Protein AF-0000000085154296 (afdb_homodimer)

Radius of gyration: 38.19 Å; Cα contacts (8 Å, |Δi|>4): 2035; chains: 2; bounding box: 71×118×81 Å

Foldseek 3Di:
DDDAQADDHLVVLLVVLVVLCVVLVWDKDKDDWDDQDQQKIKIKIATPLFRVQQIFMAITRDPSRRSSRRSFVNVLCLQQVLSQLLFAQEPDDDFPQKDWAAFVGQAFDPVVCCQLCVPVPFGPQLLDGQHYLDRGTFIWDWWAWPPPRDTHTHGPLCCVQWFRCQQKGFGQDPLSGNQVRLFSLLFLLLVLVCQLVLFAFAADDPVVQVVQPSSVRRQVVLVVVPWDKTKGDSCQQVLFQKIKIWIADPVQQFIAMFMAGFLDNSRRSRRRSNRQCHPHHSVRPNQEDHAEQPSCQRNDQVLLLCCVPPNRHHGHCSRVDPDGPYDDDDRDQDDGHSVSRSVVSVVSCVVVVWIKIKDWGQLSPTTMIGIDTRPRNTSHDSCCSPPVRLNPLVVCLVCQLPVVPDQLVVNCVSCVPPDFADWNCSSSRAAAPDTATNLLVNLQSCLVVVNNVVSLVSLCPGPQPLSVLLNVVSVCVVVVHDCVVCVVVSCVPPNNVSNVVSVCSNVVNDTSDHSHGDSSRVSVSVSSVSVNVSSVVVVVVVVVVVVVVD/DDDAQADDHLVVLLVVLVVLCVVLVWDKDKDDWDDQDQQKIKIKIATPLFRVQQIFMAITRDPSRRSSRRSFVNVLCLQQVLSQLLFAQEPDDDFPQKDWAAFVGQAFDPVVCCQLCVPVPFGSQLLDGQHYLDRGTFIWDWWAWPPPRDTHTHGPLCCVQWFRCQQKGFGQDPLSGNQVNLFSLLFLLLVLVCQLVLFAFAADDPVVQVVQPSSVRRQVVLVVVPWDKTKGDSCLQVLFQKIKIWIADPVQQFIAIFMAGFLDNSRRSRRRVNRQCHPHHSVRPNQEDHAEQPSCQRNDQVLLLCCVPPNRHHGHCSRVDPDGPYDDDDRDQDDGHSVSRSVVSVVSCVVVVWIKIKDWGQLSPTTMIGIDTRPRNTSHDSCCSPPVRLNLLQVCLVCLLPVVPDQLVVNCVSCVPPDFADWNCSSSRAAAPDTATNLLVNLQSCLVVVNNVVSLVSLCPGPQPLSVLLNVVSVCVVVVHDCVVCVVVSCVPPNNVSNVVSVCSNVVNDTSDHSHGDSSRVSVSVSSVSVNVSSVVVVVVVVVVVVVVD

Secondary structure (DSSP, 8-state):
-PPTT-SS-HHHHHHHHHHHHHHTT--EEE-PPEEEETTEEEEEEEESSSTTTSEEEEEESSHHHHHHHHHHHHHHHHHHTGGGTTS--TT--S-TT-EEEETT-S-S-HHHHHHH-TTS---GGGGS-SSSS-SSEEEEEEEEETTT--EEEEEHHHIIIIITTTTEEEESSHHHHHHHHHHHHHHHHHHHHHHHHTPPPPBPPHHHHHT-HHHHHHHHHHHHTT-EEEEEE-STTTTS-EEEEEEEETTTTEEEEEEEE-SSHHHHHHHHHHHHHTT--TT----PPPPBS-HHHHTSHHHHHHHHHTS----BGGGG-SS-SS----------HHHHHHHHHHHHHHHHT---EEEEE-TTSSEEEEEE-TTTS-SS-TTHHHHS-GGGGHHHHHHHHTGGGS-HHHHHHHHTTS-TT-BHHHHHT--BSS--BHHHHHHHHHHHHT-HHHHHHHHHHSS-HHHHHHHHHHHHHHTT--HHHHHHHHHHHH-HHHHHHHHHHHTTSS-SS--PBPHHHHHHHHHHHHHHHHHHHHHHHHHHHHHS--/-PPTT-SS-HHHHHHHHHHHHHHTT--EEE-PPEEEETTEEEEEEEESSSTTTSEEEEEESSHHHHHHHHHHHHHHHHHHTGGGTTS--TT--S-TT-EEEETT-S-S-HHHHHHH-TTS---GGGGS-SSSS-SSEEEEEEEEETTT--EEEEEHHHIIIIITTTTEEEESSHHHHHHHHHHHHHHHHHHHHHHHHTPPPPBPPHHHHHTSHHHHHHHHHHHHTT-EEEEEE-STTTTS-EEEEEEEETTTTEEEEEEEE-SSHHHHHHHHHHHHHTT--TT----PPPPBS-HHHHTSHHHHHHHHHTS----BGGGG-SS-SS----------HHHHHHHHHHHHHHHHT---EEEEE-TTSSEEEEEE-TTTS-SS-TTHHHHS-GGGGHHHHHHHHTGGGS-HHHHHHHHTTS-TT-BHHHHHT--BSS--BHHHHHHHHHHHHT-HHHHHHHHHHSS-HHHHHHHHHHHHHHTT--HHHHHHHHHHHH-HHHHHHHHHHHTTSS-SS--PBPHHHHHHHHHHHHHHHHHHHHHHHHHHHHHS--

pLDDT: mean 95.14, std 7.36, range [29.92, 98.88]

Nearest PDB structures (foldseek):
  4q84-assembly1_A  TM=9.372E-01  e=1.542E-50  Escherichia coli K-12
  4q85-assembly4_H  TM=9.310E-01  e=2.998E-50  Escherichia coli K-12
  4q85-assembly3_F  TM=9.264E-01  e=4.289E-50  Escherichia coli K-12
  4q85-assembly2_C  TM=9.277E-01  e=8.332E-49  Escherichia coli K-12
  4q85-assembly1_A  TM=9.190E-01  e=4.996E-49  Escherichia coli K-12

Structure (mmCIF, N/CA/C/O backbone):
data_AF-0000000085154296-model_v1
#
loop_
_entity.id
_entity.type
_entity.pdbx_description
1 polymer 'YcaO domain-containing protein'
#
loop_
_atom_site.group_PDB
_atom_site.id
_atom_site.type_symbol
_atom_site.label_atom_id
_atom_site.label_alt_id
_atom_site.label_comp_id
_atom_site.label_asym_id
_atom_site.label_entity_id
_atom_site.label_seq_id
_atom_site.pdbx_PDB_ins_code
_atom_site.Cartn_x
_atom_site.Cartn_y
_atom_site.Cartn_z
_atom_site.occupancy
_atom_site.B_iso_or_equiv
_atom_site.auth_seq_id
_atom_site.auth_comp_id
_atom_site.auth_asym_id
_atom_site.auth_atom_id
_atom_site.pdbx_PDB_model_num
ATOM 1 N N . MET A 1 1 ? -1.679 -53.75 4.398 1 40.94 1 MET A N 1
ATOM 2 C CA . MET A 1 1 ? -2.65 -53.562 3.326 1 40.94 1 MET A CA 1
ATOM 3 C C . MET A 1 1 ? -2.377 -52.281 2.568 1 40.94 1 MET A C 1
ATOM 5 O O . MET A 1 1 ? -2.074 -51.25 3.176 1 40.94 1 MET A O 1
ATOM 9 N N . ASN A 1 2 ? -2.256 -52.438 1.287 1 57.44 2 ASN A N 1
ATOM 10 C CA . ASN A 1 2 ? -1.914 -51.312 0.446 1 57.44 2 ASN A CA 1
ATOM 11 C C . ASN A 1 2 ? -3.086 -50.344 0.307 1 57.44 2 ASN A C 1
ATOM 13 O O . ASN A 1 2 ? -4.246 -50.75 0.367 1 57.44 2 ASN A O 1
ATOM 17 N N . PHE A 1 3 ? -2.781 -49.125 0.42 1 70.81 3 PHE A N 1
ATOM 18 C CA . PHE A 1 3 ? -3.76 -48.094 0.045 1 70.81 3 PHE A CA 1
ATOM 19 C C . PHE A 1 3 ? -4.258 -48.344 -1.377 1 70.81 3 PHE A C 1
ATOM 21 O O . PHE A 1 3 ? -3.559 -48.938 -2.197 1 70.81 3 PHE A O 1
ATOM 28 N N . LEU A 1 4 ? -5.441 -48.062 -1.515 1 74.56 4 LEU A N 1
ATOM 29 C CA . LEU A 1 4 ? -6.02 -48.156 -2.852 1 74.56 4 LEU A CA 1
ATOM 30 C C . LEU A 1 4 ? -5.102 -47.5 -3.887 1 74.56 4 LEU A C 1
ATOM 32 O O . LEU A 1 4 ? -4.598 -46.406 -3.678 1 74.56 4 LEU A O 1
ATOM 36 N N . SER A 1 5 ? -4.773 -48.344 -4.914 1 80.94 5 SER A N 1
ATOM 37 C CA . SER A 1 5 ? -4.043 -47.875 -6.09 1 80.94 5 SER A CA 1
ATOM 38 C C . SER A 1 5 ? -2.557 -47.719 -5.789 1 80.94 5 SER A C 1
ATOM 40 O O . SER A 1 5 ? -1.873 -46.906 -6.41 1 80.94 5 SER A O 1
ATOM 42 N N . LYS A 1 6 ? -2.109 -48.406 -4.719 1 82.5 6 LYS A N 1
ATOM 43 C CA . LYS A 1 6 ? -0.681 -48.375 -4.418 1 82.5 6 LYS A CA 1
ATOM 44 C C . LYS A 1 6 ? -0.081 -49.781 -4.512 1 82.5 6 LYS A C 1
ATOM 46 O O . LYS A 1 6 ? -0.711 -50.75 -4.105 1 82.5 6 LYS A O 1
ATOM 51 N N . ASP A 1 7 ? 1.135 -49.75 -4.957 1 85.94 7 ASP A N 1
ATOM 52 C CA . ASP A 1 7 ? 1.764 -51.031 -5.23 1 85.94 7 ASP A CA 1
ATOM 53 C C . ASP A 1 7 ? 2.625 -51.5 -4.051 1 85.94 7 ASP A C 1
ATOM 55 O O . ASP A 1 7 ? 3.172 -52.594 -4.059 1 85.94 7 ASP A O 1
ATOM 59 N N . ALA A 1 8 ? 2.797 -50.656 -3.143 1 85.62 8 ALA A N 1
ATOM 60 C CA . ALA A 1 8 ? 3.529 -51 -1.923 1 85.62 8 ALA A CA 1
ATOM 61 C C . ALA A 1 8 ? 2.889 -50.344 -0.704 1 85.62 8 ALA A C 1
ATOM 63 O O . ALA A 1 8 ? 2.127 -49.375 -0.838 1 85.62 8 ALA A O 1
ATOM 64 N N . SER A 1 9 ? 3.232 -50.875 0.443 1 90.19 9 SER A N 1
ATOM 65 C CA . SER A 1 9 ? 2.723 -50.25 1.669 1 90.19 9 SER A CA 1
ATOM 66 C C . SER A 1 9 ? 3.393 -48.906 1.942 1 90.19 9 SER A C 1
ATOM 68 O O . SER A 1 9 ? 4.473 -48.625 1.417 1 90.19 9 SER A O 1
ATOM 70 N N . LEU A 1 10 ? 2.732 -48.156 2.773 1 92.62 10 LEU A N 1
ATOM 71 C CA . LEU A 1 10 ? 3.266 -46.844 3.135 1 92.62 10 LEU A CA 1
ATOM 72 C C . LEU A 1 10 ? 4.598 -47 3.861 1 92.62 10 LEU A C 1
ATOM 74 O O . LEU A 1 10 ? 5.551 -46.25 3.561 1 92.62 10 LEU A O 1
ATOM 78 N N . GLN A 1 11 ? 4.637 -47.875 4.766 1 92.75 11 GLN A N 1
ATOM 79 C CA . GLN A 1 11 ? 5.855 -48.094 5.547 1 92.75 11 GLN A CA 1
ATOM 80 C C . GLN A 1 11 ? 7.016 -48.5 4.656 1 92.75 11 GLN A C 1
ATOM 82 O O . GLN A 1 11 ? 8.125 -48 4.781 1 92.75 11 GLN A O 1
ATOM 87 N N . GLU A 1 12 ? 6.73 -49.375 3.783 1 93.88 12 GLU A N 1
ATOM 88 C CA . GLU A 1 12 ? 7.754 -49.812 2.846 1 93.88 12 GLU A CA 1
ATOM 89 C C . GLU A 1 12 ? 8.219 -48.688 1.941 1 93.88 12 GLU A C 1
ATOM 91 O O . GLU A 1 12 ? 9.414 -48.5 1.714 1 93.88 12 GLU A O 1
ATOM 96 N N . SER A 1 13 ? 7.277 -48 1.429 1 94.69 13 SER A N 1
ATOM 97 C CA . SER A 1 13 ? 7.59 -46.875 0.546 1 94.69 13 SER A CA 1
ATOM 98 C C . SER A 1 13 ? 8.445 -45.844 1.255 1 94.69 13 SER A C 1
ATOM 100 O O . SER A 1 13 ? 9.477 -45.406 0.725 1 94.69 13 SER A O 1
ATOM 102 N N . ILE A 1 14 ? 8.078 -45.438 2.484 1 96.81 14 ILE A N 1
ATOM 103 C CA . ILE A 1 14 ? 8.773 -44.438 3.254 1 96.81 14 ILE A CA 1
ATOM 104 C C . ILE A 1 14 ? 10.203 -44.875 3.541 1 96.81 14 ILE A C 1
ATOM 106 O O . ILE A 1 14 ? 11.156 -44.125 3.359 1 96.81 14 ILE A O 1
ATOM 110 N N . THR A 1 15 ? 10.312 -46.094 3.926 1 96.62 15 THR A N 1
ATOM 111 C CA . THR A 1 15 ? 11.625 -46.656 4.227 1 96.62 15 THR A CA 1
ATOM 112 C C . THR A 1 15 ? 12.516 -46.656 2.986 1 96.62 15 THR A C 1
ATOM 114 O O . THR A 1 15 ? 13.664 -46.188 3.043 1 96.62 15 THR A O 1
ATOM 117 N N . LYS A 1 16 ? 11.977 -47.062 1.913 1 96.62 16 LYS A N 1
ATOM 118 C CA . LYS A 1 16 ? 12.727 -47.094 0.659 1 96.62 16 LYS A CA 1
ATOM 119 C C . LYS A 1 16 ? 13.125 -45.719 0.211 1 96.62 16 LYS A C 1
ATOM 121 O O . LYS A 1 16 ? 14.266 -45.469 -0.18 1 96.62 16 LYS A O 1
ATOM 126 N N . MET A 1 17 ? 12.234 -44.812 0.297 1 98 17 MET A N 1
ATOM 127 C CA . MET A 1 17 ? 12.484 -43.469 -0.183 1 98 17 MET A CA 1
ATOM 128 C C . MET A 1 17 ? 13.492 -42.75 0.705 1 98 17 MET A C 1
ATOM 130 O O . MET A 1 17 ? 14.352 -42 0.21 1 98 17 MET A O 1
ATOM 134 N N . LYS A 1 18 ? 13.398 -42.969 1.992 1 97.38 18 LYS A N 1
ATOM 135 C CA . LYS A 1 18 ? 14.398 -42.406 2.891 1 97.38 18 LYS A CA 1
ATOM 136 C C . LYS A 1 18 ? 15.789 -42.969 2.588 1 97.38 18 LYS A C 1
ATOM 138 O O . LYS A 1 18 ? 16.781 -42.219 2.621 1 97.38 18 LYS A O 1
ATOM 143 N N . ALA A 1 19 ? 15.828 -44.156 2.271 1 97.31 19 ALA A N 1
ATOM 144 C CA . ALA A 1 19 ? 17.094 -44.812 1.928 1 97.31 19 ALA A CA 1
ATOM 145 C C . ALA A 1 19 ? 17.672 -44.219 0.633 1 97.31 19 ALA A C 1
ATOM 147 O O . ALA A 1 19 ? 18.875 -44 0.521 1 97.31 19 ALA A O 1
ATOM 148 N N . VAL A 1 20 ? 16.844 -44.031 -0.318 1 96.94 20 VAL A N 1
ATOM 149 C CA . VAL A 1 20 ? 17.234 -43.469 -1.596 1 96.94 20 VAL A CA 1
ATOM 150 C C . VAL A 1 20 ? 17.859 -42.094 -1.363 1 96.94 20 VAL A C 1
ATOM 152 O O . VAL A 1 20 ? 18.938 -41.781 -1.905 1 96.94 20 VAL A O 1
ATOM 155 N N . LEU A 1 21 ? 17.25 -41.25 -0.546 1 97.38 21 LEU A N 1
ATOM 156 C CA . LEU A 1 21 ? 17.75 -39.906 -0.266 1 97.38 21 LEU A CA 1
ATOM 157 C C . LEU A 1 21 ? 19.062 -39.969 0.496 1 97.38 21 LEU A C 1
ATOM 159 O O . LEU A 1 21 ? 19.984 -39.188 0.208 1 97.38 21 LEU A O 1
ATOM 163 N N . ALA A 1 22 ? 19.109 -40.875 1.408 1 96.31 22 ALA A N 1
ATOM 164 C CA . ALA A 1 22 ? 20.359 -41.062 2.164 1 96.31 22 ALA A CA 1
ATOM 165 C C . ALA A 1 22 ? 21.5 -41.469 1.25 1 96.31 22 ALA A C 1
ATOM 167 O O . ALA A 1 22 ? 22.609 -40.938 1.36 1 96.31 22 ALA A O 1
ATOM 168 N N . ASP A 1 23 ? 21.234 -42.344 0.392 1 96.25 23 ASP A N 1
ATOM 169 C CA . ASP A 1 23 ? 22.234 -42.844 -0.542 1 96.25 23 ASP A CA 1
ATOM 170 C C . ASP A 1 23 ? 22.703 -41.719 -1.475 1 96.25 23 ASP A C 1
ATOM 172 O O . ASP A 1 23 ? 23.875 -41.688 -1.877 1 96.25 23 ASP A O 1
ATOM 176 N N . ALA A 1 24 ? 21.844 -40.875 -1.824 1 95.25 24 ALA A N 1
ATOM 177 C CA . ALA A 1 24 ? 22.156 -39.75 -2.701 1 95.25 24 ALA A CA 1
ATOM 178 C C . ALA A 1 24 ? 22.844 -38.625 -1.927 1 95.25 24 ALA A C 1
ATOM 180 O O . ALA A 1 24 ? 23.25 -37.625 -2.51 1 95.25 24 ALA A O 1
ATOM 181 N N . GLY A 1 25 ? 22.922 -38.781 -0.616 1 94.94 25 GLY A N 1
ATOM 182 C CA . GLY A 1 25 ? 23.531 -37.781 0.223 1 94.94 25 GLY A CA 1
ATOM 183 C C . GLY A 1 25 ? 22.641 -36.562 0.447 1 94.94 25 GLY A C 1
ATOM 184 O O . GLY A 1 25 ? 23.125 -35.438 0.603 1 94.94 25 GLY A O 1
ATOM 185 N N . CYS A 1 26 ? 21.359 -36.719 0.347 1 94.94 26 CYS A N 1
ATOM 186 C CA . CYS A 1 26 ? 20.391 -35.625 0.542 1 94.94 26 CYS A CA 1
ATOM 187 C C . CYS A 1 26 ? 19.781 -35.719 1.933 1 94.94 26 CYS A C 1
ATOM 189 O O . CYS A 1 26 ? 18.984 -36.594 2.225 1 94.94 26 CYS A O 1
ATOM 191 N N . GLU A 1 27 ? 20.156 -34.75 2.738 1 94.88 27 GLU A N 1
ATOM 192 C CA . GLU A 1 27 ? 19.562 -34.625 4.062 1 94.88 27 GLU A CA 1
ATOM 193 C C . GLU A 1 27 ? 18.344 -33.719 4.043 1 94.88 27 GLU A C 1
ATOM 195 O O . GLU A 1 27 ? 18.406 -32.594 3.504 1 94.88 27 GLU A O 1
ATOM 200 N N . THR A 1 28 ? 17.203 -34.188 4.621 1 97 28 THR A N 1
ATOM 201 C CA . THR A 1 28 ? 15.953 -33.438 4.582 1 97 28 THR A CA 1
ATOM 202 C C . THR A 1 28 ? 15.32 -33.375 5.965 1 97 28 THR A C 1
ATOM 204 O O . THR A 1 28 ? 15.664 -34.156 6.852 1 97 28 THR A O 1
ATOM 207 N N . THR A 1 29 ? 14.477 -32.375 6.156 1 96.94 29 THR A N 1
ATOM 208 C CA . THR A 1 29 ? 13.727 -32.219 7.398 1 96.94 29 THR A CA 1
ATOM 209 C C . THR A 1 29 ? 12.25 -31.938 7.105 1 96.94 29 THR A C 1
ATOM 211 O O . THR A 1 29 ? 11.922 -31.141 6.238 1 96.94 29 THR A O 1
ATOM 214 N N . PHE A 1 30 ? 11.391 -32.625 7.891 1 96.19 30 PHE A N 1
ATOM 215 C CA . PHE A 1 30 ? 9.961 -32.375 7.785 1 96.19 30 PHE A CA 1
ATOM 216 C C . PHE A 1 30 ? 9.547 -31.188 8.633 1 96.19 30 PHE A C 1
ATOM 218 O O . PHE A 1 30 ? 10.047 -31 9.742 1 96.19 30 PHE A O 1
ATOM 225 N N . SER A 1 31 ? 8.664 -30.391 8.148 1 92.31 31 SER A N 1
ATOM 226 C CA . SER A 1 31 ? 8 -29.375 8.961 1 92.31 31 SER A CA 1
ATOM 227 C C . SER A 1 31 ? 7.012 -30 9.938 1 92.31 31 SER A C 1
ATOM 229 O O . SER A 1 31 ? 6.758 -31.203 9.883 1 92.31 31 SER A O 1
ATOM 231 N N . GLN A 1 32 ? 6.488 -29.125 10.75 1 90.12 32 GLN A N 1
ATOM 232 C CA . GLN A 1 32 ? 5.355 -29.562 11.562 1 90.12 32 GLN A CA 1
ATOM 233 C C . GLN A 1 32 ? 4.152 -29.891 10.688 1 90.12 32 GLN A C 1
ATOM 235 O O . GLN A 1 32 ? 3.793 -29.125 9.797 1 90.12 32 GLN A O 1
ATOM 240 N N . GLU A 1 33 ? 3.574 -31.031 10.93 1 94.12 33 GLU A N 1
ATOM 241 C CA . GLU A 1 33 ? 2.426 -31.516 10.164 1 94.12 33 GLU A CA 1
ATOM 242 C C . GLU A 1 33 ? 1.199 -30.641 10.398 1 94.12 33 GLU A C 1
ATOM 244 O O . GLU A 1 33 ? 0.938 -30.203 11.523 1 94.12 33 GLU A O 1
ATOM 249 N N . LYS A 1 34 ? 0.39 -30.328 9.391 1 93.62 34 LYS A N 1
ATOM 250 C CA . LYS A 1 34 ? -0.933 -29.719 9.492 1 93.62 34 LYS A CA 1
ATOM 251 C C . LYS A 1 34 ? -2.033 -30.766 9.328 1 93.62 34 LYS A C 1
ATOM 253 O O . LYS A 1 34 ? -1.98 -31.594 8.414 1 93.62 34 LYS A O 1
ATOM 258 N N . HIS A 1 35 ? -2.969 -30.734 10.195 1 93.75 35 HIS A N 1
ATOM 259 C CA . HIS A 1 35 ? -4.059 -31.703 10.234 1 93.75 35 HIS A CA 1
ATOM 260 C C . HIS A 1 35 ? -5.379 -31.031 10.594 1 93.75 35 HIS A C 1
ATOM 262 O O . HIS A 1 35 ? -5.941 -31.281 11.664 1 93.75 35 HIS A O 1
ATOM 268 N N . PRO A 1 36 ? -5.914 -30.172 9.719 1 92.19 36 PRO A N 1
ATOM 269 C CA . PRO A 1 36 ? -7.086 -29.344 10.031 1 92.19 36 PRO A CA 1
ATOM 270 C C . PRO A 1 36 ? -8.383 -30.156 10.07 1 92.19 36 PRO A C 1
ATOM 272 O O . PRO A 1 36 ? -9.336 -29.766 10.742 1 92.19 36 PRO A O 1
ATOM 275 N N . LEU A 1 37 ? -8.438 -31.234 9.273 1 95.19 37 LEU A N 1
ATOM 276 C CA . LEU A 1 37 ? -9.594 -32.125 9.234 1 95.19 37 LEU A CA 1
ATOM 277 C C . LEU A 1 37 ? -9.195 -33.562 9.609 1 95.19 37 LEU A C 1
ATOM 279 O O . LEU A 1 37 ? -8.008 -33.875 9.656 1 95.19 37 LEU A O 1
ATOM 283 N N . GLN A 1 38 ? -10.156 -34.344 9.797 1 94.31 38 GLN A N 1
ATOM 284 C CA . GLN A 1 38 ? -9.898 -35.688 10.32 1 94.31 38 GLN A CA 1
ATOM 285 C C . GLN A 1 38 ? -9.062 -36.5 9.344 1 94.31 38 GLN A C 1
ATOM 287 O O . GLN A 1 38 ? -8.234 -37.312 9.758 1 94.31 38 GLN A O 1
ATOM 292 N N . HIS A 1 39 ? -9.203 -36.312 8.086 1 95.75 39 HIS A N 1
ATOM 293 C CA . HIS A 1 39 ? -8.508 -37.156 7.105 1 95.75 39 HIS A CA 1
ATOM 294 C C . HIS A 1 39 ? -7.746 -36.312 6.098 1 95.75 39 HIS A C 1
ATOM 296 O O . HIS A 1 39 ? -7.707 -36.625 4.906 1 95.75 39 HIS A O 1
ATOM 302 N N . CYS A 1 40 ? -7.254 -35.219 6.559 1 96.19 40 CYS A N 1
ATOM 303 C CA . CYS A 1 40 ? -6.402 -34.344 5.746 1 96.19 40 CYS A CA 1
ATOM 304 C C . CYS A 1 40 ? -5.086 -34.062 6.457 1 96.19 40 CYS A C 1
ATOM 306 O O . CYS A 1 40 ? -5.074 -33.406 7.504 1 96.19 40 CYS A O 1
ATOM 308 N N . TYR A 1 41 ? -4.039 -34.531 5.871 1 96.75 41 TYR A N 1
ATOM 309 C CA . TYR A 1 41 ? -2.699 -34.312 6.402 1 96.75 41 TYR A CA 1
ATOM 310 C C . TYR A 1 41 ? -1.801 -33.656 5.355 1 96.75 41 TYR A C 1
ATOM 312 O O . TYR A 1 41 ? -1.865 -34 4.172 1 96.75 41 TYR A O 1
ATOM 320 N N . SER A 1 42 ? -0.99 -32.719 5.812 1 96.75 42 SER A N 1
ATOM 321 C CA . SER A 1 42 ? -0.017 -32.094 4.906 1 96.75 42 SER A CA 1
ATOM 322 C C . SER A 1 42 ? 1.298 -31.812 5.625 1 96.75 42 SER A C 1
ATOM 324 O O . SER A 1 42 ? 1.305 -31.5 6.82 1 96.75 42 SER A O 1
ATOM 326 N N . VAL A 1 43 ? 2.424 -31.969 4.914 1 97.25 43 VAL A N 1
ATOM 327 C CA . VAL A 1 43 ? 3.754 -31.703 5.457 1 97.25 43 VAL A CA 1
ATOM 328 C C . VAL A 1 43 ? 4.637 -31.078 4.387 1 97.25 43 VAL A C 1
ATOM 330 O O . VAL A 1 43 ? 4.359 -31.188 3.191 1 97.25 43 VAL A O 1
ATOM 333 N N . ASN A 1 44 ? 5.574 -30.328 4.836 1 96.94 44 ASN A N 1
ATOM 334 C CA . ASN A 1 44 ? 6.648 -29.812 4 1 96.94 44 ASN A CA 1
ATOM 335 C C . ASN A 1 44 ? 7.973 -30.516 4.285 1 96.94 44 ASN A C 1
ATOM 337 O O . ASN A 1 44 ? 8.297 -30.781 5.441 1 96.94 44 ASN A O 1
ATOM 341 N N . LEU A 1 45 ? 8.648 -30.906 3.262 1 97.94 45 LEU A N 1
ATOM 342 C CA . LEU A 1 45 ? 9.961 -31.531 3.344 1 97.94 45 LEU A CA 1
ATOM 343 C C . LEU A 1 45 ? 11.023 -30.625 2.725 1 97.94 45 LEU A C 1
ATOM 345 O O . LEU A 1 45 ? 11 -30.359 1.521 1 97.94 45 LEU A O 1
ATOM 349 N N . THR A 1 46 ? 12.008 -30.219 3.531 1 97.31 46 THR A N 1
ATOM 350 C CA . THR A 1 46 ? 12.969 -29.234 3.062 1 97.31 46 THR A CA 1
ATOM 351 C C . THR A 1 46 ? 14.391 -29.797 3.121 1 97.31 46 THR A C 1
ATOM 353 O O . THR A 1 46 ? 14.719 -30.562 4.02 1 97.31 46 THR A O 1
ATOM 356 N N . SER A 1 47 ? 15.195 -29.359 2.119 1 96.38 47 SER A N 1
ATOM 357 C CA . SER A 1 47 ? 16.625 -29.672 2.15 1 96.38 47 SER A CA 1
ATOM 358 C C . SER A 1 47 ? 17.328 -28.938 3.281 1 96.38 47 SER A C 1
ATOM 360 O O . SER A 1 47 ? 17.031 -27.766 3.543 1 96.38 47 SER A O 1
ATOM 362 N N . THR A 1 48 ? 18.234 -29.578 3.898 1 93.75 48 THR A N 1
ATOM 363 C CA . THR A 1 48 ? 19.031 -28.922 4.926 1 93.75 48 THR A CA 1
ATOM 364 C C . THR A 1 48 ? 20.031 -27.953 4.301 1 93.75 48 THR A C 1
ATOM 366 O O . THR A 1 48 ? 20.328 -26.906 4.879 1 93.75 48 THR A O 1
ATOM 369 N N . GLU A 1 49 ? 20.484 -28.25 3.145 1 91.06 49 GLU A N 1
ATOM 370 C CA . GLU A 1 49 ? 21.562 -27.484 2.508 1 91.06 49 GLU A CA 1
ATOM 371 C C . GLU A 1 49 ? 21.016 -26.219 1.853 1 91.06 49 GLU A C 1
ATOM 373 O O . GLU A 1 49 ? 21.719 -25.203 1.775 1 91.06 49 GLU A O 1
ATOM 378 N N . ALA A 1 50 ? 19.859 -26.281 1.381 1 93.44 50 ALA A N 1
ATOM 379 C CA . ALA A 1 50 ? 19.219 -25.125 0.738 1 93.44 50 ALA A CA 1
ATOM 380 C C . ALA A 1 50 ? 17.719 -25.109 1 1 93.44 50 ALA A C 1
ATOM 382 O O . ALA A 1 50 ? 16.922 -25.219 0.067 1 93.44 50 ALA A O 1
ATOM 383 N N . PRO A 1 51 ? 17.344 -24.844 2.188 1 93.81 51 PRO A N 1
ATOM 384 C CA . PRO A 1 51 ? 15.961 -25.062 2.617 1 93.81 51 PRO A CA 1
ATOM 385 C C . PRO A 1 51 ? 14.984 -24.109 1.947 1 93.81 51 PRO A C 1
ATOM 387 O O . PRO A 1 51 ? 13.805 -24.422 1.788 1 93.81 51 PRO A O 1
ATOM 390 N N . GLU A 1 52 ? 15.438 -22.953 1.491 1 93.44 52 GLU A N 1
ATOM 391 C CA . GLU A 1 52 ? 14.531 -21.953 0.919 1 93.44 52 GLU A CA 1
ATOM 392 C C . GLU A 1 52 ? 14.289 -22.219 -0.564 1 93.44 52 GLU A C 1
ATOM 394 O O . GLU A 1 52 ? 13.391 -21.625 -1.168 1 93.44 52 GLU A O 1
ATOM 399 N N . HIS A 1 53 ? 15.031 -23.203 -1.142 1 94.25 53 HIS A N 1
ATOM 400 C CA . HIS A 1 53 ? 14.984 -23.359 -2.59 1 94.25 53 HIS A CA 1
ATOM 401 C C . HIS A 1 53 ? 14.664 -24.812 -2.971 1 94.25 53 HIS A C 1
ATOM 403 O O . HIS A 1 53 ? 14.18 -25.078 -4.074 1 94.25 53 HIS A O 1
ATOM 409 N N . ILE A 1 54 ? 14.969 -25.703 -2.086 1 96.38 54 ILE A N 1
ATOM 410 C CA . ILE A 1 54 ? 14.789 -27.125 -2.352 1 96.38 54 ILE A CA 1
ATOM 411 C C . ILE A 1 54 ? 13.828 -27.734 -1.327 1 96.38 54 ILE A C 1
ATOM 413 O O . ILE A 1 54 ? 14.227 -28.016 -0.195 1 96.38 54 ILE A O 1
ATOM 417 N N . TYR A 1 55 ? 12.656 -27.875 -1.725 1 97.06 55 TYR A N 1
ATOM 418 C CA . TYR A 1 55 ? 11.648 -28.422 -0.826 1 97.06 55 TYR A CA 1
ATOM 419 C C . TYR A 1 55 ? 10.516 -29.062 -1.61 1 97.06 55 TYR A C 1
ATOM 421 O O . TYR A 1 55 ? 10.391 -28.859 -2.82 1 97.06 55 TYR A O 1
ATOM 429 N N . ALA A 1 56 ? 9.734 -29.875 -0.984 1 97.19 56 ALA A N 1
ATOM 430 C CA . ALA A 1 56 ? 8.562 -30.562 -1.527 1 97.19 56 ALA A CA 1
ATOM 431 C C . ALA A 1 56 ? 7.426 -30.578 -0.514 1 97.19 56 ALA A C 1
ATOM 433 O O . ALA A 1 56 ? 7.652 -30.422 0.689 1 97.19 56 ALA A O 1
ATOM 434 N N . ASN A 1 57 ? 6.27 -30.75 -1.038 1 95.88 57 ASN A N 1
ATOM 435 C CA . ASN A 1 57 ? 5.078 -30.844 -0.198 1 95.88 57 ASN A CA 1
ATOM 436 C C . ASN A 1 57 ? 4.398 -32.188 -0.328 1 95.88 57 ASN A C 1
ATOM 438 O O . ASN A 1 57 ? 4.508 -32.844 -1.364 1 95.88 57 ASN A O 1
ATOM 442 N N . GLY A 1 58 ? 3.734 -32.594 0.706 1 97.44 58 GLY A N 1
ATOM 443 C CA . GLY A 1 58 ? 2.979 -33.812 0.701 1 97.44 58 GLY A CA 1
ATOM 444 C C . GLY A 1 58 ? 1.619 -33.688 1.362 1 97.44 58 GLY A C 1
ATOM 445 O O . GLY A 1 58 ? 1.474 -33 2.365 1 97.44 58 GLY A O 1
ATOM 446 N N . LYS A 1 59 ? 0.722 -34.406 0.804 1 96.81 59 LYS A N 1
ATOM 447 C CA . LYS A 1 59 ? -0.631 -34.5 1.349 1 96.81 59 LYS A CA 1
ATOM 448 C C . LYS A 1 59 ? -1.141 -35.938 1.372 1 96.81 59 LYS A C 1
ATOM 450 O O . LYS A 1 59 ? -0.636 -36.781 0.641 1 96.81 59 LYS A O 1
ATOM 455 N N . GLY A 1 60 ? -2.107 -36.188 2.254 1 95.94 60 GLY A N 1
ATOM 456 C CA . GLY A 1 60 ? -2.701 -37.5 2.346 1 95.94 60 GLY A CA 1
ATOM 457 C C . GLY A 1 60 ? -3.803 -37.594 3.385 1 95.94 60 GLY A C 1
ATOM 458 O O . GLY A 1 60 ? -4.016 -36.656 4.152 1 95.94 60 GLY A O 1
ATOM 459 N N . ILE A 1 61 ? -4.449 -38.75 3.389 1 95.44 61 ILE A N 1
ATOM 460 C CA . ILE A 1 61 ? -5.566 -38.969 4.301 1 95.44 61 ILE A CA 1
ATOM 461 C C . ILE A 1 61 ? -5.051 -39.5 5.637 1 95.44 61 ILE A C 1
ATOM 463 O O . ILE A 1 61 ? -5.801 -39.594 6.609 1 95.44 61 ILE A O 1
ATOM 467 N N . LEU A 1 62 ? -3.74 -39.875 5.621 1 94.94 62 LEU A N 1
ATOM 468 C CA . LEU A 1 62 ? -3.014 -40.281 6.816 1 94.94 62 LEU A CA 1
ATOM 469 C C . LEU A 1 62 ? -1.693 -39.531 6.938 1 94.94 62 LEU A C 1
ATOM 471 O O . LEU A 1 62 ? -1.163 -39.031 5.938 1 94.94 62 LEU A O 1
ATOM 475 N N . SER A 1 63 ? -1.229 -39.531 8.164 1 95.81 63 SER A N 1
ATOM 476 C CA . SER A 1 63 ? 0.059 -38.906 8.398 1 95.81 63 SER A CA 1
ATOM 477 C C . SER A 1 63 ? 1.157 -39.531 7.551 1 95.81 63 SER A C 1
ATOM 479 O O . SER A 1 63 ? 1.882 -38.844 6.836 1 95.81 63 SER A O 1
ATOM 481 N N . GLU A 1 64 ? 1.195 -40.812 7.547 1 95.94 64 GLU A N 1
ATOM 482 C CA . GLU A 1 64 ? 2.229 -41.531 6.801 1 95.94 64 GLU A CA 1
ATOM 483 C C . GLU A 1 64 ? 2.059 -41.344 5.297 1 95.94 64 GLU A C 1
ATOM 485 O O . GLU A 1 64 ? 3.043 -41.312 4.555 1 95.94 64 GLU A O 1
ATOM 490 N N . ALA A 1 65 ? 0.864 -41.25 4.883 1 95.81 65 ALA A N 1
ATOM 491 C CA . ALA A 1 65 ? 0.615 -41 3.463 1 95.81 65 ALA A CA 1
ATOM 492 C C . ALA A 1 65 ? 1.153 -39.656 3.025 1 95.81 65 ALA A C 1
ATOM 494 O O . ALA A 1 65 ? 1.716 -39.5 1.936 1 95.81 65 ALA A O 1
ATOM 495 N N . SER A 1 66 ? 0.948 -38.656 3.904 1 97.19 66 SER A N 1
ATOM 496 C CA . SER A 1 66 ? 1.468 -37.344 3.59 1 97.19 66 SER A CA 1
ATOM 497 C C . SER A 1 66 ? 2.992 -37.344 3.551 1 97.19 66 SER A C 1
ATOM 499 O O . SER A 1 66 ? 3.598 -36.688 2.701 1 97.19 66 SER A O 1
ATOM 501 N N . MET A 1 67 ? 3.617 -38.062 4.41 1 97.44 67 MET A N 1
ATOM 502 C CA . MET A 1 67 ? 5.07 -38.188 4.422 1 97.44 67 MET A CA 1
ATOM 503 C C . MET A 1 67 ? 5.57 -38.875 3.154 1 97.44 67 MET A C 1
ATOM 505 O O . MET A 1 67 ? 6.52 -38.406 2.521 1 97.44 67 MET A O 1
ATOM 509 N N . ALA A 1 68 ? 4.898 -39.938 2.801 1 97.12 68 ALA A N 1
ATOM 510 C CA . ALA A 1 68 ? 5.266 -40.656 1.578 1 97.12 68 ALA A CA 1
ATOM 511 C C . ALA A 1 68 ? 5.133 -39.75 0.357 1 97.12 68 ALA A C 1
ATOM 513 O O . ALA A 1 68 ? 5.98 -39.781 -0.538 1 97.12 68 ALA A O 1
ATOM 514 N N . SER A 1 69 ? 4.09 -39.031 0.37 1 97.19 69 SER A N 1
ATOM 515 C CA . SER A 1 69 ? 3.846 -38.094 -0.726 1 97.19 69 SER A CA 1
ATOM 516 C C . SER A 1 69 ? 4.961 -37.062 -0.831 1 97.19 69 SER A C 1
ATOM 518 O O . SER A 1 69 ? 5.469 -36.781 -1.923 1 97.19 69 SER A O 1
ATOM 520 N N . ALA A 1 70 ? 5.418 -36.5 0.263 1 98.06 70 ALA A N 1
ATOM 521 C CA . ALA A 1 70 ? 6.488 -35.5 0.277 1 98.06 70 ALA A CA 1
ATOM 522 C C . ALA A 1 70 ? 7.805 -36.094 -0.202 1 98.06 70 ALA A C 1
ATOM 524 O O . ALA A 1 70 ? 8.508 -35.5 -1.016 1 98.06 70 ALA A O 1
ATOM 525 N N . LEU A 1 71 ? 8.055 -37.25 0.294 1 98.38 71 LEU A N 1
ATOM 526 C CA . LEU A 1 71 ? 9.281 -37.938 -0.096 1 98.38 71 LEU A CA 1
ATOM 527 C C . LEU A 1 71 ? 9.266 -38.281 -1.585 1 98.38 71 LEU A C 1
ATOM 529 O O . LEU A 1 71 ? 10.273 -38.094 -2.275 1 98.38 71 LEU A O 1
ATOM 533 N N . GLY A 1 72 ? 8.148 -38.75 -2.045 1 98.06 72 GLY A N 1
ATOM 534 C CA . GLY A 1 72 ? 8.016 -39.062 -3.461 1 98.06 72 GLY A CA 1
ATOM 535 C C . GLY A 1 72 ? 8.234 -37.844 -4.348 1 98.06 72 GLY A C 1
ATOM 536 O O . GLY A 1 72 ? 8.961 -37.906 -5.344 1 98.06 72 GLY A O 1
ATOM 537 N N . GLU A 1 73 ? 7.617 -36.75 -3.945 1 98.19 73 GLU A N 1
ATOM 538 C CA . GLU A 1 73 ? 7.789 -35.5 -4.719 1 98.19 73 GLU A CA 1
ATOM 539 C C . GLU A 1 73 ? 9.242 -35.031 -4.695 1 98.19 73 GLU A C 1
ATOM 541 O O . GLU A 1 73 ? 9.766 -34.562 -5.711 1 98.19 73 GLU A O 1
ATOM 546 N N . TYR A 1 74 ? 9.852 -35.156 -3.572 1 98.31 74 TYR A N 1
ATOM 547 C CA . TYR A 1 74 ? 11.242 -34.75 -3.441 1 98.31 74 TYR A CA 1
ATOM 548 C C . TYR A 1 74 ? 12.133 -35.531 -4.402 1 98.31 74 TYR A C 1
ATOM 550 O O . TYR A 1 74 ? 12.938 -34.969 -5.129 1 98.31 74 TYR A O 1
ATOM 558 N N . ILE A 1 75 ? 11.969 -36.812 -4.449 1 98.19 75 ILE A N 1
ATOM 559 C CA . ILE A 1 75 ? 12.75 -37.688 -5.309 1 98.19 75 ILE A CA 1
ATOM 560 C C . ILE A 1 75 ? 12.438 -37.375 -6.773 1 98.19 75 ILE A C 1
ATOM 562 O O . ILE A 1 75 ? 13.336 -37.344 -7.613 1 98.19 75 ILE A O 1
ATOM 566 N N . GLU A 1 76 ? 11.18 -37.219 -7.012 1 98.44 76 GLU A N 1
ATOM 567 C CA . GLU A 1 76 ? 10.742 -36.844 -8.352 1 98.44 76 GLU A CA 1
ATOM 568 C C . GLU A 1 76 ? 11.477 -35.594 -8.844 1 98.44 76 GLU A C 1
ATOM 570 O O . GLU A 1 76 ? 12.031 -35.594 -9.945 1 98.44 76 GLU A O 1
ATOM 575 N N . ARG A 1 77 ? 11.492 -34.594 -8.055 1 98 77 ARG A N 1
ATOM 576 C CA . ARG A 1 77 ? 12.094 -33.312 -8.422 1 98 77 ARG A CA 1
ATOM 577 C C . ARG A 1 77 ? 13.609 -33.469 -8.57 1 98 77 ARG A C 1
ATOM 579 O O . ARG A 1 77 ? 14.211 -32.812 -9.438 1 98 77 ARG A O 1
ATOM 586 N N . LEU A 1 78 ? 14.195 -34.281 -7.785 1 97.44 78 LEU A N 1
ATOM 587 C CA . LEU A 1 78 ? 15.625 -34.531 -7.895 1 97.44 78 LEU A CA 1
ATOM 588 C C . LEU A 1 78 ? 15.945 -35.25 -9.203 1 97.44 78 LEU A C 1
ATOM 590 O O . LEU A 1 78 ? 16.781 -34.781 -9.977 1 97.44 78 LEU A O 1
ATOM 594 N N . GLN A 1 79 ? 15.227 -36.281 -9.469 1 97.56 79 GLN A N 1
ATOM 595 C CA . GLN A 1 79 ? 15.562 -37.156 -10.586 1 97.56 79 GLN A CA 1
ATOM 596 C C . GLN A 1 79 ? 15.297 -36.469 -11.922 1 97.56 79 GLN A C 1
ATOM 598 O O . GLN A 1 79 ? 15.992 -36.75 -12.906 1 97.56 79 GLN A O 1
ATOM 603 N N . THR A 1 80 ? 14.32 -35.625 -11.906 1 97.94 80 THR A N 1
ATOM 604 C CA . THR A 1 80 ? 13.945 -34.969 -13.156 1 97.94 80 THR A CA 1
ATOM 605 C C . THR A 1 80 ? 14.672 -33.625 -13.312 1 97.94 80 THR A C 1
ATOM 607 O O . THR A 1 80 ? 14.516 -32.938 -14.32 1 97.94 80 THR A O 1
ATOM 610 N N . ASN A 1 81 ? 15.375 -33.219 -12.336 1 97.62 81 ASN A N 1
ATOM 611 C CA . ASN A 1 81 ? 16.094 -31.953 -12.258 1 97.62 81 ASN A CA 1
ATOM 612 C C . ASN A 1 81 ? 15.148 -30.766 -12.141 1 97.62 81 ASN A C 1
ATOM 614 O O . ASN A 1 81 ? 15.516 -29.641 -12.453 1 97.62 81 ASN A O 1
ATOM 618 N N . ASN A 1 82 ? 13.922 -31.031 -11.719 1 97.62 82 ASN A N 1
ATOM 619 C CA . ASN A 1 82 ? 12.953 -29.953 -11.586 1 97.62 82 ASN A CA 1
ATOM 620 C C . ASN A 1 82 ? 13.398 -28.922 -10.539 1 97.62 82 ASN A C 1
ATOM 622 O O . ASN A 1 82 ? 13.156 -27.734 -10.695 1 97.62 82 ASN A O 1
ATOM 626 N N . PHE A 1 83 ? 14.094 -29.312 -9.469 1 97.12 83 PHE A N 1
ATOM 627 C CA . PHE A 1 83 ? 14.609 -28.422 -8.438 1 97.12 83 PHE A CA 1
ATOM 628 C C . PHE A 1 83 ? 15.531 -27.375 -9.039 1 97.12 83 PHE A C 1
ATOM 630 O O . PHE A 1 83 ? 15.742 -26.312 -8.445 1 97.12 83 PHE A O 1
ATOM 637 N N . PHE A 1 84 ? 16.062 -27.672 -10.18 1 97.31 84 PHE A N 1
ATOM 638 C CA . PHE A 1 84 ? 17.188 -26.875 -10.656 1 97.31 84 PHE A CA 1
ATOM 639 C C . PHE A 1 84 ? 16.797 -26.078 -11.898 1 97.31 84 PHE A C 1
ATOM 641 O O . PHE A 1 84 ? 17.625 -25.359 -12.461 1 97.31 84 PHE A O 1
ATOM 648 N N . THR A 1 85 ? 15.547 -26.141 -12.289 1 96.56 85 THR A N 1
ATOM 649 C CA . THR A 1 85 ? 15.109 -25.578 -13.562 1 96.56 85 THR A CA 1
ATOM 650 C C . THR A 1 85 ? 15.195 -24.047 -13.531 1 96.56 85 THR A C 1
ATOM 652 O O . THR A 1 85 ? 15.281 -23.406 -14.578 1 96.56 85 THR A O 1
ATOM 655 N N . ASP A 1 86 ? 15.234 -23.453 -12.383 1 96.25 86 ASP A N 1
ATOM 656 C CA . ASP A 1 86 ? 15.242 -22 -12.266 1 96.25 86 ASP A CA 1
ATOM 657 C C . ASP A 1 86 ? 16.656 -21.469 -12.062 1 96.25 86 ASP A C 1
ATOM 659 O O . ASP A 1 86 ? 16.859 -20.266 -11.836 1 96.25 86 ASP A O 1
ATOM 663 N N . PHE A 1 87 ? 17.625 -22.344 -12.203 1 98.06 87 PHE A N 1
ATOM 664 C CA . PHE A 1 87 ? 18.953 -21.922 -11.82 1 98.06 87 PHE A CA 1
ATOM 665 C C . PHE A 1 87 ? 19.938 -22.094 -12.969 1 98.06 87 PHE A C 1
ATOM 667 O O . PHE A 1 87 ? 19.812 -23.031 -13.758 1 98.06 87 PHE A O 1
ATOM 674 N N . HIS A 1 88 ? 20.859 -21.219 -13.055 1 98.38 88 HIS A N 1
ATOM 675 C CA . HIS A 1 88 ? 22.047 -21.375 -13.891 1 98.38 88 HIS A CA 1
ATOM 676 C C . HIS A 1 88 ? 22.922 -22.531 -13.398 1 98.38 88 HIS A C 1
ATOM 678 O O . HIS A 1 88 ? 23.234 -22.625 -12.211 1 98.38 88 HIS A O 1
ATOM 684 N N . LEU A 1 89 ? 23.281 -23.406 -14.297 1 98.12 89 LEU A N 1
ATOM 685 C CA . LEU A 1 89 ? 24.141 -24.562 -14.016 1 98.12 89 LEU A CA 1
ATOM 686 C C . LEU A 1 89 ? 25.438 -24.469 -14.812 1 98.12 89 LEU A C 1
ATOM 688 O O . LEU A 1 89 ? 25.625 -25.188 -15.789 1 98.12 89 LEU A O 1
ATOM 692 N N . PRO A 1 90 ? 26.391 -23.719 -14.32 1 97.31 90 PRO A N 1
ATOM 693 C CA . PRO A 1 90 ? 27.609 -23.453 -15.102 1 97.31 90 PRO A CA 1
ATOM 694 C C . PRO A 1 90 ? 28.453 -24.719 -15.305 1 97.31 90 PRO A C 1
ATOM 696 O O . PRO A 1 90 ? 28.797 -25.391 -14.336 1 97.31 90 PRO A O 1
ATOM 699 N N . ASN A 1 91 ? 28.812 -24.906 -16.547 1 95.75 91 ASN A N 1
ATOM 700 C CA . ASN A 1 91 ? 29.719 -25.984 -16.953 1 95.75 91 ASN A CA 1
ATOM 701 C C . ASN A 1 91 ? 29.172 -27.344 -16.531 1 95.75 91 ASN A C 1
ATOM 703 O O . ASN A 1 91 ? 29.922 -28.219 -16.094 1 95.75 91 ASN A O 1
ATOM 707 N N . ARG A 1 92 ? 27.828 -27.5 -16.656 1 96.25 92 ARG A N 1
ATOM 708 C CA . ARG A 1 92 ? 27.203 -28.75 -16.266 1 96.25 92 ARG A CA 1
ATOM 709 C C . ARG A 1 92 ? 26.188 -29.219 -17.312 1 96.25 92 ARG A C 1
ATOM 711 O O . ARG A 1 92 ? 25.578 -28.391 -18 1 96.25 92 ARG A O 1
ATOM 718 N N . SER A 1 93 ? 26.109 -30.484 -17.375 1 94.38 93 SER A N 1
ATOM 719 C CA . SER A 1 93 ? 25.125 -31.094 -18.25 1 94.38 93 SER A CA 1
ATOM 720 C C . SER A 1 93 ? 23.906 -31.578 -17.469 1 94.38 93 SER A C 1
ATOM 722 O O . SER A 1 93 ? 23.969 -31.719 -16.25 1 94.38 93 SER A O 1
ATOM 724 N N . TYR A 1 94 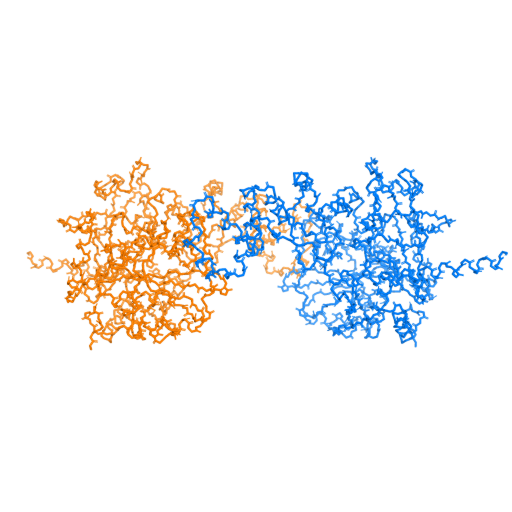? 22.906 -31.844 -18.203 1 95.81 94 TYR A N 1
ATOM 725 C CA . TYR A 1 94 ? 21.672 -32.25 -17.547 1 95.81 94 TYR A CA 1
ATOM 726 C C . TYR A 1 94 ? 21.641 -33.781 -17.328 1 95.81 94 TYR A C 1
ATOM 728 O O . TYR A 1 94 ? 21.422 -34.25 -16.219 1 95.81 94 TYR A O 1
ATOM 736 N N . PHE A 1 95 ? 21.797 -34.5 -18.359 1 97.44 95 PHE A N 1
ATOM 737 C CA . PHE A 1 95 ? 21.734 -35.938 -18.328 1 97.44 95 PHE A CA 1
ATOM 738 C C . PHE A 1 95 ? 22.719 -36.562 -19.328 1 97.44 95 PHE A C 1
ATOM 740 O O . PHE A 1 95 ? 23.047 -35.938 -20.328 1 97.44 95 PHE A O 1
ATOM 747 N N . PRO A 1 96 ? 23.219 -37.781 -19.078 1 96.31 96 PRO A N 1
ATOM 748 C CA . PRO A 1 96 ? 24.141 -38.438 -20.016 1 96.31 96 PRO A CA 1
ATOM 749 C C . PRO A 1 96 ? 23.531 -38.656 -21.406 1 96.31 96 PRO A C 1
ATOM 751 O O . PRO A 1 96 ? 24.266 -38.688 -22.391 1 96.31 96 PRO A O 1
ATOM 754 N N . ASP A 1 97 ? 22.219 -38.781 -21.516 1 96.75 97 ASP A N 1
ATOM 755 C CA . ASP A 1 97 ? 21.578 -39.094 -22.781 1 96.75 97 ASP A CA 1
ATOM 756 C C . ASP A 1 97 ? 21.016 -37.844 -23.438 1 96.75 97 ASP A C 1
ATOM 758 O O . ASP A 1 97 ? 20.25 -37.906 -24.406 1 96.75 97 ASP A O 1
ATOM 762 N N . GLN A 1 98 ? 21.359 -36.656 -22.891 1 97.56 98 GLN A N 1
ATOM 763 C CA . GLN A 1 98 ? 20.953 -35.406 -23.547 1 97.56 98 GLN A CA 1
ATOM 764 C C . GLN A 1 98 ? 21.625 -35.281 -24.922 1 97.56 98 GLN A C 1
ATOM 766 O O . GLN A 1 98 ? 22.688 -35.844 -25.156 1 97.56 98 GLN A O 1
ATOM 771 N N . VAL A 1 99 ? 20.969 -34.594 -25.844 1 98.12 99 VAL A N 1
ATOM 772 C CA . VAL A 1 99 ? 21.562 -34.281 -27.141 1 98.12 99 VAL A CA 1
ATOM 773 C C . VAL A 1 99 ? 21.641 -32.781 -27.344 1 98.12 99 VAL A C 1
ATOM 775 O O . VAL A 1 99 ? 20.688 -32.062 -27.062 1 98.12 99 VAL A O 1
ATOM 778 N N . ALA A 1 100 ? 22.75 -32.312 -27.766 1 98.12 100 ALA A N 1
ATOM 779 C CA . ALA A 1 100 ? 22.953 -30.906 -28.125 1 98.12 100 ALA A CA 1
ATOM 780 C C . ALA A 1 100 ? 22.875 -30.703 -29.625 1 98.12 100 ALA A C 1
ATOM 782 O O . ALA A 1 100 ? 23.844 -31 -30.344 1 98.12 100 ALA A O 1
ATOM 783 N N . PHE A 1 101 ? 21.844 -30.156 -30.062 1 98.31 101 PHE A N 1
ATOM 784 C CA . PHE A 1 101 ? 21.656 -29.969 -31.5 1 98.31 101 PHE A CA 1
ATOM 785 C C . PHE A 1 101 ? 22.203 -28.609 -31.938 1 98.31 101 PHE A C 1
ATOM 787 O O . PHE A 1 101 ? 22.047 -27.609 -31.234 1 98.31 101 PHE A O 1
ATOM 794 N N . GLU A 1 102 ? 22.672 -28.641 -33.156 1 97.69 102 GLU A N 1
ATOM 795 C CA . GLU A 1 102 ? 22.906 -27.359 -33.812 1 97.69 102 GLU A CA 1
ATOM 796 C C . GLU A 1 102 ? 21.578 -26.703 -34.219 1 97.69 102 GLU A C 1
ATOM 798 O O . GLU A 1 102 ? 20.547 -27.359 -34.281 1 97.69 102 GLU A O 1
ATOM 803 N N . PHE A 1 103 ? 21.688 -25.406 -34.469 1 97.25 103 PHE A N 1
ATOM 804 C CA . PHE A 1 103 ? 20.5 -24.719 -34.969 1 97.25 103 PHE A CA 1
ATOM 805 C C . PHE A 1 103 ? 20.047 -25.359 -36.281 1 97.25 103 PHE A C 1
ATOM 807 O O . PHE A 1 103 ? 20.859 -25.594 -37.188 1 97.25 103 PHE A O 1
ATOM 814 N N . GLY A 1 104 ? 18.859 -25.672 -36.312 1 94.06 104 GLY A N 1
ATOM 815 C CA . GLY A 1 104 ? 18.312 -26.344 -37.469 1 94.06 104 GLY A CA 1
ATOM 816 C C . GLY A 1 104 ? 18.375 -27.844 -37.406 1 94.06 104 GLY A C 1
ATOM 817 O O . GLY A 1 104 ? 17.969 -28.547 -38.344 1 94.06 104 GLY A O 1
ATOM 818 N N . GLY A 1 105 ? 18.844 -28.391 -36.281 1 95.94 105 GLY A N 1
ATOM 819 C CA . GLY A 1 105 ? 18.953 -29.828 -36.094 1 95.94 105 GLY A CA 1
ATOM 820 C C . GLY A 1 105 ? 17.609 -30.516 -35.938 1 95.94 105 GLY A C 1
ATOM 821 O O . GLY A 1 105 ? 16.562 -29.844 -35.906 1 95.94 105 GLY A O 1
ATOM 822 N N . PRO A 1 106 ? 17.609 -31.859 -35.844 1 96.19 106 PRO A N 1
ATOM 823 C CA . PRO A 1 106 ? 16.359 -32.625 -35.844 1 96.19 106 PRO A CA 1
ATOM 824 C C . PRO A 1 106 ? 15.766 -32.812 -34.469 1 96.19 106 PRO A C 1
ATOM 826 O O . PRO A 1 106 ? 15.398 -33.938 -34.094 1 96.19 106 PRO A O 1
ATOM 829 N N . TYR A 1 107 ? 15.688 -31.781 -33.781 1 97 107 TYR A N 1
ATOM 830 C CA . TYR A 1 107 ? 14.859 -31.828 -32.594 1 97 107 TYR A CA 1
ATOM 831 C C . TYR A 1 107 ? 13.383 -31.734 -32.938 1 97 107 TYR A C 1
ATOM 833 O O . TYR A 1 107 ? 13.023 -31.234 -34 1 97 107 TYR A O 1
ATOM 841 N N . LEU A 1 108 ? 12.578 -32.281 -32.062 1 97.5 108 LEU A N 1
ATOM 842 C CA . LEU A 1 108 ? 11.141 -32.375 -32.281 1 97.5 108 LEU A CA 1
ATOM 843 C C . LEU A 1 108 ? 10.852 -33.062 -33.625 1 97.5 108 LEU A C 1
ATOM 845 O O . LEU A 1 108 ? 11.758 -33.312 -34.406 1 97.5 108 LEU A O 1
ATOM 849 N N . ASN A 1 109 ? 9.742 -33.562 -33.875 1 96.19 109 ASN A N 1
ATOM 850 C CA . ASN A 1 109 ? 9.281 -34.062 -35.156 1 96.19 109 ASN A CA 1
ATOM 851 C C . ASN A 1 109 ? 8.312 -33.094 -35.812 1 96.19 109 ASN A C 1
ATOM 853 O O . ASN A 1 109 ? 8.008 -32.031 -35.281 1 96.19 109 ASN A O 1
ATOM 857 N N . ASP A 1 110 ? 7.902 -33.344 -36.969 1 94.62 110 ASP A N 1
ATOM 858 C CA . ASP A 1 110 ? 7.102 -32.438 -37.781 1 94.62 110 ASP A CA 1
ATOM 859 C C . ASP A 1 110 ? 5.781 -32.125 -37.094 1 94.62 110 ASP A C 1
ATOM 861 O O . ASP A 1 110 ? 5.352 -30.953 -37.062 1 94.62 110 ASP A O 1
ATOM 865 N N . GLU A 1 111 ? 5.203 -33.062 -36.5 1 95.75 111 GLU A N 1
ATOM 866 C CA . GLU A 1 111 ? 3.934 -32.875 -35.812 1 95.75 111 GLU A CA 1
ATOM 867 C C . GLU A 1 111 ? 4.082 -31.891 -34.656 1 95.75 111 GLU A C 1
ATOM 869 O O . GLU A 1 111 ? 3.264 -30.984 -34.5 1 95.75 111 GLU A O 1
ATOM 874 N N . LEU A 1 112 ? 5.105 -32.062 -33.938 1 97.88 112 LEU A N 1
ATOM 875 C CA . LEU A 1 112 ? 5.34 -31.219 -32.75 1 97.88 112 LEU A CA 1
ATOM 876 C C . LEU A 1 112 ? 5.742 -29.812 -33.188 1 97.88 112 LEU A C 1
ATOM 878 O O . LEU A 1 112 ? 5.379 -28.844 -32.531 1 97.88 112 LEU A O 1
ATOM 882 N N . ARG A 1 113 ? 6.492 -29.625 -34.188 1 96.56 113 ARG A N 1
ATOM 883 C CA . ARG A 1 113 ? 6.867 -28.312 -34.688 1 96.56 113 ARG A CA 1
ATOM 884 C C . ARG A 1 113 ? 5.633 -27.5 -35.062 1 96.56 113 ARG A C 1
ATOM 886 O O . ARG A 1 113 ? 5.59 -26.281 -34.875 1 96.56 113 ARG A O 1
ATOM 893 N N . LEU A 1 114 ? 4.676 -28.188 -35.625 1 96.5 114 LEU A N 1
ATOM 894 C CA . LEU A 1 114 ? 3.432 -27.516 -36 1 96.5 114 LEU A CA 1
ATOM 895 C C . LEU A 1 114 ? 2.691 -27.031 -34.781 1 96.5 114 LEU A C 1
ATOM 897 O O . LEU A 1 114 ? 2.064 -25.969 -34.781 1 96.5 114 LEU A O 1
ATOM 901 N N . ILE A 1 115 ? 2.777 -27.781 -33.719 1 97.44 115 ILE A N 1
ATOM 902 C CA . ILE A 1 115 ? 2.09 -27.438 -32.469 1 97.44 115 ILE A CA 1
ATOM 903 C C . ILE A 1 115 ? 2.805 -26.266 -31.797 1 97.44 115 ILE A C 1
ATOM 905 O O . ILE A 1 115 ? 2.17 -25.297 -31.391 1 97.44 115 ILE A O 1
ATOM 909 N N . TYR A 1 116 ? 4.141 -26.266 -31.688 1 97.94 116 TYR A N 1
ATOM 910 C CA . TYR A 1 116 ? 4.902 -25.328 -30.875 1 97.94 116 TYR A CA 1
ATOM 911 C C . TYR A 1 116 ? 5.258 -24.078 -31.688 1 97.94 116 TYR A C 1
ATOM 913 O O . TYR A 1 116 ? 5.648 -23.062 -31.125 1 97.94 116 TYR A O 1
ATOM 921 N N . ASN A 1 117 ? 5.156 -24.125 -33 1 96.38 117 ASN A N 1
ATOM 922 C CA . ASN A 1 117 ? 5.445 -23 -33.906 1 96.38 117 ASN A CA 1
ATOM 923 C C . ASN A 1 117 ? 4.32 -22.797 -34.906 1 96.38 117 ASN A C 1
ATOM 925 O O . ASN A 1 117 ? 4.559 -22.797 -36.125 1 96.38 117 ASN A O 1
ATOM 929 N N . PRO A 1 118 ? 3.203 -22.484 -34.375 1 94.06 118 PRO A N 1
ATOM 930 C CA . PRO A 1 118 ? 2.045 -22.406 -35.281 1 94.06 118 PRO A CA 1
ATOM 931 C C . PRO A 1 118 ? 2.129 -21.234 -36.25 1 94.06 118 PRO A C 1
ATOM 933 O O . PRO A 1 118 ? 1.574 -21.297 -37.344 1 94.06 118 PRO A O 1
ATOM 936 N N . THR A 1 119 ? 2.826 -20.141 -36 1 93.88 119 THR A N 1
ATOM 937 C CA . THR A 1 119 ? 2.883 -18.953 -36.844 1 93.88 119 THR A CA 1
ATOM 938 C C . THR A 1 119 ? 4.168 -18.938 -37.656 1 93.88 119 THR A C 1
ATOM 940 O O . THR A 1 119 ? 4.328 -18.094 -38.531 1 93.88 119 THR A O 1
ATOM 943 N N . GLY A 1 120 ? 5.09 -19.781 -37.281 1 94.75 120 GLY A N 1
ATOM 944 C CA . GLY A 1 120 ? 6.371 -19.828 -38 1 94.75 120 GLY A CA 1
ATOM 945 C C . GLY A 1 120 ? 7.352 -18.781 -37.5 1 94.75 120 GLY A C 1
ATOM 946 O O . GLY A 1 120 ? 8.398 -18.562 -38.094 1 94.75 120 GLY A O 1
ATOM 947 N N . GLU A 1 121 ? 7.02 -18.203 -36.375 1 96.5 121 GLU A N 1
ATOM 948 C CA . GLU A 1 121 ? 7.836 -17.094 -35.875 1 96.5 121 GLU A CA 1
ATOM 949 C C . GLU A 1 121 ? 8.93 -17.594 -34.938 1 96.5 121 GLU A C 1
ATOM 951 O O . GLU A 1 121 ? 9.891 -16.875 -34.656 1 96.5 121 GLU A O 1
ATOM 956 N N . LEU A 1 122 ? 8.742 -18.812 -34.406 1 96.69 122 LEU A N 1
ATOM 957 C CA . LEU A 1 122 ? 9.695 -19.375 -33.469 1 96.69 122 LEU A CA 1
ATOM 958 C C . LEU A 1 122 ? 11.031 -19.656 -34.156 1 96.69 122 LEU A C 1
ATOM 960 O O . LEU A 1 122 ? 11.078 -20.297 -35.188 1 96.69 122 LEU A O 1
ATOM 964 N N . GLU A 1 123 ? 12.141 -19.141 -33.656 1 96.5 123 GLU A N 1
ATOM 965 C CA . GLU A 1 123 ? 13.492 -19.375 -34.125 1 96.5 123 GLU A CA 1
ATOM 966 C C . GLU A 1 123 ? 14.273 -20.281 -33.188 1 96.5 123 GLU A C 1
ATOM 968 O O . GLU A 1 123 ? 13.859 -20.516 -32.062 1 96.5 123 GLU A O 1
ATOM 973 N N . ASP A 1 124 ? 15.398 -20.766 -33.688 1 97.25 124 ASP A N 1
ATOM 974 C CA . ASP A 1 124 ? 16.219 -21.688 -32.906 1 97.25 124 ASP A CA 1
ATOM 975 C C . ASP A 1 124 ? 16.703 -21.047 -31.609 1 97.25 124 ASP A C 1
ATOM 977 O O . ASP A 1 124 ? 16.766 -21.719 -30.562 1 97.25 124 ASP A O 1
ATOM 981 N N . GLU A 1 125 ? 16.953 -19.812 -31.656 1 96.81 125 GLU A N 1
ATOM 982 C CA . GLU A 1 125 ? 17.438 -19.094 -30.484 1 96.81 125 GLU A CA 1
ATOM 983 C C . GLU A 1 125 ? 16.406 -19.125 -29.359 1 96.81 125 GLU A C 1
ATOM 985 O O . GLU A 1 125 ? 16.781 -19.141 -28.188 1 96.81 125 GLU A O 1
ATOM 990 N N . ASP A 1 126 ? 15.148 -19.188 -29.719 1 97.94 126 ASP A N 1
ATOM 991 C CA . ASP A 1 126 ? 14.062 -19.203 -28.75 1 97.94 126 ASP A CA 1
ATOM 992 C C . ASP A 1 126 ? 14.016 -20.547 -28 1 97.94 126 ASP A C 1
ATOM 994 O O . ASP A 1 126 ? 13.383 -20.656 -26.938 1 97.94 126 ASP A O 1
ATOM 998 N N . LEU A 1 127 ? 14.695 -21.516 -28.516 1 98.38 127 LEU A N 1
ATOM 999 C CA . LEU A 1 127 ? 14.609 -22.859 -27.953 1 98.38 127 LEU A CA 1
ATOM 1000 C C . LEU A 1 127 ? 15.867 -23.203 -27.156 1 98.38 127 LEU A C 1
ATOM 1002 O O . LEU A 1 127 ? 15.992 -24.312 -26.625 1 98.38 127 LEU A O 1
ATOM 1006 N N . VAL A 1 128 ? 16.781 -22.219 -27.062 1 98.5 128 VAL A N 1
ATOM 1007 C CA . VAL A 1 128 ? 17.969 -22.406 -26.234 1 98.5 128 VAL A CA 1
ATOM 1008 C C . VAL A 1 128 ? 17.578 -22.484 -24.766 1 98.5 128 VAL A C 1
ATOM 1010 O O . VAL A 1 128 ? 16.75 -21.688 -24.297 1 98.5 128 VAL A O 1
ATOM 1013 N N . ASP A 1 129 ? 18.156 -23.438 -24.047 1 98.12 129 ASP A N 1
ATOM 1014 C CA . ASP A 1 129 ? 17.766 -23.625 -22.656 1 98.12 129 ASP A CA 1
ATOM 1015 C C . ASP A 1 129 ? 18.266 -22.484 -21.766 1 98.12 129 ASP A C 1
ATOM 1017 O O . ASP A 1 129 ? 19.188 -21.766 -22.141 1 98.12 129 ASP A O 1
ATOM 1021 N N . TYR A 1 130 ? 17.656 -22.312 -20.641 1 97.81 130 TYR A N 1
ATOM 1022 C CA . TYR A 1 130 ? 17.906 -21.25 -19.672 1 97.81 130 TYR A CA 1
ATOM 1023 C C . TYR A 1 130 ? 19.125 -21.578 -18.797 1 97.81 130 TYR A C 1
ATOM 1025 O O . TYR A 1 130 ? 19.922 -20.703 -18.484 1 97.81 130 TYR A O 1
ATOM 1033 N N . ASN A 1 131 ? 19.391 -22.828 -18.5 1 97.88 131 ASN A N 1
ATOM 1034 C CA . ASN A 1 131 ? 20.219 -23.219 -17.359 1 97.88 131 ASN A CA 1
ATOM 1035 C C . ASN A 1 131 ? 21.688 -23.375 -17.766 1 97.88 131 ASN A C 1
ATOM 1037 O O . ASN A 1 131 ? 22.594 -23.016 -17.016 1 97.88 131 ASN A O 1
ATOM 1041 N N . SER A 1 132 ? 21.969 -23.906 -18.969 1 96.94 132 SER A N 1
ATOM 1042 C CA . SER A 1 132 ? 23.328 -24.234 -19.375 1 96.94 132 SER A CA 1
ATOM 1043 C C . SER A 1 132 ? 24.078 -23 -19.891 1 96.94 132 SER A C 1
ATOM 1045 O O . SER A 1 132 ? 23.5 -21.906 -19.969 1 96.94 132 SER A O 1
ATOM 1047 N N . ASP A 1 133 ? 25.297 -23.219 -20.281 1 95.5 133 ASP A N 1
ATOM 1048 C CA . ASP A 1 133 ? 26.094 -22.141 -20.859 1 95.5 133 ASP A CA 1
ATOM 1049 C C . ASP A 1 133 ? 26.031 -22.156 -22.391 1 95.5 133 ASP A C 1
ATOM 1051 O O . ASP A 1 133 ? 26.703 -21.359 -23.047 1 95.5 133 ASP A O 1
ATOM 1055 N N . GLN A 1 134 ? 25.25 -23.031 -22.922 1 95.06 134 GLN A N 1
ATOM 1056 C CA . GLN A 1 134 ? 25.156 -23.156 -24.375 1 95.06 134 GLN A CA 1
ATOM 1057 C C . GLN A 1 134 ? 24.312 -22.031 -24.969 1 95.06 134 GLN A C 1
ATOM 1059 O O . GLN A 1 134 ? 23.172 -21.828 -24.562 1 95.06 134 GLN A O 1
ATOM 1064 N N . GLU A 1 135 ? 24.844 -21.391 -25.969 1 95.38 135 GLU A N 1
ATOM 1065 C CA . GLU A 1 135 ? 24.109 -20.266 -26.562 1 95.38 135 GLU A CA 1
ATOM 1066 C C . GLU A 1 135 ? 23.766 -20.562 -28.031 1 95.38 135 GLU A C 1
ATOM 1068 O O . GLU A 1 135 ? 22.906 -19.891 -28.609 1 95.38 135 GLU A O 1
ATOM 1073 N N . GLU A 1 136 ? 24.422 -21.547 -28.609 1 96.81 136 GLU A N 1
ATOM 1074 C CA . GLU A 1 136 ? 24.234 -21.828 -30.031 1 96.81 136 GLU A CA 1
ATOM 1075 C C . GLU A 1 136 ? 23.797 -23.266 -30.266 1 96.81 136 GLU A C 1
ATOM 1077 O O . GLU A 1 136 ? 24.047 -23.828 -31.328 1 96.81 136 GLU A O 1
ATOM 1082 N N . ARG A 1 137 ? 23.391 -23.891 -29.234 1 97.81 137 ARG A N 1
ATOM 1083 C CA . ARG A 1 137 ? 22.891 -25.266 -29.312 1 97.81 137 ARG A CA 1
ATOM 1084 C C . ARG A 1 137 ? 21.547 -25.391 -28.609 1 97.81 137 ARG A C 1
ATOM 1086 O O . ARG A 1 137 ? 21.234 -24.594 -27.703 1 97.81 137 ARG A O 1
ATOM 1093 N N . ILE A 1 138 ? 20.844 -26.297 -29.062 1 98.44 138 ILE A N 1
ATOM 1094 C CA . ILE A 1 138 ? 19.578 -26.641 -28.422 1 98.44 138 ILE A CA 1
ATOM 1095 C C . ILE A 1 138 ? 19.703 -27.969 -27.688 1 98.44 138 ILE A C 1
ATOM 1097 O O . ILE A 1 138 ? 19.859 -29.016 -28.312 1 98.44 138 ILE A O 1
ATOM 1101 N N . ILE A 1 139 ? 19.703 -27.891 -26.375 1 98.38 139 ILE A N 1
ATOM 1102 C CA . ILE A 1 139 ? 19.781 -29.109 -25.578 1 98.38 139 ILE A CA 1
ATOM 1103 C C . ILE A 1 139 ? 18.406 -29.75 -25.484 1 98.38 139 ILE A C 1
ATOM 1105 O O . ILE A 1 139 ? 17.422 -29.094 -25.141 1 98.38 139 ILE A O 1
ATOM 1109 N N . ALA A 1 140 ? 18.359 -30.984 -25.828 1 98.62 140 ALA A N 1
ATOM 1110 C CA . ALA A 1 140 ? 17.094 -31.703 -25.875 1 98.62 140 ALA A CA 1
ATOM 1111 C C . ALA A 1 140 ? 17.188 -33.062 -25.172 1 98.62 140 ALA A C 1
ATOM 1113 O O . ALA A 1 140 ? 18.281 -33.594 -25.016 1 98.62 140 ALA A O 1
ATOM 1114 N N . LEU A 1 141 ? 16.125 -33.531 -24.703 1 98.62 141 LEU A N 1
ATOM 1115 C CA . LEU A 1 141 ? 16.031 -34.844 -24.031 1 98.62 141 LEU A CA 1
ATOM 1116 C C . LEU A 1 141 ? 15.18 -35.812 -24.844 1 98.62 141 LEU A C 1
ATOM 1118 O O . LEU A 1 141 ? 14.164 -35.406 -25.422 1 98.62 141 LEU A O 1
ATOM 1122 N N . PRO A 1 142 ? 15.539 -37.031 -24.812 1 98.56 142 PRO A N 1
ATOM 1123 C CA . PRO A 1 142 ? 14.781 -38.031 -25.562 1 98.56 142 PRO A CA 1
ATOM 1124 C C . PRO A 1 142 ? 13.508 -38.469 -24.844 1 98.56 142 PRO A C 1
ATOM 1126 O O . PRO A 1 142 ? 13.539 -38.75 -23.641 1 98.56 142 PRO A O 1
ATOM 1129 N N . PHE A 1 143 ? 12.43 -38.5 -25.562 1 98.75 143 PHE A N 1
ATOM 1130 C CA . PHE A 1 143 ? 11.148 -39.031 -25.125 1 98.75 143 PHE A CA 1
ATOM 1131 C C . PHE A 1 143 ? 10.68 -40.156 -26.078 1 98.75 143 PHE A C 1
ATOM 1133 O O . PHE A 1 143 ? 10.914 -40.094 -27.281 1 98.75 143 PHE A O 1
ATOM 1140 N N . ALA A 1 144 ? 10.055 -41.125 -25.5 1 98.56 144 ALA A N 1
ATOM 1141 C CA . ALA A 1 144 ? 9.477 -42.219 -26.312 1 98.56 144 ALA A CA 1
ATOM 1142 C C . ALA A 1 144 ? 8.031 -41.875 -26.688 1 98.56 144 ALA A C 1
ATOM 1144 O O . ALA A 1 144 ? 7.195 -41.625 -25.828 1 98.56 144 ALA A O 1
ATOM 1145 N N . LYS A 1 145 ? 7.832 -41.844 -28 1 98.19 145 LYS A N 1
ATOM 1146 C CA . LYS A 1 145 ? 6.469 -41.719 -28.516 1 98.19 145 LYS A CA 1
ATOM 1147 C C . LYS A 1 145 ? 5.68 -43 -28.297 1 98.19 145 LYS A C 1
ATOM 1149 O O . LYS A 1 145 ? 6.098 -44.094 -28.734 1 98.19 145 LYS A O 1
ATOM 1154 N N . LYS A 1 146 ? 4.57 -42.938 -27.656 1 96.94 146 LYS A N 1
ATOM 1155 C CA . LYS A 1 146 ? 3.873 -44.125 -27.203 1 96.94 146 LYS A CA 1
ATOM 1156 C C . LYS A 1 146 ? 3.311 -44.906 -28.375 1 96.94 146 LYS A C 1
ATOM 1158 O O . LYS A 1 146 ? 3.342 -46.156 -28.375 1 96.94 146 LYS A O 1
ATOM 1163 N N . SER A 1 147 ? 2.811 -44.312 -29.391 1 95.62 147 SER A N 1
ATOM 1164 C CA . SER A 1 147 ? 2.09 -44.969 -30.484 1 95.62 147 SER A CA 1
ATOM 1165 C C . SER A 1 147 ? 3.002 -45.906 -31.281 1 95.62 147 SER A C 1
ATOM 1167 O O . SER A 1 147 ? 2.576 -46.969 -31.703 1 95.62 147 SER A O 1
ATOM 1169 N N . ASN A 1 148 ? 4.312 -45.531 -31.453 1 95.56 148 ASN A N 1
ATOM 1170 C CA . ASN A 1 148 ? 5.16 -46.344 -32.312 1 95.56 148 ASN A CA 1
ATOM 1171 C C . ASN A 1 148 ? 6.547 -46.531 -31.719 1 95.56 148 ASN A C 1
ATOM 1173 O O . ASN A 1 148 ? 7.395 -47.188 -32.312 1 95.56 148 ASN A O 1
ATOM 1177 N N . GLY A 1 149 ? 6.754 -45.938 -30.641 1 95.25 149 GLY A N 1
ATOM 1178 C CA . GLY A 1 149 ? 8.016 -46.156 -29.953 1 95.25 149 GLY A CA 1
ATOM 1179 C C . GLY A 1 149 ? 9.141 -45.281 -30.453 1 95.25 149 GLY A C 1
ATOM 1180 O O . GLY A 1 149 ? 10.273 -45.375 -29.984 1 95.25 149 GLY A O 1
ATOM 1181 N N . GLU A 1 150 ? 8.797 -44.312 -31.297 1 96.81 150 GLU A N 1
ATOM 1182 C CA . GLU A 1 150 ? 9.797 -43.406 -31.828 1 96.81 150 GLU A CA 1
ATOM 1183 C C . GLU A 1 150 ? 10.398 -42.531 -30.734 1 96.81 150 GLU A C 1
ATOM 1185 O O . GLU A 1 150 ? 9.68 -42.062 -29.859 1 96.81 150 GLU A O 1
ATOM 1190 N N . THR A 1 151 ? 11.742 -42.438 -30.828 1 98.12 151 THR A N 1
ATOM 1191 C CA . THR A 1 151 ? 12.398 -41.5 -29.938 1 98.12 151 THR A CA 1
ATOM 1192 C C . THR A 1 151 ? 12.328 -40.094 -30.516 1 98.12 151 THR A C 1
ATOM 1194 O O . THR A 1 151 ? 12.766 -39.844 -31.641 1 98.12 151 THR A O 1
ATOM 1197 N N . VAL A 1 152 ? 11.75 -39.188 -29.828 1 98.56 152 VAL A N 1
ATOM 1198 C CA . VAL A 1 152 ? 11.672 -37.781 -30.219 1 98.56 152 VAL A CA 1
ATOM 1199 C C . VAL A 1 152 ? 12.398 -36.906 -29.172 1 98.56 152 VAL A C 1
ATOM 1201 O O . VAL A 1 152 ? 12.227 -37.125 -27.969 1 98.56 152 VAL A O 1
ATOM 1204 N N . HIS A 1 153 ? 13.188 -35.969 -29.609 1 98.69 153 HIS A N 1
ATOM 1205 C CA . HIS A 1 153 ? 13.984 -35.125 -28.719 1 98.69 153 HIS A CA 1
ATOM 1206 C C . HIS A 1 153 ? 13.281 -33.781 -28.438 1 98.69 153 HIS A C 1
ATOM 1208 O O . HIS A 1 153 ? 13.102 -32.969 -29.344 1 98.69 153 HIS A O 1
ATOM 1214 N N . PHE A 1 154 ? 12.883 -33.562 -27.219 1 98.75 154 PHE A N 1
ATOM 1215 C CA . PHE A 1 154 ? 12.234 -32.312 -26.781 1 98.75 154 PHE A CA 1
ATOM 1216 C C . PHE A 1 154 ? 13.258 -31.312 -26.281 1 98.75 154 PHE A C 1
ATOM 1218 O O . PHE A 1 154 ? 14.016 -31.609 -25.344 1 98.75 154 PHE A O 1
ATOM 1225 N N . PRO A 1 155 ? 13.305 -30.109 -26.906 1 98.56 155 PRO A N 1
ATOM 1226 C CA . PRO A 1 155 ? 14.156 -29.078 -26.312 1 98.56 155 PRO A CA 1
ATOM 1227 C C . PRO A 1 155 ? 13.805 -28.812 -24.844 1 98.56 155 PRO A C 1
ATOM 1229 O O . PRO A 1 155 ? 12.633 -28.703 -24.5 1 98.56 155 PRO A O 1
ATOM 1232 N N . LEU A 1 156 ? 14.82 -28.688 -24 1 98.31 156 LEU A N 1
ATOM 1233 C CA . LEU A 1 156 ? 14.617 -28.375 -22.594 1 98.31 156 LEU A CA 1
ATOM 1234 C C . LEU A 1 156 ? 13.828 -27.078 -22.453 1 98.31 156 LEU A C 1
ATOM 1236 O O . LEU A 1 156 ? 13.031 -26.938 -21.516 1 98.31 156 LEU A O 1
ATOM 1240 N N . ASN A 1 157 ? 14.008 -26.109 -23.312 1 98.44 157 ASN A N 1
ATOM 1241 C CA . ASN A 1 157 ? 13.297 -24.828 -23.297 1 98.44 157 ASN A CA 1
ATOM 1242 C C . ASN A 1 157 ? 11.789 -25.031 -23.359 1 98.44 157 ASN A C 1
ATOM 1244 O O . ASN A 1 157 ? 11.039 -24.391 -22.609 1 98.44 157 ASN A O 1
ATOM 1248 N N . VAL A 1 158 ? 11.32 -25.922 -24.172 1 98.56 158 VAL A N 1
ATOM 1249 C CA . VAL A 1 158 ? 9.891 -26.203 -24.312 1 98.56 158 VAL A CA 1
ATOM 1250 C C . VAL A 1 158 ? 9.336 -26.781 -23.016 1 98.56 158 VAL A C 1
ATOM 1252 O O . VAL A 1 158 ? 8.281 -26.359 -22.547 1 98.56 158 VAL A O 1
ATOM 1255 N N . LEU A 1 159 ? 10.102 -27.703 -22.484 1 98.25 159 LEU A N 1
ATOM 1256 C CA . LEU A 1 159 ? 9.664 -28.344 -21.234 1 98.25 159 LEU A CA 1
ATOM 1257 C C . LEU A 1 159 ? 9.555 -27.328 -20.109 1 98.25 159 LEU A C 1
ATOM 1259 O O . LEU A 1 159 ? 8.57 -27.328 -19.375 1 98.25 159 LEU A O 1
ATOM 1263 N N . ALA A 1 160 ? 10.5 -26.422 -20.062 1 96.81 160 ALA A N 1
ATOM 1264 C CA . ALA A 1 160 ? 10.586 -25.453 -18.969 1 96.81 160 ALA A CA 1
ATOM 1265 C C . ALA A 1 160 ? 9.555 -24.344 -19.125 1 96.81 160 ALA A C 1
ATOM 1267 O O . ALA A 1 160 ? 9.055 -23.797 -18.141 1 96.81 160 ALA A O 1
ATOM 1268 N N . ASN A 1 161 ? 9.203 -23.938 -20.344 1 97.06 161 ASN A N 1
ATOM 1269 C CA . ASN A 1 161 ? 8.305 -22.828 -20.594 1 97.06 161 ASN A CA 1
ATOM 1270 C C . ASN A 1 161 ? 6.844 -23.25 -20.562 1 97.06 161 ASN A C 1
ATOM 1272 O O . ASN A 1 161 ? 5.977 -22.5 -20.109 1 97.06 161 ASN A O 1
ATOM 1276 N N . LEU A 1 162 ? 6.613 -24.5 -20.984 1 97.5 162 LEU A N 1
ATOM 1277 C CA . LEU A 1 162 ? 5.215 -24.828 -21.25 1 97.5 162 LEU A CA 1
ATOM 1278 C C . LEU A 1 162 ? 4.684 -25.812 -20.203 1 97.5 162 LEU A C 1
ATOM 1280 O O . LEU A 1 162 ? 3.516 -25.734 -19.812 1 97.5 162 LEU A O 1
ATOM 1284 N N . TYR A 1 163 ? 5.508 -26.781 -19.766 1 97.31 163 TYR A N 1
ATOM 1285 C CA . TYR A 1 163 ? 4.973 -27.891 -19 1 97.31 163 TYR A CA 1
ATOM 1286 C C . TYR A 1 163 ? 5.379 -27.781 -17.531 1 97.31 163 TYR A C 1
ATOM 1288 O O . TYR A 1 163 ? 4.602 -28.141 -16.641 1 97.31 163 TYR A O 1
ATOM 1296 N N . VAL A 1 164 ? 6.586 -27.391 -17.219 1 94.5 164 VAL A N 1
ATOM 1297 C CA . VAL A 1 164 ? 7.109 -27.219 -15.875 1 94.5 164 VAL A CA 1
ATOM 1298 C C . VAL A 1 164 ? 6.996 -28.531 -15.109 1 94.5 164 VAL A C 1
ATOM 1300 O O . VAL A 1 164 ? 7.539 -29.562 -15.523 1 94.5 164 VAL A O 1
ATOM 1303 N N . SER A 1 165 ? 6.168 -28.578 -14.117 1 96.25 165 SER A N 1
ATOM 1304 C CA . SER A 1 165 ? 6.141 -29.781 -13.305 1 96.25 165 SER A CA 1
ATOM 1305 C C . SER A 1 165 ? 4.953 -30.672 -13.68 1 96.25 165 SER A C 1
ATOM 1307 O O . SER A 1 165 ? 4.777 -31.75 -13.109 1 96.25 165 SER A O 1
ATOM 1309 N N . ASN A 1 166 ? 4.137 -30.234 -14.578 1 97.19 166 ASN A N 1
ATOM 1310 C CA . ASN A 1 166 ? 2.98 -31.047 -14.969 1 97.19 166 ASN A CA 1
ATOM 1311 C C . ASN A 1 166 ? 3.404 -32.344 -15.672 1 97.19 166 ASN A C 1
ATOM 1313 O O . ASN A 1 166 ? 4.172 -32.281 -16.641 1 97.19 166 ASN A O 1
ATOM 1317 N N . GLY A 1 167 ? 2.982 -33.438 -15.141 1 98.31 167 GLY A N 1
ATOM 1318 C CA . GLY A 1 167 ? 3.279 -34.719 -15.75 1 98.31 167 GLY A CA 1
ATOM 1319 C C . GLY A 1 167 ? 4.484 -35.406 -15.133 1 98.31 167 GLY A C 1
ATOM 1320 O O . GLY A 1 167 ? 4.852 -36.5 -15.547 1 98.31 167 GLY A O 1
ATOM 1321 N N . LEU A 1 168 ? 5.082 -34.781 -14.156 1 98.62 168 LEU A N 1
ATOM 1322 C CA . LEU A 1 168 ? 6.133 -35.406 -13.383 1 98.62 168 LEU A CA 1
ATOM 1323 C C . LEU A 1 168 ? 5.535 -36.25 -12.266 1 98.62 168 LEU A C 1
ATOM 1325 O O . LEU A 1 168 ? 4.574 -35.844 -11.609 1 98.62 168 LEU A O 1
ATOM 1329 N N . ALA A 1 169 ? 6.113 -37.469 -12.078 1 98.5 169 ALA A N 1
ATOM 1330 C CA . ALA A 1 169 ? 5.633 -38.281 -10.977 1 98.5 169 ALA A CA 1
ATOM 1331 C C . ALA A 1 169 ? 6.672 -39.344 -10.586 1 98.5 169 ALA A C 1
ATOM 1333 O O . ALA A 1 169 ? 7.551 -39.688 -11.383 1 98.5 169 ALA A O 1
ATOM 1334 N N . SER A 1 170 ? 6.578 -39.844 -9.438 1 98 170 SER A N 1
ATOM 1335 C CA . SER A 1 170 ? 7.336 -40.969 -8.93 1 98 170 SER A CA 1
ATOM 1336 C C . SER A 1 170 ? 6.41 -42.031 -8.359 1 98 170 SER A C 1
ATOM 1338 O O . SER A 1 170 ? 5.258 -41.75 -8.023 1 98 170 SER A O 1
ATOM 1340 N N . GLY A 1 171 ? 6.914 -43.25 -8.344 1 97 171 GLY A N 1
ATOM 1341 C CA . GLY A 1 171 ? 6.145 -44.344 -7.793 1 97 171 GLY A CA 1
ATOM 1342 C C . GLY A 1 171 ? 6.965 -45.594 -7.609 1 97 171 GLY A C 1
ATOM 1343 O O . GLY A 1 171 ? 8.078 -45.719 -8.125 1 97 171 GLY A O 1
ATOM 1344 N N . ASN A 1 172 ? 6.371 -46.531 -6.852 1 96.06 172 ASN A N 1
ATOM 1345 C CA . ASN A 1 172 ? 7.031 -47.781 -6.566 1 96.06 172 ASN A CA 1
ATOM 1346 C C . ASN A 1 172 ? 7.195 -48.625 -7.828 1 96.06 172 ASN A C 1
ATOM 1348 O O . ASN A 1 172 ? 8.086 -49.469 -7.902 1 96.06 172 ASN A O 1
ATOM 1352 N N . THR A 1 173 ? 6.332 -48.375 -8.82 1 96.75 173 THR A N 1
ATOM 1353 C CA . THR A 1 173 ? 6.406 -49.031 -10.125 1 96.75 173 THR A CA 1
ATOM 1354 C C . THR A 1 173 ? 6.176 -48 -11.242 1 96.75 173 THR A C 1
ATOM 1356 O O . THR A 1 173 ? 5.625 -46.938 -11.008 1 96.75 173 THR A O 1
ATOM 1359 N N . PRO A 1 174 ? 6.629 -48.375 -12.453 1 97.88 174 PRO A N 1
ATOM 1360 C CA . PRO A 1 174 ? 6.367 -47.5 -13.586 1 97.88 174 PRO A CA 1
ATOM 1361 C C . PRO A 1 174 ? 4.879 -47.188 -13.766 1 97.88 174 PRO A C 1
ATOM 1363 O O . PRO A 1 174 ? 4.496 -46.062 -14.008 1 97.88 174 PRO A O 1
ATOM 1366 N N . GLN A 1 175 ? 4.09 -48.219 -13.602 1 97.69 175 GLN A N 1
ATOM 1367 C CA . GLN A 1 175 ? 2.652 -48.062 -13.789 1 97.69 175 GLN A CA 1
ATOM 1368 C C . GLN A 1 175 ? 2.068 -47.094 -12.758 1 97.69 175 GLN A C 1
ATOM 1370 O O . GLN A 1 175 ? 1.268 -46.219 -13.102 1 97.69 175 GLN A O 1
ATOM 1375 N N . GLU A 1 176 ? 2.486 -47.25 -11.539 1 97.38 176 GLU A N 1
ATOM 1376 C CA . GLU A 1 176 ? 2.014 -46.375 -10.477 1 97.38 176 GLU A CA 1
ATOM 1377 C C . GLU A 1 176 ? 2.365 -44.906 -10.758 1 97.38 176 GLU A C 1
ATOM 1379 O O . GLU A 1 176 ? 1.512 -44.031 -10.648 1 97.38 176 GLU A O 1
ATOM 1384 N N . ALA A 1 177 ? 3.596 -44.656 -11.172 1 98.38 177 ALA A N 1
ATOM 1385 C CA . ALA A 1 177 ? 4.059 -43.312 -11.461 1 98.38 177 ALA A CA 1
ATOM 1386 C C . ALA A 1 177 ? 3.314 -42.719 -12.656 1 98.38 177 ALA A C 1
ATOM 1388 O O . ALA A 1 177 ? 2.891 -41.562 -12.617 1 98.38 177 ALA A O 1
ATOM 1389 N N . GLN A 1 178 ? 3.143 -43.5 -13.633 1 98.69 178 GLN A N 1
ATOM 1390 C CA . GLN A 1 178 ? 2.504 -43.031 -14.852 1 98.69 178 GLN A CA 1
ATOM 1391 C C . GLN A 1 178 ? 1.024 -42.75 -14.617 1 98.69 178 GLN A C 1
ATOM 1393 O O . GLN A 1 178 ? 0.471 -41.812 -15.211 1 98.69 178 GLN A O 1
ATOM 1398 N N . VAL A 1 179 ? 0.39 -43.531 -13.766 1 98.5 179 VAL A N 1
ATOM 1399 C CA . VAL A 1 179 ? -0.99 -43.25 -13.375 1 98.5 179 VAL A CA 1
ATOM 1400 C C . VAL A 1 179 ? -1.064 -41.906 -12.68 1 98.5 179 VAL A C 1
ATOM 1402 O O . VAL A 1 179 ? -1.949 -41.094 -12.969 1 98.5 179 VAL A O 1
ATOM 1405 N N . GLN A 1 180 ? -0.13 -41.625 -11.781 1 98.06 180 GLN A N 1
ATOM 1406 C CA . GLN A 1 180 ? -0.094 -40.344 -11.086 1 98.06 180 GLN A CA 1
ATOM 1407 C C . GLN A 1 180 ? 0.12 -39.188 -12.07 1 98.06 180 GLN A C 1
ATOM 1409 O O . GLN A 1 180 ? -0.565 -38.188 -11.992 1 98.06 180 GLN A O 1
ATOM 1414 N N . ALA A 1 181 ? 1 -39.344 -13 1 98.75 181 ALA A N 1
ATOM 1415 C CA . ALA A 1 181 ? 1.331 -38.312 -13.977 1 98.75 181 ALA A CA 1
ATOM 1416 C C . ALA A 1 181 ? 0.131 -37.969 -14.859 1 98.75 181 ALA A C 1
ATOM 1418 O O . ALA A 1 181 ? -0.24 -36.812 -15.008 1 98.75 181 ALA A O 1
ATOM 1419 N N . LEU A 1 182 ? -0.48 -39 -15.352 1 98.81 182 LEU A N 1
ATOM 1420 C CA . LEU A 1 182 ? -1.61 -38.812 -16.25 1 98.81 182 LEU A CA 1
ATOM 1421 C C . LEU A 1 182 ? -2.805 -38.219 -15.5 1 98.81 182 LEU A C 1
ATOM 1423 O O . LEU A 1 182 ? -3.537 -37.406 -16.031 1 98.81 182 LEU A O 1
ATOM 1427 N N . SER A 1 183 ? -3.016 -38.719 -14.312 1 98.62 183 SER A N 1
ATOM 1428 C CA . SER A 1 183 ? -4.09 -38.156 -13.5 1 98.62 183 SER A CA 1
ATOM 1429 C C . SER A 1 183 ? -3.893 -36.656 -13.273 1 98.62 183 SER A C 1
ATOM 1431 O O . SER A 1 183 ? -4.84 -35.875 -13.375 1 98.62 183 SER A O 1
ATOM 1433 N N . GLU A 1 184 ? -2.666 -36.25 -12.984 1 98.06 184 GLU A N 1
ATOM 1434 C CA . GLU A 1 184 ? -2.381 -34.812 -12.797 1 98.06 184 GLU A CA 1
ATOM 1435 C C . GLU A 1 184 ? -2.633 -34.031 -14.078 1 98.06 184 GLU A C 1
ATOM 1437 O O . GLU A 1 184 ? -3.199 -32.938 -14.031 1 98.06 184 GLU A O 1
ATOM 1442 N N . ILE A 1 185 ? -2.229 -34.562 -15.172 1 98.69 185 ILE A N 1
ATOM 1443 C CA . ILE A 1 185 ? -2.414 -33.906 -16.469 1 98.69 185 ILE A CA 1
ATOM 1444 C C . ILE A 1 185 ? -3.902 -33.656 -16.719 1 98.69 185 ILE A C 1
ATOM 1446 O O . ILE A 1 185 ? -4.312 -32.562 -17.109 1 98.69 185 ILE A O 1
ATOM 1450 N N . PHE A 1 186 ? -4.727 -34.719 -16.484 1 98.75 186 PHE A N 1
ATOM 1451 C CA . PHE A 1 186 ? -6.16 -34.594 -16.703 1 98.75 186 PHE A CA 1
ATOM 1452 C C . PHE A 1 186 ? -6.781 -33.594 -15.711 1 98.75 186 PHE A C 1
ATOM 1454 O O . PHE A 1 186 ? -7.672 -32.844 -16.078 1 98.75 186 PHE A O 1
ATOM 1461 N N . GLU A 1 187 ? -6.324 -33.688 -14.5 1 98.19 187 GLU A N 1
ATOM 1462 C CA . GLU A 1 187 ? -6.805 -32.75 -13.484 1 98.19 187 GLU A CA 1
ATOM 1463 C C . GLU A 1 187 ? -6.578 -31.297 -13.922 1 98.19 187 GLU A C 1
ATOM 1465 O O . GLU A 1 187 ? -7.512 -30.484 -13.914 1 98.19 187 GLU A O 1
ATOM 1470 N N . ARG A 1 188 ? -5.391 -30.969 -14.328 1 97.19 188 ARG A N 1
ATOM 1471 C CA . ARG A 1 188 ? -5.031 -29.594 -14.68 1 97.19 188 ARG A CA 1
ATOM 1472 C C . ARG A 1 188 ? -5.719 -29.156 -15.969 1 97.19 188 ARG A C 1
ATOM 1474 O O . ARG A 1 188 ? -6.145 -28.016 -16.094 1 97.19 188 ARG A O 1
ATOM 1481 N N . HIS A 1 189 ? -5.785 -30.062 -16.875 1 97.75 189 HIS A N 1
ATOM 1482 C CA . HIS A 1 189 ? -6.465 -29.766 -18.141 1 97.75 189 HIS A CA 1
ATOM 1483 C C . HIS A 1 189 ? -7.934 -29.422 -17.891 1 97.75 189 HIS A C 1
ATOM 1485 O O . HIS A 1 189 ? -8.43 -28.406 -18.391 1 97.75 189 HIS A O 1
ATOM 1491 N N . ALA A 1 190 ? -8.602 -30.297 -17.156 1 97.94 190 ALA A N 1
ATOM 1492 C CA . ALA A 1 190 ? -10.016 -30.062 -16.859 1 97.94 190 ALA A CA 1
ATOM 1493 C C . ALA A 1 190 ? -10.195 -28.766 -16.062 1 97.94 190 ALA A C 1
ATOM 1495 O O . ALA A 1 190 ? -11.117 -28 -16.328 1 97.94 190 ALA A O 1
ATOM 1496 N N . LYS A 1 191 ? -9.336 -28.578 -15.109 1 97.25 191 LYS A N 1
ATOM 1497 C CA . LYS A 1 191 ? -9.383 -27.359 -14.289 1 97.25 191 LYS A CA 1
ATOM 1498 C C . LYS A 1 191 ? -9.344 -26.109 -15.164 1 97.25 191 LYS A C 1
ATOM 1500 O O . LYS A 1 191 ? -10.203 -25.234 -15.031 1 97.25 191 LYS A O 1
ATOM 1505 N N . ILE A 1 192 ? -8.414 -26.016 -16.078 1 96.62 192 ILE A N 1
ATOM 1506 C CA . ILE A 1 192 ? -8.25 -24.844 -16.938 1 96.62 192 ILE A CA 1
ATOM 1507 C C . ILE A 1 192 ? -9.477 -24.672 -17.828 1 96.62 192 ILE A C 1
ATOM 1509 O O . ILE A 1 192 ? -9.992 -23.578 -17.984 1 96.62 192 ILE A O 1
ATOM 1513 N N . GLU A 1 193 ? -9.914 -25.781 -18.359 1 97.19 193 GLU A N 1
ATOM 1514 C CA . GLU A 1 193 ? -11.086 -25.734 -19.234 1 97.19 193 GLU A CA 1
ATOM 1515 C C . GLU A 1 193 ? -12.312 -25.219 -18.484 1 97.19 193 GLU A C 1
ATOM 1517 O O . GLU A 1 193 ? -13.055 -24.391 -19.016 1 97.19 193 GLU A O 1
ATOM 1522 N N . ILE A 1 194 ? -12.492 -25.703 -17.344 1 98.19 194 ILE A N 1
ATOM 1523 C CA . ILE A 1 194 ? -13.664 -25.375 -16.547 1 98.19 194 ILE A CA 1
ATOM 1524 C C . ILE A 1 194 ? -13.625 -23.891 -16.172 1 98.19 194 ILE A C 1
ATOM 1526 O O . ILE A 1 194 ? -14.625 -23.172 -16.328 1 98.19 194 ILE A O 1
ATOM 1530 N N . ILE A 1 195 ? -12.484 -23.391 -15.703 1 97.75 195 ILE A N 1
ATOM 1531 C CA . ILE A 1 195 ? -12.367 -22.016 -15.273 1 97.75 195 ILE A CA 1
ATOM 1532 C C . ILE A 1 195 ? -12.453 -21.078 -16.484 1 97.75 195 ILE A C 1
ATOM 1534 O O . ILE A 1 195 ? -13.227 -20.109 -16.469 1 97.75 195 ILE A O 1
ATOM 1538 N N . LYS A 1 196 ? -11.711 -21.375 -17.531 1 97.44 196 LYS A N 1
ATOM 1539 C CA . LYS A 1 196 ? -11.633 -20.531 -18.734 1 97.44 196 LYS A CA 1
ATOM 1540 C C . LYS A 1 196 ? -13.008 -20.312 -19.344 1 97.44 196 LYS A C 1
ATOM 1542 O O . LYS A 1 196 ? -13.32 -19.219 -19.812 1 97.44 196 LYS A O 1
ATOM 1547 N N . ASN A 1 197 ? -13.844 -21.375 -19.312 1 97.81 197 ASN A N 1
ATOM 1548 C CA . ASN A 1 197 ? -15.133 -21.312 -20 1 97.81 197 ASN A CA 1
ATOM 1549 C C . ASN A 1 197 ? -16.281 -21.062 -19.031 1 97.81 197 ASN A C 1
ATOM 1551 O O . ASN A 1 197 ? -17.422 -20.906 -19.438 1 97.81 197 ASN A O 1
ATOM 1555 N N . GLY A 1 198 ? -16 -21.094 -17.766 1 97.88 198 GLY A N 1
ATOM 1556 C CA . GLY A 1 198 ? -17.016 -20.844 -16.75 1 97.88 198 GLY A CA 1
ATOM 1557 C C . GLY A 1 198 ? -18.062 -21.953 -16.672 1 97.88 198 GLY A C 1
ATOM 1558 O O . GLY A 1 198 ? -19.266 -21.672 -16.547 1 97.88 198 GLY A O 1
ATOM 1559 N N . TYR A 1 199 ? -17.672 -23.203 -16.766 1 98.62 199 TYR A N 1
ATOM 1560 C CA . TYR A 1 199 ? -18.609 -24.312 -16.75 1 98.62 199 TYR A CA 1
ATOM 1561 C C . TYR A 1 199 ? -19.203 -24.516 -15.375 1 98.62 199 TYR A C 1
ATOM 1563 O O . TYR A 1 199 ? -18.484 -24.531 -14.375 1 98.62 199 TYR A O 1
ATOM 1571 N N . ALA A 1 200 ? -20.469 -24.609 -15.328 1 98.75 200 ALA A N 1
ATOM 1572 C CA . ALA A 1 200 ? -21.172 -25.047 -14.133 1 98.75 200 ALA A CA 1
ATOM 1573 C C . ALA A 1 200 ? -21.234 -26.578 -14.055 1 98.75 200 ALA A C 1
ATOM 1575 O O . ALA A 1 200 ? -21.781 -27.219 -14.945 1 98.75 200 ALA A O 1
ATOM 1576 N N . LEU A 1 201 ? -20.75 -27.125 -13.008 1 98.81 201 LEU A N 1
ATOM 1577 C CA . LEU A 1 201 ? -20.578 -28.562 -12.906 1 98.81 201 LEU A CA 1
ATOM 1578 C C . LEU A 1 201 ? -21.734 -29.203 -12.141 1 98.81 201 LEU A C 1
ATOM 1580 O O . LEU A 1 201 ? -22.266 -28.609 -11.203 1 98.81 201 LEU A O 1
ATOM 1584 N N . PRO A 1 202 ? -22.125 -30.375 -12.516 1 98.62 202 PRO A N 1
ATOM 1585 C CA . PRO A 1 202 ? -23.156 -31.062 -11.758 1 98.62 202 PRO A CA 1
ATOM 1586 C C . PRO A 1 202 ? -22.672 -31.562 -10.398 1 98.62 202 PRO A C 1
ATOM 1588 O O . PRO A 1 202 ? -21.5 -31.922 -10.25 1 98.62 202 PRO A O 1
ATOM 1591 N N . LYS A 1 203 ? -23.609 -31.656 -9.453 1 98.06 203 LYS A N 1
ATOM 1592 C CA . LYS A 1 203 ? -23.312 -32.188 -8.117 1 98.06 203 LYS A CA 1
ATOM 1593 C C . LYS A 1 203 ? -23.219 -33.688 -8.141 1 98.06 203 LYS A C 1
ATOM 1595 O O . LYS A 1 203 ? -24.016 -34.375 -8.812 1 98.06 203 LYS A O 1
ATOM 1600 N N . ILE A 1 204 ? -22.266 -34.156 -7.48 1 98.19 204 ILE A N 1
ATOM 1601 C CA . ILE A 1 204 ? -22.281 -35.594 -7.168 1 98.19 204 ILE A CA 1
ATOM 1602 C C . ILE A 1 204 ? -23.359 -35.875 -6.133 1 98.19 204 ILE A C 1
ATOM 1604 O O . ILE A 1 204 ? -23.453 -35.219 -5.109 1 98.19 204 ILE A O 1
ATOM 1608 N N . PRO A 1 205 ? -24.188 -36.906 -6.375 1 97 205 PRO A N 1
ATOM 1609 C CA . PRO A 1 205 ? -25.281 -37.188 -5.453 1 97 205 PRO A CA 1
ATOM 1610 C C . PRO A 1 205 ? -24.812 -37.406 -4.016 1 97 205 PRO A C 1
ATOM 1612 O O . PRO A 1 205 ? -23.766 -38 -3.787 1 97 205 PRO A O 1
ATOM 1615 N N . ASP A 1 206 ? -25.609 -37 -3.098 1 94.75 206 ASP A N 1
ATOM 1616 C CA . ASP A 1 206 ? -25.281 -37.062 -1.68 1 94.75 206 ASP A CA 1
ATOM 1617 C C . ASP A 1 206 ? -25.062 -38.531 -1.257 1 94.75 206 ASP A C 1
ATOM 1619 O O . ASP A 1 206 ? -24.234 -38.812 -0.406 1 94.75 206 ASP A O 1
ATOM 1623 N N . GLU A 1 207 ? -25.844 -39.312 -1.834 1 95.56 207 GLU A N 1
ATOM 1624 C CA . GLU A 1 207 ? -25.734 -40.719 -1.5 1 95.56 207 GLU A CA 1
ATOM 1625 C C . GLU A 1 207 ? -24.344 -41.25 -1.816 1 95.56 207 GLU A C 1
ATOM 1627 O O . GLU A 1 207 ? -23.812 -42.094 -1.074 1 95.56 207 GLU A O 1
ATOM 1632 N N . THR A 1 208 ? -23.844 -40.812 -2.934 1 95.25 208 THR A N 1
ATOM 1633 C CA . THR A 1 208 ? -22.5 -41.219 -3.326 1 95.25 208 THR A CA 1
ATOM 1634 C C . THR A 1 208 ? -21.469 -40.719 -2.33 1 95.25 208 THR A C 1
ATOM 1636 O O . THR A 1 208 ? -20.562 -41.438 -1.942 1 95.25 208 THR A O 1
ATOM 1639 N N . VAL A 1 209 ? -21.609 -39.531 -1.827 1 96.38 209 VAL A N 1
ATOM 1640 C CA . VAL A 1 209 ? -20.688 -38.938 -0.861 1 96.38 209 VAL A CA 1
ATOM 1641 C C . VAL A 1 209 ? -20.828 -39.625 0.487 1 96.38 209 VAL A C 1
ATOM 1643 O O . VAL A 1 209 ? -19.828 -39.938 1.138 1 96.38 209 VAL A O 1
ATOM 1646 N N . GLN A 1 210 ? -22.031 -39.969 0.844 1 95.94 210 GLN A N 1
ATOM 1647 C CA . GLN A 1 210 ? -22.312 -40.625 2.113 1 95.94 210 GLN A CA 1
ATOM 1648 C C . GLN A 1 210 ? -21.719 -42.031 2.154 1 95.94 210 GLN A C 1
ATOM 1650 O O . GLN A 1 210 ? -21.359 -42.531 3.227 1 95.94 210 GLN A O 1
ATOM 1655 N N . ALA A 1 211 ? -21.594 -42.594 0.984 1 95.69 211 ALA A N 1
ATOM 1656 C CA . ALA A 1 211 ? -21.016 -43.906 0.896 1 95.69 211 ALA A CA 1
ATOM 1657 C C . ALA A 1 211 ? -19.516 -43.875 1.126 1 95.69 211 ALA A C 1
ATOM 1659 O O . ALA A 1 211 ? -18.875 -44.938 1.236 1 95.69 211 ALA A O 1
ATOM 1660 N N . LEU A 1 212 ? -18.953 -42.75 1.189 1 96.25 212 LEU A N 1
ATOM 1661 C CA . LEU A 1 212 ? -17.531 -42.531 1.473 1 96.25 212 LEU A CA 1
ATOM 1662 C C . LEU A 1 212 ? -17.344 -41.844 2.811 1 96.25 212 LEU A C 1
ATOM 1664 O O . LEU A 1 212 ? -17.188 -40.594 2.854 1 96.25 212 LEU A O 1
ATOM 1668 N N . PRO A 1 213 ? -17.234 -42.531 3.848 1 95.62 213 PRO A N 1
ATOM 1669 C CA . PRO A 1 213 ? -17.344 -41.969 5.195 1 95.62 213 PRO A CA 1
ATOM 1670 C C . PRO A 1 213 ? -16.25 -40.938 5.477 1 95.62 213 PRO A C 1
ATOM 1672 O O . PRO A 1 213 ? -16.516 -39.938 6.141 1 95.62 213 PRO A O 1
ATOM 1675 N N . ARG A 1 214 ? -15.07 -41.188 5.055 1 95.44 214 ARG A N 1
ATOM 1676 C CA . ARG A 1 214 ? -13.992 -40.25 5.312 1 95.44 214 ARG A CA 1
ATOM 1677 C C . ARG A 1 214 ? -14.273 -38.906 4.656 1 95.44 214 ARG A C 1
ATOM 1679 O O . ARG A 1 214 ? -14.148 -37.844 5.289 1 95.44 214 ARG A O 1
ATOM 1686 N N . LEU A 1 215 ? -14.719 -38.906 3.439 1 96.56 215 LEU A N 1
ATOM 1687 C CA . LEU A 1 215 ? -15.055 -37.688 2.723 1 96.56 215 LEU A CA 1
ATOM 1688 C C . LEU A 1 215 ? -16.25 -36.969 3.363 1 96.56 215 LEU A C 1
ATOM 1690 O O . LEU A 1 215 ? -16.234 -35.781 3.566 1 96.56 215 LEU A O 1
ATOM 1694 N N . GLN A 1 216 ? -17.219 -37.781 3.693 1 97.06 216 GLN A N 1
ATOM 1695 C CA . GLN A 1 216 ? -18.438 -37.25 4.285 1 97.06 216 GLN A CA 1
ATOM 1696 C C . GLN A 1 216 ? -18.141 -36.5 5.582 1 97.06 216 GLN A C 1
ATOM 1698 O O . GLN A 1 216 ? -18.672 -35.406 5.805 1 97.06 216 GLN A O 1
ATOM 1703 N N . SER A 1 217 ? -17.344 -37.094 6.352 1 96.88 217 SER A N 1
ATOM 1704 C CA . SER A 1 217 ? -17.016 -36.5 7.633 1 96.88 217 SER A CA 1
ATOM 1705 C C . SER A 1 217 ? -16.328 -35.125 7.441 1 96.88 217 SER A C 1
ATOM 1707 O O . SER A 1 217 ? -16.656 -34.156 8.125 1 96.88 217 SER A O 1
ATOM 1709 N N . ASP A 1 218 ? -15.453 -35.031 6.539 1 96.75 218 ASP A N 1
ATOM 1710 C CA . ASP A 1 218 ? -14.711 -33.812 6.305 1 96.75 218 ASP A CA 1
ATOM 1711 C C . ASP A 1 218 ? -15.609 -32.75 5.676 1 96.75 218 ASP A C 1
ATOM 1713 O O . ASP A 1 218 ? -15.5 -31.562 6.008 1 96.75 218 ASP A O 1
ATOM 1717 N N . VAL A 1 219 ? -16.5 -33.094 4.793 1 97.44 219 VAL A N 1
ATOM 1718 C CA . VAL A 1 219 ? -17.453 -32.156 4.18 1 97.44 219 VAL A CA 1
ATOM 1719 C C . VAL A 1 219 ? -18.344 -31.547 5.254 1 97.44 219 VAL A C 1
ATOM 1721 O O . VAL A 1 219 ? -18.531 -30.328 5.297 1 97.44 219 VAL A O 1
ATOM 1724 N N . LEU A 1 220 ? -18.812 -32.406 6.152 1 97.19 220 LEU A N 1
ATOM 1725 C CA . LEU A 1 220 ? -19.703 -31.953 7.211 1 97.19 220 LEU A CA 1
ATOM 1726 C C . LEU A 1 220 ? -18.969 -31.016 8.172 1 97.19 220 LEU A C 1
ATOM 1728 O O . LEU A 1 220 ? -19.547 -30.031 8.648 1 97.19 220 LEU A O 1
ATOM 1732 N N . ALA A 1 221 ? -17.75 -31.359 8.422 1 96.06 221 ALA A N 1
ATOM 1733 C CA . ALA A 1 221 ? -16.953 -30.516 9.305 1 96.06 221 ALA A CA 1
ATOM 1734 C C . ALA A 1 221 ? -16.828 -29.109 8.734 1 96.06 221 ALA A C 1
ATOM 1736 O O . ALA A 1 221 ? -16.969 -28.125 9.461 1 96.06 221 ALA A O 1
ATOM 1737 N N . LEU A 1 222 ? -16.578 -28.953 7.441 1 96.62 222 LEU A N 1
ATOM 1738 C CA . LEU A 1 222 ? -16.438 -27.641 6.793 1 96.62 222 LEU A CA 1
ATOM 1739 C C . LEU A 1 222 ? -17.781 -26.906 6.785 1 96.62 222 LEU A C 1
ATOM 1741 O O . LEU A 1 222 ? -17.828 -25.688 7.02 1 96.62 222 LEU A O 1
ATOM 1745 N N . ARG A 1 223 ? -18.812 -27.625 6.559 1 96.69 223 ARG A N 1
ATOM 1746 C CA . ARG A 1 223 ? -20.141 -27.016 6.566 1 96.69 223 ARG A CA 1
ATOM 1747 C C . ARG A 1 223 ? -20.5 -26.516 7.953 1 96.69 223 ARG A C 1
ATOM 1749 O O . ARG A 1 223 ? -21.125 -25.453 8.086 1 96.69 223 ARG A O 1
ATOM 1756 N N . LYS A 1 224 ? -20.125 -27.203 8.953 1 95.94 224 LYS A N 1
ATOM 1757 C CA . LYS A 1 224 ? -20.375 -26.797 10.336 1 95.94 224 LYS A CA 1
ATOM 1758 C C . LYS A 1 224 ? -19.688 -25.484 10.656 1 95.94 224 LYS A C 1
ATOM 1760 O O . LYS A 1 224 ? -20.172 -24.703 11.484 1 95.94 224 LYS A O 1
ATOM 1765 N N . LEU A 1 225 ? -18.641 -25.234 9.977 1 94.56 225 LEU A N 1
ATOM 1766 C CA . LEU A 1 225 ? -17.891 -24 10.195 1 94.56 225 LEU A CA 1
ATOM 1767 C C . LEU A 1 225 ? -18.531 -22.844 9.438 1 94.56 225 LEU A C 1
ATOM 1769 O O . LEU A 1 225 ? -18.062 -21.703 9.555 1 94.56 225 LEU A O 1
ATOM 1773 N N . GLY A 1 226 ? -19.531 -23.109 8.617 1 95.12 226 GLY A N 1
ATOM 1774 C CA . GLY A 1 226 ? -20.266 -22.047 7.949 1 95.12 226 GLY A CA 1
ATOM 1775 C C . GLY A 1 226 ? -19.969 -21.953 6.465 1 95.12 226 GLY A C 1
ATOM 1776 O O . GLY A 1 226 ? -20.5 -21.078 5.777 1 95.12 226 GLY A O 1
ATOM 1777 N N . TYR A 1 227 ? -19.141 -22.828 5.949 1 96.81 227 TYR A N 1
ATOM 1778 C CA . TYR A 1 227 ? -18.844 -22.812 4.523 1 96.81 227 TYR A CA 1
ATOM 1779 C C . TYR A 1 227 ? -19.906 -23.531 3.721 1 96.81 227 TYR A C 1
ATOM 1781 O O . TYR A 1 227 ? -20.562 -24.453 4.234 1 96.81 227 TYR A O 1
ATOM 1789 N N . ILE A 1 228 ? -20.109 -23.047 2.539 1 97.94 228 ILE A N 1
ATOM 1790 C CA . ILE A 1 228 ? -20.938 -23.781 1.596 1 97.94 228 ILE A CA 1
ATOM 1791 C C . ILE A 1 228 ? -20.062 -24.688 0.736 1 97.94 228 ILE A C 1
ATOM 1793 O O . ILE A 1 228 ? -19.234 -24.203 -0.04 1 97.94 228 ILE A O 1
ATOM 1797 N N . ILE A 1 229 ? -20.234 -26 0.921 1 97.94 229 ILE A N 1
ATOM 1798 C CA . ILE A 1 229 ? -19.375 -26.984 0.269 1 97.94 229 ILE A CA 1
ATOM 1799 C C . ILE A 1 229 ? -20.188 -27.812 -0.727 1 97.94 229 ILE A C 1
ATOM 1801 O O . ILE A 1 229 ? -21.234 -28.359 -0.374 1 97.94 229 ILE A O 1
ATOM 1805 N N . GLU A 1 230 ? -19.734 -27.844 -1.924 1 98.19 230 GLU A N 1
ATOM 1806 C CA . GLU A 1 230 ? -20.344 -28.719 -2.918 1 98.19 230 GLU A CA 1
ATOM 1807 C C . GLU A 1 230 ? -19.328 -29.672 -3.514 1 98.19 230 GLU A C 1
ATOM 1809 O O . GLU A 1 230 ? -18.188 -29.281 -3.814 1 98.19 230 GLU A O 1
ATOM 1814 N N . VAL A 1 231 ? -19.656 -30.938 -3.555 1 98.75 231 VAL A N 1
ATOM 1815 C CA . VAL A 1 231 ? -18.875 -31.953 -4.227 1 98.75 231 VAL A CA 1
ATOM 1816 C C . VAL A 1 231 ? -19.375 -32.156 -5.652 1 98.75 231 VAL A C 1
ATOM 1818 O O . VAL A 1 231 ? -20.547 -32.438 -5.867 1 98.75 231 VAL A O 1
ATOM 1821 N N . LEU A 1 232 ? -18.453 -32.031 -6.629 1 98.81 232 LEU A N 1
ATOM 1822 C CA . LEU A 1 232 ? -18.906 -31.828 -8 1 98.81 232 LEU A CA 1
ATOM 1823 C C . LEU A 1 232 ? -18.266 -32.812 -8.945 1 98.81 232 LEU A C 1
ATOM 1825 O O . LEU A 1 232 ? -17.141 -33.281 -8.695 1 98.81 232 LEU A O 1
ATOM 1829 N N . ASP A 1 233 ? -19.016 -33.219 -9.984 1 98.75 233 ASP A N 1
ATOM 1830 C CA . ASP A 1 233 ? -18.516 -33.969 -11.117 1 98.75 233 ASP A CA 1
ATOM 1831 C C . ASP A 1 233 ? -17.812 -33.094 -12.125 1 98.75 233 ASP A C 1
ATOM 1833 O O . ASP A 1 233 ? -18.453 -32.312 -12.844 1 98.75 233 ASP A O 1
ATOM 1837 N N . ALA A 1 234 ? -16.516 -33.219 -12.156 1 98.81 234 ALA A N 1
ATOM 1838 C CA . ALA A 1 234 ? -15.719 -32.406 -13.078 1 98.81 234 ALA A CA 1
ATOM 1839 C C . ALA A 1 234 ? -15.219 -33.25 -14.25 1 98.81 234 ALA A C 1
ATOM 1841 O O . ALA A 1 234 ? -14.164 -32.969 -14.828 1 98.81 234 ALA A O 1
ATOM 1842 N N . SER A 1 235 ? -15.914 -34.281 -14.625 1 98.38 235 SER A N 1
ATOM 1843 C CA . SER A 1 235 ? -15.492 -35.219 -15.664 1 98.38 235 SER A CA 1
ATOM 1844 C C . SER A 1 235 ? -15.75 -34.625 -17.062 1 98.38 235 SER A C 1
ATOM 1846 O O . SER A 1 235 ? -15.336 -35.219 -18.062 1 98.38 235 SER A O 1
ATOM 1848 N N . LEU A 1 236 ? -16.406 -33.531 -17.141 1 98.06 236 LEU A N 1
ATOM 1849 C CA . LEU A 1 236 ? -16.797 -32.906 -18.391 1 98.06 236 LEU A CA 1
ATOM 1850 C C . LEU A 1 236 ? -17.578 -33.875 -19.266 1 98.06 236 LEU A C 1
ATOM 1852 O O . LEU A 1 236 ? -17.234 -34.094 -20.422 1 98.06 236 LEU A O 1
ATOM 1856 N N . GLY A 1 237 ? -18.625 -34.344 -18.672 1 97.38 237 GLY A N 1
ATOM 1857 C CA . GLY A 1 237 ? -19.5 -35.281 -19.375 1 97.38 237 GLY A CA 1
ATOM 1858 C C . GLY A 1 237 ? -18.922 -36.688 -19.484 1 97.38 237 GLY A C 1
ATOM 1859 O O . GLY A 1 237 ? -19.156 -37.375 -20.453 1 97.38 237 GLY A O 1
ATOM 1860 N N . GLY A 1 238 ? -18.062 -37.031 -18.641 1 97 238 GLY A N 1
ATOM 1861 C CA . GLY A 1 238 ? -17.516 -38.375 -18.578 1 97 238 GLY A CA 1
ATOM 1862 C C . GLY A 1 238 ? -16.219 -38.531 -19.359 1 97 238 GLY A C 1
ATOM 1863 O O . GLY A 1 238 ? -15.695 -39.656 -19.5 1 97 238 GLY A O 1
ATOM 1864 N N . GLN A 1 239 ? -15.688 -37.5 -19.75 1 97.25 239 GLN A N 1
ATOM 1865 C CA . GLN A 1 239 ? -14.484 -37.594 -20.562 1 97.25 239 GLN A CA 1
ATOM 1866 C C . GLN A 1 239 ? -13.242 -37.844 -19.703 1 97.25 239 GLN A C 1
ATOM 1868 O O . GLN A 1 239 ? -12.336 -38.562 -20.109 1 97.25 239 GLN A O 1
ATOM 1873 N N . PHE A 1 240 ? -13.141 -37.219 -18.547 1 98.5 240 PHE A N 1
ATOM 1874 C CA . PHE A 1 240 ? -11.984 -37.312 -17.672 1 98.5 240 PHE A CA 1
ATOM 1875 C C . PHE A 1 240 ? -12.398 -37.781 -16.281 1 98.5 240 PHE A C 1
ATOM 1877 O O . PHE A 1 240 ? -13.461 -37.375 -15.781 1 98.5 240 PHE A O 1
ATOM 1884 N N . PRO A 1 241 ? -11.555 -38.531 -15.586 1 98.5 241 PRO A N 1
ATOM 1885 C CA . PRO A 1 241 ? -11.867 -38.938 -14.219 1 98.5 241 PRO A CA 1
ATOM 1886 C C . PRO A 1 241 ? -11.469 -37.906 -13.188 1 98.5 241 PRO A C 1
ATOM 1888 O O . PRO A 1 241 ? -10.609 -38.156 -12.336 1 98.5 241 PRO A O 1
ATOM 1891 N N . VAL A 1 242 ? -12.125 -36.75 -13.227 1 98.75 242 VAL A N 1
ATOM 1892 C CA . VAL A 1 242 ? -11.789 -35.594 -12.422 1 98.75 242 VAL A CA 1
ATOM 1893 C C . VAL A 1 242 ? -12.992 -35.188 -11.57 1 98.75 242 VAL A C 1
ATOM 1895 O O . VAL A 1 242 ? -14.133 -35.25 -12.031 1 98.75 242 VAL A O 1
ATOM 1898 N N . THR A 1 243 ? -12.711 -34.844 -10.336 1 98.69 243 THR A N 1
ATOM 1899 C CA . THR A 1 243 ? -13.711 -34.312 -9.406 1 98.69 243 THR A CA 1
ATOM 1900 C C . THR A 1 243 ? -13.312 -32.938 -8.922 1 98.69 243 THR A C 1
ATOM 1902 O O . THR A 1 243 ? -12.18 -32.5 -9.125 1 98.69 243 THR A O 1
ATOM 1905 N N . ALA A 1 244 ? -14.289 -32.219 -8.336 1 98.62 244 ALA A N 1
ATOM 1906 C CA . ALA A 1 244 ? -14.031 -30.906 -7.766 1 98.62 244 ALA A CA 1
ATOM 1907 C C . ALA A 1 244 ? -14.812 -30.703 -6.473 1 98.62 244 ALA A C 1
ATOM 1909 O O . ALA A 1 244 ? -15.844 -31.344 -6.258 1 98.62 244 ALA A O 1
ATOM 1910 N N . ILE A 1 245 ? -14.297 -29.906 -5.633 1 98.31 245 ILE A N 1
ATOM 1911 C CA . ILE A 1 245 ? -15 -29.406 -4.453 1 98.31 245 ILE A CA 1
ATOM 1912 C C . ILE A 1 245 ? -14.953 -27.891 -4.43 1 98.31 245 ILE A C 1
ATOM 1914 O O . ILE A 1 245 ? -13.883 -27.281 -4.543 1 98.31 245 ILE A O 1
ATOM 1918 N N . SER A 1 246 ? -16.094 -27.266 -4.379 1 98.06 246 SER A N 1
ATOM 1919 C CA . SER A 1 246 ? -16.156 -25.812 -4.258 1 98.06 246 SER A CA 1
ATOM 1920 C C . SER A 1 246 ? -16.422 -25.391 -2.816 1 98.06 246 SER A C 1
ATOM 1922 O O . SER A 1 246 ? -17.172 -26.047 -2.096 1 98.06 246 SER A O 1
ATOM 1924 N N . LEU A 1 247 ? -15.789 -24.375 -2.447 1 97.19 247 LEU A N 1
ATOM 1925 C CA . LEU A 1 247 ? -15.945 -23.766 -1.131 1 97.19 247 LEU A CA 1
ATOM 1926 C C . LEU A 1 247 ? -16.281 -22.297 -1.252 1 97.19 247 LEU A C 1
ATOM 1928 O O . LEU A 1 247 ? -15.5 -21.5 -1.775 1 97.19 247 LEU A O 1
ATOM 1932 N N . ILE A 1 248 ? -17.469 -21.891 -0.798 1 97.69 248 ILE A N 1
ATOM 1933 C CA . ILE A 1 248 ? -17.859 -20.5 -0.673 1 97.69 248 ILE A CA 1
ATOM 1934 C C . ILE A 1 248 ? -17.75 -20.062 0.785 1 97.69 248 ILE A C 1
ATOM 1936 O O . ILE A 1 248 ? -18.234 -20.75 1.687 1 97.69 248 ILE A O 1
ATOM 1940 N N . ASN A 1 249 ? -17.047 -19.047 1.026 1 96.31 249 ASN A N 1
ATOM 1941 C CA . ASN A 1 249 ? -17.031 -18.375 2.322 1 96.31 249 ASN A CA 1
ATOM 1942 C C . ASN A 1 249 ? -17.922 -17.141 2.318 1 96.31 249 ASN A C 1
ATOM 1944 O O . ASN A 1 249 ? -17.516 -16.078 1.836 1 96.31 249 ASN A O 1
ATOM 1948 N N . PRO A 1 250 ? -19.094 -17.297 2.836 1 95.31 250 PRO A N 1
ATOM 1949 C CA . PRO A 1 250 ? -20.016 -16.156 2.773 1 95.31 250 PRO A CA 1
ATOM 1950 C C . PRO A 1 250 ? -19.547 -14.961 3.592 1 95.31 250 PRO A C 1
ATOM 1952 O O . PRO A 1 250 ? -20 -13.836 3.367 1 95.31 250 PRO A O 1
ATOM 1955 N N . LYS A 1 251 ? -18.656 -15.203 4.543 1 93.69 251 LYS A N 1
ATOM 1956 C CA . LYS A 1 251 ? -18.172 -14.125 5.406 1 93.69 251 LYS A CA 1
ATOM 1957 C C . LYS A 1 251 ? -17.375 -13.102 4.609 1 93.69 251 LYS A C 1
ATOM 1959 O O . LYS A 1 251 ? -17.422 -11.898 4.898 1 93.69 251 LYS A O 1
ATOM 1964 N N . ASN A 1 252 ? -16.672 -13.539 3.598 1 94.12 252 ASN A N 1
ATOM 1965 C CA . ASN A 1 252 ? -15.875 -12.586 2.828 1 94.12 252 ASN A CA 1
ATOM 1966 C C . ASN A 1 252 ? -16.141 -12.719 1.33 1 94.12 252 ASN A C 1
ATOM 1968 O O . ASN A 1 252 ? -15.328 -12.281 0.512 1 94.12 252 ASN A O 1
ATOM 1972 N N . ALA A 1 253 ? -17.172 -13.391 1.032 1 96.5 253 ALA A N 1
ATOM 1973 C CA . ALA A 1 253 ? -17.703 -13.484 -0.325 1 96.5 253 ALA A CA 1
ATOM 1974 C C . ALA A 1 253 ? -16.688 -14.148 -1.265 1 96.5 253 ALA A C 1
ATOM 1976 O O . ALA A 1 253 ? -16.547 -13.742 -2.42 1 96.5 253 ALA A O 1
ATOM 1977 N N . SER A 1 254 ? -16 -15.141 -0.863 1 95.94 254 SER A N 1
ATOM 1978 C CA . SER A 1 254 ? -14.961 -15.742 -1.695 1 95.94 254 SER A CA 1
ATOM 1979 C C . SER A 1 254 ? -15.383 -17.125 -2.186 1 95.94 254 SER A C 1
ATOM 1981 O O . SER A 1 254 ? -16.281 -17.75 -1.61 1 95.94 254 SER A O 1
ATOM 1983 N N . LEU A 1 255 ? -14.812 -17.531 -3.275 1 97.25 255 LEU A N 1
ATOM 1984 C CA . LEU A 1 255 ? -15.031 -18.828 -3.908 1 97.25 255 LEU A CA 1
ATOM 1985 C C . LEU A 1 255 ? -13.711 -19.5 -4.242 1 97.25 255 LEU A C 1
ATOM 1987 O O . LEU A 1 255 ? -12.828 -18.891 -4.848 1 97.25 255 LEU A O 1
ATOM 1991 N N . PHE A 1 256 ? -13.617 -20.703 -3.816 1 96.19 256 PHE A N 1
ATOM 1992 C CA . PHE A 1 256 ? -12.461 -21.531 -4.141 1 96.19 256 PHE A CA 1
ATOM 1993 C C . PHE A 1 256 ? -12.898 -22.891 -4.68 1 96.19 256 PHE A C 1
ATOM 1995 O O . PHE A 1 256 ? -13.859 -23.484 -4.18 1 96.19 256 PHE A O 1
ATOM 2002 N N . VAL A 1 257 ? -12.18 -23.375 -5.676 1 97.06 257 VAL A N 1
ATOM 2003 C CA . VAL A 1 257 ? -12.492 -24.688 -6.238 1 97.06 257 VAL A CA 1
ATOM 2004 C C . VAL A 1 257 ? -11.234 -25.547 -6.301 1 97.06 257 VAL A C 1
ATOM 2006 O O . VAL A 1 257 ? -10.234 -25.141 -6.898 1 97.06 257 VAL A O 1
ATOM 2009 N N . SER A 1 258 ? -11.297 -26.656 -5.68 1 96.81 258 SER A N 1
ATOM 2010 C CA . SER A 1 258 ? -10.227 -27.641 -5.699 1 96.81 258 SER A CA 1
ATOM 2011 C C . SER A 1 258 ? -10.547 -28.797 -6.641 1 96.81 258 SER A C 1
ATOM 2013 O O . SER A 1 258 ? -11.703 -29.203 -6.773 1 96.81 258 SER A O 1
ATOM 2015 N N . PHE A 1 259 ? -9.508 -29.391 -7.23 1 97.81 259 PHE A N 1
ATOM 2016 C CA . PHE A 1 259 ? -9.695 -30.469 -8.188 1 97.81 259 PHE A CA 1
ATOM 2017 C C . PHE A 1 259 ? -8.844 -31.672 -7.824 1 97.81 259 PHE A C 1
ATOM 2019 O O . PHE A 1 259 ? -7.809 -31.531 -7.164 1 97.81 259 PHE A O 1
ATOM 2026 N N . GLY A 1 260 ? -9.25 -32.844 -8.242 1 98.06 260 GLY A N 1
ATOM 2027 C CA . GLY A 1 260 ? -8.547 -34.094 -8.125 1 98.06 260 GLY A CA 1
ATOM 2028 C C . GLY A 1 260 ? -8.898 -35.094 -9.227 1 98.06 260 GLY A C 1
ATOM 2029 O O . GLY A 1 260 ? -9.992 -35.031 -9.789 1 98.06 260 GLY A O 1
ATOM 2030 N N . ALA A 1 261 ? -7.996 -36 -9.469 1 98.56 261 ALA A N 1
ATOM 2031 C CA . ALA A 1 261 ? -8.219 -36.938 -10.555 1 98.56 261 ALA A CA 1
ATOM 2032 C C . ALA A 1 261 ? -7.66 -38.312 -10.203 1 98.56 261 ALA A C 1
ATOM 2034 O O . ALA A 1 261 ? -6.621 -38.438 -9.547 1 98.56 261 ALA A O 1
ATOM 2035 N N . HIS A 1 262 ? -8.375 -39.312 -10.602 1 98.31 262 HIS A N 1
ATOM 2036 C CA . HIS A 1 262 ? -7.969 -40.719 -10.508 1 98.31 262 HIS A CA 1
ATOM 2037 C C . HIS A 1 262 ? -9.016 -41.625 -11.125 1 98.31 262 HIS A C 1
ATOM 2039 O O . HIS A 1 262 ? -10.211 -41.344 -11.07 1 98.31 262 HIS A O 1
ATOM 2045 N N . PRO A 1 263 ? -8.602 -42.781 -11.648 1 97.88 263 PRO A N 1
ATOM 2046 C CA . PRO A 1 263 ? -9.602 -43.719 -12.172 1 97.88 263 PRO A CA 1
ATOM 2047 C C . PRO A 1 263 ? -10.602 -44.156 -11.109 1 97.88 263 PRO A C 1
ATOM 2049 O O . PRO A 1 263 ? -11.789 -44.344 -11.406 1 97.88 263 PRO A O 1
ATOM 2052 N N . ILE A 1 264 ? -10.133 -44.344 -9.938 1 96.5 264 ILE A N 1
ATOM 2053 C CA . ILE A 1 264 ? -11 -44.719 -8.828 1 96.5 264 ILE A CA 1
ATOM 2054 C C . ILE A 1 264 ? -11.641 -43.469 -8.219 1 96.5 264 ILE A C 1
ATOM 2056 O O . ILE A 1 264 ? -10.938 -42.594 -7.727 1 96.5 264 ILE A O 1
ATOM 2060 N N . LEU A 1 265 ? -12.953 -43.469 -8.188 1 95.88 265 LEU A N 1
ATOM 2061 C CA . LEU A 1 265 ? -13.695 -42.281 -7.758 1 95.88 265 LEU A CA 1
ATOM 2062 C C . LEU A 1 265 ? -13.32 -41.875 -6.332 1 95.88 265 LEU A C 1
ATOM 2064 O O . LEU A 1 265 ? -13.094 -40.719 -6.043 1 95.88 265 LEU A O 1
ATOM 2068 N N . GLU A 1 266 ? -13.25 -42.875 -5.445 1 94.69 266 GLU A N 1
ATOM 2069 C CA . GLU A 1 266 ? -12.93 -42.594 -4.047 1 94.69 266 GLU A CA 1
ATOM 2070 C C . GLU A 1 266 ? -11.586 -41.906 -3.906 1 94.69 266 GLU A C 1
ATOM 2072 O O . GLU A 1 266 ? -11.453 -40.938 -3.156 1 94.69 266 GLU A O 1
ATOM 2077 N N . VAL A 1 267 ? -10.617 -42.375 -4.668 1 95.69 267 VAL A N 1
ATOM 2078 C CA . VAL A 1 267 ? -9.273 -41.781 -4.621 1 95.69 267 VAL A CA 1
ATOM 2079 C C . VAL A 1 267 ? -9.305 -40.375 -5.176 1 95.69 267 VAL A C 1
ATOM 2081 O O . VAL A 1 267 ? -8.688 -39.469 -4.609 1 95.69 267 VAL A O 1
ATOM 2084 N N . ALA A 1 268 ? -10.047 -40.156 -6.27 1 97.56 268 ALA A N 1
ATOM 2085 C CA . ALA A 1 268 ? -10.164 -38.812 -6.855 1 97.56 268 ALA A CA 1
ATOM 2086 C C . ALA A 1 268 ? -10.75 -37.812 -5.852 1 97.56 268 ALA A C 1
ATOM 2088 O O . ALA A 1 268 ? -10.234 -36.719 -5.699 1 97.56 268 ALA A O 1
ATOM 2089 N N . LEU A 1 269 ? -11.742 -38.25 -5.133 1 97.5 269 LEU A N 1
ATOM 2090 C CA . LEU A 1 269 ? -12.422 -37.375 -4.18 1 97.5 269 LEU A CA 1
ATOM 2091 C C . LEU A 1 269 ? -11.539 -37.094 -2.971 1 97.5 269 LEU A C 1
ATOM 2093 O O . LEU A 1 269 ? -11.492 -35.969 -2.473 1 97.5 269 LEU A O 1
ATOM 2097 N N . GLU A 1 270 ? -10.836 -38.094 -2.529 1 96.38 270 GLU A N 1
ATOM 2098 C CA . GLU A 1 270 ? -9.914 -37.875 -1.415 1 96.38 270 GLU A CA 1
ATOM 2099 C C . GLU A 1 270 ? -8.797 -36.938 -1.789 1 96.38 270 GLU A C 1
ATOM 2101 O O . GLU A 1 270 ? -8.43 -36.062 -1 1 96.38 270 GLU A O 1
ATOM 2106 N N . ARG A 1 271 ? -8.289 -37.062 -2.996 1 97.06 271 ARG A N 1
ATOM 2107 C CA . ARG A 1 271 ? -7.266 -36.156 -3.492 1 97.06 271 ARG A CA 1
ATOM 2108 C C . ARG A 1 271 ? -7.801 -34.719 -3.586 1 97.06 271 ARG A C 1
ATOM 2110 O O . ARG A 1 271 ? -7.078 -33.781 -3.312 1 97.06 271 ARG A O 1
ATOM 2117 N N . THR A 1 272 ? -9.039 -34.562 -3.961 1 97.94 272 THR A N 1
ATOM 2118 C CA . THR A 1 272 ? -9.648 -33.25 -4.086 1 97.94 272 THR A CA 1
ATOM 2119 C C . THR A 1 272 ? -9.727 -32.562 -2.729 1 97.94 272 THR A C 1
ATOM 2121 O O . THR A 1 272 ? -9.359 -31.391 -2.602 1 97.94 272 THR A O 1
ATOM 2124 N N . MET A 1 273 ? -10.117 -33.344 -1.724 1 97.5 273 MET A N 1
ATOM 2125 C CA . MET A 1 273 ? -10.258 -32.781 -0.382 1 97.5 273 MET A CA 1
ATOM 2126 C C . MET A 1 273 ? -8.891 -32.438 0.208 1 97.5 273 MET A C 1
ATOM 2128 O O . MET A 1 273 ? -8.703 -31.359 0.791 1 97.5 273 MET A O 1
ATOM 2132 N N . THR A 1 274 ? -7.945 -33.312 0.035 1 96.69 274 THR A N 1
ATOM 2133 C CA . THR A 1 274 ? -6.621 -33.062 0.587 1 96.69 274 THR A CA 1
ATOM 2134 C C . THR A 1 274 ? -5.945 -31.906 -0.139 1 96.69 274 THR A C 1
ATOM 2136 O O . THR A 1 274 ? -5.18 -31.156 0.464 1 96.69 274 THR A O 1
ATOM 2139 N N . GLU A 1 275 ? -6.25 -31.719 -1.433 1 94.88 275 GLU A N 1
ATOM 2140 C CA . GLU A 1 275 ? -5.75 -30.562 -2.176 1 94.88 275 GLU A CA 1
ATOM 2141 C C . GLU A 1 275 ? -6.352 -29.266 -1.645 1 94.88 275 GLU A C 1
ATOM 2143 O O . GLU A 1 275 ? -5.652 -28.266 -1.517 1 94.88 275 GLU A O 1
ATOM 2148 N N . LEU A 1 276 ? -7.566 -29.266 -1.311 1 94.75 276 LEU A N 1
ATOM 2149 C CA . LEU A 1 276 ? -8.258 -28.109 -0.773 1 94.75 276 LEU A CA 1
ATOM 2150 C C . LEU A 1 276 ? -7.598 -27.625 0.512 1 94.75 276 LEU A C 1
ATOM 2152 O O . LEU A 1 276 ? -7.438 -26.422 0.717 1 94.75 276 LEU A O 1
ATOM 2156 N N . MET A 1 277 ? -7.082 -28.547 1.27 1 94.19 277 MET A N 1
ATOM 2157 C CA . MET A 1 277 ? -6.645 -28.219 2.621 1 94.19 277 MET A CA 1
ATOM 2158 C C . MET A 1 277 ? -5.121 -28.172 2.705 1 94.19 277 MET A C 1
ATOM 2160 O O . MET A 1 277 ? -4.562 -27.828 3.748 1 94.19 277 MET A O 1
ATOM 2164 N N . GLN A 1 278 ? -4.508 -28.484 1.601 1 91.56 278 GLN A N 1
ATOM 2165 C CA . GLN A 1 278 ? -3.053 -28.594 1.66 1 91.56 278 GLN A CA 1
ATOM 2166 C C . GLN A 1 278 ? -2.432 -27.297 2.156 1 91.56 278 GLN A C 1
ATOM 2168 O O . GLN A 1 278 ? -2.605 -26.234 1.54 1 91.56 278 GLN A O 1
ATOM 2173 N N . GLY A 1 279 ? -1.692 -27.344 3.234 1 89.44 279 GLY A N 1
ATOM 2174 C CA . GLY A 1 279 ? -0.961 -26.203 3.783 1 89.44 279 GLY A CA 1
ATOM 2175 C C . GLY A 1 279 ? -1.854 -25.203 4.488 1 89.44 279 GLY A C 1
ATOM 2176 O O . GLY A 1 279 ? -1.427 -24.078 4.785 1 89.44 279 GLY A O 1
ATOM 2177 N N . ARG A 1 280 ? -3.08 -25.578 4.746 1 89.88 280 ARG A N 1
ATOM 2178 C CA . ARG A 1 280 ? -4.027 -24.625 5.312 1 89.88 280 ARG A CA 1
ATOM 2179 C C . ARG A 1 280 ? -4.59 -25.141 6.637 1 89.88 280 ARG A C 1
ATOM 2181 O O . ARG A 1 280 ? -4.715 -26.344 6.844 1 89.88 280 ARG A O 1
ATOM 2188 N N . GLU A 1 281 ? -4.855 -24.109 7.406 1 89.56 281 GLU A N 1
ATOM 2189 C CA . GLU A 1 281 ? -5.648 -24.359 8.609 1 89.56 281 GLU A CA 1
ATOM 2190 C C . GLU A 1 281 ? -7.09 -23.906 8.422 1 89.56 281 GLU A C 1
ATOM 2192 O O . GLU A 1 281 ? -7.398 -23.172 7.473 1 89.56 281 GLU A O 1
ATOM 2197 N N . LEU A 1 282 ? -7.879 -24.359 9.281 1 84.81 282 LEU A N 1
ATOM 2198 C CA . LEU A 1 282 ? -9.305 -24.062 9.148 1 84.81 282 LEU A CA 1
ATOM 2199 C C . LEU A 1 282 ? -9.555 -22.562 9.211 1 84.81 282 LEU A C 1
ATOM 2201 O O . LEU A 1 282 ? -10.508 -22.062 8.617 1 84.81 282 LEU A O 1
ATOM 2205 N N . ASP A 1 283 ? -8.656 -21.828 9.906 1 78.06 283 ASP A N 1
ATOM 2206 C CA . ASP A 1 283 ? -8.836 -20.375 10.078 1 78.06 283 ASP A CA 1
ATOM 2207 C C . ASP A 1 283 ? -8.133 -19.609 8.961 1 78.06 283 ASP A C 1
ATOM 2209 O O . ASP A 1 283 ? -8.219 -18.375 8.906 1 78.06 283 ASP A O 1
ATOM 2213 N N . ASN A 1 284 ? -7.512 -20.297 8.023 1 80.62 284 ASN A N 1
ATOM 2214 C CA . ASN A 1 284 ? -6.777 -19.656 6.934 1 80.62 284 ASN A CA 1
ATOM 2215 C C . ASN A 1 284 ? -7.453 -19.891 5.586 1 80.62 284 ASN A C 1
ATOM 2217 O O . ASN A 1 284 ? -6.777 -20.141 4.586 1 80.62 284 ASN A O 1
ATOM 2221 N N . LEU A 1 285 ? -8.703 -19.922 5.523 1 85.44 285 LEU A N 1
ATOM 2222 C CA . LEU A 1 285 ? -9.461 -20.109 4.293 1 85.44 285 LEU A CA 1
ATOM 2223 C C . LEU A 1 285 ? -10.125 -18.812 3.855 1 85.44 285 LEU A C 1
ATOM 2225 O O . LEU A 1 285 ? -11.211 -18.828 3.271 1 85.44 285 LEU A O 1
ATOM 2229 N N . ASP A 1 286 ? -9.414 -17.656 4.242 1 85.19 286 ASP A N 1
ATOM 2230 C CA . ASP A 1 286 ? -9.992 -16.344 3.984 1 85.19 286 ASP A CA 1
ATOM 2231 C C . ASP A 1 286 ? -9.25 -15.633 2.855 1 85.19 286 ASP A C 1
ATOM 2233 O O . ASP A 1 286 ? -9.562 -14.484 2.531 1 85.19 286 ASP A O 1
ATOM 2237 N N . ALA A 1 287 ? -8.398 -16.328 2.188 1 84.88 287 ALA A N 1
ATOM 2238 C CA . ALA A 1 287 ? -7.516 -15.609 1.263 1 84.88 287 ALA A CA 1
ATOM 2239 C C . ALA A 1 287 ? -7.973 -15.797 -0.181 1 84.88 287 ALA A C 1
ATOM 2241 O O . ALA A 1 287 ? -7.266 -15.414 -1.116 1 84.88 287 ALA A O 1
ATOM 2242 N N . PHE A 1 288 ? -9.164 -16.328 -0.44 1 91.81 288 PHE A N 1
ATOM 2243 C CA . PHE A 1 288 ? -9.617 -16.609 -1.797 1 91.81 288 PHE A CA 1
ATOM 2244 C C . PHE A 1 288 ? -10.305 -15.391 -2.402 1 91.81 288 PHE A C 1
ATOM 2246 O O . PHE A 1 288 ? -10.594 -14.422 -1.7 1 91.81 288 PHE A O 1
ATOM 2253 N N . GLU A 1 289 ? -10.562 -15.406 -3.684 1 95.5 289 GLU A N 1
ATOM 2254 C CA . GLU A 1 289 ? -11.023 -14.234 -4.422 1 95.5 289 GLU A CA 1
ATOM 2255 C C . GLU A 1 289 ? -12.539 -14.219 -4.535 1 95.5 289 GLU A C 1
ATOM 2257 O O . GLU A 1 289 ? -13.188 -15.266 -4.5 1 95.5 289 GLU A O 1
ATOM 2262 N N . VAL A 1 290 ? -13.039 -13.055 -4.688 1 96.62 290 VAL A N 1
ATOM 2263 C CA . VAL A 1 290 ? -14.445 -12.852 -5.004 1 96.62 290 VAL A CA 1
ATOM 2264 C C . VAL A 1 290 ? -14.695 -13.172 -6.477 1 96.62 290 VAL A C 1
ATOM 2266 O O . VAL A 1 290 ? -13.961 -12.719 -7.352 1 96.62 290 VAL A O 1
ATOM 2269 N N . PRO A 1 291 ? -15.648 -14.023 -6.758 1 97.81 291 PRO A N 1
ATOM 2270 C CA . PRO A 1 291 ? -15.914 -14.328 -8.164 1 97.81 291 PRO A CA 1
ATOM 2271 C C . PRO A 1 291 ? -16.438 -13.117 -8.945 1 97.81 291 PRO A C 1
ATOM 2273 O O . PRO A 1 291 ? -16.859 -12.125 -8.336 1 97.81 291 PRO A O 1
ATOM 2276 N N . THR A 1 292 ? -16.469 -13.219 -10.289 1 98.12 292 THR A N 1
ATOM 2277 C CA . THR A 1 292 ? -16.875 -12.102 -11.133 1 98.12 292 THR A CA 1
ATOM 2278 C C . THR A 1 292 ? -17.562 -12.602 -12.391 1 98.12 292 THR A C 1
ATOM 2280 O O . THR A 1 292 ? -17.359 -13.742 -12.812 1 98.12 292 THR A O 1
ATOM 2283 N N . PHE A 1 293 ? -18.375 -11.758 -12.984 1 98.19 293 PHE A N 1
ATOM 2284 C CA . PHE A 1 293 ? -18.984 -12.047 -14.273 1 98.19 293 PHE A CA 1
ATOM 2285 C C . PHE A 1 293 ? -18.062 -11.625 -15.414 1 98.19 293 PHE A C 1
ATOM 2287 O O . PHE A 1 293 ? -18.328 -11.93 -16.578 1 98.19 293 PHE A O 1
ATOM 2294 N N . ASP A 1 294 ? -16.938 -10.961 -15.117 1 96.94 294 ASP A N 1
ATOM 2295 C CA . ASP A 1 294 ? -15.984 -10.531 -16.125 1 96.94 294 ASP A CA 1
ATOM 2296 C C . ASP A 1 294 ? -15.148 -11.711 -16.625 1 96.94 294 ASP A C 1
ATOM 2298 O O . ASP A 1 294 ? -14.047 -11.945 -16.125 1 96.94 294 ASP A O 1
ATOM 2302 N N . MET A 1 295 ? -15.578 -12.328 -17.656 1 97.12 295 MET A N 1
ATOM 2303 C CA . MET A 1 295 ? -14.93 -13.539 -18.172 1 97.12 295 MET A CA 1
ATOM 2304 C C . MET A 1 295 ? -13.625 -13.195 -18.875 1 97.12 295 MET A C 1
ATOM 2306 O O . MET A 1 295 ? -12.781 -14.07 -19.094 1 97.12 295 MET A O 1
ATOM 2310 N N . ASN A 1 296 ? -13.531 -11.898 -19.328 1 96.69 296 ASN A N 1
ATOM 2311 C CA . ASN A 1 296 ? -12.234 -11.508 -19.875 1 96.69 296 ASN A CA 1
ATOM 2312 C C . ASN A 1 296 ? -11.133 -11.602 -18.828 1 96.69 296 ASN A C 1
ATOM 2314 O O . ASN A 1 296 ? -10.016 -12.031 -19.141 1 96.69 296 ASN A O 1
ATOM 2318 N N . LEU A 1 297 ? -11.484 -11.266 -17.625 1 96.31 297 LEU A N 1
ATOM 2319 C CA . LEU A 1 297 ? -10.547 -11.375 -16.516 1 96.31 297 LEU A CA 1
ATOM 2320 C C . LEU A 1 297 ? -10.32 -12.836 -16.141 1 96.31 297 LEU A C 1
ATOM 2322 O O . LEU A 1 297 ? -9.188 -13.266 -15.945 1 96.31 297 LEU A O 1
ATOM 2326 N N . VAL A 1 298 ? -11.328 -13.609 -16.094 1 97.5 298 VAL A N 1
ATOM 2327 C CA . VAL A 1 298 ? -11.289 -14.992 -15.633 1 97.5 298 VAL A CA 1
ATOM 2328 C C . VAL A 1 298 ? -10.492 -15.844 -16.609 1 97.5 298 VAL A C 1
ATOM 2330 O O . VAL A 1 298 ? -9.695 -16.703 -16.203 1 97.5 298 VAL A O 1
ATOM 2333 N N . SER A 1 299 ? -10.656 -15.547 -17.875 1 97.19 299 SER A N 1
ATOM 2334 C CA . SER A 1 299 ? -10.055 -16.391 -18.906 1 97.19 299 SER A CA 1
ATOM 2335 C C . SER A 1 299 ? -8.664 -15.883 -19.297 1 97.19 299 SER A C 1
ATOM 2337 O O . SER A 1 299 ? -7.977 -16.516 -20.094 1 97.19 299 SER A O 1
ATOM 2339 N N . ASP A 1 300 ? -8.328 -14.82 -18.656 1 96 300 ASP A N 1
ATOM 2340 C CA . ASP A 1 300 ? -7.012 -14.258 -18.953 1 96 300 ASP A CA 1
ATOM 2341 C C . ASP A 1 300 ? -5.898 -15.203 -18.5 1 96 300 ASP A C 1
ATOM 2343 O O . ASP A 1 300 ? -6 -15.828 -17.453 1 96 300 ASP A O 1
ATOM 2347 N N . SER A 1 301 ? -4.781 -15.234 -19.297 1 92.75 301 SER A N 1
ATOM 2348 C CA . SER A 1 301 ? -3.686 -16.156 -19.031 1 92.75 301 SER A CA 1
ATOM 2349 C C . SER A 1 301 ? -3.072 -15.914 -17.656 1 92.75 301 SER A C 1
ATOM 2351 O O . SER A 1 301 ? -2.674 -16.859 -16.969 1 92.75 301 SER A O 1
ATOM 2353 N N . PHE A 1 302 ? -3.023 -14.695 -17.312 1 91.25 302 PHE A N 1
ATOM 2354 C CA . PHE A 1 302 ? -2.426 -14.375 -16.031 1 91.25 302 PHE A CA 1
ATOM 2355 C C . PHE A 1 302 ? -3.281 -14.914 -14.883 1 91.25 302 PHE A C 1
ATOM 2357 O O . PHE A 1 302 ? -2.756 -15.445 -13.906 1 91.25 302 PHE A O 1
ATOM 2364 N N . ASN A 1 303 ? -4.586 -14.781 -15.016 1 95.81 303 ASN A N 1
ATOM 2365 C CA . ASN A 1 303 ? -5.48 -15.336 -14 1 95.81 303 ASN A CA 1
ATOM 2366 C C . ASN A 1 303 ? -5.402 -16.859 -13.961 1 95.81 303 ASN A C 1
ATOM 2368 O O . ASN A 1 303 ? -5.34 -17.453 -12.883 1 95.81 303 ASN A O 1
ATOM 2372 N N . LEU A 1 304 ? -5.344 -17.484 -15.078 1 94.62 304 LEU A N 1
ATOM 2373 C CA . LEU A 1 304 ? -5.289 -18.938 -15.156 1 94.62 304 LEU A CA 1
ATOM 2374 C C . LEU A 1 304 ? -4 -19.469 -14.539 1 94.62 304 LEU A C 1
ATOM 2376 O O . LEU A 1 304 ? -4.02 -20.453 -13.797 1 94.62 304 LEU A O 1
ATOM 2380 N N . GLU A 1 305 ? -2.959 -18.781 -14.82 1 90.5 305 GLU A N 1
ATOM 2381 C CA . GLU A 1 305 ? -1.67 -19.156 -14.258 1 90.5 305 GLU A CA 1
ATOM 2382 C C . GLU A 1 305 ? -1.678 -19.031 -12.734 1 90.5 305 GLU A C 1
ATOM 2384 O O . GLU A 1 305 ? -1.054 -19.844 -12.039 1 90.5 305 GLU A O 1
ATOM 2389 N N . SER A 1 306 ? -2.414 -18.062 -12.258 1 90.38 306 SER A N 1
ATOM 2390 C CA . SER A 1 306 ? -2.463 -17.828 -10.812 1 90.38 306 SER A CA 1
ATOM 2391 C C . SER A 1 306 ? -3.098 -19.016 -10.086 1 90.38 306 SER A C 1
ATOM 2393 O O . SER A 1 306 ? -2.777 -19.281 -8.922 1 90.38 306 SER A O 1
ATOM 2395 N N . HIS A 1 307 ? -3.949 -19.719 -10.758 1 89.88 307 HIS A N 1
ATOM 2396 C CA . HIS A 1 307 ? -4.57 -20.906 -10.156 1 89.88 307 HIS A CA 1
ATOM 2397 C C . HIS A 1 307 ? -3.547 -22 -9.922 1 89.88 307 HIS A C 1
ATOM 2399 O O . HIS A 1 307 ? -3.758 -22.891 -9.086 1 89.88 307 HIS A O 1
ATOM 2405 N N . PHE A 1 308 ? -2.404 -21.875 -10.633 1 82.12 308 PHE A N 1
ATOM 2406 C CA . PHE A 1 308 ? -1.382 -22.906 -10.531 1 82.12 308 PHE A CA 1
ATOM 2407 C C . PHE A 1 308 ? -0.264 -22.469 -9.594 1 82.12 308 PHE A C 1
ATOM 2409 O O . PHE A 1 308 ? 0.485 -23.297 -9.078 1 82.12 308 PHE A O 1
ATOM 2416 N N . VAL A 1 309 ? -0.195 -21.109 -9.344 1 76 309 VAL A N 1
ATOM 2417 C CA . VAL A 1 309 ? 0.908 -20.609 -8.539 1 76 309 VAL A CA 1
ATOM 2418 C C . VAL A 1 309 ? 0.488 -20.531 -7.074 1 76 309 VAL A C 1
ATOM 2420 O O . VAL A 1 309 ? 1.029 -21.266 -6.23 1 76 309 VAL A O 1
ATOM 2423 N N . ASP A 1 310 ? -0.568 -19.719 -6.723 1 71.69 310 ASP A N 1
ATOM 2424 C CA . ASP A 1 310 ? -0.923 -19.5 -5.32 1 71.69 310 ASP A CA 1
ATOM 2425 C C . ASP A 1 310 ? -2.422 -19.703 -5.098 1 71.69 310 ASP A C 1
ATOM 2427 O O . ASP A 1 310 ? -2.938 -19.406 -4.02 1 71.69 310 ASP A O 1
ATOM 2431 N N . SER A 1 311 ? -3.062 -20.297 -6.102 1 73.75 311 SER A N 1
ATOM 2432 C CA . SER A 1 311 ? -4.488 -20.594 -6.004 1 73.75 311 SER A CA 1
ATOM 2433 C C . SER A 1 311 ? -5.293 -19.328 -5.699 1 73.75 311 SER A C 1
ATOM 2435 O O . SER A 1 311 ? -6.273 -19.375 -4.953 1 73.75 311 SER A O 1
ATOM 2437 N N . ASN A 1 312 ? -4.84 -18.203 -6.094 1 79.44 312 ASN A N 1
ATOM 2438 C CA . ASN A 1 312 ? -5.551 -16.953 -5.832 1 79.44 312 ASN A CA 1
ATOM 2439 C C . ASN A 1 312 ? -6.125 -16.359 -7.109 1 79.44 312 ASN A C 1
ATOM 2441 O O . ASN A 1 312 ? -6.246 -15.141 -7.23 1 79.44 312 ASN A O 1
ATOM 2445 N N . GLY A 1 313 ? -6.453 -17.219 -8.062 1 92.94 313 GLY A N 1
ATOM 2446 C CA . GLY A 1 313 ? -7.141 -16.766 -9.266 1 92.94 313 GLY A CA 1
ATOM 2447 C C . GLY A 1 313 ? -8.641 -16.609 -9.07 1 92.94 313 GLY A C 1
ATOM 2448 O O . GLY A 1 313 ? -9.234 -17.281 -8.227 1 92.94 313 GLY A O 1
ATOM 2449 N N . LYS A 1 314 ? -9.242 -15.828 -9.914 1 95.69 314 LYS A N 1
ATOM 2450 C CA . LYS A 1 314 ? -10.68 -15.594 -9.867 1 95.69 314 LYS A CA 1
ATOM 2451 C C . LYS A 1 314 ? -11.438 -16.672 -10.641 1 95.69 314 LYS A C 1
ATOM 2453 O O . LYS A 1 314 ? -10.977 -17.125 -11.688 1 95.69 314 LYS A O 1
ATOM 2458 N N . ILE A 1 315 ? -12.531 -16.984 -10.086 1 97.56 315 ILE A N 1
ATOM 2459 C CA . ILE A 1 315 ? -13.484 -17.875 -10.75 1 97.56 315 ILE A CA 1
ATOM 2460 C C . ILE A 1 315 ? -14.703 -17.078 -11.203 1 97.56 315 ILE A C 1
ATOM 2462 O O . ILE A 1 315 ? -15.109 -16.125 -10.547 1 97.56 315 ILE A O 1
ATOM 2466 N N . GLY A 1 316 ? -15.25 -17.453 -12.32 1 98.06 316 GLY A N 1
ATOM 2467 C CA . GLY A 1 316 ? -16.422 -16.766 -12.828 1 98.06 316 GLY A CA 1
ATOM 2468 C C . GLY A 1 316 ? -17.719 -17.219 -12.18 1 98.06 316 GLY A C 1
ATOM 2469 O O . GLY A 1 316 ? -17.859 -18.391 -11.82 1 98.06 316 GLY A O 1
ATOM 2470 N N . PHE A 1 317 ? -18.688 -16.328 -12.148 1 98.44 317 PHE A N 1
ATOM 2471 C CA . PHE A 1 317 ? -20 -16.672 -11.617 1 98.44 317 PHE A CA 1
ATOM 2472 C C . PHE A 1 317 ? -20.656 -17.766 -12.461 1 98.44 317 PHE A C 1
ATOM 2474 O O . PHE A 1 317 ? -21.562 -18.453 -12 1 98.44 317 PHE A O 1
ATOM 2481 N N . GLY A 1 318 ? -20.203 -17.844 -13.648 1 98.19 318 GLY A N 1
ATOM 2482 C CA . GLY A 1 318 ? -20.703 -18.922 -14.492 1 98.19 318 GLY A CA 1
ATOM 2483 C C . GLY A 1 318 ? -20.578 -20.281 -13.844 1 98.19 318 GLY A C 1
ATOM 2484 O O . GLY A 1 318 ? -21.438 -21.156 -14.047 1 98.19 318 GLY A O 1
ATOM 2485 N N . PHE A 1 319 ? -19.594 -20.484 -13.117 1 98.5 319 PHE A N 1
ATOM 2486 C CA . PHE A 1 319 ? -19.344 -21.734 -12.414 1 98.5 319 PHE A CA 1
ATOM 2487 C C . PHE A 1 319 ? -20.484 -22.062 -11.469 1 98.5 319 PHE A C 1
ATOM 2489 O O . PHE A 1 319 ? -20.766 -23.234 -11.203 1 98.5 319 PHE A O 1
ATOM 2496 N N . LEU A 1 320 ? -21.172 -21.062 -11 1 98.44 320 LEU A N 1
ATOM 2497 C CA . LEU A 1 320 ? -22.188 -21.234 -9.969 1 98.44 320 LEU A CA 1
ATOM 2498 C C . LEU A 1 320 ? -23.578 -21.219 -10.578 1 98.44 320 LEU A C 1
ATOM 2500 O O . LEU A 1 320 ? -24.578 -21.172 -9.852 1 98.44 320 LEU A O 1
ATOM 2504 N N . ARG A 1 321 ? -23.688 -21.266 -11.859 1 98.19 321 ARG A N 1
ATOM 2505 C CA . ARG A 1 321 ? -24.969 -21.25 -12.555 1 98.19 321 ARG A CA 1
ATOM 2506 C C . ARG A 1 321 ? -25.828 -22.453 -12.148 1 98.19 321 ARG A C 1
ATOM 2508 O O . ARG A 1 321 ? -25.312 -23.562 -11.992 1 98.19 321 ARG A O 1
ATOM 2515 N N . SER A 1 322 ? -27.141 -22.266 -12.008 1 97.88 322 SER A N 1
ATOM 2516 C CA . SER A 1 322 ? -28.016 -23.344 -11.586 1 97.88 322 SER A CA 1
ATOM 2517 C C . SER A 1 322 ? -28.188 -24.391 -12.688 1 97.88 322 SER A C 1
ATOM 2519 O O . SER A 1 322 ? -28.281 -25.578 -12.414 1 97.88 322 SER A O 1
ATOM 2521 N N . THR A 1 323 ? -28.25 -23.906 -13.93 1 97.94 323 THR A N 1
ATOM 2522 C CA . THR A 1 323 ? -28.25 -24.828 -15.055 1 97.94 323 THR A CA 1
ATOM 2523 C C . THR A 1 323 ? -26.828 -25.328 -15.344 1 97.94 323 THR A C 1
ATOM 2525 O O . THR A 1 323 ? -25.969 -24.547 -15.734 1 97.94 323 THR A O 1
ATOM 2528 N N . LYS A 1 324 ? -26.703 -26.562 -15.211 1 98.31 324 LYS A N 1
ATOM 2529 C CA . LYS A 1 324 ? -25.359 -27.109 -15.297 1 98.31 324 LYS A CA 1
ATOM 2530 C C . LYS A 1 324 ? -24.938 -27.312 -16.75 1 98.31 324 LYS A C 1
ATOM 2532 O O . LYS A 1 324 ? -25.781 -27.5 -17.625 1 98.31 324 LYS A O 1
ATOM 2537 N N . SER A 1 325 ? -23.688 -27.219 -17.016 1 98.44 325 SER A N 1
ATOM 2538 C CA . SER A 1 325 ? -23.125 -27.312 -18.359 1 98.44 325 SER A CA 1
ATOM 2539 C C . SER A 1 325 ? -23.047 -28.766 -18.828 1 98.44 325 SER A C 1
ATOM 2541 O O . SER A 1 325 ? -22.953 -29.031 -20.031 1 98.44 325 SER A O 1
ATOM 2543 N N . PHE A 1 326 ? -23.047 -29.719 -17.844 1 98.38 326 PHE A N 1
ATOM 2544 C CA . PHE A 1 326 ? -22.953 -31.156 -18.094 1 98.38 326 PHE A CA 1
ATOM 2545 C C . PHE A 1 326 ? -23.938 -31.922 -17.234 1 98.38 326 PHE A C 1
ATOM 2547 O O . PHE A 1 326 ? -24.359 -31.438 -16.172 1 98.38 326 PHE A O 1
ATOM 2554 N N . SER A 1 327 ? -24.312 -33.094 -17.703 1 97.5 327 SER A N 1
ATOM 2555 C CA . SER A 1 327 ? -25.031 -34.031 -16.844 1 97.5 327 SER A CA 1
ATOM 2556 C C . SER A 1 327 ? -24.078 -34.812 -15.961 1 97.5 327 SER A C 1
ATOM 2558 O O . SER A 1 327 ? -22.938 -35.094 -16.359 1 97.5 327 SER A O 1
ATOM 2560 N N . TYR A 1 328 ? -24.625 -35.094 -14.742 1 97.19 328 TYR A N 1
ATOM 2561 C CA . TYR A 1 328 ? -23.828 -36 -13.891 1 97.19 328 TYR A CA 1
ATOM 2562 C C . TYR A 1 328 ? -23.5 -37.281 -14.617 1 97.19 328 TYR A C 1
ATOM 2564 O O . TYR A 1 328 ? -24.391 -37.969 -15.117 1 97.19 328 TYR A O 1
ATOM 2572 N N . THR A 1 329 ? -22.234 -37.562 -14.805 1 96.25 329 THR A N 1
ATOM 2573 C CA . THR A 1 329 ? -21.766 -38.75 -15.508 1 96.25 329 THR A CA 1
ATOM 2574 C C . THR A 1 329 ? -20.703 -39.469 -14.695 1 96.25 329 THR A C 1
ATOM 2576 O O . THR A 1 329 ? -19.5 -39.25 -14.875 1 96.25 329 THR A O 1
ATOM 2579 N N . PRO A 1 330 ? -21.141 -40.344 -13.812 1 88.19 330 PRO A N 1
ATOM 2580 C CA . PRO A 1 330 ? -20.141 -41.094 -13.055 1 88.19 330 PRO A CA 1
ATOM 2581 C C . PRO A 1 330 ? -19.344 -42.062 -13.93 1 88.19 330 PRO A C 1
ATOM 2583 O O . PRO A 1 330 ? -19.875 -42.656 -14.875 1 88.19 330 PRO A O 1
ATOM 2586 N N . TRP A 1 331 ? -18.031 -42.062 -13.703 1 88.88 331 TRP A N 1
ATOM 2587 C CA . TRP A 1 331 ? -17.25 -43.094 -14.391 1 88.88 331 TRP A CA 1
ATOM 2588 C C . TRP A 1 331 ? -17.062 -44.312 -13.516 1 88.88 331 TRP A C 1
ATOM 2590 O O . TRP A 1 331 ? -16.984 -44.219 -12.289 1 88.88 331 TRP A O 1
ATOM 2600 N N . ASP A 1 332 ? -17.406 -45.469 -14.102 1 82.81 332 ASP A N 1
ATOM 2601 C CA . ASP A 1 332 ? -17.375 -46.719 -13.336 1 82.81 332 ASP A CA 1
ATOM 2602 C C . ASP A 1 332 ? -16.156 -47.562 -13.703 1 82.81 332 ASP A C 1
ATOM 2604 O O . ASP A 1 332 ? -16.281 -48.562 -14.43 1 82.81 332 ASP A O 1
ATOM 2608 N N . TYR A 1 333 ? -15.078 -47.125 -13.164 1 91.31 333 TYR A N 1
ATOM 2609 C CA . TYR A 1 333 ? -13.852 -47.875 -13.336 1 91.31 333 TYR A CA 1
ATOM 2610 C C . TYR A 1 333 ? -13.852 -49.094 -12.422 1 91.31 333 TYR A C 1
ATOM 2612 O O . TYR A 1 333 ? -14.109 -49 -11.219 1 91.31 333 TYR A O 1
ATOM 2620 N N . LYS A 1 334 ? -13.586 -50.312 -12.992 1 89.81 334 LYS A N 1
ATOM 2621 C CA . LYS A 1 334 ? -13.648 -51.562 -12.227 1 89.81 334 LYS A CA 1
ATOM 2622 C C . LYS A 1 334 ? -12.328 -52.312 -12.297 1 89.81 334 LYS A C 1
ATOM 2624 O O . LYS A 1 334 ? -12.242 -53.469 -11.852 1 89.81 334 LYS A O 1
ATOM 2629 N N . GLY A 1 335 ? -11.375 -51.719 -12.898 1 90.56 335 GLY A N 1
ATOM 2630 C CA . GLY A 1 335 ? -10.102 -52.406 -13.023 1 90.56 335 GLY A CA 1
ATOM 2631 C C . GLY A 1 335 ? -9.344 -52.5 -11.711 1 90.56 335 GLY A C 1
ATOM 2632 O O . GLY A 1 335 ? -9.625 -51.781 -10.766 1 90.56 335 GLY A O 1
ATOM 2633 N N . GLU A 1 336 ? -8.453 -53.5 -11.734 1 91.12 336 GLU A N 1
ATOM 2634 C CA . GLU A 1 336 ? -7.645 -53.688 -10.531 1 91.12 336 GLU A CA 1
ATOM 2635 C C . GLU A 1 336 ? -6.164 -53.469 -10.82 1 91.12 336 GLU A C 1
ATOM 2637 O O . GLU A 1 336 ? -5.629 -54.031 -11.789 1 91.12 336 GLU A O 1
ATOM 2642 N N . GLY A 1 337 ? -5.637 -52.656 -9.969 1 92.81 337 GLY A N 1
ATOM 2643 C CA . GLY A 1 337 ? -4.199 -52.469 -10.062 1 92.81 337 GLY A CA 1
ATOM 2644 C C . GLY A 1 337 ? -3.822 -51.312 -10.984 1 92.81 337 GLY A C 1
ATOM 2645 O O . GLY A 1 337 ? -4.641 -50.844 -11.781 1 92.81 337 GLY A O 1
ATOM 2646 N N . CYS A 1 338 ? -2.588 -50.938 -10.891 1 95.19 338 CYS A N 1
ATOM 2647 C CA . CYS A 1 338 ? -2.098 -49.75 -11.594 1 95.19 338 CYS A CA 1
ATOM 2648 C C . CYS A 1 338 ? -2.045 -50 -13.102 1 95.19 338 CYS A C 1
ATOM 2650 O O . CYS A 1 338 ? -2.223 -49.062 -13.883 1 95.19 338 CYS A O 1
ATOM 2652 N N . GLU A 1 339 ? -1.857 -51.219 -13.484 1 96.25 339 GLU A N 1
ATOM 2653 C CA . GLU A 1 339 ? -1.824 -51.531 -14.906 1 96.25 339 GLU A CA 1
ATOM 2654 C C . GLU A 1 339 ? -3.166 -51.219 -15.57 1 96.25 339 GLU A C 1
ATOM 2656 O O . GLU A 1 339 ? -3.217 -50.594 -16.641 1 96.25 339 GLU A O 1
ATOM 2661 N N . ALA A 1 340 ? -4.168 -51.688 -14.922 1 97.12 340 ALA A N 1
ATOM 2662 C CA . ALA A 1 340 ? -5.512 -51.438 -15.438 1 97.12 340 ALA A CA 1
ATOM 2663 C C . ALA A 1 340 ? -5.84 -49.938 -15.406 1 97.12 340 ALA A C 1
ATOM 2665 O O . ALA A 1 340 ? -6.48 -49.438 -16.312 1 97.12 340 ALA A O 1
ATOM 2666 N N . GLU A 1 341 ? -5.441 -49.312 -14.344 1 97.88 341 GLU A N 1
ATOM 2667 C CA . GLU A 1 341 ? -5.637 -47.875 -14.234 1 97.88 341 GLU A CA 1
ATOM 2668 C C . GLU A 1 341 ? -4.941 -47.125 -15.367 1 97.88 341 GLU A C 1
ATOM 2670 O O . GLU A 1 341 ? -5.52 -46.219 -15.969 1 97.88 341 GLU A O 1
ATOM 2675 N N . LEU A 1 342 ? -3.727 -47.531 -15.641 1 98.25 342 LEU A N 1
ATOM 2676 C CA . LEU A 1 342 ? -2.955 -46.906 -16.703 1 98.25 342 LEU A CA 1
ATOM 2677 C C . LEU A 1 342 ? -3.631 -47.125 -18.062 1 98.25 342 LEU A C 1
ATOM 2679 O O . LEU A 1 342 ? -3.73 -46.188 -18.859 1 98.25 342 LEU A O 1
ATOM 2683 N N . LYS A 1 343 ? -4.082 -48.312 -18.234 1 97.62 343 LYS A N 1
ATOM 2684 C CA . LYS A 1 343 ? -4.785 -48.594 -19.484 1 97.62 343 LYS A CA 1
ATOM 2685 C C . LYS A 1 343 ? -6.023 -47.719 -19.641 1 97.62 343 LYS A C 1
ATOM 2687 O O . LYS A 1 343 ? -6.293 -47.219 -20.734 1 97.62 343 LYS A O 1
ATOM 2692 N N . TYR A 1 344 ? -6.746 -47.594 -18.562 1 97.56 344 TYR A N 1
ATOM 2693 C CA . TYR A 1 344 ? -7.934 -46.75 -18.578 1 97.56 344 TYR A CA 1
ATOM 2694 C C . TYR A 1 344 ? -7.586 -45.312 -18.969 1 97.56 344 TYR A C 1
ATOM 2696 O O . TYR A 1 344 ? -8.219 -44.719 -19.859 1 97.56 344 TYR A O 1
ATOM 2704 N N . LEU A 1 345 ? -6.562 -44.75 -18.422 1 98.56 345 LEU A N 1
ATOM 2705 C CA . LEU A 1 345 ? -6.168 -43.375 -18.656 1 98.56 345 LEU A CA 1
ATOM 2706 C C . LEU A 1 345 ? -5.629 -43.188 -20.078 1 98.56 345 LEU A C 1
ATOM 2708 O O . LEU A 1 345 ? -5.957 -42.219 -20.766 1 98.56 345 LEU A O 1
ATOM 2712 N N . THR A 1 346 ? -4.809 -44.125 -20.562 1 98.31 346 THR A N 1
ATOM 2713 C CA . THR A 1 346 ? -4.254 -44.031 -21.906 1 98.31 346 THR A CA 1
ATOM 2714 C C . THR A 1 346 ? -5.359 -44.125 -22.953 1 98.31 346 THR A C 1
ATOM 2716 O O . THR A 1 346 ? -5.277 -43.5 -24.016 1 98.31 346 THR A O 1
ATOM 2719 N N . ALA A 1 347 ? -6.359 -44.906 -22.625 1 97.62 347 ALA A N 1
ATOM 2720 C CA . ALA A 1 347 ? -7.477 -45.062 -23.547 1 97.62 347 ALA A CA 1
ATOM 2721 C C . ALA A 1 347 ? -8.211 -43.75 -23.766 1 97.62 347 ALA A C 1
ATOM 2723 O O . ALA A 1 347 ? -8.719 -43.5 -24.859 1 97.62 347 ALA A O 1
ATOM 2724 N N . ILE A 1 348 ? -8.305 -42.906 -22.766 1 98.06 348 ILE A N 1
ATOM 2725 C CA . ILE A 1 348 ? -8.93 -41.594 -22.891 1 98.06 348 ILE A CA 1
ATOM 2726 C C . ILE A 1 348 ? -8.188 -40.781 -23.938 1 98.06 348 ILE A C 1
ATOM 2728 O O . ILE A 1 348 ? -8.812 -40.188 -24.812 1 98.06 348 ILE A O 1
ATOM 2732 N N . LEU A 1 349 ? -6.863 -40.75 -23.906 1 98.5 349 LEU A N 1
ATOM 2733 C CA . LEU A 1 349 ? -6.055 -39.969 -24.844 1 98.5 349 LEU A CA 1
ATOM 2734 C C . LEU A 1 349 ? -6.141 -40.562 -26.25 1 98.5 349 LEU A C 1
ATOM 2736 O O . LEU A 1 349 ? -6.145 -39.812 -27.234 1 98.5 349 LEU A O 1
ATOM 2740 N N . ASP A 1 350 ? -6.266 -41.906 -26.297 1 97.62 350 ASP A N 1
ATOM 2741 C CA . ASP A 1 350 ? -6.461 -42.562 -27.594 1 97.62 350 ASP A CA 1
ATOM 2742 C C . ASP A 1 350 ? -7.758 -42.094 -28.25 1 97.62 350 ASP A C 1
ATOM 2744 O O . ASP A 1 350 ? -7.77 -41.75 -29.438 1 97.62 350 ASP A O 1
ATOM 2748 N N . LYS A 1 351 ? -8.711 -42.094 -27.469 1 97.25 351 LYS A N 1
ATOM 2749 C CA . LYS A 1 351 ? -10.008 -41.656 -27.969 1 97.25 351 LYS A CA 1
ATOM 2750 C C . LYS A 1 351 ? -9.961 -40.188 -28.438 1 97.25 351 LYS A C 1
ATOM 2752 O O . LYS A 1 351 ? -10.633 -39.812 -29.391 1 97.25 351 LYS A O 1
ATOM 2757 N N . MET A 1 352 ? -9.133 -39.406 -27.828 1 97.81 352 MET A N 1
ATOM 2758 C CA . MET A 1 352 ? -8.992 -37.969 -28.156 1 97.81 352 MET A CA 1
ATOM 2759 C C . MET A 1 352 ? -8.047 -37.781 -29.328 1 97.81 352 MET A C 1
ATOM 2761 O O . MET A 1 352 ? -7.918 -36.656 -29.844 1 97.81 352 MET A O 1
ATOM 2765 N N . GLY A 1 353 ? -7.387 -38.75 -29.734 1 97.5 353 GLY A N 1
ATOM 2766 C CA . GLY A 1 353 ? -6.402 -38.656 -30.797 1 97.5 353 GLY A CA 1
ATOM 2767 C C . GLY A 1 353 ? -5.141 -37.938 -30.375 1 97.5 353 GLY A C 1
ATOM 2768 O O . GLY A 1 353 ? -4.551 -37.188 -31.172 1 97.5 353 GLY A O 1
ATOM 2769 N N . LYS A 1 354 ? -4.781 -38.062 -29.109 1 98.19 354 LYS A N 1
ATOM 2770 C CA . LYS A 1 354 ? -3.609 -37.375 -28.594 1 98.19 354 LYS A CA 1
ATOM 2771 C C . LYS A 1 354 ? -2.459 -38.344 -28.328 1 98.19 354 LYS A C 1
ATOM 2773 O O . LYS A 1 354 ? -2.678 -39.469 -27.859 1 98.19 354 LYS A O 1
ATOM 2778 N N . GLU A 1 355 ? -1.267 -37.906 -28.609 1 97.81 355 GLU A N 1
ATOM 2779 C CA . GLU A 1 355 ? -0.06 -38.719 -28.453 1 97.81 355 GLU A CA 1
ATOM 2780 C C . GLU A 1 355 ? 0.553 -38.5 -27.062 1 97.81 355 GLU A C 1
ATOM 2782 O O . GLU A 1 355 ? 0.451 -37.406 -26.5 1 97.81 355 GLU A O 1
ATOM 2787 N N . ILE A 1 356 ? 1.125 -39.562 -26.562 1 98.62 356 ILE A N 1
ATOM 2788 C CA . ILE A 1 356 ? 1.838 -39.531 -25.281 1 98.62 356 ILE A CA 1
ATOM 2789 C C . ILE A 1 356 ? 3.34 -39.656 -25.531 1 98.62 356 ILE A C 1
ATOM 2791 O O . ILE A 1 356 ? 3.777 -40.5 -26.312 1 98.62 356 ILE A O 1
ATOM 2795 N N . TYR A 1 357 ? 4.086 -38.781 -24.953 1 98.81 357 TYR A N 1
ATOM 2796 C CA . TYR A 1 357 ? 5.539 -38.875 -24.922 1 98.81 357 TYR A CA 1
ATOM 2797 C C . TYR A 1 357 ? 6.039 -39.125 -23.5 1 98.81 357 TYR A C 1
ATOM 2799 O O . TYR A 1 357 ? 5.684 -38.406 -22.578 1 98.81 357 TYR A O 1
ATOM 2807 N N . LEU A 1 358 ? 6.855 -40.156 -23.312 1 98.81 358 LEU A N 1
ATOM 2808 C CA . LEU A 1 358 ? 7.262 -40.625 -21.984 1 98.81 358 LEU A CA 1
ATOM 2809 C C . LEU A 1 358 ? 8.781 -40.594 -21.844 1 98.81 358 LEU A C 1
ATOM 2811 O O . LEU A 1 358 ? 9.492 -41.062 -22.75 1 98.81 358 LEU A O 1
ATOM 2815 N N . ARG A 1 359 ? 9.25 -40.031 -20.797 1 98.75 359 ARG A N 1
ATOM 2816 C CA . ARG A 1 359 ? 10.633 -40.156 -20.359 1 98.75 359 ARG A CA 1
ATOM 2817 C C . ARG A 1 359 ? 10.711 -40.75 -18.953 1 98.75 359 ARG A C 1
ATOM 2819 O O . ARG A 1 359 ? 9.938 -40.375 -18.078 1 98.75 359 ARG A O 1
ATOM 2826 N N . GLU A 1 360 ? 11.609 -41.656 -18.75 1 98.19 360 GLU A N 1
ATOM 2827 C CA . GLU A 1 360 ? 11.727 -42.344 -17.484 1 98.19 360 GLU A CA 1
ATOM 2828 C C . GLU A 1 360 ? 13.047 -42.031 -16.781 1 98.19 360 GLU A C 1
ATOM 2830 O O . GLU A 1 360 ? 14.062 -41.812 -17.453 1 98.19 360 GLU A O 1
ATOM 2835 N N . TYR A 1 361 ? 13.016 -41.969 -15.523 1 97.94 361 TYR A N 1
ATOM 2836 C CA . TYR A 1 361 ? 14.164 -41.75 -14.656 1 97.94 361 TYR A CA 1
ATOM 2837 C C . TYR A 1 361 ? 14.234 -42.781 -13.547 1 97.94 361 TYR A C 1
ATOM 2839 O O . TYR A 1 361 ? 13.25 -43.031 -12.844 1 97.94 361 TYR A O 1
ATOM 2847 N N . SER A 1 362 ? 15.414 -43.344 -13.312 1 96.06 362 SER A N 1
ATOM 2848 C CA . SER A 1 362 ? 15.523 -44.344 -12.25 1 96.06 362 SER A CA 1
ATOM 2849 C C . SER A 1 362 ? 16.938 -44.406 -11.688 1 96.06 362 SER A C 1
ATOM 2851 O O . SER A 1 362 ? 17.297 -45.375 -11.023 1 96.06 362 SER A O 1
ATOM 2853 N N . TYR A 1 363 ? 17.703 -43.406 -11.938 1 96.19 363 TYR A N 1
ATOM 2854 C CA . TYR A 1 363 ? 19.125 -43.5 -11.609 1 96.19 363 TYR A CA 1
ATOM 2855 C C . TYR A 1 363 ? 19.344 -43.438 -10.102 1 96.19 363 TYR A C 1
ATOM 2857 O O . TYR A 1 363 ? 20.422 -43.75 -9.609 1 96.19 363 TYR A O 1
ATOM 2865 N N . LEU A 1 364 ? 18.359 -43.094 -9.305 1 96.81 364 LEU A N 1
ATOM 2866 C CA . LEU A 1 364 ? 18.484 -43.094 -7.852 1 96.81 364 LEU A CA 1
ATOM 2867 C C . LEU A 1 364 ? 17.875 -44.375 -7.254 1 96.81 364 LEU A C 1
ATOM 2869 O O . LEU A 1 364 ? 17.703 -44.469 -6.035 1 96.81 364 LEU A O 1
ATOM 2873 N N . ASP A 1 365 ? 17.484 -45.219 -8.023 1 94.75 365 ASP A N 1
ATOM 2874 C CA . ASP A 1 365 ? 16.922 -46.5 -7.613 1 94.75 365 ASP A CA 1
ATOM 2875 C C . ASP A 1 365 ? 15.492 -46.344 -7.113 1 94.75 365 ASP A C 1
ATOM 2877 O O . ASP A 1 365 ? 15.102 -47 -6.141 1 94.75 365 ASP A O 1
ATOM 2881 N N . PHE A 1 366 ? 14.82 -45.5 -7.629 1 97 366 PHE A N 1
ATOM 2882 C CA . PHE A 1 366 ? 13.391 -45.25 -7.504 1 97 366 PHE A CA 1
ATOM 2883 C C . PHE A 1 366 ? 12.812 -44.719 -8.812 1 97 366 PHE A C 1
ATOM 2885 O O . PHE A 1 366 ? 13.469 -43.969 -9.523 1 97 366 PHE A O 1
ATOM 2892 N N . TYR A 1 367 ? 11.641 -45.094 -9.141 1 97.75 367 TYR A N 1
ATOM 2893 C CA . TYR A 1 367 ? 11.141 -44.812 -10.484 1 97.75 367 TYR A CA 1
ATOM 2894 C C . TYR A 1 367 ? 10.461 -43.438 -10.516 1 97.75 367 TYR A C 1
ATOM 2896 O O . TYR A 1 367 ? 9.633 -43.125 -9.648 1 97.75 367 TYR A O 1
ATOM 2904 N N . SER A 1 368 ? 10.828 -42.625 -11.469 1 98.5 368 SER A N 1
ATOM 2905 C CA . SER A 1 368 ? 10.133 -41.406 -11.82 1 98.5 368 SER A CA 1
ATOM 2906 C C . SER A 1 368 ? 9.93 -41.312 -13.328 1 98.5 368 SER A C 1
ATOM 2908 O O . SER A 1 368 ? 10.562 -42.031 -14.102 1 98.5 368 SER A O 1
ATOM 2910 N N . CYS A 1 369 ? 9.008 -40.469 -13.711 1 98.69 369 CYS A N 1
ATOM 2911 C CA . CYS A 1 369 ? 8.797 -40.281 -15.141 1 98.69 369 CYS A CA 1
ATOM 2912 C C . CYS A 1 369 ? 8.297 -38.875 -15.43 1 98.69 369 CYS A C 1
ATOM 2914 O O . CYS A 1 369 ? 7.945 -38.125 -14.508 1 98.69 369 CYS A O 1
ATOM 2916 N N . GLN A 1 370 ? 8.375 -38.5 -16.641 1 98.81 370 GLN A N 1
ATOM 2917 C CA . GLN A 1 370 ? 7.719 -37.312 -17.203 1 98.81 370 GLN A CA 1
ATOM 2918 C C . GLN A 1 370 ? 6.867 -37.688 -18.422 1 98.81 370 GLN A C 1
ATOM 2920 O O . GLN A 1 370 ? 7.352 -38.312 -19.344 1 98.81 370 GLN A O 1
ATOM 2925 N N . ILE A 1 371 ? 5.621 -37.312 -18.312 1 98.88 371 ILE A N 1
ATOM 2926 C CA . ILE A 1 371 ? 4.711 -37.531 -19.438 1 98.88 371 ILE A CA 1
ATOM 2927 C C . ILE A 1 371 ? 4.305 -36.188 -20.031 1 98.88 371 ILE A C 1
ATOM 2929 O O . ILE A 1 371 ? 3.941 -35.25 -19.312 1 98.88 371 ILE A O 1
ATOM 2933 N N . ILE A 1 372 ? 4.402 -36.094 -21.359 1 98.75 372 ILE A N 1
ATOM 2934 C CA . ILE A 1 372 ? 3.961 -34.938 -22.125 1 98.75 372 ILE A CA 1
ATOM 2935 C C . ILE A 1 372 ? 2.848 -35.344 -23.078 1 98.75 372 ILE A C 1
ATOM 2937 O O . ILE A 1 372 ? 2.973 -36.344 -23.797 1 98.75 372 ILE A O 1
ATOM 2941 N N . VAL A 1 373 ? 1.771 -34.656 -23 1 98.81 373 VAL A N 1
ATOM 2942 C CA . VAL A 1 373 ? 0.687 -34.812 -23.953 1 98.81 373 VAL A CA 1
ATOM 2943 C C . VAL A 1 373 ? 0.412 -33.469 -24.641 1 98.81 373 VAL A C 1
ATOM 2945 O O . VAL A 1 373 ? -0.415 -32.688 -24.172 1 98.81 373 VAL A O 1
ATOM 2948 N N . PRO A 1 374 ? 1.05 -33.219 -25.797 1 98.44 374 PRO A N 1
ATOM 2949 C CA . PRO A 1 374 ? 0.91 -31.906 -26.453 1 98.44 374 PRO A CA 1
ATOM 2950 C C . PRO A 1 374 ? -0.548 -31.516 -26.688 1 98.44 374 PRO A C 1
ATOM 2952 O O . PRO A 1 374 ? -1.363 -32.344 -27.078 1 98.44 374 PRO A O 1
ATOM 2955 N N . GLU A 1 375 ? -0.854 -30.234 -26.375 1 97.44 375 GLU A N 1
ATOM 2956 C CA . GLU A 1 375 ? -2.168 -29.609 -26.516 1 97.44 375 GLU A CA 1
ATOM 2957 C C . GLU A 1 375 ? -3.066 -29.953 -25.328 1 97.44 375 GLU A C 1
ATOM 2959 O O . GLU A 1 375 ? -4.195 -29.469 -25.234 1 97.44 375 GLU A O 1
ATOM 2964 N N . ILE A 1 376 ? -2.561 -30.781 -24.375 1 98.06 376 ILE A N 1
ATOM 2965 C CA . ILE A 1 376 ? -3.352 -31.156 -23.203 1 98.06 376 ILE A CA 1
ATOM 2966 C C . ILE A 1 376 ? -2.602 -30.797 -21.922 1 98.06 376 ILE A C 1
ATOM 2968 O O . ILE A 1 376 ? -3.195 -30.266 -20.984 1 98.06 376 ILE A O 1
ATOM 2972 N N . SER A 1 377 ? -1.333 -31.047 -21.969 1 98.12 377 SER A N 1
ATOM 2973 C CA . SER A 1 377 ? -0.611 -31 -20.703 1 98.12 377 SER A CA 1
ATOM 2974 C C . SER A 1 377 ? 0.126 -29.688 -20.531 1 98.12 377 SER A C 1
ATOM 2976 O O . SER A 1 377 ? 0.822 -29.484 -19.531 1 98.12 377 SER A O 1
ATOM 2978 N N . GLU A 1 378 ? 0.039 -28.672 -21.484 1 96.81 378 GLU A N 1
ATOM 2979 C CA . GLU A 1 378 ? 0.66 -27.375 -21.297 1 96.81 378 GLU A CA 1
ATOM 2980 C C . GLU A 1 378 ? 0.047 -26.641 -20.109 1 96.81 378 GLU A C 1
ATOM 2982 O O . GLU A 1 378 ? -1.174 -26.641 -19.922 1 96.81 378 GLU A O 1
ATOM 2987 N N . VAL A 1 379 ? 0.899 -26.094 -19.297 1 94.19 379 VAL A N 1
ATOM 2988 C CA . VAL A 1 379 ? 0.467 -25.234 -18.203 1 94.19 379 VAL A CA 1
ATOM 2989 C C . VAL A 1 379 ? 0.417 -23.781 -18.688 1 94.19 379 VAL A C 1
ATOM 2991 O O . VAL A 1 379 ? -0.511 -23.047 -18.344 1 94.19 379 VAL A O 1
ATOM 2994 N N . TYR A 1 380 ? 1.409 -23.375 -19.484 1 95.06 380 TYR A N 1
ATOM 2995 C CA . TYR A 1 380 ? 1.506 -22.016 -20.016 1 95.06 380 TYR A CA 1
ATOM 2996 C C . TYR A 1 380 ? 1.21 -22 -21.516 1 95.06 380 TYR A C 1
ATOM 2998 O O . TYR A 1 380 ? 1.325 -23.016 -22.188 1 95.06 380 TYR A O 1
ATOM 3006 N N . PRO A 1 381 ? 0.857 -20.844 -22.016 1 94.5 381 PRO A N 1
ATOM 3007 C CA . PRO A 1 381 ? 0.525 -20.781 -23.438 1 94.5 381 PRO A CA 1
ATOM 3008 C C . PRO A 1 381 ? 1.748 -20.953 -24.328 1 94.5 381 PRO A C 1
ATOM 3010 O O . PRO A 1 381 ? 2.854 -20.547 -23.953 1 94.5 381 PRO A O 1
ATOM 3013 N N . ILE A 1 382 ? 1.562 -21.484 -25.453 1 96.12 382 ILE A N 1
ATOM 3014 C CA . ILE A 1 382 ? 2.609 -21.75 -26.438 1 96.12 382 ILE A CA 1
ATOM 3015 C C . ILE A 1 382 ? 3.309 -20.438 -26.797 1 96.12 382 ILE A C 1
ATOM 3017 O O . ILE A 1 382 ? 4.523 -20.406 -27 1 96.12 382 ILE A O 1
ATOM 3021 N N . ASP A 1 383 ? 2.58 -19.281 -26.75 1 94.44 383 ASP A N 1
ATOM 3022 C CA . ASP A 1 383 ? 3.088 -17.969 -27.125 1 94.44 383 ASP A CA 1
ATOM 3023 C C . ASP A 1 383 ? 4.199 -17.516 -26.172 1 94.44 383 ASP A C 1
ATOM 3025 O O . ASP A 1 383 ? 4.973 -16.609 -26.5 1 94.44 383 ASP A O 1
ATOM 3029 N N . ASP A 1 384 ? 4.285 -18.141 -25.062 1 95.12 384 ASP A N 1
ATOM 3030 C CA . ASP A 1 384 ? 5.32 -17.781 -24.109 1 95.12 384 ASP A CA 1
ATOM 3031 C C . ASP A 1 384 ? 6.711 -18.125 -24.641 1 95.12 384 ASP A C 1
ATOM 3033 O O . ASP A 1 384 ? 7.707 -17.531 -24.219 1 95.12 384 ASP A O 1
ATOM 3037 N N . LEU A 1 385 ? 6.754 -19.047 -25.562 1 97.44 385 LEU A N 1
ATOM 3038 C CA . LEU A 1 385 ? 8.031 -19.406 -26.172 1 97.44 385 LEU A CA 1
ATOM 3039 C C . LEU A 1 385 ? 8.633 -18.203 -26.891 1 97.44 385 LEU A C 1
ATOM 3041 O O . LEU A 1 385 ? 9.852 -18.141 -27.078 1 97.44 385 LEU A O 1
ATOM 3045 N N . LEU A 1 386 ? 7.688 -17.312 -27.25 1 95.81 386 LEU A N 1
ATOM 3046 C CA . LEU A 1 386 ? 8.125 -16.125 -27.984 1 95.81 386 LEU A CA 1
ATOM 3047 C C . LEU A 1 386 ? 8.125 -14.891 -27.094 1 95.81 386 LEU A C 1
ATOM 3049 O O . LEU A 1 386 ? 9.133 -14.18 -27.016 1 95.81 386 LEU A O 1
ATOM 3053 N N . TYR A 1 387 ? 7.051 -14.656 -26.344 1 93.31 387 TYR A N 1
ATOM 3054 C CA . TYR A 1 387 ? 6.793 -13.336 -25.781 1 93.31 387 TYR A CA 1
ATOM 3055 C C . TYR A 1 387 ? 7.141 -13.305 -24.297 1 93.31 387 TYR A C 1
ATOM 3057 O O . TYR A 1 387 ? 7.328 -12.234 -23.719 1 93.31 387 TYR A O 1
ATOM 3065 N N . ASN A 1 388 ? 7.176 -14.391 -23.641 1 93.94 388 ASN A N 1
ATOM 3066 C CA . ASN A 1 388 ? 7.547 -14.508 -22.234 1 93.94 388 ASN A CA 1
ATOM 3067 C C . ASN A 1 388 ? 8.453 -15.719 -21.984 1 93.94 388 ASN A C 1
ATOM 3069 O O . ASN A 1 388 ? 8.172 -16.531 -21.109 1 93.94 388 ASN A O 1
ATOM 3073 N N . ASN A 1 389 ? 9.5 -15.719 -22.766 1 97.12 389 ASN A N 1
ATOM 3074 C CA . ASN A 1 389 ? 10.406 -16.859 -22.734 1 97.12 389 ASN A CA 1
ATOM 3075 C C . ASN A 1 389 ? 11.297 -16.828 -21.484 1 97.12 389 ASN A C 1
ATOM 3077 O O . ASN A 1 389 ? 11.93 -15.805 -21.203 1 97.12 389 ASN A O 1
ATOM 3081 N N . LYS A 1 390 ? 11.43 -17.906 -20.828 1 95.5 390 LYS A N 1
ATOM 3082 C CA . LYS A 1 390 ? 12.234 -18.031 -19.625 1 95.5 390 LYS A CA 1
ATOM 3083 C C . LYS A 1 390 ? 13.711 -17.781 -19.922 1 95.5 390 LYS A C 1
ATOM 3085 O O . LYS A 1 390 ? 14.477 -17.406 -19.031 1 95.5 390 LYS A O 1
ATOM 3090 N N . ASN A 1 391 ? 14.164 -18 -21.109 1 97.25 391 ASN A N 1
ATOM 3091 C CA . ASN A 1 391 ? 15.594 -17.938 -21.375 1 97.25 391 ASN A CA 1
ATOM 3092 C C . ASN A 1 391 ? 16.078 -16.5 -21.578 1 97.25 391 ASN A C 1
ATOM 3094 O O . ASN A 1 391 ? 17.25 -16.281 -21.891 1 97.25 391 ASN A O 1
ATOM 3098 N N . ARG A 1 392 ? 15.219 -15.5 -21.438 1 96 392 ARG A N 1
ATOM 3099 C CA . ARG A 1 392 ? 15.602 -14.102 -21.609 1 96 392 ARG A CA 1
ATOM 3100 C C . ARG A 1 392 ? 16.703 -13.719 -20.625 1 96 392 ARG A C 1
ATOM 3102 O O . ARG A 1 392 ? 17.656 -13.031 -21 1 96 392 ARG A O 1
ATOM 3109 N N . GLY A 1 393 ? 16.578 -14.211 -19.406 1 97.12 393 GLY A N 1
ATOM 3110 C CA . GLY A 1 393 ? 17.562 -13.891 -18.391 1 97.12 393 GLY A CA 1
ATOM 3111 C C . GLY A 1 393 ? 18.953 -14.414 -18.719 1 97.12 393 GLY A C 1
ATOM 3112 O O . GLY A 1 393 ? 19.953 -13.836 -18.312 1 97.12 393 GLY A O 1
ATOM 3113 N N . LYS A 1 394 ? 19.031 -15.477 -19.516 1 97.69 394 LYS A N 1
ATOM 3114 C CA . LYS A 1 394 ? 20.281 -16.094 -19.906 1 97.69 394 LYS A CA 1
ATOM 3115 C C . LYS A 1 394 ? 21.156 -15.133 -20.688 1 97.69 394 LYS A C 1
ATOM 3117 O O . LYS A 1 394 ? 22.375 -15.086 -20.484 1 97.69 394 LYS A O 1
ATOM 3122 N N . TRP A 1 395 ? 20.625 -14.328 -21.453 1 97.06 395 TRP A N 1
ATOM 3123 C CA . TRP A 1 395 ? 21.359 -13.531 -22.438 1 97.06 395 TRP A CA 1
ATOM 3124 C C . TRP A 1 395 ? 22.062 -12.359 -21.766 1 97.06 395 TRP A C 1
ATOM 3126 O O . TRP A 1 395 ? 22.953 -11.75 -22.359 1 97.06 395 TRP A O 1
ATOM 3136 N N . ILE A 1 396 ? 21.672 -12.047 -20.531 1 97.75 396 ILE A N 1
ATOM 3137 C CA . ILE A 1 396 ? 22.344 -10.93 -19.875 1 97.75 396 ILE A CA 1
ATOM 3138 C C . ILE A 1 396 ? 23.062 -11.43 -18.625 1 97.75 396 ILE A C 1
ATOM 3140 O O . ILE A 1 396 ? 23.609 -10.633 -17.859 1 97.75 396 ILE A O 1
ATOM 3144 N N . ARG A 1 397 ? 23.031 -12.695 -18.344 1 98.25 397 ARG A N 1
ATOM 3145 C CA . ARG A 1 397 ? 23.531 -13.297 -17.109 1 98.25 397 ARG A CA 1
ATOM 3146 C C . ARG A 1 397 ? 25 -12.969 -16.891 1 98.25 397 ARG A C 1
ATOM 3148 O O . ARG A 1 397 ? 25.391 -12.445 -15.844 1 98.25 397 ARG A O 1
ATOM 3155 N N . ASP A 1 398 ? 25.844 -13.211 -17.859 1 97.44 398 ASP A N 1
ATOM 3156 C CA . ASP A 1 398 ? 27.281 -12.953 -17.75 1 97.44 398 ASP A CA 1
ATOM 3157 C C . ASP A 1 398 ? 27.562 -11.469 -17.547 1 97.44 398 ASP A C 1
ATOM 3159 O O . ASP A 1 398 ? 28.391 -11.094 -16.703 1 97.44 398 ASP A O 1
ATOM 3163 N N . MET A 1 399 ? 26.875 -10.664 -18.344 1 97.81 399 MET A N 1
ATOM 3164 C CA . MET A 1 399 ? 27.031 -9.219 -18.25 1 97.81 399 MET A CA 1
ATOM 3165 C C . MET A 1 399 ? 26.719 -8.734 -16.828 1 97.81 399 MET A C 1
ATOM 3167 O O . MET A 1 399 ? 27.469 -7.926 -16.266 1 97.81 399 MET A O 1
ATOM 3171 N N . VAL A 1 400 ? 25.656 -9.289 -16.203 1 98.44 400 VAL A N 1
ATOM 3172 C CA . VAL A 1 400 ? 25.25 -8.883 -14.867 1 98.44 400 VAL A CA 1
ATOM 3173 C C . VAL A 1 400 ? 26.266 -9.383 -13.836 1 98.44 400 VAL A C 1
ATOM 3175 O O . VAL A 1 400 ? 26.719 -8.609 -12.992 1 98.44 400 VAL A O 1
ATOM 3178 N N . LEU A 1 401 ? 26.672 -10.617 -13.93 1 98.12 401 LEU A N 1
ATOM 3179 C CA . LEU A 1 401 ? 27.562 -11.227 -12.953 1 98.12 401 LEU A CA 1
ATOM 3180 C C . LEU A 1 401 ? 28.953 -10.594 -13.016 1 98.12 401 LEU A C 1
ATOM 3182 O O . LEU A 1 401 ? 29.656 -10.531 -12 1 98.12 401 LEU A O 1
ATOM 3186 N N . ASP A 1 402 ? 29.375 -10.086 -14.203 1 97.81 402 ASP A N 1
ATOM 3187 C CA . ASP A 1 402 ? 30.703 -9.508 -14.414 1 97.81 402 ASP A CA 1
ATOM 3188 C C . ASP A 1 402 ? 30.609 -8.062 -14.891 1 97.81 402 ASP A C 1
ATOM 3190 O O . ASP A 1 402 ? 31.375 -7.629 -15.742 1 97.81 402 ASP A O 1
ATOM 3194 N N . PHE A 1 403 ? 29.625 -7.402 -14.422 1 98.12 403 PHE A N 1
ATOM 3195 C CA . PHE A 1 403 ? 29.297 -6.082 -14.945 1 98.12 403 PHE A CA 1
ATOM 3196 C C . PHE A 1 403 ? 30.5 -5.156 -14.891 1 98.12 403 PHE A C 1
ATOM 3198 O O . PHE A 1 403 ? 30.641 -4.258 -15.719 1 98.12 403 PHE A O 1
ATOM 3205 N N . ALA A 1 404 ? 31.438 -5.332 -13.93 1 96.62 404 ALA A N 1
ATOM 3206 C CA . ALA A 1 404 ? 32.594 -4.445 -13.742 1 96.62 404 ALA A CA 1
ATOM 3207 C C . ALA A 1 404 ? 33.5 -4.488 -14.945 1 96.62 404 ALA A C 1
ATOM 3209 O O . ALA A 1 404 ? 34.281 -3.559 -15.172 1 96.62 404 ALA A O 1
ATOM 3210 N N . ASN A 1 405 ? 33.469 -5.57 -15.773 1 97.06 405 ASN A N 1
ATOM 3211 C CA . ASN A 1 405 ? 34.375 -5.746 -16.906 1 97.06 405 ASN A CA 1
ATOM 3212 C C . ASN A 1 405 ? 33.656 -5.504 -18.234 1 97.06 405 ASN A C 1
ATOM 3214 O O . ASN A 1 405 ? 34.219 -5.781 -19.297 1 97.06 405 ASN A O 1
ATOM 3218 N N . TYR A 1 406 ? 32.5 -4.992 -18.203 1 97.69 406 TYR A N 1
ATOM 3219 C CA . TYR A 1 406 ? 31.75 -4.648 -19.406 1 97.69 406 TYR A CA 1
ATOM 3220 C C . TYR A 1 406 ? 31.672 -3.139 -19.578 1 97.69 406 TYR A C 1
ATOM 3222 O O . TYR A 1 406 ? 31.828 -2.383 -18.625 1 97.69 406 TYR A O 1
ATOM 3230 N N . ASP A 1 407 ? 31.453 -2.715 -20.797 1 97.62 407 ASP A N 1
ATOM 3231 C CA . ASP A 1 407 ? 31.203 -1.302 -21.062 1 97.62 407 ASP A CA 1
ATOM 3232 C C . ASP A 1 407 ? 29.875 -0.863 -20.484 1 97.62 407 ASP A C 1
ATOM 3234 O O . ASP A 1 407 ? 28.828 -1.401 -20.844 1 97.62 407 ASP A O 1
ATOM 3238 N N . PRO A 1 408 ? 29.938 0.064 -19.609 1 97.44 408 PRO A N 1
ATOM 3239 C CA . PRO A 1 408 ? 28.703 0.476 -18.953 1 97.44 408 PRO A CA 1
ATOM 3240 C C . PRO A 1 408 ? 27.641 0.96 -19.938 1 97.44 408 PRO A C 1
ATOM 3242 O O . PRO A 1 408 ? 26.438 0.758 -19.719 1 97.44 408 PRO A O 1
ATOM 3245 N N . GLU A 1 409 ? 28.016 1.583 -21.016 1 97.06 409 GLU A N 1
ATOM 3246 C CA . GLU A 1 409 ? 27.062 2.057 -22.016 1 97.06 409 GLU A CA 1
ATOM 3247 C C . GLU A 1 409 ? 26.328 0.892 -22.672 1 97.06 409 GLU A C 1
ATOM 3249 O O . GLU A 1 409 ? 25.125 0.947 -22.875 1 97.06 409 GLU A O 1
ATOM 3254 N N . ASN A 1 410 ? 27.125 -0.08 -22.969 1 97.56 410 ASN A N 1
ATOM 3255 C CA . ASN A 1 410 ? 26.531 -1.269 -23.578 1 97.56 410 ASN A CA 1
ATOM 3256 C C . ASN A 1 410 ? 25.562 -1.953 -22.625 1 97.56 410 ASN A C 1
ATOM 3258 O O . ASN A 1 410 ? 24.5 -2.439 -23.047 1 97.56 410 ASN A O 1
ATOM 3262 N N . ILE A 1 411 ? 25.906 -1.993 -21.359 1 98.31 411 ILE A N 1
ATOM 3263 C CA . ILE A 1 411 ? 25.016 -2.596 -20.359 1 98.31 411 ILE A CA 1
ATOM 3264 C C . ILE A 1 411 ? 23.688 -1.847 -20.328 1 98.31 411 ILE A C 1
ATOM 3266 O O . ILE A 1 411 ? 22.625 -2.457 -20.438 1 98.31 411 ILE A O 1
ATOM 3270 N N . LEU A 1 412 ? 23.719 -0.515 -20.266 1 97.81 412 LEU A N 1
ATOM 3271 C CA . LEU A 1 412 ? 22.5 0.3 -20.156 1 97.81 412 LEU A CA 1
ATOM 3272 C C . LEU A 1 412 ? 21.625 0.137 -21.391 1 97.81 412 LEU A C 1
ATOM 3274 O O . LEU A 1 412 ? 20.406 0.093 -21.281 1 97.81 412 LEU A O 1
ATOM 3278 N N . GLU A 1 413 ? 22.25 0.052 -22.547 1 97.56 413 GLU A N 1
ATOM 3279 C CA . GLU A 1 413 ? 21.5 -0.153 -23.781 1 97.56 413 GLU A CA 1
ATOM 3280 C C . GLU A 1 413 ? 20.797 -1.506 -23.781 1 97.56 413 GLU A C 1
ATOM 3282 O O . GLU A 1 413 ? 19.641 -1.606 -24.188 1 97.56 413 GLU A O 1
ATOM 3287 N N . THR A 1 414 ? 21.484 -2.465 -23.281 1 97.56 414 THR A N 1
ATOM 3288 C CA . THR A 1 414 ? 20.969 -3.83 -23.297 1 97.56 414 THR A CA 1
ATOM 3289 C C . THR A 1 414 ? 19.781 -3.965 -22.359 1 97.56 414 THR A C 1
ATOM 3291 O O . THR A 1 414 ? 18.812 -4.656 -22.672 1 97.56 414 THR A O 1
ATOM 3294 N N . ILE A 1 415 ? 19.734 -3.271 -21.219 1 97.62 415 ILE A N 1
ATOM 3295 C CA . ILE A 1 415 ? 18.719 -3.504 -20.219 1 97.62 415 ILE A CA 1
ATOM 3296 C C . ILE A 1 415 ? 17.656 -2.408 -20.297 1 97.62 415 ILE A C 1
ATOM 3298 O O . ILE A 1 415 ? 16.734 -2.361 -19.469 1 97.62 415 ILE A O 1
ATOM 3302 N N . ASP A 1 416 ? 17.688 -1.558 -21.25 1 96.69 416 ASP A N 1
ATOM 3303 C CA . ASP A 1 416 ? 16.859 -0.366 -21.359 1 96.69 416 ASP A CA 1
ATOM 3304 C C . ASP A 1 416 ? 15.375 -0.735 -21.359 1 96.69 416 ASP A C 1
ATOM 3306 O O . ASP A 1 416 ? 14.562 -0.076 -20.719 1 96.69 416 ASP A O 1
ATOM 3310 N N . GLU A 1 417 ? 15.055 -1.813 -22 1 94.56 417 GLU A N 1
ATOM 3311 C CA . GLU A 1 417 ? 13.648 -2.156 -22.188 1 94.56 417 GLU A CA 1
ATOM 3312 C C . GLU A 1 417 ? 13.148 -3.062 -21.078 1 94.56 417 GLU A C 1
ATOM 3314 O O . GLU A 1 417 ? 11.969 -3.404 -21.031 1 94.56 417 GLU A O 1
ATOM 3319 N N . LEU A 1 418 ? 14.047 -3.41 -20.156 1 96.5 418 LEU A N 1
ATOM 3320 C CA . LEU A 1 418 ? 13.648 -4.316 -19.094 1 96.5 418 LEU A CA 1
ATOM 3321 C C . LEU A 1 418 ? 12.969 -3.555 -17.953 1 96.5 418 LEU A C 1
ATOM 3323 O O . LEU A 1 418 ? 13.344 -2.42 -17.656 1 96.5 418 LEU A O 1
ATOM 3327 N N . ASP A 1 419 ? 12.062 -4.133 -17.328 1 96.19 419 ASP A N 1
ATOM 3328 C CA . ASP A 1 419 ? 11.289 -3.533 -16.25 1 96.19 419 ASP A CA 1
ATOM 3329 C C . ASP A 1 419 ? 12.172 -3.27 -15.023 1 96.19 419 ASP A C 1
ATOM 3331 O O . ASP A 1 419 ? 12.992 -4.109 -14.656 1 96.19 419 ASP A O 1
ATOM 3335 N N . ASP A 1 420 ? 11.906 -2.223 -14.344 1 95.88 420 ASP A N 1
ATOM 3336 C CA . ASP A 1 420 ? 12.703 -1.768 -13.211 1 95.88 420 ASP A CA 1
ATOM 3337 C C . ASP A 1 420 ? 12.523 -2.689 -12.008 1 95.88 420 ASP A C 1
ATOM 3339 O O . ASP A 1 420 ? 13.414 -2.801 -11.164 1 95.88 420 ASP A O 1
ATOM 3343 N N . PHE A 1 421 ? 11.461 -3.406 -11.93 1 95.38 421 PHE A N 1
ATOM 3344 C CA . PHE A 1 421 ? 11.133 -4.141 -10.719 1 95.38 421 PHE A CA 1
ATOM 3345 C C . PHE A 1 421 ? 11.492 -5.617 -10.867 1 95.38 421 PHE A C 1
ATOM 3347 O O . PHE A 1 421 ? 11.203 -6.422 -9.977 1 95.38 421 PHE A O 1
ATOM 3354 N N . ILE A 1 422 ? 12.164 -5.922 -11.867 1 96.88 422 ILE A N 1
ATOM 3355 C CA . ILE A 1 422 ? 12.656 -7.281 -12.055 1 96.88 422 ILE A CA 1
ATOM 3356 C C . ILE A 1 422 ? 13.578 -7.664 -10.898 1 96.88 422 ILE A C 1
ATOM 3358 O O . ILE A 1 422 ? 14.445 -6.883 -10.508 1 96.88 422 ILE A O 1
ATOM 3362 N N . ASN A 1 423 ? 13.305 -8.844 -10.312 1 97.12 423 ASN A N 1
ATOM 3363 C CA . ASN A 1 423 ? 14.211 -9.484 -9.359 1 97.12 423 ASN A CA 1
ATOM 3364 C C . ASN A 1 423 ? 15.398 -10.125 -10.062 1 97.12 423 ASN A C 1
ATOM 3366 O O . ASN A 1 423 ? 15.25 -11.164 -10.711 1 97.12 423 ASN A O 1
ATOM 3370 N N . VAL A 1 424 ? 16.516 -9.648 -9.867 1 98.06 424 VAL A N 1
ATOM 3371 C CA . VAL A 1 424 ? 17.625 -9.969 -10.766 1 98.06 424 VAL A CA 1
ATOM 3372 C C . VAL A 1 424 ? 18.109 -11.391 -10.492 1 98.06 424 VAL A C 1
ATOM 3374 O O . VAL A 1 424 ? 18.406 -12.141 -11.43 1 98.06 424 VAL A O 1
ATOM 3377 N N . GLU A 1 425 ? 18.219 -11.781 -9.242 1 98.25 425 GLU A N 1
ATOM 3378 C CA . GLU A 1 425 ? 18.734 -13.125 -9 1 98.25 425 GLU A CA 1
ATOM 3379 C C . GLU A 1 425 ? 17.828 -14.188 -9.602 1 98.25 425 GLU A C 1
ATOM 3381 O O . GLU A 1 425 ? 18.297 -15.18 -10.164 1 98.25 425 GLU A O 1
ATOM 3386 N N . THR A 1 426 ? 16.531 -13.977 -9.523 1 97.5 426 THR A N 1
ATOM 3387 C CA . THR A 1 426 ? 15.57 -14.906 -10.117 1 97.5 426 THR A CA 1
ATOM 3388 C C . THR A 1 426 ? 15.617 -14.828 -11.641 1 97.5 426 THR A C 1
ATOM 3390 O O . THR A 1 426 ? 15.547 -15.852 -12.32 1 97.5 426 THR A O 1
ATOM 3393 N N . TYR A 1 427 ? 15.789 -13.633 -12.18 1 97.75 427 TYR A N 1
ATOM 3394 C CA . TYR A 1 427 ? 15.773 -13.398 -13.617 1 97.75 427 TYR A CA 1
ATOM 3395 C C . TYR A 1 427 ? 16.953 -14.094 -14.305 1 97.75 427 TYR A C 1
ATOM 3397 O O . TYR A 1 427 ? 16.797 -14.641 -15.398 1 97.75 427 TYR A O 1
ATOM 3405 N N . ILE A 1 428 ? 18.062 -14.133 -13.578 1 98.44 428 ILE A N 1
ATOM 3406 C CA . ILE A 1 428 ? 19.234 -14.688 -14.25 1 98.44 428 ILE A CA 1
ATOM 3407 C C . ILE A 1 428 ? 19.578 -16.062 -13.664 1 98.44 428 ILE A C 1
ATOM 3409 O O . ILE A 1 428 ? 20.547 -16.688 -14.055 1 98.44 428 ILE A O 1
ATOM 3413 N N . GLY A 1 429 ? 18.875 -16.531 -12.641 1 98.19 429 GLY A N 1
ATOM 3414 C CA . GLY A 1 429 ? 18.922 -17.906 -12.188 1 98.19 429 GLY A CA 1
ATOM 3415 C C . GLY A 1 429 ? 20.031 -18.172 -11.195 1 98.19 429 GLY A C 1
ATOM 3416 O O . GLY A 1 429 ? 20.688 -19.219 -11.266 1 98.19 429 GLY A O 1
ATOM 3417 N N . VAL A 1 430 ? 20.266 -17.203 -10.281 1 98.5 430 VAL A N 1
ATOM 3418 C CA . VAL A 1 430 ? 21.266 -17.422 -9.234 1 98.5 430 VAL A CA 1
ATOM 3419 C C . VAL A 1 430 ? 20.672 -17.047 -7.879 1 98.5 430 VAL A C 1
ATOM 3421 O O . VAL A 1 430 ? 19.484 -16.734 -7.773 1 98.5 430 VAL A O 1
ATOM 3424 N N . ILE A 1 431 ? 21.469 -17.281 -6.789 1 98.06 431 ILE A N 1
ATOM 3425 C CA . ILE A 1 431 ? 21.156 -16.828 -5.441 1 98.06 431 ILE A CA 1
ATOM 3426 C C . ILE A 1 431 ? 22.234 -15.875 -4.941 1 98.06 431 ILE A C 1
ATOM 3428 O O . ILE A 1 431 ? 23.375 -16.297 -4.688 1 98.06 431 ILE A O 1
ATOM 3432 N N . PHE A 1 432 ? 21.828 -14.656 -4.832 1 98 432 PHE A N 1
ATOM 3433 C CA . PHE A 1 432 ? 22.797 -13.68 -4.332 1 98 432 PHE A CA 1
ATOM 3434 C C . PHE A 1 432 ? 22.781 -13.641 -2.809 1 98 432 PHE A C 1
ATOM 3436 O O . PHE A 1 432 ? 21.781 -13.961 -2.18 1 98 432 PHE A O 1
ATOM 3443 N N . ALA A 1 433 ? 23.969 -13.289 -2.299 1 97.31 433 ALA A N 1
ATOM 3444 C CA . ALA A 1 433 ? 24.016 -13.016 -0.864 1 97.31 433 ALA A CA 1
ATOM 3445 C C . ALA A 1 433 ? 23.094 -11.852 -0.502 1 97.31 433 ALA A C 1
ATOM 3447 O O . ALA A 1 433 ? 22.422 -11.883 0.528 1 97.31 433 ALA A O 1
ATOM 3448 N N . LYS A 1 434 ? 23.094 -10.844 -1.327 1 95.94 434 LYS A N 1
ATOM 3449 C CA . LYS A 1 434 ? 22.188 -9.711 -1.241 1 95.94 434 LYS A CA 1
ATOM 3450 C C . LYS A 1 434 ? 21.609 -9.367 -2.609 1 95.94 434 LYS A C 1
ATOM 3452 O O . LYS A 1 434 ? 22.266 -8.734 -3.434 1 95.94 434 LYS A O 1
ATOM 3457 N N . ASN A 1 435 ? 20.344 -9.68 -2.738 1 96.81 435 ASN A N 1
ATOM 3458 C CA . ASN A 1 435 ? 19.703 -9.484 -4.031 1 96.81 435 ASN A CA 1
ATOM 3459 C C . ASN A 1 435 ? 19.438 -8.008 -4.312 1 96.81 435 ASN A C 1
ATOM 3461 O O . ASN A 1 435 ? 19.609 -7.164 -3.434 1 96.81 435 ASN A O 1
ATOM 3465 N N . PHE A 1 436 ? 19.156 -7.684 -5.582 1 97.38 436 PHE A N 1
ATOM 3466 C CA . PHE A 1 436 ? 18.844 -6.32 -5.988 1 97.38 436 PHE A CA 1
ATOM 3467 C C . PHE A 1 436 ? 17.875 -6.324 -7.168 1 97.38 436 PHE A C 1
ATOM 3469 O O . PHE A 1 436 ? 17.641 -7.359 -7.793 1 97.38 436 PHE A O 1
ATOM 3476 N N . THR A 1 437 ? 17.312 -5.223 -7.527 1 97.88 437 THR A N 1
ATOM 3477 C CA . THR A 1 437 ? 16.375 -5.059 -8.633 1 97.88 437 THR A CA 1
ATOM 3478 C C . THR A 1 437 ? 17.094 -4.531 -9.875 1 97.88 437 THR A C 1
ATOM 3480 O O . THR A 1 437 ? 18.25 -4.105 -9.797 1 97.88 437 THR A O 1
ATOM 3483 N N . MET A 1 438 ? 16.406 -4.582 -10.977 1 97.94 438 MET A N 1
ATOM 3484 C CA . MET A 1 438 ? 16.969 -4.039 -12.211 1 97.94 438 MET A CA 1
ATOM 3485 C C . MET A 1 438 ? 17.188 -2.533 -12.094 1 97.94 438 MET A C 1
ATOM 3487 O O . MET A 1 438 ? 18.141 -1.99 -12.656 1 97.94 438 MET A O 1
ATOM 3491 N N . LEU A 1 439 ? 16.328 -1.899 -11.32 1 97.69 439 LEU A N 1
ATOM 3492 C CA . LEU A 1 439 ? 16.469 -0.471 -11.062 1 97.69 439 LEU A CA 1
ATOM 3493 C C . LEU A 1 439 ? 17.781 -0.177 -10.336 1 97.69 439 LEU A C 1
ATOM 3495 O O . LEU A 1 439 ? 18.5 0.751 -10.703 1 97.69 439 LEU A O 1
ATOM 3499 N N . GLU A 1 440 ? 18.047 -0.92 -9.391 1 97.5 440 GLU A N 1
ATOM 3500 C CA . GLU A 1 440 ? 19.281 -0.756 -8.625 1 97.5 440 GLU A CA 1
ATOM 3501 C C . GLU A 1 440 ? 20.516 -1.087 -9.469 1 97.5 440 GLU A C 1
ATOM 3503 O O . GLU A 1 440 ? 21.562 -0.474 -9.305 1 97.5 440 GLU A O 1
ATOM 3508 N N . PHE A 1 441 ? 20.375 -2.016 -10.383 1 97.94 441 PHE A N 1
ATOM 3509 C CA . PHE A 1 441 ? 21.438 -2.33 -11.312 1 97.94 441 PHE A CA 1
ATOM 3510 C C . PHE A 1 441 ? 21.719 -1.149 -12.234 1 97.94 441 PHE A C 1
ATOM 3512 O O . PHE A 1 441 ? 22.875 -0.763 -12.43 1 97.94 441 PHE A O 1
ATOM 3519 N N . ARG A 1 442 ? 20.688 -0.594 -12.734 1 97.5 442 ARG A N 1
ATOM 3520 C CA . ARG A 1 442 ? 20.828 0.59 -13.57 1 97.5 442 ARG A CA 1
ATOM 3521 C C . ARG A 1 442 ? 21.547 1.709 -12.828 1 97.5 442 ARG A C 1
ATOM 3523 O O . ARG A 1 442 ? 22.438 2.35 -13.383 1 97.5 442 ARG A O 1
ATOM 3530 N N . ALA A 1 443 ? 21.141 1.899 -11.57 1 97.5 443 ALA A N 1
ATOM 3531 C CA . ALA A 1 443 ? 21.797 2.922 -10.75 1 97.5 443 ALA A CA 1
ATOM 3532 C C . ALA A 1 443 ? 23.297 2.648 -10.617 1 97.5 443 ALA A C 1
ATOM 3534 O O . ALA A 1 443 ? 24.109 3.555 -10.773 1 97.5 443 ALA A O 1
ATOM 3535 N N . GLN A 1 444 ? 23.656 1.435 -10.359 1 97.44 444 GLN A N 1
ATOM 3536 C CA . GLN A 1 444 ? 25.047 1.033 -10.219 1 97.44 444 GLN A CA 1
ATOM 3537 C C . GLN A 1 444 ? 25.844 1.326 -11.492 1 97.44 444 GLN A C 1
ATOM 3539 O O . GLN A 1 444 ? 26.938 1.866 -11.43 1 97.44 444 GLN A O 1
ATOM 3544 N N . ILE A 1 445 ? 25.266 1.015 -12.609 1 98 445 ILE A N 1
ATOM 3545 C CA . ILE A 1 445 ? 25.969 1.184 -13.875 1 98 445 ILE A CA 1
ATOM 3546 C C . ILE A 1 445 ? 26.125 2.67 -14.188 1 98 445 ILE A C 1
ATOM 3548 O O . ILE A 1 445 ? 27.172 3.104 -14.672 1 98 445 ILE A O 1
ATOM 3552 N N . GLN A 1 446 ? 25.094 3.449 -13.906 1 97.56 446 GLN A N 1
ATOM 3553 C CA . GLN A 1 446 ? 25.203 4.895 -14.086 1 97.56 446 GLN A CA 1
ATOM 3554 C C . GLN A 1 446 ? 26.328 5.477 -13.234 1 97.56 446 GLN A C 1
ATOM 3556 O O . GLN A 1 446 ? 27.047 6.371 -13.68 1 97.56 446 GLN A O 1
ATOM 3561 N N . LEU A 1 447 ? 26.469 5.004 -12.062 1 97.19 447 LEU A N 1
ATOM 3562 C CA . LEU A 1 447 ? 27.531 5.469 -11.18 1 97.19 447 LEU A CA 1
ATOM 3563 C C . LEU A 1 447 ? 28.906 5.125 -11.75 1 97.19 447 LEU A C 1
ATOM 3565 O O . LEU A 1 447 ? 29.828 5.934 -11.688 1 97.19 447 LEU A O 1
ATOM 3569 N N . ILE A 1 448 ? 29.047 3.939 -12.281 1 96.69 448 ILE A N 1
ATOM 3570 C CA . ILE A 1 448 ? 30.297 3.527 -12.891 1 96.69 448 ILE A CA 1
ATOM 3571 C C . ILE A 1 448 ? 30.641 4.453 -14.055 1 96.69 448 ILE A C 1
ATOM 3573 O O . ILE A 1 448 ? 31.797 4.816 -14.258 1 96.69 448 ILE A O 1
ATOM 3577 N N . ARG A 1 449 ? 29.594 4.852 -14.781 1 95 449 ARG A N 1
ATOM 3578 C CA . ARG A 1 449 ? 29.766 5.723 -15.938 1 95 449 ARG A CA 1
ATOM 3579 C C . ARG A 1 449 ? 30.125 7.145 -15.508 1 95 449 ARG A C 1
ATOM 3581 O O . ARG A 1 449 ? 30.516 7.969 -16.328 1 95 449 ARG A O 1
ATOM 3588 N N . GLY A 1 450 ? 29.922 7.434 -14.219 1 92.88 450 GLY A N 1
ATOM 3589 C CA . GLY A 1 450 ? 30.172 8.773 -13.711 1 92.88 450 GLY A CA 1
ATOM 3590 C C . GLY A 1 450 ? 29 9.719 -13.93 1 92.88 450 GLY A C 1
ATOM 3591 O O . GLY A 1 450 ? 29.156 10.938 -13.789 1 92.88 450 GLY A O 1
ATOM 3592 N N . ASN A 1 451 ? 27.938 9.156 -14.43 1 92.94 451 ASN A N 1
ATOM 3593 C CA . ASN A 1 451 ? 26.75 9.961 -14.625 1 92.94 451 ASN A CA 1
ATOM 3594 C C . ASN A 1 451 ? 25.891 10 -13.359 1 92.94 451 ASN A C 1
ATOM 3596 O O . ASN A 1 451 ? 24.828 9.383 -13.305 1 92.94 451 ASN A O 1
ATOM 3600 N N . ARG A 1 452 ? 26.219 10.781 -12.492 1 94.19 452 ARG A N 1
ATOM 3601 C CA . ARG A 1 452 ? 25.609 10.805 -11.156 1 94.19 452 ARG A CA 1
ATOM 3602 C C . ARG A 1 452 ? 24.188 11.352 -11.219 1 94.19 452 ARG A C 1
ATOM 3604 O O . ARG A 1 452 ? 23.297 10.836 -10.547 1 94.19 452 ARG A O 1
ATOM 3611 N N . GLU A 1 453 ? 23.922 12.289 -12.07 1 92.81 453 GLU A N 1
ATOM 3612 C CA . GLU A 1 453 ? 22.594 12.891 -12.195 1 92.81 453 GLU A CA 1
ATOM 3613 C C . GLU A 1 453 ? 21.578 11.875 -12.703 1 92.81 453 GLU A C 1
ATOM 3615 O O . GLU A 1 453 ? 20.453 11.836 -12.219 1 92.81 453 GLU A O 1
ATOM 3620 N N . ASP A 1 454 ? 22.062 11.078 -13.594 1 94.25 454 ASP A N 1
ATOM 3621 C CA . ASP A 1 454 ? 21.172 10.094 -14.188 1 94.25 454 ASP A CA 1
ATOM 3622 C C . ASP A 1 454 ? 20.906 8.938 -13.219 1 94.25 454 ASP A C 1
ATOM 3624 O O . ASP A 1 454 ? 19.938 8.195 -13.383 1 94.25 454 ASP A O 1
ATOM 3628 N N . ALA A 1 455 ? 21.75 8.781 -12.219 1 96.44 455 ALA A N 1
ATOM 3629 C CA . ALA A 1 455 ? 21.594 7.715 -11.242 1 96.44 455 ALA A CA 1
ATOM 3630 C C . ALA A 1 455 ? 20.594 8.102 -10.156 1 96.44 455 ALA A C 1
ATOM 3632 O O . ALA A 1 455 ? 20.016 7.238 -9.5 1 96.44 455 ALA A O 1
ATOM 3633 N N . LEU A 1 456 ? 20.344 9.352 -9.969 1 96 456 LEU A N 1
ATOM 3634 C CA . LEU A 1 456 ? 19.625 9.906 -8.828 1 96 456 LEU A CA 1
ATOM 3635 C C . LEU A 1 456 ? 18.203 9.359 -8.773 1 96 456 LEU A C 1
ATOM 3637 O O . LEU A 1 456 ? 17.766 8.852 -7.734 1 96 456 LEU A O 1
ATOM 3641 N N . PRO A 1 457 ? 17.438 9.406 -9.883 1 94.88 457 PRO A N 1
ATOM 3642 C CA . PRO A 1 457 ? 16.062 8.914 -9.797 1 94.88 457 PRO A CA 1
ATOM 3643 C C . PRO A 1 457 ? 15.984 7.449 -9.367 1 94.88 457 PRO A C 1
ATOM 3645 O O . PRO A 1 457 ? 15.141 7.09 -8.547 1 94.88 457 PRO A O 1
ATOM 3648 N N . ALA A 1 458 ? 16.828 6.633 -9.852 1 95.94 458 ALA A N 1
ATOM 3649 C CA . ALA A 1 458 ? 16.828 5.211 -9.516 1 95.94 458 ALA A CA 1
ATOM 3650 C C . ALA A 1 458 ? 17.234 4.996 -8.062 1 95.94 458 ALA A C 1
ATOM 3652 O O . ALA A 1 458 ? 16.688 4.129 -7.375 1 95.94 458 ALA A O 1
ATOM 3653 N N . LEU A 1 459 ? 18.203 5.734 -7.613 1 97.19 459 LEU A N 1
ATOM 3654 C CA . LEU A 1 459 ? 18.672 5.629 -6.234 1 97.19 459 LEU A CA 1
ATOM 3655 C C . LEU A 1 459 ? 17.562 6.016 -5.258 1 97.19 459 LEU A C 1
ATOM 3657 O O . LEU A 1 459 ? 17.375 5.352 -4.238 1 97.19 459 LEU A O 1
ATOM 3661 N N . GLU A 1 460 ? 16.875 6.977 -5.598 1 94.5 460 GLU A N 1
ATOM 3662 C CA . GLU A 1 460 ? 15.828 7.488 -4.723 1 94.5 460 GLU A CA 1
ATOM 3663 C C . GLU A 1 460 ? 14.602 6.57 -4.723 1 94.5 460 GLU A C 1
ATOM 3665 O O . GLU A 1 460 ? 13.914 6.449 -3.713 1 94.5 460 GLU A O 1
ATOM 3670 N N . ALA A 1 461 ? 14.359 5.973 -5.777 1 93 461 ALA A N 1
ATOM 3671 C CA . ALA A 1 461 ? 13.195 5.102 -5.918 1 93 461 ALA A CA 1
ATOM 3672 C C . ALA A 1 461 ? 13.484 3.707 -5.367 1 93 461 ALA A C 1
ATOM 3674 O O . ALA A 1 461 ? 12.562 2.938 -5.094 1 93 461 ALA A O 1
ATOM 3675 N N . GLY A 1 462 ? 14.695 3.465 -5.219 1 90.75 462 GLY A N 1
ATOM 3676 C CA . GLY A 1 462 ? 15.062 2.137 -4.754 1 90.75 462 GLY A CA 1
ATOM 3677 C C . GLY A 1 462 ? 14.797 1.927 -3.275 1 90.75 462 GLY A C 1
ATOM 3678 O O . GLY A 1 462 ? 14.555 2.887 -2.541 1 90.75 462 GLY A O 1
ATOM 3679 N N . THR A 1 463 ? 14.859 0.683 -2.842 1 87.19 463 THR A N 1
ATOM 3680 C CA . THR A 1 463 ? 14.609 0.351 -1.443 1 87.19 463 THR A CA 1
ATOM 3681 C C . THR A 1 463 ? 15.922 0.196 -0.682 1 87.19 463 THR A C 1
ATOM 3683 O O . THR A 1 463 ? 15.922 0.018 0.538 1 87.19 463 THR A O 1
ATOM 3686 N N . ASN A 1 464 ? 16.984 0.252 -1.394 1 90.75 464 ASN A N 1
ATOM 3687 C CA . ASN A 1 464 ? 18.312 0.139 -0.799 1 90.75 464 ASN A CA 1
ATOM 3688 C C . ASN A 1 464 ? 18.656 1.374 0.025 1 90.75 464 ASN A C 1
ATOM 3690 O O . ASN A 1 464 ? 18.781 2.475 -0.518 1 90.75 464 ASN A O 1
ATOM 3694 N N . LYS A 1 465 ? 18.969 1.183 1.275 1 91.56 465 LYS A N 1
ATOM 3695 C CA . LYS A 1 465 ? 19.266 2.291 2.176 1 91.56 465 LYS A CA 1
ATOM 3696 C C . LYS A 1 465 ? 20.562 2.994 1.767 1 91.56 465 LYS A C 1
ATOM 3698 O O . LYS A 1 465 ? 20.656 4.223 1.841 1 91.56 465 LYS A O 1
ATOM 3703 N N . LEU A 1 466 ? 21.531 2.205 1.425 1 95.62 466 LEU A N 1
ATOM 3704 C CA . LEU A 1 466 ? 22.781 2.791 0.978 1 95.62 466 LEU A CA 1
ATOM 3705 C C . LEU A 1 466 ? 22.578 3.662 -0.255 1 95.62 466 LEU A C 1
ATOM 3707 O O . LEU A 1 466 ? 23.203 4.707 -0.398 1 95.62 466 LEU A O 1
ATOM 3711 N N . GLY A 1 467 ? 21.672 3.152 -1.092 1 96.88 467 GLY A N 1
ATOM 3712 C CA . GLY A 1 467 ? 21.344 3.941 -2.27 1 96.88 467 GLY A CA 1
ATOM 3713 C C . GLY A 1 467 ? 20.797 5.312 -1.933 1 96.88 467 GLY A C 1
ATOM 3714 O O . GLY A 1 467 ? 21.109 6.301 -2.6 1 96.88 467 GLY A O 1
ATOM 3715 N N . HIS A 1 468 ? 20.094 5.418 -0.951 1 96.62 468 HIS A N 1
ATOM 3716 C CA . HIS A 1 468 ? 19.516 6.691 -0.514 1 96.62 468 HIS A CA 1
ATOM 3717 C C . HIS A 1 468 ? 20.609 7.629 0.005 1 96.62 468 HIS A C 1
ATOM 3719 O O . HIS A 1 468 ? 20.562 8.836 -0.248 1 96.62 468 HIS A O 1
ATOM 3725 N N . ILE A 1 469 ? 21.516 7.082 0.715 1 98.19 469 ILE A N 1
ATOM 3726 C CA . ILE A 1 469 ? 22.609 7.887 1.234 1 98.19 469 ILE A CA 1
ATOM 3727 C C . ILE A 1 469 ? 23.453 8.406 0.077 1 98.19 469 ILE A C 1
ATOM 3729 O O . ILE A 1 469 ? 23.844 9.578 0.056 1 98.19 469 ILE A O 1
ATOM 3733 N N . VAL A 1 470 ? 23.703 7.531 -0.891 1 98.31 470 VAL A N 1
ATOM 3734 C CA . VAL A 1 470 ? 24.453 7.945 -2.074 1 98.31 470 VAL A CA 1
ATOM 3735 C C . VAL A 1 470 ? 23.719 9.086 -2.779 1 98.31 470 VAL A C 1
ATOM 3737 O O . VAL A 1 470 ? 24.344 10.062 -3.205 1 98.31 470 VAL A O 1
ATOM 3740 N N . ALA A 1 471 ? 22.438 8.953 -2.879 1 97.94 471 ALA A N 1
ATOM 3741 C CA . ALA A 1 471 ? 21.625 10.008 -3.498 1 97.94 471 ALA A CA 1
ATOM 3742 C C . ALA A 1 471 ? 21.812 11.336 -2.777 1 97.94 471 ALA A C 1
ATOM 3744 O O . ALA A 1 471 ? 22 12.375 -3.416 1 97.94 471 ALA A O 1
ATOM 3745 N N . GLU A 1 472 ? 21.844 11.32 -1.522 1 97.94 472 GLU A N 1
ATOM 3746 C CA . GLU A 1 472 ? 22.016 12.539 -0.74 1 97.94 472 GLU A CA 1
ATOM 3747 C C . GLU A 1 472 ? 23.406 13.133 -0.945 1 97.94 472 GLU A C 1
ATOM 3749 O O . GLU A 1 472 ? 23.562 14.352 -1.054 1 97.94 472 GLU A O 1
ATOM 3754 N N . LEU A 1 473 ? 24.391 12.273 -0.972 1 98 473 LEU A N 1
ATOM 3755 C CA . LEU A 1 473 ? 25.75 12.75 -1.207 1 98 473 LEU A CA 1
ATOM 3756 C C . LEU A 1 473 ? 25.875 13.391 -2.586 1 98 473 LEU A C 1
ATOM 3758 O O . LEU A 1 473 ? 26.562 14.398 -2.75 1 98 473 LEU A O 1
ATOM 3762 N N . ILE A 1 474 ? 25.188 12.789 -3.57 1 97.62 474 ILE A N 1
ATOM 3763 C CA . ILE A 1 474 ? 25.188 13.367 -4.91 1 97.62 474 ILE A CA 1
ATOM 3764 C C . ILE A 1 474 ? 24.547 14.75 -4.875 1 97.62 474 ILE A C 1
ATOM 3766 O O . ILE A 1 474 ? 25.078 15.703 -5.449 1 97.62 474 ILE A O 1
ATOM 3770 N N . ARG A 1 475 ? 23.484 14.891 -4.18 1 97.31 475 ARG A N 1
ATOM 3771 C CA . ARG A 1 475 ? 22.812 16.188 -4.07 1 97.31 475 ARG A CA 1
ATOM 3772 C C . ARG A 1 475 ? 23.703 17.219 -3.393 1 97.31 475 ARG A C 1
ATOM 3774 O O . ARG A 1 475 ? 23.781 18.359 -3.832 1 97.31 475 ARG A O 1
ATOM 3781 N N . MET A 1 476 ? 24.391 16.812 -2.385 1 97.25 476 MET A N 1
ATOM 3782 C CA . MET A 1 476 ? 25.328 17.688 -1.685 1 97.25 476 MET A CA 1
ATOM 3783 C C . MET A 1 476 ? 26.406 18.203 -2.631 1 97.25 476 MET A C 1
ATOM 3785 O O . MET A 1 476 ? 26.719 19.391 -2.637 1 97.25 476 MET A O 1
ATOM 3789 N N . GLU A 1 477 ? 26.906 17.297 -3.42 1 95.06 477 GLU A N 1
ATOM 3790 C CA . GLU A 1 477 ? 27.938 17.656 -4.379 1 95.06 477 GLU A CA 1
ATOM 3791 C C . GLU A 1 477 ? 27.391 18.594 -5.461 1 95.06 477 GLU A C 1
ATOM 3793 O O . GLU A 1 477 ? 28.047 19.562 -5.836 1 95.06 477 GLU A O 1
ATOM 3798 N N . GLU A 1 478 ? 26.266 18.25 -5.938 1 94.69 478 GLU A N 1
ATOM 3799 C CA . GLU A 1 478 ? 25.641 19.062 -6.98 1 94.69 478 GLU A CA 1
ATOM 3800 C C . GLU A 1 478 ? 25.406 20.484 -6.504 1 94.69 478 GLU A C 1
ATOM 3802 O O . GLU A 1 478 ? 25.5 21.438 -7.289 1 94.69 478 GLU A O 1
ATOM 3807 N N . ASP A 1 479 ? 25.203 20.625 -5.281 1 95.25 479 ASP A N 1
ATOM 3808 C CA . ASP A 1 479 ? 24.938 21.953 -4.703 1 95.25 479 ASP A CA 1
ATOM 3809 C C . ASP A 1 479 ? 26.234 22.594 -4.219 1 95.25 479 ASP A C 1
ATOM 3811 O O . ASP A 1 479 ? 26.203 23.672 -3.617 1 95.25 479 ASP A O 1
ATOM 3815 N N . ASN A 1 480 ? 27.344 21.953 -4.477 1 96.69 480 ASN A N 1
ATOM 3816 C CA . ASN A 1 480 ? 28.672 22.438 -4.109 1 96.69 480 ASN A CA 1
ATOM 3817 C C . ASN A 1 480 ? 28.766 22.734 -2.613 1 96.69 480 ASN A C 1
ATOM 3819 O O . ASN A 1 480 ? 29.328 23.75 -2.207 1 96.69 480 ASN A O 1
ATOM 3823 N N . LEU A 1 481 ? 28.172 21.875 -1.788 1 97.31 481 LEU A N 1
ATOM 3824 C CA . LEU A 1 481 ? 28.234 22 -0.336 1 97.31 481 LEU A CA 1
ATOM 3825 C C . LEU A 1 481 ? 29.469 21.297 0.22 1 97.31 481 LEU A C 1
ATOM 3827 O O . LEU A 1 481 ? 29.766 20.156 -0.164 1 97.31 481 LEU A O 1
ATOM 3831 N N . PRO A 1 482 ? 30.203 21.953 1.067 1 97.06 482 PRO A N 1
ATOM 3832 C CA . PRO A 1 482 ? 31.453 21.359 1.554 1 97.06 482 PRO A CA 1
ATOM 3833 C C . PRO A 1 482 ? 31.234 20.188 2.492 1 97.06 482 PRO A C 1
ATOM 3835 O O . PRO A 1 482 ? 30.516 20.312 3.484 1 97.06 482 PRO A O 1
ATOM 3838 N N . TRP A 1 483 ? 31.891 19.125 2.309 1 96.88 483 TRP A N 1
ATOM 3839 C CA . TRP A 1 483 ? 31.812 17.906 3.102 1 96.88 483 TRP A CA 1
ATOM 3840 C C . TRP A 1 483 ? 32.094 18.188 4.57 1 96.88 483 TRP A C 1
ATOM 3842 O O . TRP A 1 483 ? 31.406 17.688 5.453 1 96.88 483 TRP A O 1
ATOM 3852 N N . SER A 1 484 ? 33.062 19 4.84 1 97.69 484 SER A N 1
ATOM 3853 C CA . SER A 1 484 ? 33.5 19.266 6.195 1 97.6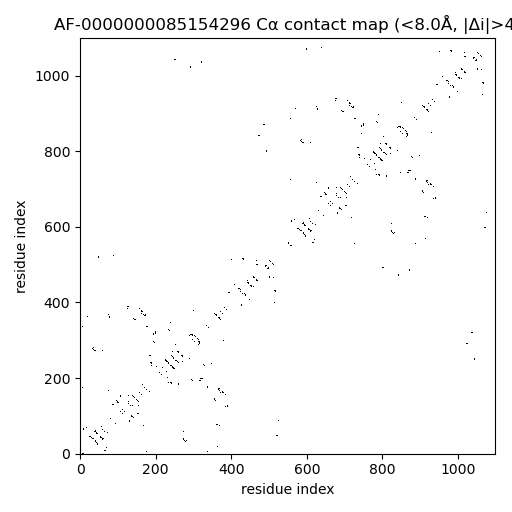9 484 SER A CA 1
ATOM 3854 C C . SER A 1 484 ? 32.406 19.844 7.055 1 97.69 484 SER A C 1
ATOM 3856 O O . SER A 1 484 ? 32.375 19.656 8.273 1 97.69 484 SER A O 1
ATOM 3858 N N . GLU A 1 485 ? 31.5 20.5 6.453 1 98.12 485 GLU A N 1
ATOM 3859 C CA . GLU A 1 485 ? 30.453 21.172 7.215 1 98.12 485 GLU A CA 1
ATOM 3860 C C . GLU A 1 485 ? 29.281 20.234 7.496 1 98.12 485 GLU A C 1
ATOM 3862 O O . GLU A 1 485 ? 28.422 20.531 8.328 1 98.12 485 GLU A O 1
ATOM 3867 N N . TYR A 1 486 ? 29.281 19.078 6.812 1 98.5 486 TYR A N 1
ATOM 3868 C CA . TYR A 1 486 ? 28.109 18.219 6.93 1 98.5 486 TYR A CA 1
ATOM 3869 C C . TYR A 1 486 ? 28.484 16.828 7.395 1 98.5 486 TYR A C 1
ATOM 3871 O O . TYR A 1 486 ? 27.625 15.992 7.668 1 98.5 486 TYR A O 1
ATOM 3879 N N . LYS A 1 487 ? 29.766 16.516 7.52 1 98.12 487 LYS A N 1
ATOM 3880 C CA . LYS A 1 487 ? 30.266 15.188 7.867 1 98.12 487 LYS A CA 1
ATOM 3881 C C . LYS A 1 487 ? 29.641 14.68 9.156 1 98.12 487 LYS A C 1
ATOM 3883 O O . LYS A 1 487 ? 29.094 13.578 9.195 1 98.12 487 LYS A O 1
ATOM 3888 N N . GLU A 1 488 ? 29.656 15.516 10.18 1 97.69 488 GLU A N 1
ATOM 3889 C CA . GLU A 1 488 ? 29.109 15.109 11.477 1 97.69 488 GLU A CA 1
ATOM 3890 C C . GLU A 1 488 ? 27.609 14.852 11.398 1 97.69 488 GLU A C 1
ATOM 3892 O O . GLU A 1 488 ? 27.109 13.883 11.977 1 97.69 488 GLU A O 1
ATOM 3897 N N . ALA A 1 489 ? 26.938 15.734 10.711 1 98.19 489 ALA A N 1
ATOM 3898 C CA . ALA A 1 489 ? 25.5 15.57 10.531 1 98.19 489 ALA A CA 1
ATOM 3899 C C . ALA A 1 489 ? 25.188 14.242 9.852 1 98.19 489 ALA A C 1
ATOM 3901 O O . ALA A 1 489 ? 24.312 13.5 10.297 1 98.19 489 ALA A O 1
ATOM 3902 N N . LEU A 1 490 ? 25.844 13.945 8.797 1 98.62 490 LEU A N 1
ATOM 3903 C CA . LEU A 1 490 ? 25.641 12.711 8.039 1 98.62 490 LEU A CA 1
ATOM 3904 C C . LEU A 1 490 ? 25.953 11.492 8.898 1 98.62 490 LEU A C 1
ATOM 3906 O O . LEU A 1 490 ? 25.219 10.5 8.859 1 98.62 490 LEU A O 1
ATOM 3910 N N . PHE A 1 491 ? 27.047 11.578 9.703 1 98.62 491 PHE A N 1
ATOM 3911 C CA . PHE A 1 491 ? 27.391 10.484 10.609 1 98.62 491 PHE A CA 1
ATOM 3912 C C . PHE A 1 491 ? 26.281 10.289 11.656 1 98.62 491 PHE A C 1
ATOM 3914 O O . PHE A 1 491 ? 25.922 9.156 11.961 1 98.62 491 PHE A O 1
ATOM 3921 N N . ASN A 1 492 ? 25.766 11.398 12.18 1 98.25 492 ASN A N 1
ATOM 3922 C CA . ASN A 1 492 ? 24.734 11.328 13.203 1 98.25 492 ASN A CA 1
ATOM 3923 C C . ASN A 1 492 ? 23.438 10.719 12.648 1 98.25 492 ASN A C 1
ATOM 3925 O O . ASN A 1 492 ? 22.781 9.938 13.336 1 98.25 492 ASN A O 1
ATOM 3929 N N . ILE A 1 493 ? 23.094 11.023 11.422 1 98.31 493 ILE A N 1
ATOM 3930 C CA . ILE A 1 493 ? 21.828 10.609 10.82 1 98.31 493 ILE A CA 1
ATOM 3931 C C . ILE A 1 493 ? 21.938 9.18 10.305 1 98.31 493 ILE A C 1
ATOM 3933 O O . ILE A 1 493 ? 21.109 8.32 10.648 1 98.31 493 ILE A O 1
ATOM 3937 N N . PHE A 1 494 ? 22.984 8.867 9.547 1 98.31 494 PHE A N 1
ATOM 3938 C CA . PHE A 1 494 ? 23.016 7.621 8.789 1 98.31 494 PHE A CA 1
ATOM 3939 C C . PHE A 1 494 ? 24 6.633 9.406 1 98.31 494 PHE A C 1
ATOM 3941 O O . PHE A 1 494 ? 24.031 5.461 9.023 1 98.31 494 PHE A O 1
ATOM 3948 N N . GLY A 1 495 ? 24.859 7.078 10.375 1 97.75 495 GLY A N 1
ATOM 3949 C CA . GLY A 1 495 ? 25.953 6.258 10.891 1 97.75 495 GLY A CA 1
ATOM 3950 C C . GLY A 1 495 ? 27.219 6.371 10.086 1 97.75 495 GLY A C 1
ATOM 3951 O O . GLY A 1 495 ? 27.188 6.434 8.852 1 97.75 495 GLY A O 1
ATOM 3952 N N . ARG A 1 496 ? 28.344 6.363 10.719 1 97.94 496 ARG A N 1
ATOM 3953 C CA . ARG A 1 496 ? 29.641 6.578 10.102 1 97.94 496 ARG A CA 1
ATOM 3954 C C . ARG A 1 496 ? 29.938 5.504 9.062 1 97.94 496 ARG A C 1
ATOM 3956 O O . ARG A 1 496 ? 30.344 5.816 7.934 1 97.94 496 ARG A O 1
ATOM 3963 N N . GLU A 1 497 ? 29.734 4.285 9.375 1 97.81 497 GLU A N 1
ATOM 3964 C CA . GLU A 1 497 ? 30.062 3.174 8.484 1 97.81 497 GLU A CA 1
ATOM 3965 C C . GLU A 1 497 ? 29.297 3.275 7.168 1 97.81 497 GLU A C 1
ATOM 3967 O O . GLU A 1 497 ? 29.875 3.148 6.09 1 97.81 497 GLU A O 1
ATOM 3972 N N . ASN A 1 498 ? 28.031 3.553 7.266 1 97.94 498 ASN A N 1
ATOM 3973 C CA . ASN A 1 498 ? 27.188 3.658 6.074 1 97.94 498 ASN A CA 1
ATOM 3974 C C . ASN A 1 498 ? 27.609 4.84 5.199 1 97.94 498 ASN A C 1
ATOM 3976 O O . ASN A 1 498 ? 27.656 4.727 3.975 1 97.94 498 ASN A O 1
ATOM 3980 N N . VAL A 1 499 ? 27.906 5.965 5.785 1 98.5 499 VAL A N 1
ATOM 3981 C CA . VAL A 1 499 ? 28.281 7.164 5.039 1 98.5 499 VAL A CA 1
ATOM 3982 C C . VAL A 1 499 ? 29.625 6.938 4.336 1 98.5 499 VAL A C 1
ATOM 3984 O O . VAL A 1 499 ? 29.781 7.285 3.164 1 98.5 499 VAL A O 1
ATOM 3987 N N . GLU A 1 500 ? 30.516 6.352 5.035 1 98.25 500 GLU A N 1
ATOM 3988 C CA . GLU A 1 500 ? 31.812 6.082 4.438 1 98.25 500 GLU A CA 1
ATOM 3989 C C . GLU A 1 500 ? 31.703 5.098 3.277 1 98.25 500 GLU A C 1
ATOM 3991 O O . GLU A 1 500 ? 32.312 5.289 2.23 1 98.25 500 GLU A O 1
ATOM 3996 N N . LYS A 1 501 ? 30.922 4.113 3.482 1 97.81 501 LYS A N 1
ATOM 3997 C CA . LYS A 1 501 ? 30.672 3.178 2.389 1 97.81 501 LYS A CA 1
ATOM 3998 C C . LYS A 1 501 ? 30.031 3.881 1.195 1 97.81 501 LYS A C 1
ATOM 4000 O O . LYS A 1 501 ? 30.422 3.643 0.048 1 97.81 501 LYS A O 1
ATOM 4005 N N . ALA A 1 502 ? 29.078 4.691 1.458 1 98.12 502 ALA A N 1
ATOM 4006 C CA . ALA A 1 502 ? 28.406 5.445 0.396 1 98.12 502 ALA A CA 1
ATOM 4007 C C . ALA A 1 502 ? 29.391 6.344 -0.341 1 98.12 502 ALA A C 1
ATOM 4009 O O . ALA A 1 502 ? 29.344 6.469 -1.566 1 98.12 502 ALA A O 1
ATOM 4010 N N . ARG A 1 503 ? 30.234 6.984 0.363 1 97.62 503 ARG A N 1
ATOM 4011 C CA . ARG A 1 503 ? 31.266 7.809 -0.256 1 97.62 503 ARG A CA 1
ATOM 4012 C C . ARG A 1 503 ? 32.188 6.969 -1.135 1 97.62 503 ARG A C 1
ATOM 4014 O O . ARG A 1 503 ? 32.562 7.387 -2.236 1 97.62 503 ARG A O 1
ATOM 4021 N N . ASP A 1 504 ? 32.594 5.805 -0.636 1 97.88 504 ASP A N 1
ATOM 4022 C CA . ASP A 1 504 ? 33.406 4.895 -1.416 1 97.88 504 ASP A CA 1
ATOM 4023 C C . ASP A 1 504 ? 32.719 4.488 -2.715 1 97.88 504 ASP A C 1
ATOM 4025 O O . ASP A 1 504 ? 33.375 4.383 -3.762 1 97.88 504 ASP A O 1
ATOM 4029 N N . ILE A 1 505 ? 31.453 4.289 -2.639 1 96.94 505 ILE A N 1
ATOM 4030 C CA . ILE A 1 505 ? 30.672 3.938 -3.818 1 96.94 505 ILE A CA 1
ATOM 4031 C C . ILE A 1 505 ? 30.688 5.094 -4.816 1 96.94 505 ILE A C 1
ATOM 4033 O O . ILE A 1 505 ? 30.938 4.891 -6.008 1 96.94 505 ILE A O 1
ATOM 4037 N N . LEU A 1 506 ? 30.469 6.273 -4.332 1 95.56 506 LEU A N 1
ATOM 4038 C CA . LEU A 1 506 ? 30.453 7.457 -5.18 1 95.56 506 LEU A CA 1
ATOM 4039 C C . LEU A 1 506 ? 31.828 7.684 -5.82 1 95.56 506 LEU A C 1
ATOM 4041 O O . LEU A 1 506 ? 31.922 8.156 -6.953 1 95.56 506 LEU A O 1
ATOM 4045 N N . GLU A 1 507 ? 32.875 7.309 -5.145 1 95.06 507 GLU A N 1
ATOM 4046 C CA . GLU A 1 507 ? 34.25 7.496 -5.637 1 95.06 507 GLU A CA 1
ATOM 4047 C C . GLU A 1 507 ? 34.688 6.332 -6.527 1 95.06 507 GLU A C 1
ATOM 4049 O O . GLU A 1 507 ? 35.781 6.348 -7.094 1 95.06 507 GLU A O 1
ATOM 4054 N N . GLY A 1 508 ? 33.875 5.301 -6.594 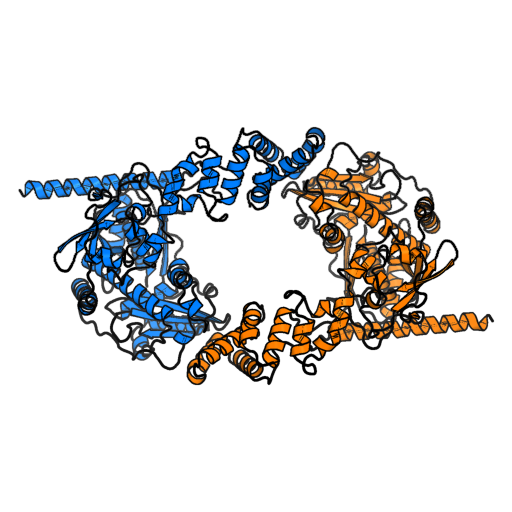1 94.62 508 GLY A N 1
ATOM 4055 C CA . GLY A 1 508 ? 34.156 4.18 -7.473 1 94.62 508 GLY A CA 1
ATOM 4056 C C . GLY A 1 508 ? 35 3.111 -6.824 1 94.62 508 GLY A C 1
ATOM 4057 O O . GLY A 1 508 ? 35.531 2.229 -7.504 1 94.62 508 GLY A O 1
ATOM 4058 N N . LYS A 1 509 ? 35.156 3.178 -5.5 1 96.44 509 LYS A N 1
ATOM 4059 C CA . LYS A 1 509 ? 36 2.209 -4.781 1 96.44 509 LYS A CA 1
ATOM 4060 C C . LYS A 1 509 ? 35.188 0.97 -4.41 1 96.44 509 LYS A C 1
ATOM 4062 O O . LYS A 1 509 ? 35.75 -0.097 -4.168 1 96.44 509 LYS A O 1
ATOM 4067 N N . GLU A 1 510 ? 33.938 1.146 -4.227 1 95.94 510 GLU A N 1
ATOM 4068 C CA . GLU A 1 510 ? 33 0.073 -3.928 1 95.94 510 GLU A CA 1
ATOM 4069 C C . GLU A 1 510 ? 31.766 0.152 -4.828 1 95.94 510 GLU A C 1
ATOM 4071 O O . GLU A 1 510 ? 31.516 1.18 -5.461 1 95.94 510 GLU A O 1
ATOM 4076 N N . TYR A 1 511 ? 31.078 -0.918 -4.922 1 97.31 511 TYR A N 1
ATOM 4077 C CA . TYR A 1 511 ? 29.844 -0.935 -5.703 1 97.31 511 TYR A CA 1
ATOM 4078 C C . TYR A 1 511 ? 28.625 -0.874 -4.793 1 97.31 511 TYR A C 1
ATOM 4080 O O . TYR A 1 511 ? 28.672 -1.307 -3.639 1 97.31 511 TYR A O 1
ATOM 4088 N N . LEU A 1 512 ? 27.547 -0.31 -5.309 1 97.19 512 LEU A N 1
ATOM 4089 C CA . LEU A 1 512 ? 26.25 -0.26 -4.621 1 97.19 512 LEU A CA 1
ATOM 4090 C C . LEU A 1 512 ? 25.672 -1.659 -4.469 1 97.19 512 LEU A C 1
ATOM 4092 O O . LEU A 1 512 ? 25.062 -1.975 -3.439 1 97.19 512 LEU A O 1
ATOM 4096 N N . ILE A 1 513 ? 25.828 -2.51 -5.504 1 97.25 513 ILE A N 1
ATOM 4097 C CA . ILE A 1 513 ? 25.297 -3.871 -5.5 1 97.25 513 ILE A CA 1
ATOM 4098 C C . ILE A 1 513 ? 26.453 -4.871 -5.43 1 97.25 513 ILE A C 1
ATOM 4100 O O . ILE A 1 513 ? 27.609 -4.5 -5.598 1 97.25 513 ILE A O 1
ATOM 4104 N N . SER A 1 514 ? 26.125 -6.086 -5.125 1 96.38 514 SER A N 1
ATOM 4105 C CA . SER A 1 514 ? 27.094 -7.176 -5.102 1 96.38 514 SER A CA 1
ATOM 4106 C C . SER A 1 514 ? 26.578 -8.398 -5.848 1 96.38 514 SER A C 1
ATOM 4108 O O . SER A 1 514 ? 25.406 -8.75 -5.727 1 96.38 514 SER A O 1
ATOM 4110 N N . THR A 1 515 ? 27.422 -9 -6.625 1 98 515 THR A N 1
ATOM 4111 C CA . THR A 1 515 ? 27.047 -10.211 -7.344 1 98 515 THR A CA 1
ATOM 4112 C C . THR A 1 515 ? 27.625 -11.445 -6.66 1 98 515 THR A C 1
ATOM 4114 O O . THR A 1 515 ? 27.766 -12.508 -7.281 1 98 515 THR A O 1
ATOM 4117 N N . LYS A 1 516 ? 28.047 -11.203 -5.383 1 97.62 516 LYS A N 1
ATOM 4118 C CA . LYS A 1 516 ? 28.484 -12.359 -4.605 1 97.62 516 LYS A CA 1
ATOM 4119 C C . LYS A 1 516 ? 27.359 -13.367 -4.418 1 97.62 516 LYS A C 1
ATOM 4121 O O . LYS A 1 516 ? 26.234 -12.992 -4.043 1 97.62 516 LYS A O 1
ATOM 4126 N N . LEU A 1 517 ? 27.625 -14.586 -4.66 1 98 517 LEU A N 1
ATOM 4127 C CA . LEU A 1 517 ? 26.625 -15.633 -4.586 1 98 517 LEU A CA 1
ATOM 4128 C C . LEU A 1 517 ? 26.453 -16.125 -3.154 1 98 517 LEU A C 1
ATOM 4130 O O . LEU A 1 517 ? 27.422 -16.156 -2.387 1 98 517 LEU A O 1
ATOM 4134 N N . HIS A 1 518 ? 25.297 -16.438 -2.795 1 97.44 518 HIS A N 1
ATOM 4135 C CA . HIS A 1 518 ? 24.984 -17.016 -1.49 1 97.44 518 HIS A CA 1
ATOM 4136 C C . HIS A 1 518 ? 25.453 -18.469 -1.395 1 97.44 518 HIS A C 1
ATOM 4138 O O . HIS A 1 518 ? 25.453 -19.188 -2.393 1 97.44 518 HIS A O 1
ATOM 4144 N N . ASN A 1 519 ? 25.75 -18.906 -0.207 1 96.19 519 ASN A N 1
ATOM 4145 C CA . ASN A 1 519 ? 26.203 -20.266 0.017 1 96.19 519 ASN A CA 1
ATOM 4146 C C . ASN A 1 519 ? 25.156 -21.297 -0.418 1 96.19 519 ASN A C 1
ATOM 4148 O O . ASN A 1 519 ? 25.5 -22.406 -0.818 1 96.19 519 ASN A O 1
ATOM 4152 N N . ASN A 1 520 ? 23.938 -20.969 -0.379 1 96.25 520 ASN A N 1
ATOM 4153 C CA . ASN A 1 520 ? 22.891 -21.875 -0.817 1 96.25 520 ASN A CA 1
ATOM 4154 C C . ASN A 1 520 ? 23.031 -22.234 -2.289 1 96.25 520 ASN A C 1
ATOM 4156 O O . ASN A 1 520 ? 22.703 -23.359 -2.691 1 96.25 520 ASN A O 1
ATOM 4160 N N . TYR A 1 521 ? 23.469 -21.266 -3.041 1 97.12 521 TYR A N 1
ATOM 4161 C CA . TYR A 1 521 ? 23.703 -21.547 -4.453 1 97.12 521 TYR A CA 1
ATOM 4162 C C . TYR A 1 521 ? 24.781 -22.609 -4.629 1 97.12 521 TYR A C 1
ATOM 4164 O O . TYR A 1 521 ? 24.609 -23.578 -5.379 1 97.12 521 TYR A O 1
ATOM 4172 N N . ASP A 1 522 ? 25.859 -22.484 -3.893 1 96.44 522 ASP A N 1
ATOM 4173 C CA . ASP A 1 522 ? 26.938 -23.453 -3.92 1 96.44 522 ASP A CA 1
ATOM 4174 C C . ASP A 1 522 ? 26.453 -24.828 -3.439 1 96.44 522 ASP A C 1
ATOM 4176 O O . ASP A 1 522 ? 26.797 -25.859 -4.027 1 96.44 522 ASP A O 1
ATOM 4180 N N . SER A 1 523 ? 25.719 -24.766 -2.418 1 96.12 523 SER A N 1
ATOM 4181 C CA . SER A 1 523 ? 25.188 -26 -1.872 1 96.12 523 SER A CA 1
ATOM 4182 C C . SER A 1 523 ? 24.297 -26.719 -2.889 1 96.12 523 SER A C 1
ATOM 4184 O O . SER A 1 523 ? 24.375 -27.938 -3.029 1 96.12 523 SER A O 1
ATOM 4186 N N . MET A 1 524 ? 23.516 -25.984 -3.506 1 96.12 524 MET A N 1
ATOM 4187 C CA . MET A 1 524 ? 22.641 -26.531 -4.535 1 96.12 524 MET A CA 1
ATOM 4188 C C . MET A 1 524 ? 23.453 -27.156 -5.664 1 96.12 524 MET A C 1
ATOM 4190 O O . MET A 1 524 ? 23.156 -28.266 -6.117 1 96.12 524 MET A O 1
ATOM 4194 N N . LEU A 1 525 ? 24.531 -26.469 -6.129 1 96.94 525 LEU A N 1
ATOM 4195 C CA . LEU A 1 525 ? 25.391 -26.984 -7.191 1 96.94 525 LEU A CA 1
ATOM 4196 C C . LEU A 1 525 ? 26.078 -28.281 -6.75 1 96.94 525 LEU A C 1
ATOM 4198 O O . LEU A 1 525 ? 26.219 -29.203 -7.543 1 96.94 525 LEU A O 1
ATOM 4202 N N . LYS A 1 526 ? 26.5 -28.281 -5.5 1 96.5 526 LYS A N 1
ATOM 4203 C CA . LYS A 1 526 ? 27.125 -29.484 -4.973 1 96.5 526 LYS A CA 1
ATOM 4204 C C . LYS A 1 526 ? 26.141 -30.656 -4.973 1 96.5 526 LYS A C 1
ATOM 4206 O O . LYS A 1 526 ? 26.516 -31.797 -5.258 1 96.5 526 LYS A O 1
ATOM 4211 N N . MET A 1 527 ? 24.969 -30.359 -4.582 1 96.19 527 M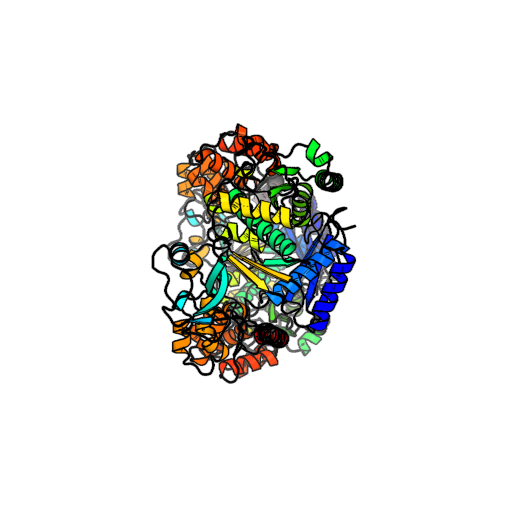ET A N 1
ATOM 4212 C CA . MET A 1 527 ? 23.922 -31.375 -4.648 1 96.19 527 MET A CA 1
ATOM 4213 C C . MET A 1 527 ? 23.75 -31.891 -6.074 1 96.19 527 MET A C 1
ATOM 4215 O O . MET A 1 527 ? 23.672 -33.094 -6.305 1 96.19 527 MET A O 1
ATOM 4219 N N . TYR A 1 528 ? 23.719 -30.984 -7.023 1 97 528 TYR A N 1
ATOM 4220 C CA . TYR A 1 528 ? 23.609 -31.328 -8.438 1 97 528 TYR A CA 1
ATOM 4221 C C . TYR A 1 528 ? 24.766 -32.25 -8.852 1 97 528 TYR A C 1
ATOM 4223 O O . TYR A 1 528 ? 24.547 -33.219 -9.578 1 97 528 TYR A O 1
ATOM 4231 N N . ASP A 1 529 ? 25.969 -31.984 -8.398 1 97 529 ASP A N 1
ATOM 4232 C CA . ASP A 1 529 ? 27.141 -32.781 -8.727 1 97 529 ASP A CA 1
ATOM 4233 C C . ASP A 1 529 ? 27.016 -34.219 -8.203 1 97 529 ASP A C 1
ATOM 4235 O O . ASP A 1 529 ? 27.422 -35.156 -8.875 1 97 529 ASP A O 1
ATOM 4239 N N . ARG A 1 530 ? 26.531 -34.281 -7.027 1 95.81 530 ARG A N 1
ATOM 4240 C CA . ARG A 1 530 ? 26.328 -35.625 -6.488 1 95.81 530 ARG A CA 1
ATOM 4241 C C . ARG A 1 530 ? 25.359 -36.438 -7.355 1 95.81 530 ARG A C 1
ATOM 4243 O O . ARG A 1 530 ? 25.547 -37.625 -7.582 1 95.81 530 ARG A O 1
ATOM 4250 N N . LEU A 1 531 ? 24.344 -35.812 -7.809 1 96.38 531 LEU A N 1
ATOM 4251 C CA . LEU A 1 531 ? 23.375 -36.469 -8.672 1 96.38 531 LEU A CA 1
ATOM 4252 C C . LEU A 1 531 ? 24.016 -36.875 -10 1 96.38 531 LEU A C 1
ATOM 4254 O O . LEU A 1 531 ? 23.703 -37.938 -10.555 1 96.38 531 LEU A O 1
ATOM 4258 N N . GLU A 1 532 ? 24.844 -35.969 -10.5 1 95.31 532 GLU A N 1
ATOM 4259 C CA . GLU A 1 532 ? 25.531 -36.25 -11.758 1 95.31 532 GLU A CA 1
ATOM 4260 C C . GLU A 1 532 ? 26.328 -37.562 -11.664 1 95.31 532 GLU A C 1
ATOM 4262 O O . GLU A 1 532 ? 26.344 -38.344 -12.609 1 95.31 532 GLU A O 1
ATOM 4267 N N . LEU A 1 533 ? 26.938 -37.75 -10.57 1 94.62 533 LEU A N 1
ATOM 4268 C CA . LEU A 1 533 ? 27.688 -39 -10.359 1 94.62 533 LEU A CA 1
ATOM 4269 C C . LEU A 1 533 ? 26.766 -40.219 -10.43 1 94.62 533 LEU A C 1
ATOM 4271 O O . LEU A 1 533 ? 27.109 -41.219 -11.039 1 94.62 533 LEU A O 1
ATOM 4275 N N . LYS A 1 534 ? 25.641 -40.031 -9.844 1 95.56 534 LYS A N 1
ATOM 4276 C CA . LYS A 1 534 ? 24.656 -41.125 -9.867 1 95.56 534 LYS A CA 1
ATOM 4277 C C . LYS A 1 534 ? 24.156 -41.375 -11.281 1 95.56 534 LYS A C 1
ATOM 4279 O O . LYS A 1 534 ? 23.984 -42.531 -11.695 1 95.56 534 LYS A O 1
ATOM 4284 N N . LYS A 1 535 ? 23.953 -40.344 -12.016 1 96.06 535 LYS A N 1
ATOM 4285 C CA . LYS A 1 535 ? 23.5 -40.438 -13.398 1 96.06 535 LYS A CA 1
ATOM 4286 C C . LYS A 1 535 ? 24.531 -41.188 -14.25 1 96.06 535 LYS A C 1
ATOM 4288 O O . LYS A 1 535 ? 24.172 -42.094 -15.023 1 96.06 535 LYS A O 1
ATOM 4293 N N . GLN A 1 536 ? 25.719 -40.844 -14.102 1 93.62 536 GLN A N 1
ATOM 4294 C CA . GLN A 1 536 ? 26.797 -41.438 -14.875 1 93.62 536 GLN A CA 1
ATOM 4295 C C . GLN A 1 536 ? 26.953 -42.938 -14.531 1 93.62 536 GLN A C 1
ATOM 4297 O O . GLN A 1 536 ? 27.156 -43.75 -15.414 1 93.62 536 GLN A O 1
ATOM 4302 N N . ALA A 1 537 ? 26.891 -43.188 -13.305 1 91.12 537 ALA A N 1
ATOM 4303 C CA . ALA A 1 537 ? 27 -44.562 -12.859 1 91.12 537 ALA A CA 1
ATOM 4304 C C . ALA A 1 537 ? 25.891 -45.438 -13.453 1 91.12 537 ALA A C 1
ATOM 4306 O O . ALA A 1 537 ? 26.141 -46.562 -13.891 1 91.12 537 ALA A O 1
ATOM 4307 N N . ALA A 1 538 ? 24.75 -44.906 -13.406 1 90.25 538 ALA A N 1
ATOM 4308 C CA . ALA A 1 538 ? 23.609 -45.656 -13.945 1 90.25 538 ALA A CA 1
ATOM 4309 C C . ALA A 1 538 ? 23.75 -45.844 -15.453 1 90.25 538 ALA A C 1
ATOM 4311 O O . ALA A 1 538 ? 23.375 -46.906 -15.977 1 90.25 538 ALA A O 1
ATOM 4312 N N . ALA A 1 539 ? 24.25 -44.906 -16.156 1 87 539 ALA A N 1
ATOM 4313 C CA . ALA A 1 539 ? 24.438 -44.969 -17.594 1 87 539 ALA A CA 1
ATOM 4314 C C . ALA A 1 539 ? 25.516 -46 -17.953 1 87 539 ALA A C 1
ATOM 4316 O O . ALA A 1 539 ? 25.391 -46.719 -18.969 1 87 539 ALA A O 1
ATOM 4317 N N . MET A 1 540 ? 26.547 -46.125 -17.172 1 84.19 540 MET A N 1
ATOM 4318 C CA . MET A 1 540 ? 27.625 -47.094 -17.406 1 84.19 540 MET A CA 1
ATOM 4319 C C . MET A 1 540 ? 27.156 -48.5 -17.109 1 84.19 540 MET A C 1
ATOM 4321 O O . MET A 1 540 ? 27.547 -49.438 -17.797 1 84.19 540 MET A O 1
ATOM 4325 N N . GLY A 1 541 ? 26.406 -48.594 -16.062 1 73.19 541 GLY A N 1
ATOM 4326 C CA . GLY A 1 541 ? 25.875 -49.906 -15.75 1 73.19 541 GLY A CA 1
ATOM 4327 C C . GLY A 1 541 ? 24.938 -50.438 -16.828 1 73.19 541 GLY A C 1
ATOM 4328 O O . GLY A 1 541 ? 24.969 -51.656 -17.141 1 73.19 541 GLY A O 1
ATOM 4329 N N . LEU A 1 542 ? 24.203 -49.625 -17.344 1 65 542 LEU A N 1
ATOM 4330 C CA . LEU A 1 542 ? 23.328 -50.031 -18.438 1 65 542 LEU A CA 1
ATOM 4331 C C . LEU A 1 542 ? 24.141 -50.438 -19.656 1 65 542 LEU A C 1
ATOM 4333 O O . LEU A 1 542 ? 23.734 -51.312 -20.422 1 65 542 LEU A O 1
ATOM 4337 N N . LYS A 1 543 ? 25.281 -49.75 -19.906 1 63.44 543 LYS A N 1
ATOM 4338 C CA . LYS A 1 543 ? 26.156 -50.094 -21.031 1 63.44 543 LYS A CA 1
ATOM 4339 C C . LYS A 1 543 ? 26.781 -51.469 -20.828 1 63.44 543 LYS A C 1
ATOM 4341 O O . LYS A 1 543 ? 26.953 -52.219 -21.797 1 63.44 543 LYS A O 1
ATOM 4346 N N . GLU A 1 544 ? 27.031 -51.844 -19.672 1 60.09 544 GLU A N 1
ATOM 4347 C CA . GLU A 1 544 ? 27.641 -53.125 -19.391 1 60.09 544 GLU A CA 1
ATOM 4348 C C . GLU A 1 544 ? 26.625 -54.25 -19.531 1 60.09 544 GLU A C 1
ATOM 4350 O O . GLU A 1 544 ? 26.953 -55.344 -20.047 1 60.09 544 GLU A O 1
ATOM 4355 N N . GLU A 1 545 ? 25.453 -53.938 -19.172 1 56.38 545 GLU A N 1
ATOM 4356 C CA . GLU A 1 545 ? 24.422 -54.969 -19.328 1 56.38 545 GLU A CA 1
ATOM 4357 C C . GLU A 1 545 ? 24.047 -55.156 -20.797 1 56.38 545 GLU A C 1
ATOM 4359 O O . GLU A 1 545 ? 23.828 -56.281 -21.266 1 56.38 545 GLU A O 1
ATOM 4364 N N . THR A 1 546 ? 24.047 -54.188 -21.5 1 53.31 546 THR A N 1
ATOM 4365 C CA . THR A 1 546 ? 23.766 -54.281 -22.938 1 53.31 546 THR A CA 1
ATOM 4366 C C . THR A 1 546 ? 24.984 -54.781 -23.703 1 53.31 546 THR A C 1
ATOM 4368 O O . THR A 1 546 ? 24.844 -55.469 -24.703 1 53.31 546 THR A O 1
ATOM 4371 N N . GLY A 1 547 ? 26.203 -54.594 -23.281 1 43.22 547 GLY A N 1
ATOM 4372 C CA . GLY A 1 547 ? 27.406 -55.125 -23.875 1 43.22 547 GLY A CA 1
ATOM 4373 C C . GLY A 1 547 ? 27.609 -56.625 -23.578 1 43.22 547 GLY A C 1
ATOM 4374 O O . GLY A 1 547 ? 28.359 -57.281 -24.281 1 43.22 547 GLY A O 1
ATOM 4375 N N . LYS A 1 548 ? 27.328 -57 -22.391 1 52.34 548 LYS A N 1
ATOM 4376 C CA . LYS A 1 548 ? 27.469 -58.438 -22.141 1 52.34 548 LYS A CA 1
ATOM 4377 C C . LYS A 1 548 ? 26.484 -59.25 -23 1 52.34 548 LYS A C 1
ATOM 4379 O O . LYS A 1 548 ? 26.516 -60.469 -23.016 1 52.34 548 LYS A O 1
ATOM 4384 N N . LYS A 1 549 ? 25.5 -58.531 -23.172 1 50.97 549 LYS A N 1
ATOM 4385 C CA . LYS A 1 549 ? 24.531 -59.281 -23.984 1 50.97 549 LYS A CA 1
ATOM 4386 C C . LYS A 1 549 ? 24.938 -59.281 -25.453 1 50.97 549 LYS A C 1
ATOM 4388 O O . LYS A 1 549 ? 24.281 -59.938 -26.281 1 50.97 549 LYS A O 1
ATOM 4393 N N . MET A 1 550 ? 25.688 -58.438 -25.984 1 30.12 550 MET A N 1
ATOM 4394 C CA . MET A 1 550 ? 26.156 -58.625 -27.359 1 30.12 550 MET A CA 1
ATOM 4395 C C . MET A 1 550 ? 27.406 -59.5 -27.391 1 30.12 550 MET A C 1
ATOM 4397 O O . MET A 1 550 ? 28.359 -59.25 -26.656 1 30.12 550 MET A O 1
ATOM 4401 N N . MET B 1 1 ? 1.049 30.547 44 1 40.59 1 MET B N 1
ATOM 4402 C CA . MET B 1 1 ? 2.076 31.219 43.219 1 40.59 1 MET B CA 1
ATOM 4403 C C . MET B 1 1 ? 1.852 31 41.719 1 40.59 1 MET B C 1
ATOM 4405 O O . MET B 1 1 ? 1.525 29.875 41.312 1 40.59 1 MET B O 1
ATOM 4409 N N . ASN B 1 2 ? 1.774 32.094 41.031 1 57.44 2 ASN B N 1
ATOM 4410 C CA . ASN B 1 2 ? 1.488 32 39.594 1 57.44 2 ASN B CA 1
ATOM 4411 C C . ASN B 1 2 ? 2.684 31.484 38.812 1 57.44 2 ASN B C 1
ATOM 4413 O O . ASN B 1 2 ? 3.832 31.688 39.219 1 57.44 2 ASN B O 1
ATOM 4417 N N . PHE B 1 3 ? 2.398 30.609 37.938 1 70.81 3 PHE B N 1
ATOM 4418 C CA . PHE B 1 3 ? 3.412 30.234 36.969 1 70.81 3 PHE B CA 1
ATOM 4419 C C . PHE B 1 3 ? 3.955 31.469 36.25 1 70.81 3 PHE B C 1
ATOM 4421 O O . PHE B 1 3 ? 3.271 32.5 36.156 1 70.81 3 PHE B O 1
ATOM 4428 N N . LEU B 1 4 ? 5.145 31.375 35.969 1 74.38 4 LEU B N 1
ATOM 4429 C CA . LEU B 1 4 ? 5.762 32.469 35.219 1 74.38 4 LEU B CA 1
ATOM 4430 C C . LEU B 1 4 ? 4.891 32.844 34.031 1 74.38 4 LEU B C 1
ATOM 4432 O O . LEU B 1 4 ? 4.398 31.984 33.312 1 74.38 4 LEU B O 1
ATOM 4436 N N . SER B 1 5 ? 4.574 34.188 34 1 81.06 5 SER B N 1
ATOM 4437 C CA . SER B 1 5 ? 3.889 34.781 32.875 1 81.06 5 SER B CA 1
ATOM 4438 C C . SER B 1 5 ? 2.395 34.5 32.875 1 81.06 5 SER B C 1
ATOM 4440 O O . SER B 1 5 ? 1.744 34.438 31.844 1 81.06 5 SER B O 1
ATOM 4442 N N . LYS B 1 6 ? 1.905 34.125 34.062 1 82.56 6 LYS B N 1
ATOM 4443 C CA . LYS B 1 6 ? 0.468 33.906 34.219 1 82.56 6 LYS B CA 1
ATOM 4444 C C . LYS B 1 6 ? -0.147 34.875 35.219 1 82.56 6 LYS B C 1
ATOM 4446 O O . LYS B 1 6 ? 0.456 35.156 36.25 1 82.56 6 LYS B O 1
ATOM 4451 N N . ASP B 1 7 ? -1.345 35.219 34.875 1 86.12 7 ASP B N 1
ATOM 4452 C CA . ASP B 1 7 ? -1.982 36.25 35.656 1 86.12 7 ASP B CA 1
ATOM 4453 C C . ASP B 1 7 ? -2.891 35.656 36.75 1 86.12 7 ASP B C 1
ATOM 4455 O O . ASP B 1 7 ? -3.453 36.375 37.562 1 86.12 7 ASP B O 1
ATOM 4459 N N . ALA B 1 8 ? -3.078 34.406 36.656 1 85.75 8 ALA B N 1
ATOM 4460 C CA . ALA B 1 8 ? -3.857 33.719 37.656 1 85.75 8 ALA B CA 1
ATOM 4461 C C . ALA B 1 8 ? -3.25 32.344 37.969 1 85.75 8 ALA B C 1
ATOM 4463 O O . ALA B 1 8 ? -2.477 31.812 37.156 1 85.75 8 ALA B O 1
ATOM 4464 N N . SER B 1 9 ? -3.645 31.812 39.094 1 90.06 9 SER B N 1
ATOM 4465 C CA . SER B 1 9 ? -3.168 30.469 39.438 1 90.06 9 SER B CA 1
ATOM 4466 C C . SER B 1 9 ? -3.826 29.406 38.562 1 90.06 9 SER B C 1
ATOM 4468 O O . SER B 1 9 ? -4.883 29.656 37.969 1 90.06 9 SER B O 1
ATOM 4470 N N . LEU B 1 10 ? -3.188 28.266 38.531 1 92.69 10 LEU B N 1
ATOM 4471 C CA . LEU B 1 10 ? -3.713 27.156 37.719 1 92.69 10 LEU B CA 1
ATOM 4472 C C . LEU B 1 10 ? -5.07 26.719 38.25 1 92.69 10 LEU B C 1
ATOM 4474 O O . LEU B 1 10 ? -6.004 26.5 37.469 1 92.69 10 LEU B O 1
ATOM 4478 N N . GLN B 1 11 ? -5.148 26.594 39.531 1 92.69 11 GLN B N 1
ATOM 4479 C CA . GLN B 1 11 ? -6.395 26.141 40.125 1 92.69 11 GLN B CA 1
ATOM 4480 C C . GLN B 1 11 ? -7.531 27.125 39.844 1 92.69 11 GLN B C 1
ATOM 4482 O O . GLN B 1 11 ? -8.641 26.719 39.5 1 92.69 11 GLN B O 1
ATOM 4487 N N . GLU B 1 12 ? -7.23 28.344 39.969 1 93.94 12 GLU B N 1
ATOM 4488 C CA . GLU B 1 12 ? -8.227 29.375 39.688 1 93.94 12 GLU B CA 1
ATOM 4489 C C . GLU B 1 12 ? -8.641 29.344 38.219 1 93.94 12 GLU B C 1
ATOM 4491 O O . GLU B 1 12 ? -9.828 29.422 37.906 1 93.94 12 GLU B O 1
ATOM 4496 N N . SER B 1 13 ? -7.68 29.281 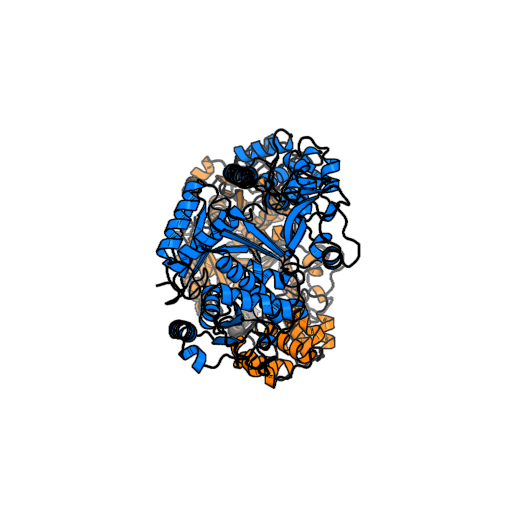37.406 1 94.75 13 SER B N 1
ATOM 4497 C CA . SER B 1 13 ? -7.945 29.25 35.969 1 94.75 13 SER B CA 1
ATOM 4498 C C . SER B 1 13 ? -8.812 28.047 35.594 1 94.75 13 SER B C 1
ATOM 4500 O O . SER B 1 13 ? -9.812 28.203 34.875 1 94.75 13 SER B O 1
ATOM 4502 N N . ILE B 1 14 ? -8.469 26.844 36.094 1 96.81 14 ILE B N 1
ATOM 4503 C CA . ILE B 1 14 ? -9.188 25.609 35.75 1 96.81 14 ILE B CA 1
ATOM 4504 C C . ILE B 1 14 ? -10.625 25.703 36.25 1 96.81 14 ILE B C 1
ATOM 4506 O O . ILE B 1 14 ? -11.562 25.375 35.531 1 96.81 14 ILE B O 1
ATOM 4510 N N . THR B 1 15 ? -10.758 26.203 37.438 1 96.62 15 THR B N 1
ATOM 4511 C CA . THR B 1 15 ? -12.094 26.344 38 1 96.62 15 THR B CA 1
ATOM 4512 C C . THR B 1 15 ? -12.938 27.312 37.188 1 96.62 15 THR B C 1
ATOM 4514 O O . THR B 1 15 ? -14.078 27 36.844 1 96.62 15 THR B O 1
ATOM 4517 N N . LYS B 1 16 ? -12.375 28.391 36.844 1 96.69 16 LYS B N 1
ATOM 4518 C CA . LYS B 1 16 ? -13.078 29.391 36.031 1 96.69 16 LYS B CA 1
ATOM 4519 C C . LYS B 1 16 ? -13.438 28.844 34.656 1 96.69 16 LYS B C 1
ATOM 4521 O O . LYS B 1 16 ? -14.57 29.016 34.188 1 96.69 16 LYS B O 1
ATOM 4526 N N . MET B 1 17 ? -12.547 28.203 34.062 1 98 17 MET B N 1
ATOM 4527 C CA . MET B 1 17 ? -12.758 27.703 32.719 1 98 17 MET B CA 1
ATOM 4528 C C . MET B 1 17 ? -13.789 26.578 32.688 1 98 17 MET B C 1
ATOM 4530 O O . MET B 1 17 ? -14.609 26.516 31.781 1 98 17 MET B O 1
ATOM 4534 N N . LYS B 1 18 ? -13.742 25.734 33.688 1 97.44 18 LYS B N 1
ATOM 4535 C CA . LYS B 1 18 ? -14.766 24.703 33.812 1 97.44 18 LYS B CA 1
ATOM 4536 C C . LYS B 1 18 ? -16.156 25.312 34 1 97.44 18 LYS B C 1
ATOM 4538 O O . LYS B 1 18 ? -17.125 24.844 33.406 1 97.44 18 LYS B O 1
ATOM 4543 N N . ALA B 1 19 ? -16.203 26.344 34.719 1 97.38 19 ALA B N 1
ATOM 4544 C CA . ALA B 1 19 ? -17.469 27.031 34.938 1 97.38 19 ALA B CA 1
ATOM 4545 C C . ALA B 1 19 ? -17.969 27.656 33.656 1 97.38 19 ALA B C 1
ATOM 4547 O O . ALA B 1 19 ? -19.172 27.641 33.375 1 97.38 19 ALA B O 1
ATOM 4548 N N . VAL B 1 20 ? -17.125 28.266 32.938 1 97 20 VAL B N 1
ATOM 4549 C CA . VAL B 1 20 ? -17.453 28.875 31.641 1 97 20 VAL B CA 1
ATOM 4550 C C . VAL B 1 20 ? -18.078 27.828 30.719 1 97 20 VAL B C 1
ATOM 4552 O O . VAL B 1 20 ? -19.109 28.078 30.109 1 97 20 VAL B O 1
ATOM 4555 N N . LEU B 1 21 ? -17.469 26.641 30.609 1 97.38 21 LEU B N 1
ATOM 4556 C CA . LEU B 1 21 ? -17.969 25.578 29.75 1 97.38 21 LEU B CA 1
ATOM 4557 C C . LEU B 1 21 ? -19.312 25.047 30.234 1 97.38 21 LEU B C 1
ATOM 4559 O O . LEU B 1 21 ? -20.219 24.797 29.438 1 97.38 21 LEU B O 1
ATOM 4563 N N . ALA B 1 22 ? -19.406 24.953 31.531 1 96.38 22 ALA B N 1
ATOM 4564 C CA . ALA B 1 22 ? -20.672 24.5 32.094 1 96.38 22 ALA B CA 1
ATOM 4565 C C . ALA B 1 22 ? -21.797 25.484 31.797 1 96.38 22 ALA B C 1
ATOM 4567 O O . ALA B 1 22 ? -22.906 25.094 31.438 1 96.38 22 ALA B O 1
ATOM 4568 N N . ASP B 1 23 ? -21.5 26.703 31.922 1 96.25 23 ASP B N 1
ATOM 4569 C CA . ASP B 1 23 ? -22.484 27.75 31.672 1 96.25 23 ASP B CA 1
ATOM 4570 C C . ASP B 1 23 ? -22.906 27.766 30.203 1 96.25 23 ASP B C 1
ATOM 4572 O O . ASP B 1 23 ? -24.062 28.078 29.875 1 96.25 23 ASP B O 1
ATOM 4576 N N . ALA B 1 24 ? -22.016 27.469 29.359 1 95.31 24 ALA B N 1
ATOM 4577 C CA . ALA B 1 24 ? -22.297 27.438 27.922 1 95.31 24 ALA B CA 1
ATOM 4578 C C . ALA B 1 24 ? -22.984 26.125 27.531 1 95.31 24 ALA B C 1
ATOM 4580 O O . ALA B 1 24 ? -23.359 25.938 26.375 1 95.31 24 ALA B O 1
ATOM 4581 N N . GLY B 1 25 ? -23.109 25.234 28.484 1 94.94 25 GLY B N 1
ATOM 4582 C CA . GLY B 1 25 ? -23.734 23.953 28.219 1 94.94 25 GLY B CA 1
ATOM 4583 C C . GLY B 1 25 ? -22.844 22.984 27.469 1 94.94 25 GLY B C 1
ATOM 4584 O O . GLY B 1 25 ? -23.312 22.156 26.688 1 94.94 25 GLY B O 1
ATOM 4585 N N . CYS B 1 26 ? -21.547 23.141 27.578 1 95 26 CYS B N 1
ATOM 4586 C CA . CYS B 1 26 ? -20.578 22.266 26.891 1 95 26 CYS B CA 1
ATOM 4587 C C . CYS B 1 26 ? -20.016 21.234 27.859 1 95 26 CYS B C 1
ATOM 4589 O O . CYS B 1 26 ? -19.266 21.578 28.781 1 95 26 CYS B O 1
ATOM 4591 N N . GLU B 1 27 ? -20.391 20 27.609 1 94.94 27 GLU B N 1
ATOM 4592 C CA . GLU B 1 27 ? -19.844 18.906 28.391 1 94.94 27 GLU B CA 1
ATOM 4593 C C . GLU B 1 27 ? -18.609 18.312 27.719 1 94.94 27 GLU B C 1
ATOM 4595 O O . GLU B 1 27 ? -18.641 18.031 26.516 1 94.94 27 GLU B O 1
ATOM 4600 N N . THR B 1 28 ? -17.5 18.156 28.5 1 97 28 THR B N 1
ATOM 4601 C CA . THR B 1 28 ? -16.25 17.672 27.938 1 97 28 THR B CA 1
ATOM 4602 C C . THR B 1 28 ? -15.656 16.562 28.781 1 97 28 THR B C 1
ATOM 4604 O O . THR B 1 28 ? -16.047 16.391 29.938 1 97 28 THR B O 1
ATOM 4607 N N . THR B 1 29 ? -14.797 15.766 28.172 1 96.94 29 THR B N 1
ATOM 4608 C CA . THR B 1 29 ? -14.086 14.695 28.859 1 96.94 29 THR B CA 1
ATOM 4609 C C . THR B 1 29 ? -12.602 14.727 28.516 1 96.94 29 THR B C 1
ATOM 4611 O O . THR B 1 29 ? -12.227 14.867 27.344 1 96.94 29 THR B O 1
ATOM 4614 N N . PHE B 1 30 ? -11.781 14.539 29.578 1 96.25 30 PHE B N 1
ATOM 4615 C CA . PHE B 1 30 ? -10.336 14.445 29.359 1 96.25 30 PHE B CA 1
ATOM 4616 C C . PHE B 1 30 ? -9.938 13.023 29 1 96.25 30 PHE B C 1
ATOM 4618 O O . PHE B 1 30 ? -10.469 12.062 29.547 1 96.25 30 PHE B O 1
ATOM 4625 N N . SER B 1 31 ? -9.023 12.883 28.094 1 92.44 31 SER B N 1
ATOM 4626 C CA . SER B 1 31 ? -8.367 11.594 27.859 1 92.44 31 SER B CA 1
ATOM 4627 C C . SER B 1 31 ? -7.434 11.227 29 1 92.44 31 SER B C 1
ATOM 4629 O O . SER B 1 31 ? -7.203 12.031 29.906 1 92.44 31 SER B O 1
ATOM 4631 N N . GLN B 1 32 ? -6.918 10.031 28.859 1 90.44 32 GLN B N 1
ATOM 4632 C CA . GLN B 1 32 ? -5.816 9.664 29.75 1 90.44 32 GLN B CA 1
ATOM 4633 C C . GLN B 1 32 ? -4.59 10.539 29.484 1 90.44 32 GLN B C 1
ATOM 4635 O O . GLN B 1 32 ? -4.195 10.734 28.344 1 90.44 32 GLN B O 1
ATOM 4640 N N . GLU B 1 33 ? -4.047 11.062 30.531 1 94.25 33 GLU B N 1
ATOM 4641 C CA . GLU B 1 33 ? -2.881 11.938 30.469 1 94.25 33 GLU B CA 1
ATOM 4642 C C . GLU B 1 33 ? -1.65 11.18 29.969 1 94.25 33 GLU B C 1
ATOM 4644 O O . GLU B 1 33 ? -1.43 10.031 30.359 1 94.25 33 GLU B O 1
ATOM 4649 N N . LYS B 1 34 ? -0.805 11.758 29.125 1 93.94 34 LYS B N 1
ATOM 4650 C CA . LYS B 1 34 ? 0.524 11.273 28.766 1 93.94 34 LYS B CA 1
ATOM 4651 C C . LYS B 1 34 ? 1.611 12.047 29.516 1 93.94 34 LYS B C 1
ATOM 4653 O O . LYS B 1 34 ? 1.571 13.273 29.578 1 93.94 34 LYS B O 1
ATOM 4658 N N . HIS B 1 35 ? 2.518 11.336 30.062 1 94 35 HIS B N 1
ATOM 4659 C CA . HIS B 1 35 ? 3.588 11.906 30.875 1 94 35 HIS B CA 1
ATOM 4660 C C . HIS B 1 35 ? 4.91 11.18 30.625 1 94 35 HIS B C 1
ATOM 4662 O O . HIS B 1 35 ? 5.438 10.516 31.516 1 94 35 HIS B O 1
ATOM 4668 N N . PRO B 1 36 ? 5.484 11.305 29.406 1 92.44 36 PRO B N 1
ATOM 4669 C CA . PRO B 1 36 ? 6.652 10.523 29.016 1 92.44 36 PRO B CA 1
ATOM 4670 C C . PRO B 1 36 ? 7.934 10.984 29.703 1 92.44 36 PRO B C 1
ATOM 4672 O O . PRO B 1 36 ? 8.875 10.195 29.859 1 92.44 36 PRO B O 1
ATOM 4675 N N . LEU B 1 37 ? 8.008 12.297 30.047 1 95.38 37 LEU B N 1
ATOM 4676 C CA . LEU B 1 37 ? 9.148 12.867 30.75 1 95.38 37 LEU B CA 1
ATOM 4677 C C . LEU B 1 37 ? 8.719 13.5 32.062 1 95.38 37 LEU B C 1
ATOM 4679 O O . LEU B 1 37 ? 7.527 13.688 32.312 1 95.38 37 LEU B O 1
ATOM 4683 N N . GLN B 1 38 ? 9.656 13.844 32.812 1 94.44 38 GLN B N 1
ATOM 4684 C CA . GLN B 1 38 ? 9.367 14.305 34.188 1 94.44 38 GLN B CA 1
ATOM 4685 C C . GLN B 1 38 ? 8.547 15.594 34.156 1 94.44 38 GLN B C 1
ATOM 4687 O O . GLN B 1 38 ? 7.703 15.812 35.031 1 94.44 38 GLN B O 1
ATOM 4692 N N . HIS B 1 39 ? 8.734 16.438 33.219 1 95.88 39 HIS B N 1
ATOM 4693 C CA . HIS B 1 39 ? 8.062 17.734 33.188 1 95.88 39 HIS B CA 1
ATOM 4694 C C . HIS B 1 39 ? 7.348 17.969 31.875 1 95.88 39 HIS B C 1
ATOM 4696 O O . HIS B 1 39 ? 7.344 19.094 31.344 1 95.88 39 HIS B O 1
ATOM 4702 N N . CYS B 1 40 ? 6.848 16.922 31.328 1 96.31 40 CYS B N 1
ATOM 4703 C CA . CYS B 1 40 ? 6.039 17.016 30.109 1 96.31 40 CYS B CA 1
ATOM 4704 C C . CYS B 1 40 ? 4.707 16.297 30.297 1 96.31 40 CYS B C 1
ATOM 4706 O O . CYS B 1 40 ? 4.668 15.078 30.469 1 96.31 40 CYS B O 1
ATOM 4708 N N . TYR B 1 41 ? 3.674 17.062 30.25 1 96.88 41 TYR B N 1
ATOM 4709 C CA . TYR B 1 41 ? 2.32 16.531 30.375 1 96.88 41 TYR B CA 1
ATOM 4710 C C . TYR B 1 41 ? 1.467 16.938 29.172 1 96.88 41 TYR B C 1
ATOM 4712 O O . TYR B 1 41 ? 1.568 18.078 28.688 1 96.88 41 TYR B O 1
ATOM 4720 N N . SER B 1 42 ? 0.652 15.992 28.703 1 96.81 42 SER B N 1
ATOM 4721 C CA . SER B 1 42 ? -0.283 16.328 27.641 1 96.81 42 SER B CA 1
ATOM 4722 C C . SER B 1 42 ? -1.615 15.609 27.828 1 96.81 42 SER B C 1
ATOM 4724 O O . SER B 1 42 ? -1.658 14.492 28.344 1 96.81 42 SER B O 1
ATOM 4726 N N . VAL B 1 43 ? -2.725 16.266 27.453 1 97.31 43 VAL B N 1
ATOM 4727 C CA . VAL B 1 43 ? -4.07 15.711 27.562 1 97.31 43 VAL B CA 1
ATOM 4728 C C . VAL B 1 43 ? -4.902 16.141 26.359 1 97.31 43 VAL B C 1
ATOM 4730 O O . VAL B 1 43 ? -4.582 17.125 25.688 1 97.31 43 VAL B O 1
ATOM 4733 N N . ASN B 1 44 ? -5.836 15.336 26.031 1 97 44 ASN B N 1
ATOM 4734 C CA . ASN B 1 44 ? -6.875 15.656 25.062 1 97 44 ASN B CA 1
ATOM 4735 C C . ASN B 1 44 ? -8.219 15.914 25.75 1 97 44 ASN B C 1
ATOM 4737 O O . ASN B 1 44 ? -8.586 15.211 26.688 1 97 44 ASN B O 1
ATOM 4741 N N . LEU B 1 45 ? -8.859 16.969 25.375 1 98 45 LEU B N 1
ATOM 4742 C CA . LEU B 1 45 ? -10.188 17.328 25.859 1 98 45 LEU B CA 1
ATOM 4743 C C . LEU B 1 45 ? -11.219 17.25 24.734 1 98 45 LEU B C 1
ATOM 4745 O O . LEU B 1 45 ? -11.148 18 23.766 1 98 45 LEU B O 1
ATOM 4749 N N . THR B 1 46 ? -12.211 16.375 24.906 1 97.31 46 THR B N 1
ATOM 4750 C CA . THR B 1 46 ? -13.141 16.109 23.828 1 97.31 46 THR B CA 1
ATOM 4751 C C . THR B 1 46 ? -14.57 16.453 24.234 1 97.31 46 THR B C 1
ATOM 4753 O O . THR B 1 46 ? -14.945 16.266 25.406 1 97.31 46 THR B O 1
ATOM 4756 N N . SER B 1 47 ? -15.336 16.953 23.234 1 96.5 47 SER B N 1
ATOM 4757 C CA . SER B 1 47 ? -16.766 17.141 23.453 1 96.5 47 SER B CA 1
ATOM 4758 C C . SER B 1 47 ? -17.5 15.812 23.578 1 96.5 47 SER B C 1
ATOM 4760 O O . SER B 1 47 ? -17.188 14.859 22.859 1 96.5 47 SER B O 1
ATOM 4762 N N . THR B 1 48 ? -18.438 15.773 24.438 1 93.88 48 THR B N 1
ATOM 4763 C CA . THR B 1 48 ? -19.266 14.578 24.562 1 93.88 48 THR B CA 1
ATOM 4764 C C . THR B 1 48 ? -20.219 14.453 23.391 1 93.88 48 THR B C 1
ATOM 4766 O O . THR B 1 48 ? -20.531 13.344 22.953 1 93.88 48 THR B O 1
ATOM 4769 N N . GLU B 1 49 ? -20.656 15.531 22.859 1 91.06 49 GLU B N 1
ATOM 4770 C CA . GLU B 1 49 ? -21.688 15.547 21.844 1 91.06 49 GLU B CA 1
ATOM 4771 C C . GLU B 1 49 ? -21.109 15.242 20.469 1 91.06 49 GLU B C 1
ATOM 4773 O O . GLU B 1 49 ? -21.797 14.664 19.609 1 91.06 49 GLU B O 1
ATOM 4778 N N . ALA B 1 50 ? -19.938 15.625 20.25 1 93.5 50 ALA B N 1
ATOM 4779 C CA . ALA B 1 50 ? -19.266 15.383 18.969 1 93.5 50 ALA B CA 1
ATOM 4780 C C . ALA B 1 50 ? -17.766 15.141 19.172 1 93.5 50 ALA B C 1
ATOM 4782 O O . ALA B 1 50 ? -16.938 15.914 18.688 1 93.5 50 ALA B O 1
ATOM 4783 N N . PRO B 1 51 ? -17.438 14.055 19.734 1 93.94 51 PRO B N 1
ATOM 4784 C CA . PRO B 1 51 ? -16.062 13.844 20.219 1 93.94 51 PRO B CA 1
ATOM 4785 C C . PRO B 1 51 ? -15.047 13.727 19.094 1 93.94 51 PRO B C 1
ATOM 4787 O O . PRO B 1 51 ? -13.875 14.047 19.281 1 93.94 51 PRO B O 1
ATOM 4790 N N . GLU B 1 52 ? -15.461 13.352 17.891 1 93.5 52 GLU B N 1
ATOM 4791 C CA . GLU B 1 52 ? -14.523 13.141 16.797 1 93.5 52 GLU B CA 1
ATOM 4792 C C . GLU B 1 52 ? -14.242 14.453 16.062 1 93.5 52 GLU B C 1
ATOM 4794 O O . GLU B 1 52 ? -13.305 14.531 15.266 1 93.5 52 GLU B O 1
ATOM 4799 N N . HIS B 1 53 ? -14.984 15.531 16.438 1 94.25 53 HIS B N 1
ATOM 4800 C CA . HIS B 1 53 ? -14.898 16.75 15.633 1 94.25 53 HIS B CA 1
ATOM 4801 C C . HIS B 1 53 ? -14.586 17.969 16.516 1 94.25 53 HIS B C 1
ATOM 4803 O O . HIS B 1 53 ? -14.078 18.969 16.016 1 94.25 53 HIS B O 1
ATOM 4809 N N . ILE B 1 54 ? -14.922 17.859 17.766 1 96.38 54 ILE B N 1
ATOM 4810 C CA . ILE B 1 54 ? -14.758 18.969 18.688 1 96.38 54 ILE B CA 1
ATOM 4811 C C . ILE B 1 54 ? -13.844 18.547 19.844 1 96.38 54 ILE B C 1
ATOM 4813 O O . ILE B 1 54 ? -14.273 17.891 20.781 1 96.38 54 ILE B O 1
ATOM 4817 N N . TYR B 1 55 ? -12.648 18.922 19.719 1 97.12 55 TYR B N 1
ATOM 4818 C CA . TYR B 1 55 ? -11.68 18.562 20.75 1 97.12 55 TYR B CA 1
ATOM 4819 C C . TYR B 1 55 ? -10.523 19.562 20.781 1 97.12 55 TYR B C 1
ATOM 4821 O O . TYR B 1 55 ? -10.359 20.359 19.859 1 97.12 55 TYR B O 1
ATOM 4829 N N . ALA B 1 56 ? -9.781 19.594 21.844 1 97.25 56 ALA B N 1
ATOM 4830 C CA . ALA B 1 56 ? -8.602 20.422 22.047 1 97.25 56 ALA B CA 1
ATOM 4831 C C . ALA B 1 56 ? -7.492 19.641 22.75 1 97.25 56 ALA B C 1
ATOM 4833 O O . ALA B 1 56 ? -7.758 18.609 23.391 1 97.25 56 ALA B O 1
ATOM 4834 N N . ASN B 1 57 ? -6.324 20.141 22.594 1 95.94 57 ASN B N 1
ATOM 4835 C CA . ASN B 1 57 ? -5.164 19.531 23.234 1 95.94 57 ASN B CA 1
ATOM 4836 C C . ASN B 1 57 ? -4.504 20.484 24.219 1 95.94 57 ASN B C 1
ATOM 4838 O O . ASN B 1 57 ? -4.586 21.703 24.062 1 95.94 57 ASN B O 1
ATOM 4842 N N . GLY B 1 58 ? -3.885 19.922 25.188 1 97.5 58 GLY B N 1
ATOM 4843 C CA . GLY B 1 58 ? -3.148 20.703 26.172 1 97.5 58 GLY B CA 1
ATOM 4844 C C . GLY B 1 58 ? -1.812 20.094 26.547 1 97.5 58 GLY B C 1
ATOM 4845 O O . GLY B 1 58 ? -1.688 18.875 26.641 1 97.5 58 GLY B O 1
ATOM 4846 N N . LYS B 1 59 ? -0.908 20.969 26.781 1 96.88 59 LYS B N 1
ATOM 4847 C CA . LYS B 1 59 ? 0.424 20.562 27.219 1 96.88 59 LYS B CA 1
ATOM 4848 C C . LYS B 1 59 ? 0.911 21.453 28.359 1 96.88 59 LYS B C 1
ATOM 4850 O O . LYS B 1 59 ? 0.416 22.578 28.531 1 96.88 59 LYS B O 1
ATOM 4855 N N . GLY B 1 60 ? 1.846 20.922 29.156 1 96 60 GLY B N 1
ATOM 4856 C CA . GLY B 1 60 ? 2.418 21.688 30.25 1 96 60 GLY B CA 1
ATOM 4857 C C . GLY B 1 60 ? 3.482 20.938 31.016 1 96 60 GLY B C 1
ATOM 4858 O O . GLY B 1 60 ? 3.68 19.734 30.797 1 96 60 GLY B O 1
ATOM 4859 N N . ILE B 1 61 ? 4.105 21.656 31.922 1 95.5 61 ILE B N 1
ATOM 4860 C CA . ILE B 1 61 ? 5.191 21.078 32.719 1 95.5 61 ILE B CA 1
ATOM 4861 C C . ILE B 1 61 ? 4.621 20.406 33.938 1 95.5 61 ILE B C 1
ATOM 4863 O O . ILE B 1 61 ? 5.336 19.688 34.656 1 95.5 61 ILE B O 1
ATOM 4867 N N . LEU B 1 62 ? 3.311 20.672 34.188 1 95.06 62 LEU B N 1
ATOM 4868 C CA . LEU B 1 62 ? 2.539 20.031 35.25 1 95.06 62 LEU B CA 1
ATOM 4869 C C . LEU B 1 62 ? 1.226 19.484 34.688 1 95.06 62 LEU B C 1
ATOM 4871 O O . LEU B 1 62 ? 0.738 19.938 33.656 1 95.06 62 LEU B O 1
ATOM 4875 N N . SER B 1 63 ? 0.714 18.562 35.469 1 95.88 63 SER B N 1
ATOM 4876 C CA . SER B 1 63 ? -0.571 17.984 35.094 1 95.88 63 SER B CA 1
ATOM 4877 C C . SER B 1 63 ? -1.65 19.062 35 1 95.88 63 SER B C 1
ATOM 4879 O O . SER B 1 63 ? -2.34 19.172 33.969 1 95.88 63 SER B O 1
ATOM 4881 N N . GLU B 1 64 ? -1.699 19.875 35.969 1 96 64 GLU B N 1
ATOM 4882 C CA . GLU B 1 64 ? -2.719 20.922 36.031 1 96 64 GLU B CA 1
ATOM 4883 C C . GLU B 1 64 ? -2.494 21.953 34.906 1 96 64 GLU B C 1
ATOM 4885 O O . GLU B 1 64 ? -3.453 22.516 34.375 1 96 64 GLU B O 1
ATOM 4890 N N . ALA B 1 65 ? -1.289 22.188 34.625 1 95.88 65 ALA B N 1
ATOM 4891 C CA . ALA B 1 65 ? -0.987 23.141 33.531 1 95.88 65 ALA B CA 1
ATOM 4892 C C . ALA B 1 65 ? -1.489 22.609 32.188 1 95.88 65 ALA B C 1
ATOM 4894 O O . ALA B 1 65 ? -2.01 23.375 31.375 1 95.88 65 ALA B O 1
ATOM 4895 N N . SER B 1 66 ? -1.306 21.297 32 1 97.19 66 SER B N 1
ATOM 4896 C CA . SER B 1 66 ? -1.793 20.703 30.766 1 97.19 66 SER B CA 1
ATOM 4897 C C . SER B 1 66 ? -3.314 20.75 30.688 1 97.19 66 SER B C 1
ATOM 4899 O O . SER B 1 66 ? -3.877 21 29.609 1 97.19 66 SER B O 1
ATOM 4901 N N . MET B 1 67 ? -3.975 20.578 31.766 1 97.44 67 MET B N 1
ATOM 4902 C CA . MET B 1 67 ? -5.434 20.656 31.828 1 97.44 67 MET B CA 1
ATOM 4903 C C . MET B 1 67 ? -5.898 22.078 31.516 1 97.44 67 MET B C 1
ATOM 4905 O O . MET B 1 67 ? -6.816 22.281 30.734 1 97.44 67 MET B O 1
ATOM 4909 N N . ALA B 1 68 ? -5.234 23.031 32.156 1 97.19 68 ALA B N 1
ATOM 4910 C CA . ALA B 1 68 ? -5.574 24.438 31.922 1 97.19 68 ALA B CA 1
ATOM 4911 C C . ALA B 1 68 ? -5.379 24.797 30.453 1 97.19 68 ALA B C 1
ATOM 4913 O O . ALA B 1 68 ? -6.195 25.516 29.859 1 97.19 68 ALA B O 1
ATOM 4914 N N . SER B 1 69 ? -4.324 24.297 29.922 1 97.19 69 SER B N 1
ATOM 4915 C CA . SER B 1 69 ? -4.031 24.547 28.516 1 97.19 69 SER B CA 1
ATOM 4916 C C . SER B 1 69 ? -5.129 23.984 27.609 1 97.19 69 SER B C 1
ATOM 4918 O O . SER B 1 69 ? -5.59 24.656 26.703 1 97.19 69 SER B O 1
ATOM 4920 N N . ALA B 1 70 ? -5.613 22.781 27.859 1 98.12 70 ALA B N 1
ATOM 4921 C CA . ALA B 1 70 ? -6.668 22.156 27.078 1 98.12 70 ALA B CA 1
ATOM 4922 C C . ALA B 1 70 ? -7.977 22.922 27.188 1 98.12 70 ALA B C 1
ATOM 4924 O O . ALA B 1 70 ? -8.641 23.188 26.188 1 98.12 70 ALA B O 1
ATOM 4925 N N . LEU B 1 71 ? -8.266 23.297 28.391 1 98.38 71 LEU B N 1
ATOM 4926 C CA . LEU B 1 71 ? -9.484 24.062 28.625 1 98.38 71 LEU B CA 1
ATOM 4927 C C . LEU B 1 71 ? -9.422 25.406 27.938 1 98.38 71 LEU B C 1
ATOM 4929 O O . LEU B 1 71 ? -10.398 25.844 27.312 1 98.38 71 LEU B O 1
ATOM 4933 N N . GLY B 1 72 ? -8.297 26.047 28.047 1 98.06 72 GLY B N 1
ATOM 4934 C CA . GLY B 1 72 ? -8.117 27.328 27.375 1 98.06 72 GLY B CA 1
ATOM 4935 C C . GLY B 1 72 ? -8.289 27.234 25.859 1 98.06 72 GLY B C 1
ATOM 4936 O O . GLY B 1 72 ? -8.977 28.062 25.266 1 98.06 72 GLY B O 1
ATOM 4937 N N . GLU B 1 73 ? -7.668 26.219 25.297 1 98.19 73 GLU B N 1
ATOM 4938 C CA . GLU B 1 73 ? -7.793 26.031 23.844 1 98.19 73 GLU B CA 1
ATOM 4939 C C . GLU B 1 73 ? -9.242 25.734 23.453 1 98.19 73 GLU B C 1
ATOM 4941 O O . GLU B 1 73 ? -9.719 26.234 22.438 1 98.19 73 GLU B O 1
ATOM 4946 N N . TYR B 1 74 ? -9.891 24.953 24.234 1 98.38 74 TYR B N 1
ATOM 4947 C CA . TYR B 1 74 ? -11.281 24.625 23.969 1 98.38 74 TYR B CA 1
ATOM 4948 C C . TYR B 1 74 ? -12.148 25.875 23.938 1 98.38 74 TYR B C 1
ATOM 4950 O O . TYR B 1 74 ? -12.922 26.078 23 1 98.38 74 TYR B O 1
ATOM 4958 N N . ILE B 1 75 ? -12 26.719 24.875 1 98.25 75 ILE B N 1
ATOM 4959 C CA . ILE B 1 75 ? -12.773 27.953 24.984 1 98.25 75 ILE B CA 1
ATOM 4960 C C . ILE B 1 75 ? -12.406 28.891 23.828 1 98.25 75 ILE B C 1
ATOM 4962 O O . ILE B 1 75 ? -13.273 29.516 23.234 1 98.25 75 ILE B O 1
ATOM 4966 N N . GLU B 1 76 ? -11.141 28.938 23.578 1 98.44 76 GLU B N 1
ATOM 4967 C CA . GLU B 1 76 ? -10.656 29.719 22.453 1 98.44 76 GLU B CA 1
ATOM 4968 C C . GLU B 1 76 ? -11.352 29.312 21.156 1 98.44 76 GLU B C 1
ATOM 4970 O O . GLU B 1 76 ? -11.875 30.156 20.422 1 98.44 76 GLU B O 1
ATOM 4975 N N . ARG B 1 77 ? -11.367 28.062 20.891 1 98.06 77 ARG B N 1
ATOM 4976 C CA . ARG B 1 77 ? -11.945 27.531 19.656 1 98.06 77 ARG B CA 1
ATOM 4977 C C . ARG B 1 77 ? -13.453 27.766 19.609 1 98.06 77 ARG B C 1
ATOM 4979 O O . ARG B 1 77 ? -14.016 28.047 18.562 1 98.06 77 ARG B O 1
ATOM 4986 N N . LEU B 1 78 ? -14.078 27.703 20.734 1 97.5 78 LEU B N 1
ATOM 4987 C CA . LEU B 1 78 ? -15.508 27.984 20.812 1 97.5 78 LEU B CA 1
ATOM 4988 C C . LEU B 1 78 ? -15.797 29.453 20.516 1 97.5 78 LEU B C 1
ATOM 4990 O O . LEU B 1 78 ? -16.609 29.766 19.641 1 97.5 78 LEU B O 1
ATOM 4994 N N . GLN B 1 79 ? -15.086 30.297 21.156 1 97.56 79 GLN B N 1
ATOM 4995 C CA . GLN B 1 79 ? -15.391 31.734 21.109 1 97.56 79 GLN B CA 1
ATOM 4996 C C . GLN B 1 79 ? -15.078 32.312 19.734 1 97.56 79 GLN B C 1
ATOM 4998 O O . GLN B 1 79 ? -15.742 33.25 19.297 1 97.56 79 GLN B O 1
ATOM 5003 N N . THR B 1 80 ? -14.086 31.734 19.125 1 98 80 THR B N 1
ATOM 5004 C CA . THR B 1 80 ? -13.664 32.281 17.828 1 98 80 THR B CA 1
ATOM 5005 C C . THR B 1 80 ? -14.367 31.547 16.688 1 98 80 THR B C 1
ATOM 5007 O O . THR B 1 80 ? -14.164 31.875 15.516 1 98 80 THR B O 1
ATOM 5010 N N . ASN B 1 81 ? -15.094 30.531 16.969 1 97.62 81 ASN B N 1
ATOM 5011 C CA . ASN B 1 81 ? -15.797 29.688 16.016 1 97.62 81 ASN B CA 1
ATOM 5012 C C . ASN B 1 81 ? -14.828 28.812 15.211 1 97.62 81 ASN B C 1
ATOM 5014 O O . ASN B 1 81 ? -15.172 28.344 14.125 1 97.62 81 ASN B O 1
ATOM 5018 N N . ASN B 1 82 ? -13.625 28.641 15.727 1 97.62 82 ASN B N 1
ATOM 5019 C CA . ASN B 1 82 ? -12.648 27.828 15.008 1 97.62 82 ASN B CA 1
ATOM 5020 C C . ASN B 1 82 ? -13.117 26.375 14.875 1 97.62 82 ASN B C 1
ATOM 5022 O O . ASN B 1 82 ? -12.852 25.719 13.867 1 97.62 82 ASN B O 1
ATOM 5026 N N . PHE B 1 83 ? -13.844 25.812 15.836 1 97.12 83 PHE B N 1
ATOM 5027 C CA . PHE B 1 83 ? -14.383 24.469 15.805 1 97.12 83 PHE B CA 1
ATOM 5028 C C . PHE B 1 83 ? -15.273 24.266 14.578 1 97.12 83 PHE B C 1
ATOM 5030 O O . PHE B 1 83 ? -15.477 23.141 14.133 1 97.12 83 PHE B O 1
ATOM 5037 N N . PHE B 1 84 ? -15.773 25.344 14.055 1 97.31 84 PHE B N 1
ATOM 5038 C CA . PHE B 1 84 ? -16.875 25.203 13.102 1 97.31 84 PHE B CA 1
ATOM 5039 C C . PHE B 1 84 ? -16.422 25.656 11.711 1 97.31 84 PHE B C 1
ATOM 5041 O O . PHE B 1 84 ? -17.219 25.625 10.766 1 97.31 84 PHE B O 1
ATOM 5048 N N . THR B 1 85 ? -15.164 25.969 11.555 1 96.56 85 THR B N 1
ATOM 5049 C CA . THR B 1 85 ? -14.672 26.578 10.32 1 96.56 85 THR B CA 1
ATOM 5050 C C . THR B 1 85 ? -14.742 25.578 9.164 1 96.56 85 THR B C 1
ATOM 5052 O O . THR B 1 85 ? -14.766 25.969 8 1 96.56 85 THR B O 1
ATOM 5055 N N . ASP B 1 86 ? -14.82 24.312 9.445 1 96.25 86 ASP B N 1
ATOM 5056 C CA . ASP B 1 86 ? -14.812 23.297 8.398 1 96.25 86 ASP B CA 1
ATOM 5057 C C . ASP B 1 86 ? -16.234 22.828 8.078 1 96.25 86 ASP B C 1
ATOM 5059 O O . ASP B 1 86 ? -16.422 21.891 7.297 1 96.25 86 ASP B O 1
ATOM 5063 N N . PHE B 1 87 ? -17.188 23.516 8.641 1 98.06 87 PHE B N 1
ATOM 5064 C CA . PHE B 1 87 ? -18.531 22.969 8.508 1 98.06 87 PHE B CA 1
ATOM 5065 C C . PHE B 1 87 ? -19.469 23.984 7.879 1 98.06 87 PHE B C 1
ATOM 5067 O O . PHE B 1 87 ? -19.344 25.188 8.117 1 98.06 87 PHE B O 1
ATOM 5074 N N . HIS B 1 88 ? -20.391 23.516 7.125 1 98.44 88 HIS B N 1
ATOM 5075 C CA . HIS B 1 88 ? -21.547 24.266 6.668 1 98.44 88 HIS B CA 1
ATOM 5076 C C . HIS B 1 88 ? -22.453 24.641 7.832 1 98.44 88 HIS B C 1
ATOM 5078 O O . HIS B 1 88 ? -22.797 23.797 8.656 1 98.44 88 HIS B O 1
ATOM 5084 N N . LEU B 1 89 ? -22.797 25.906 7.93 1 98.19 89 LEU B N 1
ATOM 5085 C CA . LEU B 1 89 ? -23.688 26.422 8.961 1 98.19 89 LEU B CA 1
ATOM 5086 C C . LEU B 1 89 ? -24.953 27 8.344 1 98.19 89 LEU B C 1
ATOM 5088 O O . LEU B 1 89 ? -25.109 28.234 8.266 1 98.19 89 LEU B O 1
ATOM 5092 N N . PRO B 1 90 ? -25.906 26.156 8.031 1 97.31 90 PRO B N 1
ATOM 5093 C CA . PRO B 1 90 ? -27.094 26.609 7.301 1 97.31 90 PRO B CA 1
ATOM 5094 C C . PRO B 1 90 ? -27.953 27.594 8.109 1 97.31 90 PRO B C 1
ATOM 5096 O O . PRO B 1 90 ? -28.344 27.281 9.242 1 97.31 90 PRO B O 1
ATOM 5099 N N . ASN B 1 91 ? -28.266 28.672 7.453 1 95.81 91 ASN B N 1
ATOM 5100 C CA . ASN B 1 91 ? -29.172 29.672 8 1 95.81 91 ASN B CA 1
ATOM 5101 C C . ASN B 1 91 ? -28.656 30.219 9.328 1 95.81 91 ASN B C 1
ATOM 5103 O O . ASN B 1 91 ? -29.438 30.438 10.258 1 95.81 91 ASN B O 1
ATOM 5107 N N . ARG B 1 92 ? -27.312 30.391 9.406 1 96.31 92 ARG B N 1
ATOM 5108 C CA . ARG B 1 92 ? -26.719 30.891 10.648 1 96.31 92 ARG B CA 1
ATOM 5109 C C . ARG B 1 92 ? -25.688 31.969 10.367 1 96.31 92 ARG B C 1
ATOM 5111 O O . ARG B 1 92 ? -25.031 31.953 9.32 1 96.31 92 ARG B O 1
ATOM 5118 N N . SER B 1 93 ? -25.625 32.812 11.297 1 94.44 93 SER B N 1
ATOM 5119 C CA . SER B 1 93 ? -24.609 33.875 11.242 1 94.44 93 SER B CA 1
ATOM 5120 C C . SER B 1 93 ? -23.422 33.562 12.148 1 94.44 93 SER B C 1
ATOM 5122 O O . SER B 1 93 ? -23.531 32.719 13.039 1 94.44 93 SER B O 1
ATOM 5124 N N . TYR B 1 94 ? -22.422 34.281 11.922 1 96 94 TYR B N 1
ATOM 5125 C CA . TYR B 1 94 ? -21.203 34.031 12.703 1 96 94 TYR B CA 1
ATOM 5126 C C . TYR B 1 94 ? -21.203 34.84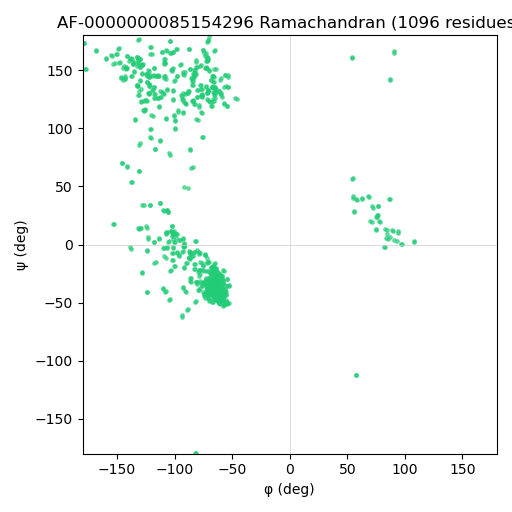4 14 1 96 94 TYR B C 1
ATOM 5128 O O . TYR B 1 94 ? -21.016 34.281 15.078 1 96 94 TYR B O 1
ATOM 5136 N N . PHE B 1 95 ? -21.328 36.094 13.891 1 97.5 95 PHE B N 1
ATOM 5137 C CA . PHE B 1 95 ? -21.297 37 15.023 1 97.5 95 PHE B CA 1
ATOM 5138 C C . PHE B 1 95 ? -22.266 38.156 14.82 1 97.5 95 PHE B C 1
ATOM 5140 O O . PHE B 1 95 ? -22.547 38.531 13.68 1 97.5 95 PHE B O 1
ATOM 5147 N N . PRO B 1 96 ? -22.781 38.781 15.914 1 96.38 96 PRO B N 1
ATOM 5148 C CA . PRO B 1 96 ? -23.688 39.906 15.781 1 96.38 96 PRO B CA 1
ATOM 5149 C C . PRO B 1 96 ? -23.031 41.094 15.078 1 96.38 96 PRO B C 1
ATOM 5151 O O . PRO B 1 96 ? -23.734 41.906 14.445 1 96.38 96 PRO B O 1
ATOM 5154 N N . ASP B 1 97 ? -21.719 41.25 15.148 1 96.81 97 ASP B N 1
ATOM 5155 C CA . ASP B 1 97 ? -21.047 42.438 14.594 1 96.81 97 ASP B CA 1
ATOM 5156 C C . ASP B 1 97 ? -20.422 42.125 13.234 1 96.81 97 ASP B C 1
ATOM 5158 O O . ASP B 1 97 ? -19.641 42.906 12.711 1 96.81 97 ASP B O 1
ATOM 5162 N N . GLN B 1 98 ? -20.781 40.938 12.664 1 97.56 98 GLN B N 1
ATOM 5163 C CA . GLN B 1 98 ? -20.328 40.656 11.305 1 97.56 98 GLN B CA 1
ATOM 5164 C C . GLN B 1 98 ? -20.953 41.625 10.305 1 97.56 98 GLN B C 1
ATOM 5166 O O . GLN B 1 98 ? -22.016 42.188 10.547 1 97.56 98 GLN B O 1
ATOM 5171 N N . VAL B 1 99 ? -20.25 41.906 9.203 1 98.12 99 VAL B N 1
ATOM 5172 C CA . VAL B 1 99 ? -20.797 42.719 8.125 1 98.12 99 VAL B CA 1
ATOM 5173 C C . VAL B 1 99 ? -20.844 41.906 6.832 1 98.12 99 VAL B C 1
ATOM 5175 O O . VAL B 1 99 ? -19.875 41.188 6.492 1 98.12 99 VAL B O 1
ATOM 5178 N N . ALA B 1 100 ? -21.922 41.938 6.156 1 98.19 100 ALA B N 1
ATOM 5179 C CA . ALA B 1 100 ? -22.094 41.312 4.848 1 98.19 100 ALA B CA 1
ATOM 5180 C C . ALA B 1 100 ? -21.969 42.344 3.729 1 98.19 100 ALA B C 1
ATOM 5182 O O . ALA B 1 100 ? -22.922 43.094 3.467 1 98.19 100 ALA B O 1
ATOM 5183 N N . PHE B 1 101 ? -20.906 42.281 3.059 1 98.31 101 PHE B N 1
ATOM 5184 C CA . PHE B 1 101 ? -20.672 43.281 2.006 1 98.31 101 PHE B CA 1
ATOM 5185 C C . PHE B 1 101 ? -21.188 42.75 0.664 1 98.31 101 PHE B C 1
ATOM 5187 O O . PHE B 1 101 ? -21.047 41.562 0.35 1 98.31 101 PHE B O 1
ATOM 5194 N N . GLU B 1 102 ? -21.625 43.719 -0.098 1 97.69 102 GLU B N 1
ATOM 5195 C CA . GLU B 1 102 ? -21.812 43.438 -1.515 1 97.69 102 GLU B CA 1
ATOM 5196 C C . GLU B 1 102 ? -20.469 43.281 -2.23 1 97.69 102 GLU B C 1
ATOM 5198 O O . GLU B 1 102 ? -19.438 43.75 -1.729 1 97.69 102 GLU B O 1
ATOM 5203 N N . PHE B 1 103 ? -20.562 42.625 -3.396 1 97.25 103 PHE B N 1
ATOM 5204 C CA . PHE B 1 103 ? -19.344 42.562 -4.207 1 97.25 103 PHE B CA 1
ATOM 5205 C C . PHE B 1 103 ? -18.844 43.969 -4.551 1 97.25 103 PHE B C 1
ATOM 5207 O O . PHE B 1 103 ? -19.625 44.844 -4.969 1 97.25 103 PHE B O 1
ATOM 5214 N N . GLY B 1 104 ? -17.672 44.188 -4.262 1 94.06 104 GLY B N 1
ATOM 5215 C CA . GLY B 1 104 ? -17.094 45.5 -4.484 1 94.06 104 GLY B CA 1
ATOM 5216 C C . GLY B 1 104 ? -17.172 46.406 -3.268 1 94.06 104 GLY B C 1
ATOM 5217 O O . GLY B 1 104 ? -16.75 47.562 -3.318 1 94.06 104 GLY B O 1
ATOM 5218 N N . GLY B 1 105 ? -17.688 45.906 -2.139 1 95.88 105 GLY B N 1
ATOM 5219 C CA . GLY B 1 105 ? -17.828 46.688 -0.929 1 95.88 105 GLY B CA 1
ATOM 5220 C C . GLY B 1 105 ? -16.484 47 -0.268 1 95.88 105 GLY B C 1
ATOM 5221 O O . GLY B 1 105 ? -15.445 46.531 -0.737 1 95.88 105 GLY B O 1
ATOM 5222 N N . PRO B 1 106 ? -16.516 47.75 0.852 1 96.12 106 PRO B N 1
ATOM 5223 C CA . PRO B 1 106 ? -15.281 48.25 1.46 1 96.12 106 PRO B CA 1
ATOM 5224 C C . PRO B 1 106 ? -14.734 47.281 2.518 1 96.12 106 PRO B C 1
ATOM 5226 O O . PRO B 1 106 ? -14.375 47.719 3.619 1 96.12 106 PRO B O 1
ATOM 5229 N N . TYR B 1 107 ? -14.656 46.094 2.139 1 97 107 TYR B N 1
ATOM 5230 C CA . TYR B 1 107 ? -13.867 45.188 2.961 1 97 107 TYR B CA 1
ATOM 5231 C C . TYR B 1 107 ? -12.383 45.375 2.707 1 97 107 TYR B C 1
ATOM 5233 O O . TYR B 1 107 ? -11.977 45.875 1.656 1 97 107 TYR B O 1
ATOM 5241 N N . LEU B 1 108 ? -11.617 45.031 3.725 1 97.44 108 LEU B N 1
ATOM 5242 C CA . LEU B 1 108 ? -10.18 45.25 3.68 1 97.44 108 LEU B CA 1
ATOM 5243 C C . LEU B 1 108 ? -9.852 46.688 3.375 1 97.44 108 LEU B C 1
ATOM 5245 O O . LEU B 1 108 ? -10.734 47.469 3.035 1 97.44 108 LEU B O 1
ATOM 5249 N N . ASN B 1 109 ? -8.734 47.188 3.639 1 96.12 109 ASN B N 1
ATOM 5250 C CA . ASN B 1 109 ? -8.242 48.5 3.215 1 96.12 109 ASN B CA 1
ATOM 5251 C C . ASN B 1 109 ? -7.23 48.375 2.074 1 96.12 109 ASN B C 1
ATOM 5253 O O . ASN B 1 109 ? -6.93 47.25 1.628 1 96.12 109 ASN B O 1
ATOM 5257 N N . ASP B 1 110 ? -6.797 49.406 1.562 1 94.62 110 ASP B N 1
ATOM 5258 C CA . ASP B 1 110 ? -5.953 49.438 0.369 1 94.62 110 ASP B CA 1
ATOM 5259 C C . ASP B 1 110 ? -4.652 48.656 0.607 1 94.62 110 ASP B C 1
ATOM 5261 O O . ASP B 1 110 ? -4.203 47.906 -0.256 1 94.62 110 ASP B O 1
ATOM 5265 N N . GLU B 1 111 ? -4.113 48.844 1.734 1 95.69 111 GLU B N 1
ATOM 5266 C CA . GLU B 1 111 ? -2.865 48.156 2.068 1 95.69 111 GLU B CA 1
ATOM 5267 C C . GLU B 1 111 ? -3.035 46.656 2.045 1 95.69 111 GLU B C 1
ATOM 5269 O O . GLU B 1 111 ? -2.205 45.938 1.477 1 95.69 111 GLU B O 1
ATOM 5274 N N . LEU B 1 112 ? -4.09 46.219 2.604 1 97.88 112 LEU B N 1
ATOM 5275 C CA . LEU B 1 112 ? -4.352 44.781 2.695 1 97.88 112 LEU B CA 1
ATOM 5276 C C . LEU B 1 112 ? -4.715 44.219 1.332 1 97.88 112 LEU B C 1
ATOM 5278 O O . LEU B 1 112 ? -4.355 43.062 1.018 1 97.88 112 LEU B O 1
ATOM 5282 N N . ARG B 1 113 ? -5.414 44.875 0.522 1 96.56 113 ARG B N 1
ATOM 5283 C CA . ARG B 1 113 ? -5.746 44.406 -0.824 1 96.56 113 ARG B CA 1
ATOM 5284 C C . ARG B 1 113 ? -4.488 44.188 -1.649 1 96.56 113 ARG B C 1
ATOM 5286 O O . ARG B 1 113 ? -4.43 43.25 -2.455 1 96.56 113 ARG B O 1
ATOM 5293 N N . LEU B 1 114 ? -3.525 45.031 -1.443 1 96.5 114 LEU B N 1
ATOM 5294 C CA . LEU B 1 114 ? -2.258 44.875 -2.148 1 96.5 114 LEU B CA 1
ATOM 5295 C C . LEU B 1 114 ? -1.555 43.594 -1.705 1 96.5 114 LEU B C 1
ATOM 5297 O O . LEU B 1 114 ? -0.894 42.938 -2.51 1 96.5 114 LEU B O 1
ATOM 5301 N N . ILE B 1 115 ? -1.702 43.25 -0.455 1 97.38 115 ILE B N 1
ATOM 5302 C CA . ILE B 1 115 ? -1.053 42.062 0.096 1 97.38 115 ILE B CA 1
ATOM 5303 C C . ILE B 1 115 ? -1.772 40.812 -0.39 1 97.38 115 ILE B C 1
ATOM 5305 O O . ILE B 1 115 ? -1.137 39.875 -0.871 1 97.38 115 ILE B O 1
ATOM 5309 N N . TYR B 1 116 ? -3.115 40.781 -0.376 1 97.94 116 TYR B N 1
ATOM 5310 C CA . TYR B 1 116 ? -3.889 39.562 -0.612 1 97.94 116 TYR B CA 1
ATOM 5311 C C . TYR B 1 116 ? -4.207 39.375 -2.094 1 97.94 116 TYR B C 1
ATOM 5313 O O . TYR B 1 116 ? -4.605 38.312 -2.533 1 97.94 116 TYR B O 1
ATOM 5321 N N . ASN B 1 117 ? -4.062 40.438 -2.889 1 96.38 117 ASN B N 1
ATOM 5322 C CA . ASN B 1 117 ? -4.309 40.406 -4.328 1 96.38 117 ASN B CA 1
ATOM 5323 C C . ASN B 1 117 ? -3.152 41.031 -5.105 1 96.38 117 ASN B C 1
ATOM 5325 O O . ASN B 1 117 ? -3.355 41.969 -5.891 1 96.38 117 ASN B O 1
ATOM 5329 N N . PRO B 1 118 ? -2.043 40.406 -4.973 1 94 118 PRO B N 1
ATOM 5330 C CA . PRO B 1 118 ? -0.857 41.031 -5.566 1 94 118 PRO B CA 1
ATOM 5331 C C . PRO B 1 118 ? -0.894 41.031 -7.094 1 94 118 PRO B C 1
ATOM 5333 O O . PRO B 1 118 ? -0.308 41.906 -7.727 1 94 118 PRO B O 1
ATOM 5336 N N . THR B 1 119 ? -1.588 40.156 -7.785 1 93.81 119 THR B N 1
ATOM 5337 C CA . THR B 1 119 ? -1.601 40.031 -9.242 1 93.81 119 THR B CA 1
ATOM 5338 C C . THR B 1 119 ? -2.861 40.656 -9.82 1 93.81 119 THR B C 1
ATOM 5340 O O . THR B 1 119 ? -2.982 40.812 -11.039 1 93.81 119 THR B O 1
ATOM 5343 N N . GLY B 1 120 ? -3.807 40.938 -8.969 1 94.69 120 GLY B N 1
ATOM 5344 C CA . GLY B 1 120 ? -5.062 41.531 -9.422 1 94.69 120 GLY B CA 1
ATOM 5345 C C . GLY B 1 120 ? -6.043 40.5 -9.945 1 94.69 120 GLY B C 1
ATOM 5346 O O . GLY B 1 120 ? -7.066 40.844 -10.531 1 94.69 120 GLY B O 1
ATOM 5347 N N . GLU B 1 121 ? -5.738 39.25 -9.664 1 96.56 121 GLU B N 1
ATOM 5348 C CA . GLU B 1 121 ? -6.551 38.188 -10.219 1 96.56 121 GLU B CA 1
ATOM 5349 C C . GLU B 1 121 ? -7.68 37.812 -9.273 1 96.56 121 GLU B C 1
ATOM 5351 O O . GLU B 1 121 ? -8.641 37.125 -9.672 1 96.56 121 GLU B O 1
ATOM 5356 N N . LEU B 1 122 ? -7.531 38.156 -7.992 1 96.62 122 LEU B N 1
ATOM 5357 C CA . LEU B 1 122 ? -8.531 37.812 -6.988 1 96.62 122 LEU B CA 1
ATOM 5358 C C . LEU B 1 122 ? -9.852 38.531 -7.258 1 96.62 122 LEU B C 1
ATOM 5360 O O . LEU B 1 122 ? -9.859 39.75 -7.453 1 96.62 122 LEU B O 1
ATOM 5364 N N . GLU B 1 123 ? -10.953 37.844 -7.359 1 96.5 123 GLU B N 1
ATOM 5365 C CA . GLU B 1 123 ? -12.297 38.406 -7.547 1 96.5 123 GLU B CA 1
ATOM 5366 C C . GLU B 1 123 ? -13.125 38.281 -6.273 1 96.5 123 GLU B C 1
ATOM 5368 O O . GLU B 1 123 ? -12.758 37.531 -5.352 1 96.5 123 GLU B O 1
ATOM 5373 N N . ASP B 1 124 ? -14.234 38.969 -6.258 1 97.25 124 ASP B N 1
ATOM 5374 C CA . ASP B 1 124 ? -15.086 39 -5.074 1 97.25 124 ASP B CA 1
ATOM 5375 C C . ASP B 1 124 ? -15.602 37.594 -4.746 1 97.25 124 ASP B C 1
ATOM 5377 O O . ASP B 1 124 ? -15.711 37.219 -3.576 1 97.25 124 ASP B O 1
ATOM 5381 N N . GLU B 1 125 ? -15.836 36.844 -5.738 1 96.81 125 GLU B N 1
ATOM 5382 C CA . GLU B 1 125 ? -16.344 35.469 -5.547 1 96.81 125 GLU B CA 1
ATOM 5383 C C . GLU B 1 125 ? -15.359 34.625 -4.766 1 96.81 125 GLU B C 1
ATOM 5385 O O . GLU B 1 125 ? -15.758 33.719 -4.012 1 96.81 125 GLU B O 1
ATOM 5390 N N . ASP B 1 126 ? -14.086 34.906 -4.914 1 97.94 126 ASP B N 1
ATOM 5391 C CA . ASP B 1 126 ? -13.031 34.156 -4.242 1 97.94 126 ASP B CA 1
ATOM 5392 C C . ASP B 1 126 ? -13.031 34.438 -2.74 1 97.94 126 ASP B C 1
ATOM 5394 O O . ASP B 1 126 ? -12.438 33.688 -1.963 1 97.94 126 ASP B O 1
ATOM 5398 N N . LEU B 1 127 ? -13.711 35.469 -2.336 1 98.38 127 LEU B N 1
ATOM 5399 C CA . LEU B 1 127 ? -13.656 35.906 -0.941 1 98.38 127 LEU B CA 1
ATOM 5400 C C . LEU B 1 127 ? -14.945 35.531 -0.212 1 98.38 127 LEU B C 1
ATOM 5402 O O . LEU B 1 127 ? -15.109 35.844 0.971 1 98.38 127 LEU B O 1
ATOM 5406 N N . VAL B 1 128 ? -15.844 34.844 -0.935 1 98.5 128 VAL B N 1
ATOM 5407 C CA . VAL B 1 128 ? -17.062 34.344 -0.302 1 98.5 128 VAL B CA 1
ATOM 5408 C C . VAL B 1 128 ? -16.719 33.25 0.706 1 98.5 128 VAL B C 1
ATOM 5410 O O . VAL B 1 128 ? -15.891 32.375 0.422 1 98.5 128 VAL B O 1
ATOM 5413 N N . ASP B 1 129 ? -17.344 33.312 1.88 1 98.19 129 ASP B N 1
ATOM 5414 C CA . ASP B 1 129 ? -17 32.375 2.93 1 98.19 129 ASP B CA 1
ATOM 5415 C C . ASP B 1 129 ? -17.516 30.969 2.596 1 98.19 129 ASP B C 1
ATOM 5417 O O . ASP B 1 129 ? -18.422 30.828 1.771 1 98.19 129 ASP B O 1
ATOM 5421 N N . TYR B 1 130 ? -16.938 29.969 3.213 1 97.81 130 TYR B N 1
ATOM 5422 C CA . TYR B 1 130 ? -17.219 28.547 3.006 1 97.81 130 TYR B CA 1
ATOM 5423 C C . TYR B 1 130 ? -18.469 28.125 3.766 1 97.81 130 TYR B C 1
ATOM 5425 O O . TYR B 1 130 ? -19.266 27.328 3.26 1 97.81 130 TYR B O 1
ATOM 5433 N N . ASN B 1 131 ? -18.766 28.672 4.918 1 97.94 131 ASN B N 1
ATOM 5434 C CA . ASN B 1 131 ? -19.641 28.062 5.914 1 97.94 131 ASN B CA 1
ATOM 5435 C C . ASN B 1 131 ? -21.078 28.516 5.734 1 97.94 131 ASN B C 1
ATOM 5437 O O . ASN B 1 131 ? -22 27.719 5.902 1 97.94 131 ASN B O 1
ATOM 5441 N N . SER B 1 132 ? -21.344 29.781 5.359 1 97 132 SER B N 1
ATOM 5442 C CA . SER B 1 132 ? -22.688 30.328 5.309 1 97 132 SER B CA 1
ATOM 5443 C C . SER B 1 132 ? -23.391 29.953 4.008 1 97 132 SER B C 1
ATOM 5445 O O . SER B 1 132 ? -22.797 29.312 3.139 1 97 132 SER B O 1
ATOM 5447 N N . ASP B 1 133 ? -24.594 30.422 3.877 1 95.62 133 ASP B N 1
ATOM 5448 C CA . ASP B 1 133 ? -25.359 30.188 2.658 1 95.62 133 ASP B CA 1
ATOM 5449 C C . ASP B 1 133 ? -25.25 31.359 1.697 1 95.62 133 ASP B C 1
ATOM 5451 O O . ASP B 1 133 ? -25.891 31.375 0.645 1 95.62 133 ASP B O 1
ATOM 5455 N N . GLN B 1 134 ? -24.469 32.312 2.051 1 95.12 134 GLN B N 1
ATOM 5456 C CA . GLN B 1 134 ? -24.328 33.531 1.22 1 95.12 134 GLN B CA 1
ATOM 5457 C C . GLN B 1 134 ? -23.453 33.25 0.003 1 95.12 134 GLN B C 1
ATOM 5459 O O . GLN B 1 134 ? -22.312 32.781 0.144 1 95.12 134 GLN B O 1
ATOM 5464 N N . GLU B 1 135 ? -23.938 33.594 -1.147 1 95.38 135 GLU B N 1
ATOM 5465 C CA . GLU B 1 135 ? -23.172 33.344 -2.363 1 95.38 135 GLU B CA 1
ATOM 5466 C C . GLU B 1 135 ? -22.781 34.625 -3.064 1 95.38 135 GLU B C 1
ATOM 5468 O O . GLU B 1 135 ? -21.891 34.625 -3.918 1 95.38 135 GLU B O 1
ATOM 5473 N N . GLU B 1 136 ? -23.422 35.719 -2.688 1 96.81 136 GLU B N 1
ATOM 5474 C CA . GLU B 1 136 ? -23.188 37 -3.385 1 96.81 136 GLU B CA 1
ATOM 5475 C C . GLU B 1 136 ? -22.781 38.094 -2.412 1 96.81 136 GLU B C 1
ATOM 5477 O O . GLU B 1 136 ? -23 39.281 -2.674 1 96.81 136 GLU B O 1
ATOM 5482 N N . ARG B 1 137 ? -22.406 37.688 -1.264 1 97.81 137 ARG B N 1
ATOM 5483 C CA . ARG B 1 137 ? -21.922 38.594 -0.241 1 97.81 137 ARG B CA 1
ATOM 5484 C C . ARG B 1 137 ? -20.609 38.125 0.353 1 97.81 137 ARG B C 1
ATOM 5486 O O . ARG B 1 137 ? -20.312 36.938 0.319 1 97.81 137 ARG B O 1
ATOM 5493 N N . ILE B 1 138 ? -19.906 39.031 0.785 1 98.44 138 ILE B N 1
ATOM 5494 C CA . ILE B 1 138 ? -18.656 38.75 1.487 1 98.44 138 ILE B CA 1
ATOM 5495 C C . ILE B 1 138 ? -18.828 39.031 2.979 1 98.44 138 ILE B C 1
ATOM 5497 O O . ILE B 1 138 ? -18.969 40.188 3.383 1 98.44 138 ILE B O 1
ATOM 5501 N N . ILE B 1 139 ? -18.875 38 3.762 1 98.44 139 ILE B N 1
ATOM 5502 C CA . ILE B 1 139 ? -19 38.156 5.207 1 98.44 139 ILE B CA 1
ATOM 5503 C C . ILE B 1 139 ? -17.625 38.469 5.801 1 98.44 139 ILE B C 1
ATOM 5505 O O . ILE B 1 139 ? -16.641 37.781 5.551 1 98.44 139 ILE B O 1
ATOM 5509 N N . ALA B 1 140 ? -17.594 39.531 6.535 1 98.62 140 ALA B N 1
ATOM 5510 C CA . ALA B 1 140 ? -16.328 40 7.098 1 98.62 140 ALA B CA 1
ATOM 5511 C C . ALA B 1 140 ? -16.484 40.312 8.578 1 98.62 140 ALA B C 1
ATOM 5513 O O . ALA B 1 140 ? -17.594 40.562 9.062 1 98.62 140 ALA B O 1
ATOM 5514 N N . LEU B 1 141 ? -15.43 40.25 9.281 1 98.62 141 LEU B N 1
ATOM 5515 C CA . LEU B 1 141 ? -15.383 40.562 10.711 1 98.62 141 LEU B CA 1
ATOM 5516 C C . LEU B 1 141 ? -14.516 41.812 10.969 1 98.62 141 LEU B C 1
ATOM 5518 O O . LEU B 1 141 ? -13.477 41.969 10.328 1 98.62 141 LEU B O 1
ATOM 5522 N N . PRO B 1 142 ? -14.891 42.562 11.922 1 98.56 142 PRO B N 1
ATOM 5523 C CA . PRO B 1 142 ? -14.117 43.781 12.234 1 98.56 142 PRO B CA 1
ATOM 5524 C C . PRO B 1 142 ? -12.883 43.469 13.078 1 98.56 142 PRO B C 1
ATOM 5526 O O . PRO B 1 142 ? -12.961 42.719 14.055 1 98.56 142 PRO B O 1
ATOM 5529 N N . PHE B 1 143 ? -11.781 44.031 12.672 1 98.75 143 PHE B N 1
ATOM 5530 C CA . PHE B 1 143 ? -10.516 44.031 13.406 1 98.75 143 PHE B CA 1
ATOM 5531 C C . PHE B 1 143 ? -10.039 45.438 13.672 1 98.75 143 PHE B C 1
ATOM 5533 O O . PHE B 1 143 ? -10.227 46.344 12.844 1 98.75 143 PHE B O 1
ATOM 5540 N N . ALA B 1 144 ? -9.445 45.625 14.812 1 98.56 144 ALA B N 1
ATOM 5541 C CA . ALA B 1 144 ? -8.852 46.938 15.141 1 98.56 144 ALA B CA 1
ATOM 5542 C C . ALA B 1 144 ? -7.398 47 14.695 1 98.56 144 ALA B C 1
ATOM 5544 O O . ALA B 1 144 ? -6.586 46.125 15.062 1 98.56 144 ALA B O 1
ATOM 5545 N N . LYS B 1 145 ? -7.148 47.969 13.836 1 98.19 145 LYS B N 1
ATOM 5546 C CA . LYS B 1 145 ? -5.77 48.25 13.461 1 98.19 145 LYS B CA 1
ATOM 5547 C C . LYS B 1 145 ? -5.004 48.906 14.617 1 98.19 145 LYS B C 1
ATOM 5549 O O . LYS B 1 145 ? -5.422 49.938 15.141 1 98.19 145 LYS B O 1
ATOM 5554 N N . LYS B 1 146 ? -3.916 48.344 14.992 1 96.94 146 LYS B N 1
ATOM 5555 C CA . LYS B 1 146 ? -3.248 48.75 16.219 1 96.94 146 LYS B CA 1
ATOM 5556 C C . LYS B 1 146 ? -2.656 50.156 16.094 1 96.94 146 LYS B C 1
ATOM 5558 O O . LYS B 1 146 ? -2.705 50.938 17.047 1 96.94 146 LYS B O 1
ATOM 5563 N N . SER B 1 147 ? -2.125 50.531 15 1 95.56 147 SER B N 1
ATOM 5564 C CA . SER B 1 147 ? -1.379 51.781 14.82 1 95.56 147 SER B CA 1
ATOM 5565 C C . SER B 1 147 ? -2.277 53 15.008 1 95.56 147 SER B C 1
ATOM 5567 O O . SER B 1 147 ? -1.854 54 15.578 1 95.56 147 SER B O 1
ATOM 5569 N N . ASN B 1 148 ? -3.578 52.906 14.562 1 95.56 148 ASN B N 1
ATOM 5570 C CA . ASN B 1 148 ? -4.406 54.094 14.602 1 95.56 148 ASN B CA 1
ATOM 5571 C C . ASN B 1 148 ? -5.816 53.812 15.094 1 95.56 148 ASN B C 1
ATOM 5573 O O . ASN B 1 148 ? -6.652 54.719 15.188 1 95.56 148 ASN B O 1
ATOM 5577 N N . GLY B 1 149 ? -6.043 52.594 15.305 1 95.19 149 GLY B N 1
ATOM 5578 C CA . GLY B 1 149 ? -7.332 52.25 15.875 1 95.19 149 GLY B CA 1
ATOM 5579 C C . GLY B 1 149 ? -8.422 52.062 14.836 1 95.19 149 GLY B C 1
ATOM 5580 O O . GLY B 1 149 ? -9.57 51.781 15.18 1 95.19 149 GLY B O 1
ATOM 5581 N N . GLU B 1 150 ? -8.039 52.094 13.602 1 96.75 150 GLU B N 1
ATOM 5582 C CA . GLU B 1 150 ? -9.008 51.938 12.516 1 96.75 150 GLU B CA 1
ATOM 5583 C C . GLU B 1 150 ? -9.633 50.562 12.531 1 96.75 150 GLU B C 1
ATOM 5585 O O . GLU B 1 150 ? -8.938 49.562 12.758 1 96.75 150 GLU B O 1
ATOM 5590 N N . THR B 1 151 ? -10.977 50.594 12.344 1 98.12 151 THR B N 1
ATOM 5591 C CA . THR B 1 151 ? -11.641 49.312 12.164 1 98.12 151 THR B CA 1
ATOM 5592 C C . THR B 1 151 ? -11.539 48.844 10.719 1 98.12 151 THR B C 1
ATOM 5594 O O . THR B 1 151 ? -11.938 49.562 9.797 1 98.12 151 THR B O 1
ATOM 5597 N N . VAL B 1 152 ? -10.969 47.719 10.484 1 98.5 152 VAL B N 1
ATOM 5598 C CA . VAL B 1 152 ? -10.859 47.125 9.164 1 98.5 152 VAL B CA 1
ATOM 5599 C C . VAL B 1 152 ? -11.602 45.781 9.141 1 98.5 152 VAL B C 1
ATOM 5601 O O . VAL B 1 152 ? -11.477 45 10.07 1 98.5 152 VAL B O 1
ATOM 5604 N N . HIS B 1 153 ? -12.367 45.531 8.102 1 98.69 153 HIS B N 1
ATOM 5605 C CA . HIS B 1 153 ? -13.18 44.312 8 1 98.69 153 HIS B CA 1
ATOM 5606 C C . HIS B 1 153 ? -12.469 43.25 7.184 1 98.69 153 HIS B C 1
ATOM 5608 O O . HIS B 1 153 ? -12.25 43.406 5.984 1 98.69 153 HIS B O 1
ATOM 5614 N N . PHE B 1 154 ? -12.117 42.125 7.801 1 98.75 154 PHE B N 1
ATOM 5615 C CA . PHE B 1 154 ? -11.461 41 7.148 1 98.75 154 PHE B CA 1
ATOM 5616 C C . PHE B 1 154 ? -12.492 40 6.664 1 98.75 154 PHE B C 1
ATOM 5618 O O . PHE B 1 154 ? -13.281 39.469 7.457 1 98.75 154 PHE B O 1
ATOM 5625 N N . PRO B 1 155 ? -12.484 39.688 5.332 1 98.62 155 PRO B N 1
ATOM 5626 C CA . PRO B 1 155 ? -13.344 38.594 4.895 1 98.62 155 PRO B CA 1
ATOM 5627 C C . PRO B 1 155 ? -13.039 37.281 5.633 1 98.62 155 PRO B C 1
ATOM 5629 O O . PRO B 1 155 ? -11.875 36.938 5.809 1 98.62 155 PRO B O 1
ATOM 5632 N N . LEU B 1 156 ? -14.078 36.594 6.055 1 98.31 156 LEU B N 1
ATOM 5633 C CA . LEU B 1 156 ? -13.922 35.281 6.707 1 98.31 156 LEU B CA 1
ATOM 5634 C C . LEU B 1 156 ? -13.117 34.344 5.832 1 98.31 156 LEU B C 1
ATOM 5636 O O . LEU B 1 156 ? -12.352 33.531 6.344 1 98.31 156 LEU B O 1
ATOM 5640 N N . ASN B 1 157 ? -13.25 34.406 4.531 1 98.44 157 ASN B N 1
ATOM 5641 C CA . ASN B 1 157 ? -12.523 33.531 3.588 1 98.44 157 ASN B CA 1
ATOM 5642 C C . ASN B 1 157 ? -11.016 33.688 3.746 1 98.44 157 ASN B C 1
ATOM 5644 O O . ASN B 1 157 ? -10.289 32.688 3.76 1 98.44 157 ASN B O 1
ATOM 5648 N N . VAL B 1 158 ? -10.531 34.875 3.934 1 98.56 158 VAL B N 1
ATOM 5649 C CA . VAL B 1 158 ? -9.109 35.156 4.098 1 98.56 158 VAL B CA 1
ATOM 5650 C C . VAL B 1 158 ? -8.609 34.531 5.391 1 98.56 158 VAL B C 1
ATOM 5652 O O . VAL B 1 158 ? -7.562 33.875 5.406 1 98.56 158 VAL B O 1
ATOM 5655 N N . LEU B 1 159 ? -9.406 34.719 6.426 1 98.25 159 LEU B N 1
ATOM 5656 C CA . LEU B 1 159 ? -9.016 34.156 7.723 1 98.25 159 LEU B CA 1
ATOM 5657 C C . LEU B 1 159 ? -8.93 32.625 7.664 1 98.25 159 LEU B C 1
ATOM 5659 O O . LEU B 1 159 ? -7.969 32.062 8.164 1 98.25 159 LEU B O 1
ATOM 5663 N N . ALA B 1 160 ? -9.867 32.031 6.961 1 96.88 160 ALA B N 1
ATOM 5664 C CA . ALA B 1 160 ? -9.969 30.578 6.926 1 96.88 160 ALA B CA 1
ATOM 5665 C C . ALA B 1 160 ? -8.922 29.969 5.992 1 96.88 160 ALA B C 1
ATOM 5667 O O . ALA B 1 160 ? -8.438 28.859 6.223 1 96.88 160 ALA B O 1
ATOM 5668 N N . ASN B 1 161 ? -8.523 30.641 4.926 1 97.12 161 ASN B N 1
ATOM 5669 C CA . ASN B 1 161 ? -7.602 30.094 3.93 1 97.12 161 ASN B CA 1
ATOM 5670 C C . ASN B 1 161 ? -6.148 30.328 4.328 1 97.12 161 ASN B C 1
ATOM 5672 O O . ASN B 1 161 ? -5.285 29.5 4.059 1 97.12 161 ASN B O 1
ATOM 5676 N N . LEU B 1 162 ? -5.918 31.453 5.031 1 97.56 162 LEU B N 1
ATOM 5677 C CA . LEU B 1 162 ? -4.52 31.844 5.168 1 97.56 162 LEU B CA 1
ATOM 5678 C C . LEU B 1 162 ? -4.039 31.656 6.602 1 97.56 162 LEU B C 1
ATOM 5680 O O . LEU B 1 162 ? -2.889 31.281 6.828 1 97.56 162 LEU B O 1
ATOM 5684 N N . TYR B 1 163 ? -4.891 31.938 7.598 1 97.38 163 TYR B N 1
ATOM 5685 C CA . TYR B 1 163 ? -4.398 32.062 8.969 1 97.38 163 TYR B CA 1
ATOM 5686 C C . TYR B 1 163 ? -4.852 30.875 9.805 1 97.38 163 TYR B C 1
ATOM 5688 O O . TYR B 1 163 ? -4.113 30.391 10.672 1 97.38 163 TYR B O 1
ATOM 5696 N N . VAL B 1 164 ? -6.066 30.422 9.656 1 94.56 164 VAL B N 1
ATOM 5697 C CA . VAL B 1 164 ? -6.637 29.281 10.375 1 94.56 164 VAL B CA 1
ATOM 5698 C C . VAL B 1 164 ? -6.562 29.531 11.883 1 94.56 164 VAL B C 1
ATOM 5700 O O . VAL B 1 164 ? -7.062 30.547 12.375 1 94.56 164 VAL B O 1
ATOM 5703 N N . SER B 1 165 ? -5.773 28.781 12.57 1 96.31 165 SER B N 1
ATOM 5704 C CA . SER B 1 165 ? -5.785 28.938 14.023 1 96.31 165 SER B CA 1
ATOM 5705 C C . SER B 1 165 ? -4.602 29.766 14.5 1 96.31 165 SER B C 1
ATOM 5707 O O . SER B 1 165 ? -4.461 30.031 15.703 1 96.31 165 SER B O 1
ATOM 5709 N N . ASN B 1 166 ? -3.748 30.172 13.617 1 97.25 166 ASN B N 1
ATOM 5710 C CA . ASN B 1 166 ? -2.59 30.953 14.023 1 97.25 166 ASN B CA 1
ATOM 5711 C C . ASN B 1 166 ? -3.002 32.344 14.547 1 97.25 166 ASN B C 1
ATOM 5713 O O . ASN B 1 166 ? -3.729 33.062 13.867 1 97.25 166 ASN B O 1
ATOM 5717 N N . GLY B 1 167 ? -2.621 32.625 15.742 1 98.31 167 GLY B N 1
ATOM 5718 C CA . GLY B 1 167 ? -2.914 33.906 16.328 1 98.31 167 GLY B CA 1
ATOM 5719 C C . GLY B 1 167 ? -4.148 33.906 17.219 1 98.31 167 GLY B C 1
ATOM 5720 O O . GLY B 1 167 ? -4.52 34.938 17.781 1 98.31 167 GLY B O 1
ATOM 5721 N N . LEU B 1 168 ? -4.758 32.75 17.328 1 98.62 168 LEU B N 1
ATOM 5722 C CA . LEU B 1 168 ? -5.844 32.594 18.297 1 98.62 168 LEU B CA 1
ATOM 5723 C C . LEU B 1 168 ? -5.301 32.25 19.688 1 98.62 168 LEU B C 1
ATOM 5725 O O . LEU B 1 168 ? -4.355 31.484 19.812 1 98.62 168 LEU B O 1
ATOM 5729 N N . ALA B 1 169 ? -5.902 32.906 20.703 1 98.5 169 ALA B N 1
ATOM 5730 C CA . ALA B 1 169 ? -5.477 32.562 22.062 1 98.5 169 ALA B CA 1
ATOM 5731 C C . ALA B 1 169 ? -6.539 32.969 23.078 1 98.5 169 ALA B C 1
ATOM 5733 O O . ALA B 1 169 ? -7.395 33.812 22.797 1 98.5 169 ALA B O 1
ATOM 5734 N N . SER B 1 170 ? -6.484 32.406 24.203 1 98.06 170 SER B N 1
ATOM 5735 C CA . SER B 1 170 ? -7.277 32.75 25.375 1 98.06 170 SER B CA 1
ATOM 5736 C C . SER B 1 170 ? -6.391 32.969 26.594 1 98.06 170 SER B C 1
ATOM 5738 O O . SER B 1 170 ? -5.254 32.5 26.641 1 98.06 170 SER B O 1
ATOM 5740 N N . GLY B 1 171 ? -6.906 33.75 27.5 1 97 171 GLY B N 1
ATOM 5741 C CA . GLY B 1 171 ? -6.176 34 28.719 1 97 171 GLY B CA 1
ATOM 5742 C C . GLY B 1 171 ? -7.02 34.688 29.781 1 97 171 GLY B C 1
ATOM 5743 O O . GLY B 1 171 ? -8.125 35.156 29.5 1 97 171 GLY B O 1
ATOM 5744 N N . ASN B 1 172 ? -6.465 34.688 30.984 1 96.06 172 ASN B N 1
ATOM 5745 C CA . ASN B 1 172 ? -7.152 35.281 32.125 1 96.06 172 ASN B CA 1
ATOM 5746 C C . ASN B 1 172 ? -7.289 36.781 31.969 1 96.06 172 ASN B C 1
ATOM 5748 O O . ASN B 1 172 ? -8.188 37.406 32.531 1 96.06 172 ASN B O 1
ATOM 5752 N N . THR B 1 173 ? -6.395 37.375 31.156 1 96.81 173 THR B N 1
ATOM 5753 C CA . THR B 1 173 ? -6.438 38.781 30.828 1 96.81 173 THR B CA 1
ATOM 5754 C C . THR B 1 173 ? -6.152 39 29.344 1 96.81 173 THR B C 1
ATOM 5756 O O . THR B 1 173 ? -5.594 38.125 28.672 1 96.81 173 THR B O 1
ATOM 5759 N N . PRO B 1 174 ? -6.57 40.188 28.844 1 97.94 174 PRO B N 1
ATOM 5760 C CA . PRO B 1 174 ? -6.254 40.469 27.438 1 97.94 174 PRO B CA 1
ATOM 5761 C C . PRO B 1 174 ? -4.758 40.406 27.141 1 97.94 174 PRO B C 1
ATOM 5763 O O . PRO B 1 174 ? -4.352 39.844 26.125 1 97.94 174 PRO B O 1
ATOM 5766 N N . GLN B 1 175 ? -3.984 40.938 28.078 1 97.69 175 GLN B N 1
ATOM 5767 C CA . GLN B 1 175 ? -2.541 40.938 27.875 1 97.69 175 GLN B CA 1
ATOM 5768 C C . GLN B 1 175 ? -1.977 39.531 27.812 1 97.69 175 GLN B C 1
ATOM 5770 O O . GLN B 1 175 ? -1.15 39.219 26.953 1 97.69 175 GLN B O 1
ATOM 5775 N N . GLU B 1 176 ? -2.443 38.688 28.688 1 97.38 176 GLU B N 1
ATOM 5776 C CA . GLU B 1 176 ? -1.992 37.312 28.703 1 97.38 176 GLU B CA 1
ATOM 5777 C C . GLU B 1 176 ? -2.314 36.594 27.391 1 97.38 176 GLU B C 1
ATOM 5779 O O . GLU B 1 176 ? -1.454 35.938 26.812 1 97.38 176 GLU B O 1
ATOM 5784 N N . ALA B 1 177 ? -3.525 36.75 26.891 1 98.38 177 ALA B N 1
ATOM 5785 C CA . ALA B 1 177 ? -3.961 36.125 25.641 1 98.38 177 ALA B CA 1
ATOM 5786 C C . ALA B 1 177 ? -3.168 36.656 24.453 1 98.38 177 ALA B C 1
ATOM 5788 O O . ALA B 1 177 ? -2.729 35.875 23.594 1 98.38 177 ALA B O 1
ATOM 5789 N N . GLN B 1 178 ? -2.975 37.906 24.453 1 98.69 178 GLN B N 1
ATOM 5790 C CA . GLN B 1 178 ? -2.287 38.531 23.328 1 98.69 178 GLN B CA 1
ATOM 5791 C C . GLN B 1 178 ? -0.812 38.156 23.297 1 98.69 178 GLN B C 1
ATOM 5793 O O . GLN B 1 178 ? -0.226 38 22.219 1 98.69 178 GLN B O 1
ATOM 5798 N N . VAL B 1 179 ? -0.224 38 24.484 1 98.56 179 VAL B N 1
ATOM 5799 C CA . VAL B 1 179 ? 1.145 37.5 24.562 1 98.56 179 VAL B CA 1
ATOM 5800 C C . VAL B 1 179 ? 1.217 36.094 23.969 1 98.56 179 VAL B C 1
ATOM 5802 O O . VAL B 1 179 ? 2.123 35.781 23.188 1 98.56 179 VAL B O 1
ATOM 5805 N N . GLN B 1 180 ? 0.258 35.25 24.297 1 98.12 180 GLN B N 1
ATOM 5806 C CA . GLN B 1 180 ? 0.218 33.906 23.766 1 98.12 180 GLN B CA 1
ATOM 5807 C C . GLN B 1 180 ? 0.054 33.906 22.234 1 98.12 180 GLN B C 1
ATOM 5809 O O . GLN B 1 180 ? 0.751 33.188 21.531 1 98.12 180 GLN B O 1
ATOM 5814 N N . ALA B 1 181 ? -0.792 34.719 21.719 1 98.75 181 ALA B N 1
ATOM 5815 C CA . ALA B 1 181 ? -1.073 34.812 20.297 1 98.75 181 ALA B CA 1
ATOM 5816 C C . ALA B 1 181 ? 0.162 35.25 19.516 1 98.75 181 ALA B C 1
ATOM 5818 O O . ALA B 1 181 ? 0.554 34.625 18.531 1 98.75 181 ALA B O 1
ATOM 5819 N N . LEU B 1 182 ? 0.777 36.312 20.016 1 98.88 182 LEU B N 1
ATOM 5820 C CA . LEU B 1 182 ? 1.941 36.844 19.328 1 98.88 182 LEU B CA 1
ATOM 5821 C C . LEU B 1 182 ? 3.117 35.875 19.406 1 98.88 182 LEU B C 1
ATOM 5823 O O . LEU B 1 182 ? 3.879 35.719 18.438 1 98.88 182 LEU B O 1
ATOM 5827 N N . SER B 1 183 ? 3.273 35.25 20.531 1 98.69 183 SER B N 1
ATOM 5828 C CA . SER B 1 183 ? 4.328 34.25 20.656 1 98.69 183 SER B CA 1
ATOM 5829 C C . SER B 1 183 ? 4.145 33.125 19.656 1 98.69 183 SER B C 1
ATOM 5831 O O . SER B 1 183 ? 5.105 32.688 19.016 1 98.69 183 SER B O 1
ATOM 5833 N N . GLU B 1 184 ? 2.916 32.656 19.469 1 98.12 184 GLU B N 1
ATOM 5834 C CA . GLU B 1 184 ? 2.643 31.609 18.5 1 98.12 184 GLU B CA 1
ATOM 5835 C C . GLU B 1 184 ? 2.951 32.094 17.078 1 98.12 184 GLU B C 1
ATOM 5837 O O . GLU B 1 184 ? 3.531 31.344 16.281 1 98.12 184 GLU B O 1
ATOM 5842 N N . ILE B 1 185 ? 2.578 33.281 16.766 1 98.69 185 ILE B N 1
ATOM 5843 C CA . ILE B 1 185 ? 2.816 33.844 15.438 1 98.69 185 ILE B CA 1
ATOM 5844 C C . ILE B 1 185 ? 4.316 33.875 15.148 1 98.69 185 ILE B C 1
ATOM 5846 O O . ILE B 1 185 ? 4.758 33.469 14.078 1 98.69 185 ILE B O 1
ATOM 5850 N N . PHE B 1 186 ? 5.113 34.344 16.125 1 98.75 186 PHE B N 1
ATOM 5851 C CA . PHE B 1 186 ? 6.559 34.406 15.945 1 98.75 186 PHE B CA 1
ATOM 5852 C C . PHE B 1 186 ? 7.156 33 15.836 1 98.75 186 PHE B C 1
ATOM 5854 O O . PHE B 1 186 ? 8.07 32.781 15.039 1 98.75 186 PHE B O 1
ATOM 5861 N N . GLU B 1 187 ? 6.656 32.125 16.641 1 98.19 187 GLU B N 1
ATOM 5862 C CA . GLU B 1 187 ? 7.117 30.75 16.594 1 98.19 187 GLU B CA 1
ATOM 5863 C C . GLU B 1 187 ? 6.926 30.156 15.195 1 98.19 187 GLU B C 1
ATOM 5865 O O . GLU B 1 187 ? 7.867 29.625 14.609 1 98.19 187 GLU B O 1
ATOM 5870 N N . ARG B 1 188 ? 5.754 30.266 14.648 1 97.19 188 ARG B N 1
ATOM 5871 C CA . ARG B 1 188 ? 5.426 29.672 13.359 1 97.19 188 ARG B CA 1
ATOM 5872 C C . ARG B 1 188 ? 6.16 30.375 12.227 1 97.19 188 ARG B C 1
ATOM 5874 O O . ARG B 1 188 ? 6.605 29.734 11.273 1 97.19 188 ARG B O 1
ATOM 5881 N N . HIS B 1 189 ? 6.25 31.656 12.336 1 97.75 189 HIS B N 1
ATOM 5882 C CA . HIS B 1 189 ? 6.98 32.406 11.32 1 97.75 189 HIS B CA 1
ATOM 5883 C C . HIS B 1 189 ? 8.445 31.984 11.266 1 97.75 189 HIS B C 1
ATOM 5885 O O . HIS B 1 189 ? 8.969 31.703 10.188 1 97.75 189 HIS B O 1
ATOM 5891 N N . ALA B 1 190 ? 9.078 31.969 12.422 1 98 190 ALA B N 1
ATOM 5892 C CA . ALA B 1 190 ? 10.477 31.562 12.492 1 98 190 ALA B CA 1
ATOM 5893 C C . ALA B 1 190 ? 10.648 30.109 12.016 1 98 190 ALA B C 1
ATOM 5895 O O . ALA B 1 190 ? 11.594 29.812 11.281 1 98 190 ALA B O 1
ATOM 5896 N N . LYS B 1 191 ? 9.766 29.281 12.445 1 97.25 191 LYS B N 1
ATOM 5897 C CA . LYS B 1 191 ? 9.797 27.875 12.039 1 97.25 191 LYS B CA 1
ATOM 5898 C C . LYS B 1 191 ? 9.812 27.75 10.523 1 97.25 191 LYS B C 1
ATOM 5900 O O . LYS B 1 191 ? 10.672 27.062 9.961 1 97.25 191 LYS B O 1
ATOM 5905 N N . ILE B 1 192 ? 8.914 28.391 9.828 1 96.62 192 ILE B N 1
ATOM 5906 C CA . ILE B 1 192 ? 8.797 28.312 8.383 1 96.62 192 ILE B CA 1
ATOM 5907 C C . ILE B 1 192 ? 10.047 28.875 7.723 1 96.62 192 ILE B C 1
ATOM 5909 O O . ILE B 1 192 ? 10.586 28.281 6.785 1 96.62 192 ILE B O 1
ATOM 5913 N N . GLU B 1 193 ? 10.492 29.969 8.242 1 97.19 193 GLU B N 1
ATOM 5914 C CA . GLU B 1 193 ? 11.688 30.609 7.684 1 97.19 193 GLU B CA 1
ATOM 5915 C C . GLU B 1 193 ? 12.898 29.688 7.809 1 97.19 193 GLU B C 1
ATOM 5917 O O . GLU B 1 193 ? 13.672 29.531 6.855 1 97.19 193 GLU B O 1
ATOM 5922 N N . ILE B 1 194 ? 13.039 29.125 8.922 1 98.25 194 ILE B N 1
ATOM 5923 C CA . ILE B 1 194 ? 14.188 28.266 9.211 1 98.25 194 ILE B CA 1
ATOM 5924 C C . ILE B 1 194 ? 14.164 27.047 8.305 1 98.25 194 ILE B C 1
ATOM 5926 O O . ILE B 1 194 ? 15.18 26.688 7.691 1 98.25 194 ILE B O 1
ATOM 5930 N N . ILE B 1 195 ? 13.008 26.391 8.18 1 97.75 195 ILE B N 1
ATOM 5931 C CA . ILE B 1 195 ? 12.891 25.156 7.391 1 97.75 195 ILE B CA 1
ATOM 5932 C C . ILE B 1 195 ? 13.039 25.5 5.906 1 97.75 195 ILE B C 1
ATOM 5934 O O . ILE B 1 195 ? 13.82 24.859 5.195 1 97.75 195 ILE B O 1
ATOM 5938 N N . LYS B 1 196 ? 12.32 26.5 5.43 1 97.44 196 LYS B N 1
ATOM 5939 C CA . LYS B 1 196 ? 12.289 26.891 4.02 1 97.44 196 LYS B CA 1
ATOM 5940 C C . LYS B 1 196 ? 13.695 27.203 3.504 1 97.44 196 LYS B C 1
ATOM 5942 O O . LYS B 1 196 ? 14.039 26.859 2.371 1 97.44 196 LYS B O 1
ATOM 5947 N N . ASN B 1 197 ? 14.508 27.844 4.363 1 97.75 197 ASN B N 1
ATOM 5948 C CA . ASN B 1 197 ? 15.82 28.312 3.926 1 97.75 197 ASN B CA 1
ATOM 5949 C C . ASN B 1 197 ? 16.938 27.391 4.391 1 97.75 197 ASN B C 1
ATOM 5951 O O . ASN B 1 197 ? 18.094 27.578 4.039 1 97.75 197 ASN B O 1
ATOM 5955 N N . GLY B 1 198 ? 16.625 26.438 5.203 1 97.81 198 GLY B N 1
ATOM 5956 C CA . GLY B 1 198 ? 17.609 25.484 5.699 1 97.81 198 GLY B CA 1
ATOM 5957 C C . GLY B 1 198 ? 18.641 26.125 6.629 1 97.81 198 GLY B C 1
ATOM 5958 O O . GLY B 1 198 ? 19.828 25.812 6.543 1 97.81 198 GLY B O 1
ATOM 5959 N N . TYR B 1 199 ? 18.219 27 7.523 1 98.62 199 TYR B N 1
ATOM 5960 C CA . TYR B 1 199 ? 19.141 27.688 8.414 1 98.62 199 TYR B CA 1
ATOM 5961 C C . TYR B 1 199 ? 19.688 26.75 9.477 1 98.62 199 TYR B C 1
ATOM 5963 O O . TYR B 1 199 ? 18.938 26 10.109 1 98.62 199 TYR B O 1
ATOM 5971 N N . ALA B 1 200 ? 20.953 26.75 9.617 1 98.75 200 ALA B N 1
ATOM 5972 C CA . ALA B 1 200 ? 21.609 26.094 10.75 1 98.75 200 ALA B CA 1
ATOM 5973 C C . ALA B 1 200 ? 21.641 27.016 11.969 1 98.75 200 ALA B C 1
ATOM 5975 O O . ALA B 1 200 ? 22.203 28.109 11.914 1 98.75 200 ALA B O 1
ATOM 5976 N N . LEU B 1 201 ? 21.125 26.562 13.039 1 98.81 201 LEU B N 1
ATOM 5977 C CA . LEU B 1 201 ? 20.922 27.406 14.211 1 98.81 201 LEU B CA 1
ATOM 5978 C C . LEU B 1 201 ? 22.047 27.219 15.227 1 98.81 201 LEU B C 1
ATOM 5980 O O . LEU B 1 201 ? 22.547 26.109 15.391 1 98.81 201 LEU B O 1
ATOM 5984 N N . PRO B 1 202 ? 22.422 28.25 15.906 1 98.62 202 PRO B N 1
ATOM 5985 C CA . PRO B 1 202 ? 23.422 28.078 16.953 1 98.62 202 PRO B CA 1
ATOM 5986 C C . PRO B 1 202 ? 22.875 27.359 18.188 1 98.62 202 PRO B C 1
ATOM 5988 O O . PRO B 1 202 ? 21.703 27.5 18.516 1 98.62 202 PRO B O 1
ATOM 5991 N N . LYS B 1 203 ? 23.797 26.688 18.891 1 98.06 203 LYS B N 1
ATOM 5992 C CA . LYS B 1 203 ? 23.453 26 20.125 1 98.06 203 LYS B CA 1
ATOM 5993 C C . LYS B 1 203 ? 23.328 26.984 21.297 1 98.06 203 LYS B C 1
ATOM 5995 O O . LYS B 1 203 ? 24.141 27.922 21.406 1 98.06 203 LYS B O 1
ATOM 6000 N N . ILE B 1 204 ? 22.359 26.797 22.047 1 98.25 204 ILE B N 1
ATOM 6001 C CA . ILE B 1 204 ? 22.328 27.469 23.344 1 98.25 204 ILE B CA 1
ATOM 6002 C C . ILE B 1 204 ? 23.375 26.844 24.266 1 98.25 204 ILE B C 1
ATOM 6004 O O . ILE B 1 204 ? 23.438 25.625 24.391 1 98.25 204 ILE B O 1
ATOM 6008 N N . PRO B 1 205 ? 24.188 27.656 24.922 1 97 205 PRO B N 1
ATOM 6009 C CA . PRO B 1 205 ? 25.25 27.109 25.766 1 97 205 PRO B CA 1
ATOM 6010 C C . PRO B 1 205 ? 24.734 26.156 26.828 1 97 205 PRO B C 1
ATOM 6012 O O . PRO B 1 205 ? 23.656 26.375 27.391 1 97 205 PRO B O 1
ATOM 6015 N N . ASP B 1 206 ? 25.5 25.172 27.125 1 94.56 206 ASP B N 1
ATOM 6016 C CA . ASP B 1 206 ? 25.109 24.141 28.094 1 94.56 206 ASP B CA 1
ATOM 6017 C C . ASP B 1 206 ? 24.875 24.75 29.469 1 94.56 206 ASP B C 1
ATOM 6019 O O . ASP B 1 206 ? 24 24.297 30.219 1 94.56 206 ASP B O 1
ATOM 6023 N N . GLU B 1 207 ? 25.656 25.688 29.719 1 95.56 207 GLU B N 1
ATOM 6024 C CA . GLU B 1 207 ? 25.516 26.344 31.016 1 95.56 207 GLU B CA 1
ATOM 6025 C C . GLU B 1 207 ? 24.125 26.953 31.188 1 95.56 207 GLU B C 1
ATOM 6027 O O . GLU B 1 207 ? 23.562 26.922 32.281 1 95.56 207 GLU B O 1
ATOM 6032 N N . THR B 1 208 ? 23.672 27.531 30.109 1 95.25 208 THR B N 1
ATOM 6033 C CA . THR B 1 208 ? 22.344 28.109 30.141 1 95.25 208 THR B CA 1
ATOM 6034 C C . THR B 1 208 ? 21.281 27.047 30.344 1 95.25 208 THR B C 1
ATOM 6036 O O . THR B 1 208 ? 20.344 27.219 31.125 1 95.25 208 THR B O 1
ATOM 6039 N N . VAL B 1 209 ? 21.422 25.891 29.75 1 96.38 209 VAL B N 1
ATOM 6040 C CA . VAL B 1 209 ? 20.469 24.781 29.875 1 96.38 209 VAL B CA 1
ATOM 6041 C C . VAL B 1 209 ? 20.562 24.188 31.281 1 96.38 209 VAL B C 1
ATOM 6043 O O . VAL B 1 209 ? 19.531 23.906 31.906 1 96.38 209 VAL B O 1
ATOM 6046 N N . GLN B 1 210 ? 21.75 24.109 31.797 1 95.94 210 GLN B N 1
ATOM 6047 C CA . GLN B 1 210 ? 21.984 23.547 33.125 1 95.94 210 GLN B CA 1
ATOM 6048 C C . GLN B 1 210 ? 21.359 24.422 34.219 1 95.94 210 GLN B C 1
ATOM 6050 O O . GLN B 1 210 ? 20.969 23.922 35.281 1 95.94 210 GLN B O 1
ATOM 6055 N N . ALA B 1 211 ? 21.266 25.688 33.906 1 95.69 211 ALA B N 1
ATOM 6056 C CA . ALA B 1 211 ? 20.672 26.609 34.844 1 95.69 211 ALA B CA 1
ATOM 6057 C C . ALA B 1 211 ? 19.172 26.438 34.906 1 95.69 211 ALA B C 1
ATOM 6059 O O . ALA B 1 211 ? 18.5 27.031 35.781 1 95.69 211 ALA B O 1
ATOM 6060 N N . LEU B 1 212 ? 18.609 25.688 34.062 1 96.25 212 LEU B N 1
ATOM 6061 C CA . LEU B 1 212 ? 17.188 25.359 34.031 1 96.25 212 LEU B CA 1
ATOM 6062 C C . LEU B 1 212 ? 16.969 23.875 34.344 1 96.25 212 LEU B C 1
ATOM 6064 O O . LEU B 1 212 ? 16.828 23.062 33.438 1 96.25 212 LEU B O 1
ATOM 6068 N N . PRO B 1 213 ? 16.812 23.531 35.531 1 95.62 213 PRO B N 1
ATOM 6069 C CA . PRO B 1 213 ? 16.875 22.125 35.969 1 95.62 213 PRO B CA 1
ATOM 6070 C C . PRO B 1 213 ? 15.797 21.266 35.312 1 95.62 213 PRO B C 1
ATOM 6072 O O . PRO B 1 213 ? 16.047 20.109 34.969 1 95.62 213 PRO B O 1
ATOM 6075 N N . ARG B 1 214 ? 14.625 21.766 35.219 1 95.44 214 ARG B N 1
ATOM 6076 C CA . ARG B 1 214 ? 13.555 20.984 34.594 1 95.44 214 ARG B CA 1
ATOM 6077 C C . ARG B 1 214 ? 13.883 20.625 33.156 1 95.44 214 ARG B C 1
ATOM 6079 O O . ARG B 1 214 ? 13.742 19.469 32.75 1 95.44 214 ARG B O 1
ATOM 6086 N N . LEU B 1 215 ? 14.367 21.562 32.406 1 96.56 215 LEU B N 1
ATOM 6087 C CA . LEU B 1 215 ? 14.75 21.312 31.016 1 96.56 215 LEU B CA 1
ATOM 6088 C C . LEU B 1 215 ? 15.93 20.359 30.922 1 96.56 215 LEU B C 1
ATOM 6090 O O . LEU B 1 215 ? 15.93 19.438 30.125 1 96.56 215 LEU B O 1
ATOM 6094 N N . GLN B 1 216 ? 16.875 20.609 31.781 1 97.06 216 GLN B N 1
ATOM 6095 C CA . GLN B 1 216 ? 18.078 19.781 31.797 1 97.06 216 GLN B CA 1
ATOM 6096 C C . GLN B 1 216 ? 17.75 18.312 32.031 1 97.06 216 GLN B C 1
ATOM 6098 O O . GLN B 1 216 ? 18.281 17.438 31.359 1 97.06 216 GLN B O 1
ATOM 6103 N N . SER B 1 217 ? 16.922 18.125 32.969 1 96.88 217 SER B N 1
ATOM 6104 C CA . SER B 1 217 ? 16.547 16.75 33.312 1 96.88 217 SER B CA 1
ATOM 6105 C C . SER B 1 217 ? 15.898 16.047 32.125 1 96.88 217 SER B C 1
ATOM 6107 O O . SER B 1 217 ? 16.219 14.898 31.812 1 96.88 217 SER B O 1
ATOM 6109 N N . ASP B 1 218 ? 15.055 16.688 31.438 1 96.81 218 ASP B N 1
ATOM 6110 C CA . ASP B 1 218 ? 14.336 16.094 30.312 1 96.81 218 ASP B CA 1
ATOM 6111 C C . ASP B 1 218 ? 15.266 15.883 29.125 1 96.81 218 ASP B C 1
ATOM 6113 O O . ASP B 1 218 ? 15.172 14.875 28.422 1 96.81 218 ASP B O 1
ATOM 6117 N N . VAL B 1 219 ? 16.188 16.766 28.859 1 97.44 219 VAL B N 1
ATOM 6118 C CA . VAL B 1 219 ? 17.172 16.641 27.797 1 97.44 219 VAL B CA 1
ATOM 6119 C C . VAL B 1 219 ? 18.031 15.406 28.031 1 97.44 219 VAL B C 1
ATOM 6121 O O . VAL B 1 219 ? 18.234 14.594 27.125 1 97.44 219 VAL B O 1
ATOM 6124 N N . LEU B 1 220 ? 18.453 15.25 29.281 1 97.19 220 LEU B N 1
ATOM 6125 C CA . LEU B 1 220 ? 19.312 14.133 29.641 1 97.19 220 LEU B CA 1
ATOM 6126 C C . LEU B 1 220 ? 18.562 12.805 29.5 1 97.19 220 LEU B C 1
ATOM 6128 O O . LEU B 1 220 ? 19.141 11.805 29.078 1 97.19 220 LEU B O 1
ATOM 6132 N N . ALA B 1 221 ? 17.344 12.867 29.891 1 96.12 221 ALA B N 1
ATOM 6133 C CA . ALA B 1 221 ? 16.531 11.656 29.781 1 96.12 221 ALA B CA 1
ATOM 6134 C C . ALA B 1 221 ? 16.438 11.195 28.328 1 96.12 221 ALA B C 1
ATOM 6136 O O . ALA B 1 221 ? 16.578 10 28.031 1 96.12 221 ALA B O 1
ATOM 6137 N N . LEU B 1 222 ? 16.234 12.086 27.375 1 96.62 222 LEU B N 1
ATOM 6138 C CA . LEU B 1 222 ? 16.141 11.75 25.953 1 96.62 222 LEU B CA 1
ATOM 6139 C C . LEU B 1 222 ? 17.484 11.266 25.422 1 96.62 222 LEU B C 1
ATOM 6141 O O . LEU B 1 222 ? 17.547 10.305 24.641 1 96.62 222 LEU B O 1
ATOM 6145 N N . ARG B 1 223 ? 18.516 11.883 25.875 1 96.75 223 ARG B N 1
ATOM 6146 C CA . ARG B 1 223 ? 19.859 11.469 25.453 1 96.75 223 ARG B CA 1
ATOM 6147 C C . ARG B 1 223 ? 20.172 10.062 25.953 1 96.75 223 ARG B C 1
ATOM 6149 O O . ARG B 1 223 ? 20.812 9.281 25.25 1 96.75 223 ARG B O 1
ATOM 6156 N N . LYS B 1 224 ? 19.75 9.758 27.109 1 95.94 224 LYS B N 1
ATOM 6157 C CA . LYS B 1 224 ? 19.969 8.43 27.688 1 95.94 224 LYS B CA 1
ATOM 6158 C C . LYS B 1 224 ? 19.281 7.352 26.859 1 95.94 224 LYS B C 1
ATOM 6160 O O . LYS B 1 224 ? 19.75 6.207 26.812 1 95.94 224 LYS B O 1
ATOM 6165 N N . LEU B 1 225 ? 18.266 7.734 26.188 1 94.62 225 LEU B N 1
ATOM 6166 C CA . LEU B 1 225 ? 17.531 6.793 25.359 1 94.62 225 LEU B CA 1
ATOM 6167 C C . LEU B 1 225 ? 18.203 6.617 24 1 94.62 225 LEU B C 1
ATOM 6169 O O . LEU B 1 225 ? 17.766 5.816 23.188 1 94.62 225 LEU B O 1
ATOM 6173 N N . GLY B 1 226 ? 19.234 7.41 23.719 1 95.12 226 GLY B N 1
ATOM 6174 C CA . GLY B 1 226 ? 20.016 7.23 22.516 1 95.12 226 GLY B CA 1
ATOM 6175 C C . GLY B 1 226 ? 19.766 8.312 21.484 1 95.12 226 GLY B C 1
ATOM 6176 O O . GLY B 1 226 ? 20.344 8.281 20.391 1 95.12 226 GLY B O 1
ATOM 6177 N N . TYR B 1 227 ? 18.953 9.273 21.797 1 96.88 227 TYR B N 1
ATOM 6178 C CA . TYR B 1 227 ? 18.688 10.367 20.859 1 96.88 227 TYR B CA 1
ATOM 6179 C C . TYR B 1 227 ? 19.781 11.43 20.953 1 96.88 227 TYR B C 1
ATOM 6181 O O . TYR B 1 227 ? 20.406 11.609 22 1 96.88 227 TYR B O 1
ATOM 6189 N N . ILE B 1 228 ? 20.031 12.023 19.812 1 97.94 228 ILE B N 1
ATOM 6190 C CA . ILE B 1 228 ? 20.875 13.211 19.812 1 97.94 228 ILE B CA 1
ATOM 6191 C C . ILE B 1 228 ? 20 14.461 19.922 1 97.94 228 ILE B C 1
ATOM 6193 O O . ILE B 1 228 ? 19.203 14.758 19.031 1 97.94 228 ILE B O 1
ATOM 6197 N N . ILE B 1 229 ? 20.156 15.156 21.062 1 98 229 ILE B N 1
ATOM 6198 C CA . ILE B 1 229 ? 19.297 16.297 21.375 1 98 229 ILE B CA 1
ATOM 6199 C C . ILE B 1 229 ? 20.141 17.578 21.391 1 98 229 ILE B C 1
ATOM 6201 O O . ILE B 1 229 ? 21.156 17.641 22.078 1 98 229 ILE B O 1
ATOM 6205 N N . GLU B 1 230 ? 19.734 18.531 20.641 1 98.19 230 GLU B N 1
ATOM 6206 C CA . GLU B 1 230 ? 20.359 19.844 20.688 1 98.19 230 GLU B CA 1
ATOM 6207 C C . GLU B 1 230 ? 19.344 20.938 21.016 1 98.19 230 GLU B C 1
ATOM 6209 O O . GLU B 1 230 ? 18.234 20.922 20.484 1 98.19 230 GLU B O 1
ATOM 6214 N N . VAL B 1 231 ? 19.656 21.75 21.969 1 98.75 231 VAL B N 1
ATOM 6215 C CA . VAL B 1 231 ? 18.875 22.938 22.312 1 98.75 231 VAL B CA 1
ATOM 6216 C C . VAL B 1 231 ? 19.422 24.156 21.562 1 98.75 231 VAL B C 1
ATOM 6218 O O . VAL B 1 231 ? 20.609 24.484 21.688 1 98.75 231 VAL B O 1
ATOM 6221 N N . LEU B 1 232 ? 18.547 24.844 20.812 1 98.81 232 LEU B N 1
ATOM 6222 C CA . LEU B 1 232 ? 19.047 25.766 19.797 1 98.81 232 LEU B CA 1
ATOM 6223 C C . LEU B 1 232 ? 18.406 27.141 19.938 1 98.81 232 LEU B C 1
ATOM 6225 O O . LEU B 1 232 ? 17.266 27.25 20.406 1 98.81 232 LEU B O 1
ATOM 6229 N N . ASP B 1 233 ? 19.203 28.172 19.594 1 98.75 233 ASP B N 1
ATOM 6230 C CA . ASP B 1 233 ? 18.719 29.547 19.453 1 98.75 233 ASP B CA 1
ATOM 6231 C C . ASP B 1 233 ? 18.062 29.75 18.094 1 98.75 233 ASP B C 1
ATOM 6233 O O . ASP B 1 233 ? 18.734 29.812 17.062 1 98.75 233 ASP B O 1
ATOM 6237 N N . ALA B 1 234 ? 16.766 29.875 18.109 1 98.81 234 ALA B N 1
ATOM 6238 C CA . ALA B 1 234 ? 16.016 30.078 16.875 1 98.81 234 ALA B CA 1
ATOM 6239 C C . ALA B 1 234 ? 15.539 31.531 16.766 1 98.81 234 ALA B C 1
ATOM 6241 O O . ALA B 1 234 ? 14.508 31.797 16.141 1 98.81 234 ALA B O 1
ATOM 6242 N N . SER B 1 235 ? 16.234 32.469 17.359 1 98.38 235 SER B N 1
ATOM 6243 C CA . SER B 1 235 ? 15.836 33.875 17.391 1 98.38 235 SER B CA 1
ATOM 6244 C C . SER B 1 235 ? 16.156 34.562 16.062 1 98.38 235 SER B C 1
ATOM 6246 O O . SER B 1 235 ? 15.75 35.719 15.852 1 98.38 235 SER B O 1
ATOM 6248 N N . LEU B 1 236 ? 16.828 33.906 15.172 1 98.06 236 LEU B N 1
ATOM 6249 C CA . LEU B 1 236 ? 17.266 34.469 13.906 1 98.06 236 LEU B CA 1
ATOM 6250 C C . LEU B 1 236 ? 18.062 35.75 14.125 1 98.06 236 LEU B C 1
ATOM 6252 O O . LEU B 1 236 ? 17.734 36.781 13.547 1 98.06 236 LEU B O 1
ATOM 6256 N N . GLY B 1 237 ? 19.078 35.594 14.906 1 97.38 237 GLY B N 1
ATOM 6257 C CA . GLY B 1 237 ? 19.953 36.719 15.203 1 97.38 237 GLY B CA 1
ATOM 6258 C C . GLY B 1 237 ? 19.359 37.688 16.188 1 97.38 237 GLY B C 1
ATOM 6259 O O . GLY B 1 237 ? 19.609 38.906 16.109 1 97.38 237 GLY B O 1
ATOM 6260 N N . GLY B 1 238 ? 18.469 37.281 16.984 1 97.06 238 GLY B N 1
ATOM 6261 C CA . GLY B 1 238 ? 17.891 38.125 18.031 1 97.06 238 GLY B CA 1
ATOM 6262 C C . GLY B 1 238 ? 16.625 38.812 17.609 1 97.06 238 GLY B C 1
ATOM 6263 O O . GLY B 1 238 ? 16.094 39.656 18.344 1 97.06 238 GLY B O 1
ATOM 6264 N N . GLN B 1 239 ? 16.125 38.469 16.547 1 97.31 239 GLN B N 1
ATOM 6265 C CA . GLN B 1 239 ? 14.953 39.156 16.047 1 97.31 239 GLN B CA 1
ATOM 6266 C C . GLN B 1 239 ? 13.68 38.688 16.734 1 97.31 239 GLN B C 1
ATOM 6268 O O . GLN B 1 239 ? 12.781 39.469 17.016 1 97.31 239 GLN B O 1
ATOM 6273 N N . PHE B 1 240 ? 13.555 37.406 17 1 98.5 240 PHE B N 1
ATOM 6274 C CA . PHE B 1 240 ? 12.359 36.812 17.609 1 98.5 240 PHE B CA 1
ATOM 6275 C C . PHE B 1 240 ? 12.727 36.031 18.859 1 98.5 240 PHE B C 1
ATOM 6277 O O . PHE B 1 240 ? 13.781 35.375 18.922 1 98.5 240 PHE B O 1
ATOM 6284 N N . PRO B 1 241 ? 11.852 36 19.859 1 98.5 241 PRO B N 1
ATOM 6285 C CA . PRO B 1 241 ? 12.109 35.188 21.062 1 98.5 241 PRO B CA 1
ATOM 6286 C C . PRO B 1 241 ? 11.695 33.75 20.891 1 98.5 241 PRO B C 1
ATOM 6288 O O . PRO B 1 241 ? 10.805 33.25 21.609 1 98.5 241 PRO B O 1
ATOM 6291 N N . VAL B 1 242 ? 12.367 33.031 20.016 1 98.75 242 VAL B N 1
ATOM 6292 C CA . VAL B 1 242 ? 12.023 31.672 19.625 1 98.75 242 VAL B CA 1
ATOM 6293 C C . VAL B 1 242 ? 13.203 30.734 19.906 1 98.75 242 VAL B C 1
ATOM 6295 O O . VAL B 1 242 ? 14.359 31.109 19.688 1 98.75 242 VAL B O 1
ATOM 6298 N N . THR B 1 243 ? 12.891 29.594 20.422 1 98.69 243 THR B N 1
ATOM 6299 C CA . THR B 1 243 ? 13.859 28.516 20.641 1 98.69 243 THR B CA 1
ATOM 6300 C C . THR B 1 243 ? 13.469 27.266 19.875 1 98.69 243 THR B C 1
ATOM 6302 O O . THR B 1 243 ? 12.344 27.156 19.375 1 98.69 243 THR B O 1
ATOM 6305 N N . ALA B 1 244 ? 14.43 26.344 19.734 1 98.62 244 ALA B N 1
ATOM 6306 C CA . ALA B 1 244 ? 14.172 25.062 19.078 1 98.62 244 ALA B CA 1
ATOM 6307 C C . ALA B 1 244 ? 14.922 23.922 19.766 1 98.62 244 ALA B C 1
ATOM 6309 O O . ALA B 1 244 ? 15.93 24.156 20.438 1 98.62 244 ALA B O 1
ATOM 6310 N N . ILE B 1 245 ? 14.383 22.781 19.688 1 98.31 245 ILE B N 1
ATOM 6311 C CA . ILE B 1 245 ? 15.055 21.547 20.078 1 98.31 245 ILE B CA 1
ATOM 6312 C C . ILE B 1 245 ? 15.031 20.562 18.922 1 98.31 245 ILE B C 1
ATOM 6314 O O . ILE B 1 245 ? 13.969 20.281 18.344 1 98.31 245 ILE B O 1
ATOM 6318 N N . SER B 1 246 ? 16.172 20.094 18.516 1 98.06 246 SER B N 1
ATOM 6319 C CA . SER B 1 246 ? 16.25 19.078 17.469 1 98.06 246 SER B CA 1
ATOM 6320 C C . SER B 1 246 ? 16.484 17.688 18.078 1 98.06 246 SER B C 1
ATOM 6322 O O . SER B 1 246 ? 17.188 17.547 19.078 1 98.06 246 SER B O 1
ATOM 6324 N N . LEU B 1 247 ? 15.859 16.781 17.516 1 97.19 247 LEU B N 1
ATOM 6325 C CA . LEU B 1 247 ? 15.977 15.375 17.906 1 97.19 247 LEU B CA 1
ATOM 6326 C C . LEU B 1 247 ? 16.344 14.516 16.688 1 97.19 247 LEU B C 1
ATOM 6328 O O . LEU B 1 247 ? 15.578 14.43 15.734 1 97.19 247 LEU B O 1
ATOM 6332 N N . ILE B 1 248 ? 17.5 13.898 16.719 1 97.75 248 ILE B N 1
ATOM 6333 C CA . ILE B 1 248 ? 17.922 12.898 15.742 1 97.75 248 ILE B CA 1
ATOM 6334 C C . ILE B 1 248 ? 17.766 11.5 16.328 1 97.75 248 ILE B C 1
ATOM 6336 O O . ILE B 1 248 ? 18.203 11.242 17.453 1 97.75 248 ILE B O 1
ATOM 6340 N N . ASN B 1 249 ? 17.078 10.688 15.688 1 96.38 249 ASN B N 1
ATOM 6341 C CA . ASN B 1 249 ? 17.031 9.266 16 1 96.38 249 ASN B CA 1
ATOM 6342 C C . ASN B 1 249 ? 17.938 8.461 15.07 1 96.38 249 ASN B C 1
ATOM 6344 O O . ASN B 1 249 ? 17.562 8.164 13.938 1 96.38 249 ASN B O 1
ATOM 6348 N N . PRO B 1 250 ? 19.078 8.133 15.555 1 95.38 250 PRO B N 1
ATOM 6349 C CA . PRO B 1 250 ? 20.031 7.441 14.672 1 95.38 250 PRO B CA 1
ATOM 6350 C C . PRO B 1 250 ? 19.547 6.055 14.266 1 95.38 250 PRO B C 1
ATOM 6352 O O . PRO B 1 250 ? 20.016 5.496 13.273 1 95.38 250 PRO B O 1
ATOM 6355 N N . LYS B 1 251 ? 18.609 5.496 15.016 1 93.81 251 LYS B N 1
ATOM 6356 C CA . LYS B 1 251 ? 18.125 4.152 14.734 1 93.81 251 LYS B CA 1
ATOM 6357 C C . LYS B 1 251 ? 17.359 4.113 13.406 1 93.81 251 LYS B C 1
ATOM 6359 O O . LYS B 1 251 ? 17.422 3.121 12.68 1 93.81 251 LYS B O 1
ATOM 6364 N N . ASN B 1 252 ? 16.703 5.188 13.078 1 94.19 252 ASN B N 1
ATOM 6365 C CA . ASN B 1 252 ? 15.945 5.184 11.828 1 94.19 252 ASN B CA 1
ATOM 6366 C C . ASN B 1 252 ? 16.25 6.414 10.984 1 94.19 252 ASN B C 1
ATOM 6368 O O . ASN B 1 252 ? 15.477 6.773 10.094 1 94.19 252 ASN B O 1
ATOM 6372 N N . ALA B 1 253 ? 17.281 7.062 11.336 1 96.5 253 ALA B N 1
ATOM 6373 C CA . ALA B 1 253 ? 17.859 8.156 10.562 1 96.5 253 ALA B CA 1
ATOM 6374 C C . ALA B 1 253 ? 16.875 9.32 10.438 1 96.5 253 ALA B C 1
ATOM 6376 O O . ALA B 1 253 ? 16.781 9.953 9.383 1 96.5 253 ALA B O 1
ATOM 6377 N N . SER B 1 254 ? 16.141 9.641 11.438 1 96 254 SER B N 1
ATOM 6378 C CA . SER B 1 254 ? 15.125 10.688 11.336 1 96 254 SER B CA 1
ATOM 6379 C C . SER B 1 254 ? 15.547 11.945 12.094 1 96 254 SER B C 1
ATOM 6381 O O . SER B 1 254 ? 16.422 11.883 12.969 1 96 254 SER B O 1
ATOM 6383 N N . LEU B 1 255 ? 15 13.047 11.695 1 97.25 255 LEU B N 1
ATOM 6384 C CA . LEU B 1 255 ? 15.227 14.359 12.297 1 97.25 255 LEU B CA 1
ATOM 6385 C C . LEU B 1 255 ? 13.898 15.07 12.562 1 97.25 255 LEU B C 1
ATOM 6387 O O . LEU B 1 255 ? 13.055 15.164 11.672 1 97.25 255 LEU B O 1
ATOM 6391 N N . PHE B 1 256 ? 13.773 15.516 13.758 1 96.12 256 PHE B N 1
ATOM 6392 C CA . PHE B 1 256 ? 12.617 16.312 14.148 1 96.12 256 PHE B CA 1
ATOM 6393 C C . PHE B 1 256 ? 13.055 17.594 14.859 1 96.12 256 PHE B C 1
ATOM 6395 O O . PHE B 1 256 ? 13.992 17.562 15.664 1 96.12 256 PHE B O 1
ATOM 6402 N N . VAL B 1 257 ? 12.359 18.688 14.578 1 97.06 257 VAL B N 1
ATOM 6403 C CA . VAL B 1 257 ? 12.672 19.953 15.242 1 97.06 257 VAL B CA 1
ATOM 6404 C C . VAL B 1 257 ? 11.398 20.562 15.82 1 97.06 257 VAL B C 1
ATOM 6406 O O . VAL B 1 257 ? 10.43 20.781 15.094 1 97.06 257 VAL B O 1
ATOM 6409 N N . SER B 1 258 ? 11.43 20.797 17.078 1 96.81 258 SER B N 1
ATOM 6410 C CA . SER B 1 258 ? 10.344 21.453 17.781 1 96.81 258 SER B CA 1
ATOM 6411 C C . SER B 1 258 ? 10.68 22.922 18.078 1 96.81 258 SER B C 1
ATOM 6413 O O . SER B 1 258 ? 11.844 23.25 18.312 1 96.81 258 SER B O 1
ATOM 6415 N N . PHE B 1 259 ? 9.656 23.75 18.125 1 97.88 259 PHE B N 1
ATOM 6416 C CA . PHE B 1 259 ? 9.867 25.188 18.344 1 97.88 259 PHE B CA 1
ATOM 6417 C C . PHE B 1 259 ? 8.977 25.688 19.484 1 97.88 259 PHE B C 1
ATOM 6419 O O . PHE B 1 259 ? 7.93 25.109 19.766 1 97.88 259 PHE B O 1
ATOM 6426 N N . GLY B 1 260 ? 9.391 26.75 20.109 1 98.06 260 GLY B N 1
ATOM 6427 C CA . GLY B 1 260 ? 8.656 27.469 21.125 1 98.06 260 GLY B CA 1
ATOM 6428 C C . GLY B 1 260 ? 9.039 28.938 21.203 1 98.06 260 GLY B C 1
ATOM 6429 O O . GLY B 1 260 ? 10.156 29.312 20.844 1 98.06 260 GLY B O 1
ATOM 6430 N N . ALA B 1 261 ? 8.125 29.719 21.703 1 98.62 261 ALA B N 1
ATOM 6431 C CA . ALA B 1 261 ? 8.367 31.172 21.75 1 98.62 261 ALA B CA 1
ATOM 6432 C C . ALA B 1 261 ? 7.785 31.781 23.016 1 98.62 261 ALA B C 1
ATOM 6434 O O . ALA B 1 261 ? 6.723 31.359 23.484 1 98.62 261 ALA B O 1
ATOM 6435 N N . HIS B 1 262 ? 8.5 32.719 23.547 1 98.38 262 HIS B N 1
ATOM 6436 C CA . HIS B 1 262 ? 8.07 33.531 24.672 1 98.38 262 HIS B CA 1
ATOM 6437 C C . HIS B 1 262 ? 9.125 34.594 25.016 1 98.38 262 HIS B C 1
ATOM 6439 O O . HIS B 1 262 ? 10.328 34.344 24.875 1 98.38 262 HIS B O 1
ATOM 6445 N N . PRO B 1 263 ? 8.703 35.75 25.562 1 97.88 263 PRO B N 1
ATOM 6446 C CA . PRO B 1 263 ? 9.703 36.719 25.969 1 97.88 263 PRO B CA 1
ATOM 6447 C C . PRO B 1 263 ? 10.664 36.188 27.031 1 97.88 263 PRO B C 1
ATOM 6449 O O . PRO B 1 263 ? 11.859 36.5 27 1 97.88 263 PRO B O 1
ATOM 6452 N N . ILE B 1 264 ? 10.164 35.406 27.906 1 96.56 264 ILE B N 1
ATOM 6453 C CA . ILE B 1 264 ? 10.992 34.781 28.938 1 96.56 264 ILE B CA 1
ATOM 6454 C C . ILE B 1 264 ? 11.625 33.5 28.375 1 96.56 264 ILE B C 1
ATOM 6456 O O . ILE B 1 264 ? 10.922 32.562 27.984 1 96.56 264 ILE B O 1
ATOM 6460 N N . LEU B 1 265 ? 12.93 33.438 28.422 1 95.94 265 LEU B N 1
ATOM 6461 C CA . LEU B 1 265 ? 13.672 32.344 27.812 1 95.94 265 LEU B CA 1
ATOM 6462 C C . LEU B 1 265 ? 13.258 30.984 28.422 1 95.94 265 LEU B C 1
ATOM 6464 O O . LEU B 1 265 ? 13.039 30.016 27.688 1 95.94 265 LEU B O 1
ATOM 6468 N N . GLU B 1 266 ? 13.141 30.938 29.719 1 94.62 266 GLU B N 1
ATOM 6469 C CA . GLU B 1 266 ? 12.781 29.703 30.422 1 94.62 266 GLU B CA 1
ATOM 6470 C C . GLU B 1 266 ? 11.438 29.172 29.922 1 94.62 266 GLU B C 1
ATOM 6472 O O . GLU B 1 266 ? 11.297 27.984 29.656 1 94.62 266 GLU B O 1
ATOM 6477 N N . VAL B 1 267 ? 10.492 30.062 29.766 1 95.75 267 VAL B N 1
ATOM 6478 C CA . VAL B 1 267 ? 9.164 29.688 29.297 1 95.75 267 VAL B CA 1
ATOM 6479 C C . VAL B 1 267 ? 9.227 29.203 27.859 1 95.75 267 VAL B C 1
ATOM 6481 O O . VAL B 1 267 ? 8.609 28.188 27.5 1 95.75 267 VAL B O 1
ATOM 6484 N N . ALA B 1 268 ? 10 29.875 27.016 1 97.62 268 ALA B N 1
ATOM 6485 C CA . ALA B 1 268 ? 10.164 29.484 25.609 1 97.62 268 ALA B CA 1
ATOM 6486 C C . ALA B 1 268 ? 10.727 28.062 25.516 1 97.62 268 ALA B C 1
ATOM 6488 O O . ALA B 1 268 ? 10.227 27.25 24.734 1 97.62 268 ALA B O 1
ATOM 6489 N N . LEU B 1 269 ? 11.695 27.766 26.328 1 97.5 269 LEU B N 1
ATOM 6490 C CA . LEU B 1 269 ? 12.352 26.469 26.297 1 97.5 269 LEU B CA 1
ATOM 6491 C C . LEU B 1 269 ? 11.43 25.375 26.828 1 97.5 269 LEU B C 1
ATOM 6493 O O . LEU B 1 269 ? 11.383 24.266 26.281 1 97.5 269 LEU B O 1
ATOM 6497 N N . GLU B 1 270 ? 10.695 25.688 27.844 1 96.38 270 GLU B N 1
ATOM 6498 C CA . GLU B 1 270 ? 9.742 24.719 28.375 1 96.38 270 GLU B CA 1
ATOM 6499 C C . GLU B 1 270 ? 8.648 24.406 27.359 1 96.38 270 GLU B C 1
ATOM 6501 O O . GLU B 1 270 ? 8.266 23.25 27.172 1 96.38 270 GLU B O 1
ATOM 6506 N N . ARG B 1 271 ? 8.18 25.438 26.688 1 97.12 271 ARG B N 1
ATOM 6507 C CA . ARG B 1 271 ? 7.184 25.25 25.641 1 97.12 271 ARG B CA 1
ATOM 6508 C C . ARG B 1 271 ? 7.742 24.391 24.5 1 97.12 271 ARG B C 1
ATOM 6510 O O . ARG B 1 271 ? 7.023 23.578 23.906 1 97.12 271 ARG B O 1
ATOM 6517 N N . THR B 1 272 ? 9 24.562 24.172 1 97.94 272 THR B N 1
ATOM 6518 C CA . THR B 1 272 ? 9.633 23.812 23.094 1 97.94 272 THR B CA 1
ATOM 6519 C C . THR B 1 272 ? 9.672 22.312 23.438 1 97.94 272 THR B C 1
ATOM 6521 O O . THR B 1 272 ? 9.32 21.484 22.609 1 97.94 272 THR B O 1
ATOM 6524 N N . MET B 1 273 ? 10.023 22.031 24.688 1 97.56 273 MET B N 1
ATOM 6525 C CA . MET B 1 273 ? 10.125 20.641 25.109 1 97.56 273 MET B CA 1
ATOM 6526 C C . MET B 1 273 ? 8.742 20 25.188 1 97.56 273 MET B C 1
ATOM 6528 O O . MET B 1 273 ? 8.555 18.859 24.734 1 97.56 273 MET B O 1
ATOM 6532 N N . THR B 1 274 ? 7.797 20.719 25.719 1 96.75 274 THR B N 1
ATOM 6533 C CA . THR B 1 274 ? 6.457 20.141 25.844 1 96.75 274 THR B CA 1
ATOM 6534 C C . THR B 1 274 ? 5.824 19.969 24.453 1 96.75 274 THR B C 1
ATOM 6536 O O . THR B 1 274 ? 5.051 19.047 24.234 1 96.75 274 THR B O 1
ATOM 6539 N N . GLU B 1 275 ? 6.168 20.844 23.5 1 95 275 GLU B N 1
ATOM 6540 C CA . GLU B 1 275 ? 5.711 20.672 22.125 1 95 275 GLU B CA 1
ATOM 6541 C C . GLU B 1 275 ? 6.312 19.438 21.484 1 95 275 GLU B C 1
ATOM 6543 O O . GLU B 1 275 ? 5.621 18.703 20.766 1 95 275 GLU B O 1
ATOM 6548 N N . LEU B 1 276 ? 7.512 19.156 21.75 1 94.75 276 LEU B N 1
ATOM 6549 C CA . LEU B 1 276 ? 8.211 18 21.219 1 94.75 276 LEU B CA 1
ATOM 6550 C C . LEU B 1 276 ? 7.512 16.703 21.641 1 94.75 276 LEU B C 1
ATOM 6552 O O . LEU B 1 276 ? 7.363 15.781 20.844 1 94.75 276 LEU B O 1
ATOM 6556 N N . MET B 1 277 ? 6.957 16.734 22.828 1 94.25 277 MET B N 1
ATOM 6557 C CA . MET B 1 277 ? 6.477 15.484 23.406 1 94.25 277 MET B CA 1
ATOM 6558 C C . MET B 1 277 ? 4.953 15.414 23.391 1 94.25 277 MET B C 1
ATOM 6560 O O . MET B 1 277 ? 4.367 14.406 23.781 1 94.25 277 MET B O 1
ATOM 6564 N N . GLN B 1 278 ? 4.367 16.484 22.906 1 91.75 278 GLN B N 1
ATOM 6565 C CA . GLN B 1 278 ? 2.912 16.516 22.969 1 91.75 278 GLN B CA 1
ATOM 6566 C C . GLN B 1 278 ? 2.291 15.32 22.266 1 91.75 278 GLN B C 1
ATOM 6568 O O . GLN B 1 278 ? 2.502 15.117 21.078 1 91.75 278 GLN B O 1
ATOM 6573 N N . GLY B 1 279 ? 1.523 14.539 22.969 1 89.69 279 GLY B N 1
ATOM 6574 C CA . GLY B 1 279 ? 0.79 13.406 22.422 1 89.69 279 GLY B CA 1
ATOM 6575 C C . GLY B 1 279 ? 1.671 12.211 22.125 1 89.69 279 GLY B C 1
ATOM 6576 O O . GLY B 1 279 ? 1.248 11.266 21.453 1 89.69 279 GLY B O 1
ATOM 6577 N N . ARG B 1 280 ? 2.883 12.234 22.641 1 90.06 280 ARG B N 1
ATOM 6578 C CA . ARG B 1 280 ? 3.824 11.172 22.297 1 90.06 280 ARG B CA 1
ATOM 6579 C C . ARG B 1 280 ? 4.328 10.469 23.562 1 90.06 280 ARG B C 1
ATOM 6581 O O . ARG B 1 280 ? 4.414 11.078 24.625 1 90.06 280 ARG B O 1
ATOM 6588 N N . GLU B 1 281 ? 4.605 9.227 23.266 1 89.69 281 GLU B N 1
ATOM 6589 C CA . GLU B 1 281 ? 5.348 8.445 24.25 1 89.69 281 GLU B CA 1
ATOM 6590 C C . GLU B 1 281 ? 6.805 8.273 23.828 1 89.69 281 GLU B C 1
ATOM 6592 O O . GLU B 1 281 ? 7.16 8.531 22.672 1 89.69 281 GLU B O 1
ATOM 6597 N N . LEU B 1 282 ? 7.547 7.883 24.75 1 84.94 282 LEU B N 1
ATOM 6598 C CA . LEU B 1 282 ? 8.977 7.766 24.484 1 84.94 282 LEU B CA 1
ATOM 6599 C C . LEU B 1 282 ? 9.242 6.754 23.391 1 84.94 282 LEU B C 1
ATOM 6601 O O . LEU B 1 282 ? 10.234 6.875 22.656 1 84.94 282 LEU B O 1
ATOM 6605 N N . ASP B 1 283 ? 8.344 5.766 23.219 1 78.5 283 ASP B N 1
ATOM 6606 C CA . ASP B 1 283 ? 8.539 4.711 22.234 1 78.5 283 ASP B CA 1
ATOM 6607 C C . ASP B 1 283 ? 7.898 5.086 20.906 1 78.5 283 ASP B C 1
ATOM 6609 O O . ASP B 1 283 ? 7.996 4.336 19.922 1 78.5 283 ASP B O 1
ATOM 6613 N N . ASN B 1 284 ? 7.293 6.258 20.812 1 80.75 284 ASN B N 1
ATOM 6614 C CA . ASN B 1 284 ? 6.605 6.695 19.594 1 80.75 284 ASN B CA 1
ATOM 6615 C C . ASN B 1 284 ? 7.324 7.875 18.938 1 80.75 284 ASN B C 1
ATOM 6617 O O . ASN B 1 284 ? 6.68 8.812 18.469 1 80.75 284 ASN B O 1
ATOM 6621 N N . LEU B 1 285 ? 8.578 7.918 18.969 1 85.56 285 LEU B N 1
ATOM 6622 C CA . LEU B 1 285 ? 9.367 8.977 18.344 1 85.56 285 LEU B CA 1
ATOM 6623 C C . LEU B 1 285 ? 10.055 8.461 17.078 1 85.56 285 LEU B C 1
ATOM 6625 O O . LEU B 1 285 ? 11.156 8.906 16.75 1 85.56 285 LEU B O 1
ATOM 6629 N N . ASP B 1 286 ? 9.352 7.438 16.422 1 85.5 286 ASP B N 1
ATOM 6630 C CA . ASP B 1 286 ? 9.953 6.785 15.266 1 85.5 286 ASP B CA 1
ATOM 6631 C C . ASP B 1 286 ? 9.266 7.211 13.977 1 85.5 286 ASP B C 1
ATOM 6633 O O . ASP B 1 286 ? 9.602 6.719 12.898 1 85.5 286 ASP B O 1
ATOM 6637 N N . ALA B 1 287 ? 8.43 8.172 14.047 1 85.12 287 ALA B N 1
ATOM 6638 C CA . ALA B 1 287 ? 7.594 8.438 12.883 1 85.12 287 ALA B CA 1
ATOM 6639 C C . ALA B 1 287 ? 8.102 9.656 12.117 1 85.12 287 ALA B C 1
ATOM 6641 O O . ALA B 1 287 ? 7.438 10.133 11.188 1 85.12 287 ALA B O 1
ATOM 6642 N N . PHE B 1 288 ? 9.281 10.18 12.398 1 91.88 288 PHE B N 1
ATOM 6643 C CA . PHE B 1 288 ? 9.773 11.398 11.766 1 91.88 288 PHE B CA 1
ATOM 6644 C C . PHE B 1 288 ? 10.5 11.078 10.469 1 91.88 288 PHE B C 1
ATOM 6646 O O . PHE B 1 288 ? 10.781 9.914 10.18 1 91.88 288 PHE B O 1
ATOM 6653 N N . GLU B 1 289 ? 10.789 12.07 9.664 1 95.5 289 GLU B N 1
ATOM 6654 C CA . GLU B 1 289 ? 11.289 11.883 8.312 1 95.5 289 GLU B CA 1
ATOM 6655 C C . GLU B 1 289 ? 12.82 11.93 8.273 1 95.5 289 GLU B C 1
ATOM 6657 O O . GLU B 1 289 ? 13.445 12.555 9.133 1 95.5 289 GLU B O 1
ATOM 6662 N N . VAL B 1 290 ? 13.336 11.312 7.293 1 96.62 290 VAL B N 1
ATOM 6663 C CA . VAL B 1 290 ? 14.766 11.406 6.984 1 96.62 290 VAL B CA 1
ATOM 6664 C C . VAL B 1 290 ? 15.062 12.734 6.305 1 96.62 290 VAL B C 1
ATOM 6666 O O . VAL B 1 290 ? 14.359 13.133 5.371 1 96.62 290 VAL B O 1
ATOM 6669 N N . PRO B 1 291 ? 16.016 13.469 6.812 1 97.81 291 PRO B N 1
ATOM 6670 C CA . PRO B 1 291 ? 16.328 14.742 6.156 1 97.81 291 PRO B CA 1
ATOM 6671 C C . PRO B 1 291 ? 16.891 14.555 4.75 1 97.81 291 PRO B C 1
ATOM 6673 O O . PRO B 1 291 ? 17.328 13.461 4.395 1 97.81 291 PRO B O 1
ATOM 6676 N N . THR B 1 292 ? 16.953 15.656 3.961 1 98.12 292 THR B N 1
ATOM 6677 C CA . THR B 1 292 ? 17.406 15.578 2.576 1 98.12 292 THR B CA 1
ATOM 6678 C C . THR B 1 292 ? 18.141 16.859 2.172 1 98.12 292 THR B C 1
ATOM 6680 O O . THR B 1 292 ? 17.922 17.906 2.775 1 98.12 292 THR B O 1
ATOM 6683 N N . PHE B 1 293 ? 18.969 16.766 1.182 1 98.19 293 PHE B N 1
ATOM 6684 C CA . PHE B 1 293 ? 19.609 17.938 0.598 1 98.19 293 PHE B CA 1
ATOM 6685 C C . PHE B 1 293 ? 18.734 18.547 -0.487 1 98.19 293 PHE B C 1
ATOM 6687 O O . PHE B 1 293 ? 19.031 19.641 -0.986 1 98.19 293 PHE B O 1
ATOM 6694 N N . ASP B 1 294 ? 17.625 17.922 -0.849 1 96.88 294 ASP B N 1
ATOM 6695 C CA . ASP B 1 294 ? 16.703 18.438 -1.855 1 96.88 294 ASP B CA 1
ATOM 6696 C C . ASP B 1 294 ? 15.867 19.578 -1.291 1 96.88 294 ASP B C 1
ATOM 6698 O O . ASP B 1 294 ? 14.742 19.359 -0.831 1 96.88 294 ASP B O 1
ATOM 6702 N N . MET B 1 295 ? 16.328 20.766 -1.47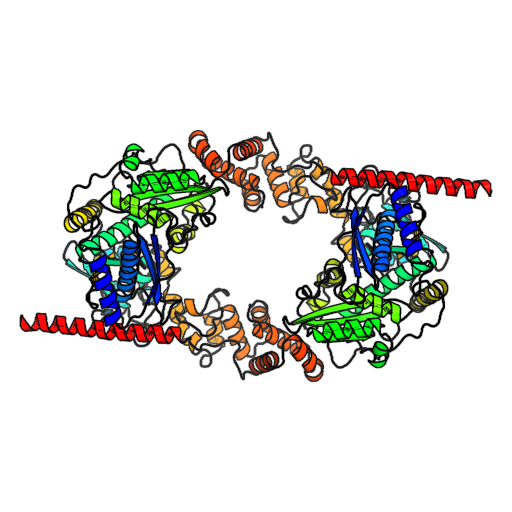4 1 97.12 295 MET B N 1
ATOM 6703 C CA . MET B 1 295 ? 15.664 21.922 -0.886 1 97.12 295 MET B CA 1
ATOM 6704 C C . MET B 1 295 ? 14.391 22.266 -1.645 1 97.12 295 MET B C 1
ATOM 6706 O O . MET B 1 295 ? 13.539 23 -1.135 1 97.12 295 MET B O 1
ATOM 6710 N N . ASN B 1 296 ? 14.328 21.797 -2.938 1 96.75 296 ASN B N 1
ATOM 6711 C CA . ASN B 1 296 ? 13.062 21.984 -3.631 1 96.75 296 ASN B CA 1
ATOM 6712 C C . ASN B 1 296 ? 11.922 21.25 -2.918 1 96.75 296 ASN B C 1
ATOM 6714 O O . ASN B 1 296 ? 10.812 21.781 -2.816 1 96.75 296 ASN B O 1
ATOM 6718 N N . LEU B 1 297 ? 12.25 20.094 -2.391 1 96.31 297 LEU B N 1
ATOM 6719 C CA . LEU B 1 297 ? 11.273 19.328 -1.626 1 96.31 297 LEU B CA 1
ATOM 6720 C C . LEU B 1 297 ? 11.016 19.984 -0.27 1 96.31 297 LEU B C 1
ATOM 6722 O O . LEU B 1 297 ? 9.867 20.125 0.149 1 96.31 297 LEU B O 1
ATOM 6726 N N . VAL B 1 298 ? 12 20.453 0.382 1 97.56 298 VAL B N 1
ATOM 6727 C CA . VAL B 1 298 ? 11.922 20.969 1.739 1 97.56 298 VAL B CA 1
ATOM 6728 C C . VAL B 1 298 ? 11.141 22.281 1.739 1 97.56 298 VAL B C 1
ATOM 6730 O O . VAL B 1 298 ? 10.32 22.531 2.627 1 97.56 298 VAL B O 1
ATOM 6733 N N . SER B 1 299 ? 11.352 23.062 0.708 1 97.19 299 SER B N 1
ATOM 6734 C CA . SER B 1 299 ? 10.773 24.406 0.678 1 97.19 299 SER B CA 1
ATOM 6735 C C . SER B 1 299 ? 9.406 24.406 0 1 97.19 299 SER B C 1
ATOM 6737 O O . SER B 1 299 ? 8.742 25.438 -0.062 1 97.19 299 SER B O 1
ATOM 6739 N N . ASP B 1 300 ? 9.062 23.234 -0.432 1 96.06 300 ASP B N 1
ATOM 6740 C CA . ASP B 1 300 ? 7.766 23.125 -1.094 1 96.06 300 ASP B CA 1
ATOM 6741 C C . ASP B 1 300 ? 6.625 23.406 -0.117 1 96.06 300 ASP B C 1
ATOM 6743 O O . ASP B 1 300 ? 6.684 23 1.045 1 96.06 300 ASP B O 1
ATOM 6747 N N . SER B 1 301 ? 5.543 24.062 -0.637 1 92.88 301 SER B N 1
ATOM 6748 C CA . SER B 1 301 ? 4.426 24.469 0.208 1 92.88 301 SER B CA 1
ATOM 6749 C C . SER B 1 301 ? 3.766 23.266 0.874 1 92.88 301 SER B C 1
ATOM 6751 O O . SER B 1 301 ? 3.33 23.344 2.023 1 92.88 301 SER B O 1
ATOM 6753 N N . PHE B 1 302 ? 3.723 22.203 0.16 1 91.19 302 PHE B N 1
ATOM 6754 C CA . PHE B 1 302 ? 3.086 21.016 0.725 1 91.19 302 PHE B CA 1
ATOM 6755 C C . PHE B 1 302 ? 3.895 20.484 1.897 1 91.19 302 PHE B C 1
ATOM 6757 O O . PHE B 1 302 ? 3.328 20.078 2.916 1 91.19 302 PHE B O 1
ATOM 6764 N N . ASN B 1 303 ? 5.203 20.484 1.75 1 95.88 303 ASN B N 1
ATOM 6765 C CA . ASN B 1 303 ? 6.051 20.047 2.855 1 95.88 303 ASN B CA 1
ATOM 6766 C C . ASN B 1 303 ? 5.945 21 4.047 1 95.88 303 ASN B C 1
ATOM 6768 O O . ASN B 1 303 ? 5.836 20.547 5.191 1 95.88 303 ASN B O 1
ATOM 6772 N N . LEU B 1 304 ? 5.918 22.25 3.807 1 94.75 304 LEU B N 1
ATOM 6773 C CA . LEU B 1 304 ? 5.844 23.25 4.871 1 94.75 304 LEU B CA 1
ATOM 6774 C C . LEU B 1 304 ? 4.527 23.141 5.629 1 94.75 304 LEU B C 1
ATOM 6776 O O . LEU B 1 304 ? 4.504 23.203 6.859 1 94.75 304 LEU B O 1
ATOM 6780 N N . GLU B 1 305 ? 3.516 22.922 4.875 1 90.69 305 GLU B N 1
ATOM 6781 C CA . GLU B 1 305 ? 2.199 22.75 5.488 1 90.69 305 GLU B CA 1
ATOM 6782 C C . GLU B 1 305 ? 2.156 21.516 6.371 1 90.69 305 GLU B C 1
ATOM 6784 O O . GLU B 1 305 ? 1.492 21.5 7.41 1 90.69 305 GLU B O 1
ATOM 6789 N N . SER B 1 306 ? 2.895 20.516 5.969 1 90.62 306 SER B N 1
ATOM 6790 C CA . SER B 1 306 ? 2.895 19.25 6.715 1 90.62 306 SER B CA 1
ATOM 6791 C C . SER B 1 306 ? 3.48 19.453 8.109 1 90.62 306 SER B C 1
ATOM 6793 O O . SER B 1 306 ? 3.115 18.734 9.047 1 90.62 306 SER B O 1
ATOM 6795 N N . HIS B 1 307 ? 4.34 20.406 8.25 1 90.12 307 HIS B N 1
ATOM 6796 C CA . HIS B 1 307 ? 4.922 20.703 9.555 1 90.12 307 HIS B CA 1
ATOM 6797 C C . HIS B 1 307 ? 3.873 21.25 10.516 1 90.12 307 HIS B C 1
ATOM 6799 O O . HIS B 1 307 ? 4.047 21.203 11.734 1 90.12 307 HIS B O 1
ATOM 6805 N N . PHE B 1 308 ? 2.76 21.734 9.906 1 82.38 308 PHE B N 1
ATOM 6806 C CA . PHE B 1 308 ? 1.709 22.328 10.719 1 82.38 308 PHE B CA 1
ATOM 6807 C C . PHE B 1 308 ? 0.578 21.344 10.961 1 82.38 308 PHE B C 1
ATOM 6809 O O . PHE B 1 308 ? -0.193 21.484 11.914 1 82.38 308 PHE B O 1
ATOM 6816 N N . VAL B 1 309 ? 0.522 20.281 10.094 1 76.31 309 VAL B N 1
ATOM 6817 C CA . VAL B 1 309 ? -0.597 19.344 10.18 1 76.31 309 VAL B CA 1
ATOM 6818 C C . VAL B 1 309 ? -0.219 18.172 11.078 1 76.31 309 VAL B C 1
ATOM 6820 O O . VAL B 1 309 ? -0.808 17.984 12.141 1 76.31 309 VAL B O 1
ATOM 6823 N N . ASP B 1 310 ? 0.832 17.359 10.711 1 71.69 310 ASP B N 1
ATOM 6824 C CA . ASP B 1 310 ? 1.141 16.141 11.445 1 71.69 310 ASP B CA 1
ATOM 6825 C C . ASP B 1 310 ? 2.629 16.062 11.781 1 71.69 310 ASP B C 1
ATOM 6827 O O . ASP B 1 310 ? 3.113 15.023 12.242 1 71.69 310 ASP B O 1
ATOM 6831 N N . SER B 1 311 ? 3.309 17.188 11.633 1 73.06 311 SER B N 1
ATOM 6832 C CA . SER B 1 311 ? 4.727 17.266 11.961 1 73.06 311 SER B CA 1
ATOM 6833 C C . SER B 1 311 ? 5.531 16.219 11.211 1 73.06 311 SER B C 1
ATOM 6835 O O . SER B 1 311 ? 6.484 15.648 11.758 1 73.06 311 SER B O 1
ATOM 6837 N N . ASN B 1 312 ? 5.105 15.797 10.078 1 79.25 312 ASN B N 1
ATOM 6838 C CA . ASN B 1 312 ? 5.824 14.789 9.305 1 79.25 312 ASN B CA 1
ATOM 6839 C C . ASN B 1 312 ? 6.457 15.383 8.055 1 79.25 312 ASN B C 1
ATOM 6841 O O . ASN B 1 312 ? 6.598 14.695 7.039 1 79.25 312 ASN B O 1
ATOM 6845 N N . GLY B 1 313 ? 6.805 16.656 8.117 1 93 313 GLY B N 1
ATOM 6846 C CA . GLY B 1 313 ? 7.539 17.297 7.031 1 93 313 GLY B CA 1
ATOM 6847 C C . GLY B 1 313 ? 9.031 17.031 7.086 1 93 313 GLY B C 1
ATOM 6848 O O . GLY B 1 313 ? 9.586 16.797 8.164 1 93 313 GLY B O 1
ATOM 6849 N N . LYS B 1 314 ? 9.672 17.156 5.961 1 95.69 314 LYS B N 1
ATOM 6850 C CA . LYS B 1 314 ? 11.117 16.953 5.863 1 95.69 314 LYS B CA 1
ATOM 6851 C C . LYS B 1 314 ? 11.883 18.219 6.223 1 95.69 314 LYS B C 1
ATOM 6853 O O . LYS B 1 314 ? 11.445 19.328 5.902 1 95.69 314 LYS B O 1
ATOM 6858 N N . ILE B 1 315 ? 12.961 17.969 6.852 1 97.5 315 ILE B N 1
ATOM 6859 C CA . ILE B 1 315 ? 13.914 19.031 7.145 1 97.5 315 ILE B CA 1
ATOM 6860 C C . ILE B 1 315 ? 15.164 18.859 6.285 1 97.5 315 ILE B C 1
ATOM 6862 O O . ILE B 1 315 ? 15.57 17.734 5.988 1 97.5 315 ILE B O 1
ATOM 6866 N N . GLY B 1 316 ? 15.75 19.938 5.879 1 98.12 316 GLY B N 1
ATOM 6867 C CA . GLY B 1 316 ? 16.953 19.875 5.062 1 98.12 316 GLY B CA 1
ATOM 6868 C C . GLY B 1 316 ? 18.203 19.641 5.871 1 98.12 316 GLY B C 1
ATOM 6869 O O . GLY B 1 316 ? 18.312 20.125 7 1 98.12 316 GLY B O 1
ATOM 6870 N N . PHE B 1 317 ? 19.203 19.031 5.238 1 98.44 317 PHE B N 1
ATOM 6871 C CA . PHE B 1 317 ? 20.484 18.828 5.887 1 98.44 317 PHE B CA 1
ATOM 6872 C C . PHE B 1 317 ? 21.156 20.156 6.195 1 98.44 317 PHE B C 1
ATOM 6874 O O . PHE B 1 317 ? 22.031 20.234 7.055 1 98.44 317 PHE B O 1
ATOM 6881 N N . GLY B 1 318 ? 20.734 21.141 5.492 1 98.19 318 GLY B N 1
ATOM 6882 C CA . GLY B 1 318 ? 21.234 22.469 5.797 1 98.19 318 GLY B CA 1
ATOM 6883 C C . GLY B 1 318 ? 21.078 22.844 7.258 1 98.19 318 GLY B C 1
ATOM 6884 O O . GLY B 1 318 ? 21.938 23.547 7.816 1 98.19 318 GLY B O 1
ATOM 6885 N N . PHE B 1 319 ? 20.062 22.422 7.832 1 98.44 319 PHE B N 1
ATOM 6886 C CA . PHE B 1 319 ? 19.781 22.688 9.234 1 98.44 319 PHE B CA 1
ATOM 6887 C C . PHE B 1 319 ? 20.891 22.156 10.133 1 98.44 319 PHE B C 1
ATOM 6889 O O . PHE B 1 319 ? 21.141 22.688 11.211 1 98.44 319 PHE B O 1
ATOM 6896 N N . LEU B 1 320 ? 21.562 21.156 9.68 1 98.44 320 LEU B N 1
ATOM 6897 C CA . LEU B 1 320 ? 22.547 20.453 10.508 1 98.44 320 LEU B CA 1
ATOM 6898 C C . LEU B 1 320 ? 23.953 20.891 10.156 1 98.44 320 LEU B C 1
ATOM 6900 O O . LEU B 1 320 ? 24.938 20.281 10.617 1 98.44 320 LEU B O 1
ATOM 6904 N N . ARG B 1 321 ? 24.094 21.891 9.367 1 98.25 321 ARG B N 1
ATOM 6905 C CA . ARG B 1 321 ? 25.406 22.391 8.953 1 98.25 321 ARG B CA 1
ATOM 6906 C C . ARG B 1 321 ? 26.219 22.828 10.164 1 98.25 321 ARG B C 1
ATOM 6908 O O . ARG B 1 321 ? 25.688 23.422 11.102 1 98.25 321 ARG B O 1
ATOM 6915 N N . SER B 1 322 ? 27.531 22.594 10.156 1 97.88 322 SER B N 1
ATOM 6916 C CA . SER B 1 322 ? 28.391 22.953 11.289 1 97.88 322 SER B CA 1
ATOM 6917 C C . SER B 1 322 ? 28.578 24.453 11.391 1 97.88 322 SER B C 1
ATOM 6919 O O . SER B 1 322 ? 28.641 25 12.5 1 97.88 322 SER B O 1
ATOM 6921 N N . THR B 1 323 ? 28.688 25.094 10.219 1 97.94 323 THR B N 1
ATOM 6922 C CA . THR B 1 323 ? 28.703 26.562 10.219 1 97.94 323 THR B CA 1
ATOM 6923 C C . THR B 1 323 ? 27.297 27.109 10.375 1 97.94 323 THR B C 1
ATOM 6925 O O . THR B 1 323 ? 26.453 26.922 9.5 1 97.94 323 THR B O 1
ATOM 6928 N N . LYS B 1 324 ? 27.141 27.812 11.383 1 98.31 324 LYS B N 1
ATOM 6929 C CA . LYS B 1 324 ? 25.797 28.25 11.711 1 98.31 324 LYS B CA 1
ATOM 6930 C C . LYS B 1 324 ? 25.406 29.5 10.922 1 98.31 324 LYS B C 1
ATOM 6932 O O . LYS B 1 324 ? 26.281 30.281 10.523 1 98.31 324 LYS B O 1
ATOM 6937 N N . SER B 1 325 ? 24.188 29.672 10.648 1 98.44 325 SER B N 1
ATOM 6938 C CA . SER B 1 325 ? 23.672 30.766 9.844 1 98.44 325 SER B CA 1
ATOM 6939 C C . SER B 1 325 ? 23.578 32.062 10.648 1 98.44 325 SER B C 1
ATOM 6941 O O . SER B 1 325 ? 23.531 33.156 10.086 1 98.44 325 SER B O 1
ATOM 6943 N N . PHE B 1 326 ? 23.531 31.906 12.016 1 98.38 326 PHE B N 1
ATOM 6944 C CA . PHE B 1 326 ? 23.422 33.031 12.945 1 98.38 326 PHE B CA 1
ATOM 6945 C C . PHE B 1 326 ? 24.375 32.844 14.125 1 98.38 326 PHE B C 1
ATOM 6947 O O . PHE B 1 326 ? 24.766 31.719 14.445 1 98.38 326 PHE B O 1
ATOM 6954 N N . SER B 1 327 ? 24.75 33.938 14.742 1 97.5 327 SER B N 1
ATOM 6955 C CA . SER B 1 327 ? 25.422 33.875 16.031 1 97.5 327 SER B CA 1
ATOM 6956 C C . SER B 1 327 ? 24.422 33.688 17.172 1 97.5 327 SER B C 1
ATOM 6958 O O . SER B 1 327 ? 23.297 34.188 17.094 1 97.5 327 SER B O 1
ATOM 6960 N N . TYR B 1 328 ? 24.922 32.938 18.188 1 97.19 328 TYR B N 1
ATOM 6961 C CA . TYR B 1 328 ? 24.094 32.875 19.391 1 97.19 328 TYR B CA 1
ATOM 6962 C C . TYR B 1 328 ? 23.766 34.281 19.906 1 97.19 328 TYR B C 1
ATOM 6964 O O . TYR B 1 328 ? 24.656 35.062 20.156 1 97.19 328 TYR B O 1
ATOM 6972 N N . THR B 1 329 ? 22.5 34.594 19.953 1 96.31 329 THR B N 1
ATOM 6973 C CA . THR B 1 329 ? 22.047 35.906 20.406 1 96.31 329 THR B CA 1
ATOM 6974 C C . THR B 1 329 ? 20.938 35.781 21.453 1 96.31 329 THR B C 1
ATOM 6976 O O . THR B 1 329 ? 19.75 35.781 21.109 1 96.31 329 THR B O 1
ATOM 6979 N N . PRO B 1 330 ? 21.328 35.625 22.688 1 88.12 330 PRO B N 1
ATOM 6980 C CA . PRO B 1 330 ? 20.297 35.562 23.734 1 88.12 330 PRO B CA 1
ATOM 6981 C C . PRO B 1 330 ? 19.516 36.844 23.891 1 88.12 330 PRO B C 1
ATOM 6983 O O . PRO B 1 330 ? 20.078 37.938 23.75 1 88.12 330 PRO B O 1
ATOM 6986 N N . TRP B 1 331 ? 18.219 36.719 24 1 88.94 331 TRP B N 1
ATOM 6987 C CA . TRP B 1 331 ? 17.438 37.906 24.312 1 88.94 331 TRP B CA 1
ATOM 6988 C C . TRP B 1 331 ? 17.203 38.031 25.812 1 88.94 331 TRP B C 1
ATOM 6990 O O . TRP B 1 331 ? 17.094 37.031 26.516 1 88.94 331 TRP B O 1
ATOM 7000 N N . ASP B 1 332 ? 17.547 39.219 26.328 1 82.75 332 ASP B N 1
ATOM 7001 C CA . ASP B 1 332 ? 17.469 39.406 27.766 1 82.75 332 ASP B CA 1
ATOM 7002 C C . ASP B 1 332 ? 16.25 40.25 28.141 1 82.75 332 ASP B C 1
ATOM 7004 O O . ASP B 1 332 ? 16.391 41.469 28.422 1 82.75 332 ASP B O 1
ATOM 7008 N N . TYR B 1 333 ? 15.172 39.594 28.125 1 91.31 333 TYR B N 1
ATOM 7009 C CA . TYR B 1 333 ? 13.945 40.219 28.562 1 91.31 333 TYR B CA 1
ATOM 7010 C C . TYR B 1 333 ? 13.891 40.312 30.094 1 91.31 333 TYR B C 1
ATOM 7012 O O . TYR B 1 333 ? 14.109 39.312 30.781 1 91.31 333 TYR B O 1
ATOM 7020 N N . LYS B 1 334 ? 13.625 41.531 30.641 1 89.81 334 LYS B N 1
ATOM 7021 C CA . LYS B 1 334 ? 13.648 41.75 32.062 1 89.81 334 LYS B CA 1
ATOM 7022 C C . LYS B 1 334 ? 12.312 42.312 32.562 1 89.81 334 LYS B C 1
ATOM 7024 O O . LYS B 1 334 ? 12.195 42.688 33.719 1 89.81 334 LYS B O 1
ATOM 7029 N N . GLY B 1 335 ? 11.391 42.375 31.703 1 90.81 335 GLY B N 1
ATOM 7030 C CA . GLY B 1 335 ? 10.109 42.938 32.094 1 90.81 335 GLY B CA 1
ATOM 7031 C C . GLY B 1 335 ? 9.312 42 33 1 90.81 335 GLY B C 1
ATOM 7032 O O . GLY B 1 335 ? 9.586 40.812 33.062 1 90.81 335 GLY B O 1
ATOM 7033 N N . GLU B 1 336 ? 8.406 42.656 33.719 1 91.38 336 GLU B N 1
ATOM 7034 C CA . GLU B 1 336 ? 7.555 41.875 34.625 1 91.38 336 GLU B CA 1
ATOM 7035 C C . GLU B 1 336 ? 6.086 42 34.219 1 91.38 336 GLU B C 1
ATOM 7037 O O . GLU B 1 336 ? 5.578 43.094 34 1 91.38 336 GLU B O 1
ATOM 7042 N N . GLY B 1 337 ? 5.543 40.812 34.125 1 92.81 337 GLY B N 1
ATOM 7043 C CA . GLY B 1 337 ? 4.113 40.812 33.844 1 92.81 337 GLY B CA 1
ATOM 7044 C C . GLY B 1 337 ? 3.781 40.781 32.375 1 92.81 337 GLY B C 1
ATOM 7045 O O . GLY B 1 337 ? 4.633 41.094 31.531 1 92.81 337 GLY B O 1
ATOM 7046 N N . CYS B 1 338 ? 2.545 40.469 32.094 1 95.31 338 CYS B N 1
ATOM 7047 C CA . CYS B 1 338 ? 2.094 40.25 30.719 1 95.31 338 CYS B CA 1
ATOM 7048 C C . CYS B 1 338 ? 2.088 41.562 29.938 1 95.31 338 CYS B C 1
ATOM 7050 O O . CYS B 1 338 ? 2.305 41.594 28.734 1 95.31 338 CYS B O 1
ATOM 7052 N N . GLU B 1 339 ? 1.901 42.656 30.641 1 96.38 339 GLU B N 1
ATOM 7053 C CA . GLU B 1 339 ? 1.911 43.938 29.953 1 96.38 339 GLU B CA 1
ATOM 7054 C C . GLU B 1 339 ? 3.279 44.25 29.344 1 96.38 339 GLU B C 1
ATOM 7056 O O . GLU B 1 339 ? 3.375 44.688 28.203 1 96.38 339 GLU B O 1
ATOM 7061 N N . ALA B 1 340 ? 4.254 44.031 30.156 1 97.19 340 ALA B N 1
ATOM 7062 C CA . ALA B 1 340 ? 5.617 44.219 29.672 1 97.19 340 ALA B CA 1
ATOM 7063 C C . ALA B 1 340 ? 5.969 43.25 28.562 1 97.19 340 ALA B C 1
ATOM 7065 O O . ALA B 1 340 ? 6.641 43.625 27.594 1 97.19 340 ALA B O 1
ATOM 7066 N N . GLU B 1 341 ? 5.547 42.031 28.75 1 97.94 341 GLU B N 1
ATOM 7067 C CA . GLU B 1 341 ? 5.758 41.031 27.719 1 97.94 341 GLU B CA 1
ATOM 7068 C C . GLU B 1 341 ? 5.109 41.438 26.391 1 97.94 341 GLU B C 1
ATOM 7070 O O . GLU B 1 341 ? 5.723 41.312 25.328 1 97.94 341 GLU B O 1
ATOM 7075 N N . LEU B 1 342 ? 3.906 41.906 26.484 1 98.25 342 LEU B N 1
ATOM 7076 C CA . LEU B 1 342 ? 3.18 42.344 25.297 1 98.25 342 LEU B CA 1
ATOM 7077 C C . LEU B 1 342 ? 3.895 43.531 24.625 1 98.25 342 LEU B C 1
ATOM 7079 O O . LEU B 1 342 ? 4.035 43.531 23.391 1 98.25 342 LEU B O 1
ATOM 7083 N N . LYS B 1 343 ? 4.336 44.406 25.422 1 97.69 343 LYS B N 1
ATOM 7084 C CA . LYS B 1 343 ? 5.074 45.531 24.875 1 97.69 343 LYS B CA 1
ATOM 7085 C C . LYS B 1 343 ? 6.328 45.094 24.141 1 97.69 343 LYS B C 1
ATOM 7087 O O . LYS B 1 343 ? 6.645 45.594 23.062 1 97.69 343 LYS B O 1
ATOM 7092 N N . TYR B 1 344 ? 7.012 44.156 24.75 1 97.62 344 TYR B N 1
ATOM 7093 C CA . TYR B 1 344 ? 8.211 43.594 24.125 1 97.62 344 TYR B CA 1
ATOM 7094 C C . TYR B 1 344 ? 7.898 43 22.766 1 97.62 344 TYR B C 1
ATOM 7096 O O . TYR B 1 344 ? 8.57 43.312 21.781 1 97.62 344 TYR B O 1
ATOM 7104 N N . LEU B 1 345 ? 6.863 42.25 22.656 1 98.56 345 LEU B N 1
ATOM 7105 C CA . LEU B 1 345 ? 6.496 41.531 21.438 1 98.56 345 LEU B CA 1
ATOM 7106 C C . LEU B 1 345 ? 6.008 42.531 20.375 1 98.56 345 LEU B C 1
ATOM 7108 O O . LEU B 1 345 ? 6.375 42.406 19.203 1 98.56 345 LEU B O 1
ATOM 7112 N N . THR B 1 346 ? 5.195 43.5 20.734 1 98.31 346 THR B N 1
ATOM 7113 C CA . THR B 1 346 ? 4.688 44.469 19.797 1 98.31 346 THR B CA 1
ATOM 7114 C C . THR B 1 346 ? 5.82 45.344 19.25 1 98.31 346 THR B C 1
ATOM 7116 O O . THR B 1 346 ? 5.785 45.75 18.078 1 98.31 346 THR B O 1
ATOM 7119 N N . ALA B 1 347 ? 6.805 45.562 20.078 1 97.62 347 ALA B N 1
ATOM 7120 C CA . ALA B 1 347 ? 7.945 46.344 19.656 1 97.62 347 ALA B CA 1
ATOM 7121 C C . ALA B 1 347 ? 8.703 45.656 18.516 1 97.62 347 ALA B C 1
ATOM 7123 O O . ALA B 1 347 ? 9.258 46.312 17.641 1 97.62 347 ALA B O 1
ATOM 7124 N N . ILE B 1 348 ? 8.773 44.375 18.516 1 98.06 348 ILE B N 1
ATOM 7125 C CA . ILE B 1 348 ? 9.422 43.594 17.453 1 98.06 348 ILE B CA 1
ATOM 7126 C C . ILE B 1 348 ? 8.734 43.906 16.125 1 98.06 348 ILE B C 1
ATOM 7128 O O . ILE B 1 348 ? 9.398 44.188 15.117 1 98.06 348 ILE B O 1
ATOM 7132 N N . LEU B 1 349 ? 7.41 43.875 16.078 1 98.5 349 LEU B N 1
ATOM 7133 C CA . LEU B 1 349 ? 6.645 44.125 14.867 1 98.5 349 LEU B CA 1
ATOM 7134 C C . LEU B 1 349 ? 6.77 45.562 14.414 1 98.5 349 LEU B C 1
ATOM 7136 O O . LEU B 1 349 ? 6.812 45.844 13.219 1 98.5 349 LEU B O 1
ATOM 7140 N N . ASP B 1 350 ? 6.871 46.469 15.422 1 97.62 350 ASP B N 1
ATOM 7141 C CA . ASP B 1 350 ? 7.102 47.875 15.094 1 97.62 350 ASP B CA 1
ATOM 7142 C C . ASP B 1 350 ? 8.422 48.062 14.359 1 97.62 350 ASP B C 1
ATOM 7144 O O . ASP B 1 350 ? 8.477 48.75 13.336 1 97.62 350 ASP B O 1
ATOM 7148 N N . LYS B 1 351 ? 9.352 47.438 14.883 1 97.25 351 LYS B N 1
ATOM 7149 C CA . LYS B 1 351 ? 10.672 47.531 14.273 1 97.25 351 LYS B CA 1
ATOM 7150 C C . LYS B 1 351 ? 10.656 46.938 12.859 1 97.25 351 LYS B C 1
ATOM 7152 O O . LYS B 1 351 ? 11.367 47.438 11.977 1 97.25 351 LYS B O 1
ATOM 7157 N N . MET B 1 352 ? 9.82 46 12.609 1 97.81 352 MET B N 1
ATOM 7158 C CA . MET B 1 352 ? 9.719 45.344 11.305 1 97.81 352 MET B CA 1
ATOM 7159 C C . MET B 1 352 ? 8.812 46.125 10.367 1 97.81 352 MET B C 1
ATOM 7161 O O . MET B 1 352 ? 8.719 45.812 9.18 1 97.81 352 MET B O 1
ATOM 7165 N N . GLY B 1 353 ? 8.156 47.062 10.844 1 97.5 353 GLY B N 1
ATOM 7166 C CA . GLY B 1 353 ? 7.215 47.844 10.055 1 97.5 353 GLY B CA 1
ATOM 7167 C C . GLY B 1 353 ? 5.953 47.062 9.711 1 97.5 353 GLY B C 1
ATOM 7168 O O . GLY B 1 353 ? 5.398 47.219 8.625 1 97.5 353 GLY B O 1
ATOM 7169 N N . LYS B 1 354 ? 5.547 46.188 10.633 1 98.19 354 LYS B N 1
ATOM 7170 C CA . LYS B 1 354 ? 4.367 45.375 10.383 1 98.19 354 LYS B CA 1
ATOM 7171 C C . LYS B 1 354 ? 3.195 45.812 11.258 1 98.19 354 LYS B C 1
ATOM 7173 O O . LYS B 1 354 ? 3.385 46.188 12.414 1 98.19 354 LYS B O 1
ATOM 7178 N N . GLU B 1 355 ? 2.025 45.75 10.703 1 97.81 355 GLU B N 1
ATOM 7179 C CA . GLU B 1 355 ? 0.802 46.156 11.391 1 97.81 355 GLU B CA 1
ATOM 7180 C C . GLU B 1 355 ? 0.149 44.969 12.094 1 97.81 355 GLU B C 1
ATOM 7182 O O . GLU B 1 355 ? 0.248 43.844 11.625 1 97.81 355 GLU B O 1
ATOM 7187 N N . ILE B 1 356 ? -0.471 45.281 13.219 1 98.62 356 ILE B N 1
ATOM 7188 C CA . ILE B 1 356 ? -1.226 44.281 13.977 1 98.62 356 ILE B CA 1
ATOM 7189 C C . ILE B 1 356 ? -2.719 44.594 13.867 1 98.62 356 ILE B C 1
ATOM 7191 O O . ILE B 1 356 ? -3.145 45.75 14.016 1 98.62 356 ILE B O 1
ATOM 7195 N N . TYR B 1 357 ? -3.465 43.594 13.531 1 98.81 357 TYR B N 1
ATOM 7196 C CA . TYR B 1 357 ? -4.922 43.656 13.578 1 98.81 357 TYR B CA 1
ATOM 7197 C C . TYR B 1 357 ? -5.473 42.75 14.664 1 98.81 357 TYR B C 1
ATOM 7199 O O . TYR B 1 357 ? -5.141 41.562 14.711 1 98.81 357 TYR B O 1
ATOM 7207 N N . LEU B 1 358 ? -6.312 43.281 15.562 1 98.81 358 LEU B N 1
ATOM 7208 C CA . LEU B 1 358 ? -6.77 42.562 16.75 1 98.81 358 LEU B CA 1
ATOM 7209 C C . LEU B 1 358 ? -8.289 42.469 16.781 1 98.81 358 LEU B C 1
ATOM 7211 O O . LEU B 1 358 ? -8.984 43.438 16.516 1 98.81 358 LEU B O 1
ATOM 7215 N N . ARG B 1 359 ? -8.781 41.312 17 1 98.75 359 ARG B N 1
ATOM 7216 C CA . ARG B 1 359 ? -10.188 41.062 17.328 1 98.75 359 ARG B CA 1
ATOM 7217 C C . ARG B 1 359 ? -10.312 40.344 18.672 1 98.75 359 ARG B C 1
ATOM 7219 O O . ARG B 1 359 ? -9.562 39.438 18.969 1 98.75 359 ARG B O 1
ATOM 7226 N N . GLU B 1 360 ? -11.234 40.781 19.469 1 98.19 360 GLU B N 1
ATOM 7227 C CA . GLU B 1 360 ? -11.406 40.281 20.828 1 98.19 360 GLU B CA 1
ATOM 7228 C C . GLU B 1 360 ? -12.742 39.562 20.969 1 98.19 360 GLU B C 1
ATOM 7230 O O . GLU B 1 360 ? -13.727 39.938 20.328 1 98.19 360 GLU B O 1
ATOM 7235 N N . TYR B 1 361 ? -12.75 38.562 21.75 1 97.94 361 TYR B N 1
ATOM 7236 C CA . TYR B 1 361 ? -13.93 37.75 22.078 1 97.94 361 TYR B CA 1
ATOM 7237 C C . TYR B 1 361 ? -14.055 37.562 23.578 1 97.94 361 TYR B C 1
ATOM 7239 O O . TYR B 1 361 ? -13.094 37.156 24.25 1 97.94 361 TYR B O 1
ATOM 7247 N N . SER B 1 362 ? -15.242 37.781 24.125 1 96.12 362 SER B N 1
ATOM 7248 C CA . SER B 1 362 ? -15.398 37.594 25.562 1 96.12 362 SER B CA 1
ATOM 7249 C C . SER B 1 362 ? -16.828 37.219 25.922 1 96.12 362 SER B C 1
ATOM 7251 O O . SER B 1 362 ? -17.25 37.344 27.078 1 96.12 362 SER B O 1
ATOM 7253 N N . TYR B 1 363 ? -17.578 36.781 24.969 1 96.19 363 TYR B N 1
ATOM 7254 C CA . TYR B 1 363 ? -19.016 36.625 25.203 1 96.19 363 TYR B CA 1
ATOM 7255 C C . TYR B 1 363 ? -19.281 35.406 26.094 1 96.19 363 TYR B C 1
ATOM 7257 O O . TYR B 1 363 ? -20.391 35.25 26.625 1 96.19 363 TYR B O 1
ATOM 7265 N N . LEU B 1 364 ? -18.312 34.594 26.391 1 96.81 364 LEU B N 1
ATOM 7266 C CA . LEU B 1 364 ? -18.484 33.469 27.312 1 96.81 364 LEU B CA 1
ATOM 7267 C C . LEU B 1 364 ? -17.922 33.812 28.688 1 96.81 364 LEU B C 1
ATOM 7269 O O . LEU B 1 364 ? -17.781 32.938 29.547 1 96.81 364 LEU B O 1
ATOM 7273 N N . ASP B 1 365 ? -17.516 34.938 28.875 1 94.75 365 ASP B N 1
ATOM 7274 C CA . ASP B 1 365 ? -17 35.438 30.141 1 94.75 365 ASP B CA 1
ATOM 7275 C C . ASP B 1 365 ? -15.578 34.938 30.391 1 94.75 365 ASP B C 1
ATOM 7277 O O . ASP B 1 365 ? -15.227 34.594 31.531 1 94.75 365 ASP B O 1
ATOM 7281 N N . PHE B 1 366 ? -14.875 34.781 29.438 1 97 366 PHE B N 1
ATOM 7282 C CA . PHE B 1 366 ? -13.445 34.5 29.375 1 97 366 PHE B CA 1
ATOM 7283 C C . PHE B 1 366 ? -12.82 35.156 28.156 1 97 366 PHE B C 1
ATOM 7285 O O . PHE B 1 366 ? -13.445 35.219 27.094 1 97 366 PHE B O 1
ATOM 7292 N N . TYR B 1 367 ? -11.633 35.625 28.266 1 97.81 367 TYR B N 1
ATOM 7293 C CA . TYR B 1 367 ? -11.086 36.438 27.188 1 97.81 367 TYR B CA 1
ATOM 7294 C C . TYR B 1 367 ? -10.383 35.594 26.141 1 97.81 367 TYR B C 1
ATOM 7296 O O . TYR B 1 367 ? -9.586 34.719 26.484 1 97.81 367 TYR B O 1
ATOM 7304 N N . SER B 1 368 ? -10.719 35.812 24.906 1 98.5 368 SER B N 1
ATOM 7305 C CA . SER B 1 368 ? -9.984 35.281 23.75 1 98.5 368 SER B CA 1
ATOM 7306 C C . SER B 1 368 ? -9.734 36.375 22.719 1 98.5 368 SER B C 1
ATOM 7308 O O . SER B 1 368 ? -10.352 37.438 22.75 1 98.5 368 SER B O 1
ATOM 7310 N N . CYS B 1 369 ? -8.789 36.125 21.859 1 98.75 369 CYS B N 1
ATOM 7311 C CA . CYS B 1 369 ? -8.523 37.094 20.797 1 98.75 369 CYS B CA 1
ATOM 7312 C C . CYS B 1 369 ? -7.992 36.406 19.562 1 98.75 369 CYS B C 1
ATOM 7314 O O . CYS B 1 369 ? -7.66 35.219 19.594 1 98.75 369 CYS B O 1
ATOM 7316 N N . GLN B 1 370 ? -8.031 37.094 18.484 1 98.81 370 GLN B N 1
ATOM 7317 C CA . GLN B 1 370 ? -7.332 36.781 17.25 1 98.81 370 GLN B CA 1
ATOM 7318 C C . GLN B 1 370 ? -6.445 37.906 16.781 1 98.81 370 GLN B C 1
ATOM 7320 O O . GLN B 1 370 ? -6.91 39.062 16.656 1 98.81 370 GLN B O 1
ATOM 7325 N N . ILE B 1 371 ? -5.195 37.594 16.609 1 98.88 371 ILE B N 1
ATOM 7326 C CA . ILE B 1 371 ? -4.254 38.562 16.094 1 98.88 371 ILE B CA 1
ATOM 7327 C C . ILE B 1 371 ? -3.805 38.156 14.688 1 98.88 371 ILE B C 1
ATOM 7329 O O . ILE B 1 371 ? -3.451 37 14.445 1 98.88 371 ILE B O 1
ATOM 7333 N N . ILE B 1 372 ? -3.861 39.125 13.766 1 98.75 372 ILE B N 1
ATOM 7334 C CA . ILE B 1 372 ? -3.377 38.969 12.406 1 98.75 372 ILE B CA 1
ATOM 7335 C C . ILE B 1 372 ? -2.236 39.938 12.141 1 98.75 372 ILE B C 1
ATOM 7337 O O . ILE B 1 372 ? -2.352 41.125 12.438 1 98.75 372 ILE B O 1
ATOM 7341 N N . VAL B 1 373 ? -1.15 39.406 11.695 1 98.81 373 VAL B N 1
ATOM 7342 C CA . VAL B 1 373 ? -0.036 40.219 11.227 1 98.81 373 VAL B CA 1
ATOM 7343 C C . VAL B 1 373 ? 0.28 39.906 9.773 1 98.81 373 VAL B C 1
ATOM 7345 O O . VAL B 1 373 ? 1.104 39.031 9.5 1 98.81 373 VAL B O 1
ATOM 7348 N N . PRO B 1 374 ? -0.32 40.625 8.82 1 98.44 374 PRO B N 1
ATOM 7349 C CA . PRO B 1 374 ? -0.139 40.281 7.402 1 98.44 374 PRO B CA 1
ATOM 7350 C C . PRO B 1 374 ? 1.331 40.188 7.004 1 98.44 374 PRO B C 1
ATOM 7352 O O . PRO B 1 374 ? 2.148 41.031 7.422 1 98.44 374 PRO B O 1
ATOM 7355 N N . GLU B 1 375 ? 1.647 39.125 6.238 1 97.38 375 GLU B N 1
ATOM 7356 C CA . GLU B 1 375 ? 2.973 38.812 5.715 1 97.38 375 GLU B CA 1
ATOM 7357 C C . GLU B 1 375 ? 3.822 38.094 6.766 1 97.38 375 GLU B C 1
ATOM 7359 O O . GLU B 1 375 ? 4.949 37.688 6.48 1 97.38 375 GLU B O 1
ATOM 7364 N N . ILE B 1 376 ? 3.271 37.906 7.992 1 98.06 376 ILE B N 1
ATOM 7365 C CA . ILE B 1 376 ? 4.016 37.25 9.055 1 98.06 376 ILE B CA 1
ATOM 7366 C C . ILE B 1 376 ? 3.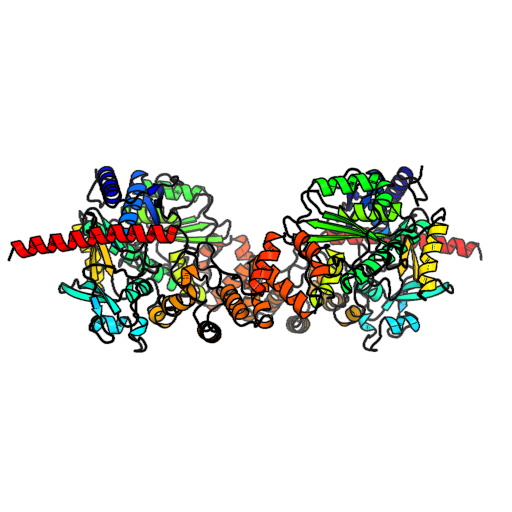229 36.062 9.57 1 98.06 376 ILE B C 1
ATOM 7368 O O . ILE B 1 376 ? 3.797 34.969 9.797 1 98.06 376 ILE B O 1
ATOM 7372 N N . SER B 1 377 ? 1.956 36.25 9.695 1 98.12 377 SER B N 1
ATOM 7373 C CA . SER B 1 377 ? 1.19 35.281 10.445 1 98.12 377 SER B CA 1
ATOM 7374 C C . SER B 1 377 ? 0.466 34.312 9.516 1 98.12 377 SER B C 1
ATOM 7376 O O . SER B 1 377 ? -0.268 33.438 9.977 1 98.12 377 SER B O 1
ATOM 7378 N N . GLU B 1 378 ? 0.611 34.375 8.141 1 96.88 378 GLU B N 1
ATOM 7379 C CA . GLU B 1 378 ? 0.003 33.406 7.238 1 96.88 378 GLU B CA 1
ATOM 7380 C C . GLU B 1 378 ? 0.584 32.031 7.453 1 96.88 378 GLU B C 1
ATOM 7382 O O . GLU B 1 378 ? 1.797 31.875 7.613 1 96.88 378 GLU B O 1
ATOM 7387 N N . VAL B 1 379 ? -0.297 31.078 7.516 1 94.31 379 VAL B N 1
ATOM 7388 C CA . VAL B 1 379 ? 0.108 29.688 7.562 1 94.31 379 VAL B CA 1
ATOM 7389 C C . VAL B 1 379 ? 0.197 29.125 6.145 1 94.31 379 VAL B C 1
ATOM 7391 O O . VAL B 1 379 ? 1.122 28.375 5.824 1 94.31 379 VAL B O 1
ATOM 7394 N N . TYR B 1 380 ? -0.762 29.5 5.293 1 95.19 380 TYR B N 1
ATOM 7395 C CA . TYR B 1 380 ? -0.822 29.031 3.91 1 95.19 380 TYR B CA 1
ATOM 7396 C C . TYR B 1 380 ? -0.472 30.156 2.943 1 95.19 380 TYR B C 1
ATOM 7398 O O . TYR B 1 380 ? -0.567 31.344 3.293 1 95.19 380 TYR B O 1
ATOM 7406 N N . PRO B 1 381 ? -0.098 29.797 1.753 1 94.56 381 PRO B N 1
ATOM 7407 C CA . PRO B 1 381 ? 0.282 30.844 0.801 1 94.56 381 PRO B CA 1
ATOM 7408 C C . PRO B 1 381 ? -0.911 31.672 0.322 1 94.56 381 PRO B C 1
ATOM 7410 O O . PRO B 1 381 ? -2.021 31.141 0.207 1 94.56 381 PRO B O 1
ATOM 7413 N N . ILE B 1 382 ? -0.684 32.875 0.019 1 96.12 382 ILE B N 1
ATOM 7414 C CA . ILE B 1 382 ? -1.7 33.812 -0.448 1 96.12 382 ILE B CA 1
ATOM 7415 C C . ILE B 1 382 ? -2.367 33.25 -1.707 1 96.12 382 ILE B C 1
ATOM 7417 O O . ILE B 1 382 ? -3.574 33.406 -1.898 1 96.12 382 ILE B O 1
ATOM 7421 N N . ASP B 1 383 ? -1.63 32.469 -2.533 1 94.5 383 ASP B N 1
ATOM 7422 C CA . ASP B 1 383 ? -2.105 31.922 -3.799 1 94.5 383 ASP B CA 1
ATOM 7423 C C . ASP B 1 383 ? -3.244 30.922 -3.574 1 94.5 383 ASP B C 1
ATOM 7425 O O . ASP B 1 383 ? -3.99 30.609 -4.504 1 94.5 383 ASP B O 1
ATOM 7429 N N . ASP B 1 384 ? -3.383 30.484 -2.391 1 95.19 384 ASP B N 1
ATOM 7430 C CA . ASP B 1 384 ? -4.449 29.531 -2.09 1 95.19 384 ASP B CA 1
ATOM 7431 C C . ASP B 1 384 ? -5.82 30.188 -2.215 1 95.19 384 ASP B C 1
ATOM 7433 O O . ASP B 1 384 ? -6.824 29.5 -2.438 1 95.19 384 ASP B O 1
ATOM 7437 N N . LEU B 1 385 ? -5.84 31.5 -2.09 1 97.5 385 LEU B N 1
ATOM 7438 C CA . LEU B 1 385 ? -7.102 32.219 -2.252 1 97.5 385 LEU B CA 1
ATOM 7439 C C . LEU B 1 385 ? -7.664 32 -3.656 1 97.5 385 LEU B C 1
ATOM 7441 O O . LEU B 1 385 ? -8.867 32.125 -3.869 1 97.5 385 LEU B O 1
ATOM 7445 N N . LEU B 1 386 ? -6.684 31.703 -4.547 1 95.81 386 LEU B N 1
ATOM 7446 C CA . LEU B 1 386 ? -7.082 31.516 -5.941 1 95.81 386 LEU B CA 1
ATOM 7447 C C . LEU B 1 386 ? -7.094 30.047 -6.316 1 95.81 386 LEU B C 1
ATOM 7449 O O . LEU B 1 386 ? -8.086 29.547 -6.852 1 95.81 386 LEU B O 1
ATOM 7453 N N . TYR B 1 387 ? -6.051 29.297 -5.977 1 93.31 387 TYR B N 1
ATOM 7454 C CA . TYR B 1 387 ? -5.793 28.016 -6.617 1 93.31 387 TYR B CA 1
ATOM 7455 C C . TYR B 1 387 ? -6.191 26.859 -5.707 1 93.31 387 TYR B C 1
ATOM 7457 O O . TYR B 1 387 ? -6.395 25.734 -6.172 1 93.31 387 TYR B O 1
ATOM 7465 N N . ASN B 1 388 ? -6.258 27.047 -4.461 1 94 388 ASN B N 1
ATOM 7466 C CA . ASN B 1 388 ? -6.68 26.047 -3.484 1 94 388 ASN B CA 1
ATOM 7467 C C . ASN B 1 388 ? -7.605 26.641 -2.432 1 94 388 ASN B C 1
ATOM 7469 O O . ASN B 1 388 ? -7.363 26.5 -1.231 1 94 388 ASN B O 1
ATOM 7473 N N . ASN B 1 389 ? -8.633 27.25 -2.949 1 97.19 389 ASN B N 1
ATOM 7474 C CA . ASN B 1 389 ? -9.562 27.969 -2.08 1 97.19 389 ASN B CA 1
ATOM 7475 C C . ASN B 1 389 ? -10.492 27.016 -1.345 1 97.19 389 ASN B C 1
ATOM 7477 O O . ASN B 1 389 ? -11.125 26.156 -1.965 1 97.19 389 ASN B O 1
ATOM 7481 N N . LYS B 1 390 ? -10.656 27.203 -0.1 1 95.5 390 LYS B N 1
ATOM 7482 C CA . LYS B 1 390 ? -11.508 26.359 0.742 1 95.5 390 LYS B CA 1
ATOM 7483 C C . LYS B 1 390 ? -12.969 26.469 0.319 1 95.5 390 LYS B C 1
ATOM 7485 O O . LYS B 1 390 ? -13.75 25.547 0.563 1 95.5 390 LYS B O 1
ATOM 7490 N N . ASN B 1 391 ? -13.375 27.516 -0.289 1 97.25 391 ASN B N 1
ATOM 7491 C CA . ASN B 1 391 ? -14.797 27.719 -0.553 1 97.25 391 ASN B CA 1
ATOM 7492 C C . ASN B 1 391 ? -15.25 26.969 -1.805 1 97.25 391 ASN B C 1
ATOM 7494 O O . ASN B 1 391 ? -16.406 27.078 -2.215 1 97.25 391 ASN B O 1
ATOM 7498 N N . ARG B 1 392 ? -14.383 26.203 -2.457 1 96.06 392 ARG B N 1
ATOM 7499 C CA . ARG B 1 392 ? -14.742 25.438 -3.65 1 96.06 392 ARG B CA 1
ATOM 7500 C C . ARG B 1 392 ? -15.875 24.469 -3.361 1 96.06 392 ARG B C 1
ATOM 7502 O O . ARG B 1 392 ? -16.797 24.328 -4.164 1 96.06 392 ARG B O 1
ATOM 7509 N N . GLY B 1 393 ? -15.789 23.844 -2.209 1 97.12 393 GLY B N 1
ATOM 7510 C CA . GLY B 1 393 ? -16.812 22.875 -1.839 1 97.12 393 GLY B CA 1
ATOM 7511 C C . GLY B 1 393 ? -18.188 23.484 -1.688 1 97.12 393 GLY B C 1
ATOM 7512 O O . GLY B 1 393 ? -19.203 22.812 -1.908 1 97.12 393 GLY B O 1
ATOM 7513 N N . LYS B 1 394 ? -18.25 24.766 -1.376 1 97.69 394 LYS B N 1
ATOM 7514 C CA . LYS B 1 394 ? -19.5 25.484 -1.186 1 97.69 394 LYS B CA 1
ATOM 7515 C C . LYS B 1 394 ? -20.344 25.484 -2.463 1 97.69 394 LYS B C 1
ATOM 7517 O O . LYS B 1 394 ? -21.562 25.328 -2.414 1 97.69 394 LYS B O 1
ATOM 7522 N N . TRP B 1 395 ? -19.766 25.562 -3.551 1 97.12 395 TRP B N 1
ATOM 7523 C CA . TRP B 1 395 ? -20.438 25.828 -4.816 1 97.12 395 TRP B CA 1
ATOM 7524 C C . TRP B 1 395 ? -21.156 24.578 -5.312 1 97.12 395 TRP B C 1
ATOM 7526 O O . TRP B 1 395 ? -22.016 24.656 -6.191 1 97.12 395 TRP B O 1
ATOM 7536 N N . ILE B 1 396 ? -20.812 23.406 -4.758 1 97.75 396 ILE B N 1
ATOM 7537 C CA . ILE B 1 396 ? -21.484 22.203 -5.211 1 97.75 396 ILE B CA 1
ATOM 7538 C C . ILE B 1 396 ? -22.25 21.562 -4.051 1 97.75 396 ILE B C 1
ATOM 7540 O O . ILE B 1 396 ? -22.812 20.484 -4.191 1 97.75 396 ILE B O 1
ATOM 7544 N N . ARG B 1 397 ? -22.25 22.156 -2.902 1 98.31 397 ARG B N 1
ATOM 7545 C CA . ARG B 1 397 ? -22.797 21.594 -1.672 1 98.31 397 ARG B CA 1
ATOM 7546 C C . ARG B 1 397 ? -24.266 21.25 -1.836 1 98.31 397 ARG B C 1
ATOM 7548 O O . ARG B 1 397 ? -24.688 20.109 -1.582 1 98.31 397 ARG B O 1
ATOM 7555 N N . ASP B 1 398 ? -25.078 22.172 -2.283 1 97.44 398 ASP B N 1
ATOM 7556 C CA . ASP B 1 398 ? -26.516 21.938 -2.455 1 97.44 398 ASP B CA 1
ATOM 7557 C C . ASP B 1 398 ? -26.781 20.844 -3.482 1 97.44 398 ASP B C 1
ATOM 7559 O O . ASP B 1 398 ? -27.625 19.969 -3.262 1 97.44 398 ASP B O 1
ATOM 7563 N N . MET B 1 399 ? -26.047 20.938 -4.586 1 97.88 399 MET B N 1
ATOM 7564 C CA . MET B 1 399 ? -26.188 19.938 -5.641 1 97.88 399 MET B CA 1
ATOM 7565 C C . MET B 1 399 ? -25.922 18.531 -5.102 1 97.88 399 MET B C 1
ATOM 7567 O O . MET B 1 399 ? -26.672 17.594 -5.395 1 97.88 399 MET B O 1
ATOM 7571 N N . VAL B 1 400 ? -24.891 18.375 -4.238 1 98.44 400 VAL B N 1
ATOM 7572 C CA . VAL B 1 400 ? -24.516 17.078 -3.689 1 98.44 400 VAL B CA 1
ATOM 7573 C C . VAL B 1 400 ? -25.578 16.625 -2.682 1 98.44 400 VAL B C 1
ATOM 7575 O O . VAL B 1 400 ? -26.062 15.492 -2.744 1 98.44 400 VAL B O 1
ATOM 7578 N N . LEU B 1 401 ? -26 17.484 -1.801 1 98.19 401 LEU B N 1
ATOM 7579 C CA . LEU B 1 401 ? -26.938 17.141 -0.737 1 98.19 401 LEU B CA 1
ATOM 7580 C C . LEU B 1 401 ? -28.312 16.812 -1.311 1 98.19 401 LEU B C 1
ATOM 7582 O O . LEU B 1 401 ? -29.047 16 -0.738 1 98.19 401 LEU B O 1
ATOM 7586 N N . ASP B 1 402 ? -28.688 17.406 -2.469 1 97.81 402 ASP B N 1
ATOM 7587 C CA . ASP B 1 402 ? -30 17.219 -3.092 1 97.81 402 ASP B CA 1
ATOM 7588 C C . ASP B 1 402 ? -29.859 16.656 -4.504 1 97.81 402 ASP B C 1
ATOM 7590 O O . ASP B 1 402 ? -30.594 17.047 -5.406 1 97.81 402 ASP B O 1
ATOM 7594 N N . PHE B 1 403 ? -28.891 15.859 -4.688 1 98.19 403 PHE B N 1
ATOM 7595 C CA . PHE B 1 403 ? -28.531 15.414 -6.023 1 98.19 403 PHE B CA 1
ATOM 7596 C C . PHE B 1 403 ? -29.719 14.797 -6.742 1 98.19 403 PHE B C 1
ATOM 7598 O O . PHE B 1 403 ? -29.812 14.859 -7.969 1 98.19 403 PHE B O 1
ATOM 7605 N N . ALA B 1 404 ? -30.672 14.188 -6.023 1 96.69 404 ALA B N 1
ATOM 7606 C CA . ALA B 1 404 ? -31.812 13.492 -6.621 1 96.69 404 ALA B CA 1
ATOM 7607 C C . ALA B 1 404 ? -32.719 14.461 -7.387 1 96.69 404 ALA B C 1
ATOM 7609 O O . ALA B 1 404 ? -33.469 14.055 -8.266 1 96.69 404 ALA B O 1
ATOM 7610 N N . ASN B 1 405 ? -32.625 15.789 -7.078 1 97.12 405 ASN B N 1
ATOM 7611 C CA . ASN B 1 405 ? -33.5 16.781 -7.691 1 97.12 405 ASN B CA 1
ATOM 7612 C C . ASN B 1 405 ? -32.75 17.641 -8.703 1 97.12 405 ASN B C 1
ATOM 7614 O O . ASN B 1 405 ? -33.281 18.641 -9.188 1 97.12 405 ASN B O 1
ATOM 7618 N N . TYR B 1 406 ? -31.594 17.281 -9.031 1 97.69 406 TYR B N 1
ATOM 7619 C CA . TYR B 1 406 ? -30.797 17.969 -10.039 1 97.69 406 TYR B CA 1
ATOM 7620 C C . TYR B 1 406 ? -30.688 17.141 -11.312 1 97.69 406 TYR B C 1
ATOM 7622 O O . TYR B 1 406 ? -30.875 15.922 -11.289 1 97.69 406 TYR B O 1
ATOM 7630 N N . ASP B 1 407 ? -30.438 17.797 -12.414 1 97.62 407 ASP B N 1
ATOM 7631 C CA . ASP B 1 407 ? -30.156 17.094 -13.664 1 97.62 407 ASP B CA 1
ATOM 7632 C C . ASP B 1 407 ? -28.828 16.344 -13.586 1 97.62 407 ASP B C 1
ATOM 7634 O O . ASP B 1 407 ? -27.781 16.953 -13.375 1 97.62 407 ASP B O 1
ATOM 7638 N N . PRO B 1 408 ? -28.922 15.07 -13.742 1 97.44 408 PRO B N 1
ATOM 7639 C CA . PRO B 1 408 ? -27.703 14.289 -13.602 1 97.44 408 PRO B CA 1
ATOM 7640 C C . PRO B 1 408 ? -26.609 14.719 -14.578 1 97.44 408 PRO B C 1
ATOM 7642 O O . PRO B 1 408 ? -25.422 14.664 -14.242 1 97.44 408 PRO B O 1
ATOM 7645 N N . GLU B 1 409 ? -26.922 15.156 -15.742 1 97.06 409 GLU B N 1
ATOM 7646 C CA . GLU B 1 409 ? -25.938 15.609 -16.719 1 97.06 409 GLU B CA 1
ATOM 7647 C C . GLU B 1 409 ? -25.203 16.859 -16.219 1 97.06 409 GLU B C 1
ATOM 7649 O O . GLU B 1 409 ? -23.984 16.953 -16.359 1 97.06 409 GLU B O 1
ATOM 7654 N N . ASN B 1 410 ? -26 17.719 -15.703 1 97.56 410 ASN B N 1
ATOM 7655 C CA . ASN B 1 410 ? -25.406 18.938 -15.156 1 97.56 410 ASN B CA 1
ATOM 7656 C C . ASN B 1 410 ? -24.469 18.625 -13.992 1 97.56 410 ASN B C 1
ATOM 7658 O O . ASN B 1 410 ? -23.422 19.25 -13.852 1 97.56 410 ASN B O 1
ATOM 7662 N N . ILE B 1 411 ? -24.859 17.672 -13.156 1 98.31 411 ILE B N 1
ATOM 7663 C CA . ILE B 1 411 ? -24.016 17.281 -12.031 1 98.31 411 ILE B CA 1
ATOM 7664 C C . ILE B 1 411 ? -22.672 16.766 -12.539 1 98.31 411 ILE B C 1
ATOM 7666 O O . ILE B 1 411 ? -21.609 17.219 -12.102 1 98.31 411 ILE B O 1
ATOM 7670 N N . LEU B 1 412 ? -22.688 15.859 -13.516 1 97.81 412 LEU B N 1
ATOM 7671 C CA . LEU B 1 412 ? -21.469 15.234 -14.039 1 97.81 412 LEU B CA 1
ATOM 7672 C C . LEU B 1 412 ? -20.547 16.281 -14.672 1 97.81 412 LEU B C 1
ATOM 7674 O O . LEU B 1 412 ? -19.328 16.203 -14.531 1 97.81 412 LEU B O 1
ATOM 7678 N N . GLU B 1 413 ? -21.141 17.234 -15.359 1 97.62 413 GLU B N 1
ATOM 7679 C CA . GLU B 1 413 ? -20.359 18.297 -15.969 1 97.62 413 GLU B CA 1
ATOM 7680 C C . GLU B 1 413 ? -19.672 19.156 -14.906 1 97.62 413 GLU B C 1
ATOM 7682 O O . GLU B 1 413 ? -18.5 19.516 -15.047 1 97.62 413 GLU B O 1
ATOM 7687 N N . THR B 1 414 ? -20.391 19.391 -13.875 1 97.56 414 THR B N 1
ATOM 7688 C CA . THR B 1 414 ? -19.906 20.266 -12.812 1 97.56 414 THR B CA 1
ATOM 7689 C C . THR B 1 414 ? -18.734 19.609 -12.07 1 97.56 414 THR B C 1
ATOM 7691 O O . THR B 1 414 ? -17.766 20.281 -11.711 1 97.56 414 THR B O 1
ATOM 7694 N N . ILE B 1 415 ? -18.734 18.297 -11.875 1 97.69 415 ILE B N 1
ATOM 7695 C CA . ILE B 1 415 ? -17.734 17.656 -11.023 1 97.69 415 ILE B CA 1
ATOM 7696 C C . ILE B 1 415 ? -16.656 17 -11.883 1 97.69 415 ILE B C 1
ATOM 7698 O O . ILE B 1 415 ? -15.758 16.328 -11.359 1 97.69 415 ILE B O 1
ATOM 7702 N N . ASP B 1 416 ? -16.641 17.203 -13.156 1 96.69 416 ASP B N 1
ATOM 7703 C CA . ASP B 1 416 ? -15.789 16.5 -14.109 1 96.69 416 ASP B CA 1
ATOM 7704 C C . ASP B 1 416 ? -14.312 16.719 -13.781 1 96.69 416 ASP B C 1
ATOM 7706 O O . ASP B 1 416 ? -13.508 15.789 -13.852 1 96.69 416 ASP B O 1
ATOM 7710 N N . GLU B 1 417 ? -13.992 17.906 -13.352 1 94.56 417 GLU B N 1
ATOM 7711 C CA . GLU B 1 417 ? -12.586 18.25 -13.164 1 94.56 417 GLU B CA 1
ATOM 7712 C C . GLU B 1 417 ? -12.133 17.953 -11.734 1 94.56 417 GLU B C 1
ATOM 7714 O O . GLU B 1 417 ? -10.961 18.125 -11.398 1 94.56 417 GLU B O 1
ATOM 7719 N N . LEU B 1 418 ? -13.07 17.484 -10.906 1 96.5 418 LEU B N 1
ATOM 7720 C CA . LEU B 1 418 ? -12.719 17.234 -9.516 1 96.5 418 LEU B CA 1
ATOM 7721 C C . LEU B 1 418 ? -12.062 15.875 -9.352 1 96.5 418 LEU B C 1
ATOM 7723 O O . LEU B 1 418 ? -12.43 14.922 -10.047 1 96.5 418 LEU B O 1
ATOM 7727 N N . ASP B 1 419 ? -11.195 15.742 -8.477 1 96.19 419 ASP B N 1
ATOM 7728 C CA . ASP B 1 419 ? -10.453 14.508 -8.219 1 96.19 419 ASP B CA 1
ATOM 7729 C C . ASP B 1 419 ? -11.367 13.422 -7.676 1 96.19 419 ASP B C 1
ATOM 7731 O O . ASP B 1 419 ? -12.219 13.68 -6.824 1 96.19 419 ASP B O 1
ATOM 7735 N N . ASP B 1 420 ? -11.109 12.227 -8.039 1 95.88 420 ASP B N 1
ATOM 7736 C CA . ASP B 1 420 ? -11.945 11.078 -7.699 1 95.88 420 ASP B CA 1
ATOM 7737 C C . ASP B 1 420 ? -11.82 10.734 -6.219 1 95.88 420 ASP B C 1
ATOM 7739 O O . ASP B 1 420 ? -12.742 10.172 -5.629 1 95.88 420 ASP B O 1
ATOM 7743 N N . PHE B 1 421 ? -10.773 11.109 -5.57 1 95.31 421 PHE B N 1
ATOM 7744 C CA . PHE B 1 421 ? -10.508 10.633 -4.219 1 95.31 421 PHE B CA 1
ATOM 7745 C C . PHE B 1 421 ? -10.867 11.695 -3.189 1 95.31 421 PHE B C 1
ATOM 7747 O O . PHE B 1 421 ? -10.625 11.516 -1.995 1 95.31 421 PHE B O 1
ATOM 7754 N N . ILE B 1 422 ? -11.508 12.68 -3.615 1 96.88 422 ILE B N 1
ATOM 7755 C CA . ILE B 1 422 ? -12.016 13.695 -2.703 1 96.88 422 ILE B CA 1
ATOM 7756 C C . ILE B 1 422 ? -12.977 13.062 -1.701 1 96.88 422 ILE B C 1
ATOM 7758 O O . ILE B 1 422 ? -13.852 12.281 -2.08 1 96.88 422 ILE B O 1
ATOM 7762 N N . ASN B 1 423 ? -12.742 13.367 -0.414 1 97.12 423 ASN B N 1
ATOM 7763 C CA . ASN B 1 423 ? -13.688 13.047 0.656 1 97.12 423 ASN B CA 1
ATOM 7764 C C . ASN B 1 423 ? -14.859 14.023 0.671 1 97.12 423 ASN B C 1
ATOM 7766 O O . ASN B 1 423 ? -14.711 15.18 1.06 1 97.12 423 ASN B O 1
ATOM 7770 N N . VAL B 1 424 ? -15.977 13.586 0.396 1 98.12 424 VAL B N 1
ATOM 7771 C CA . VAL B 1 424 ? -17.062 14.492 0.033 1 98.12 424 VAL B CA 1
ATOM 7772 C C . VAL B 1 424 ? -17.578 15.203 1.28 1 98.12 424 VAL B C 1
ATOM 7774 O O . VAL B 1 424 ? -17.844 16.406 1.253 1 98.12 424 VAL B O 1
ATOM 7777 N N . GLU B 1 425 ? -17.734 14.492 2.373 1 98.31 425 GLU B N 1
ATOM 7778 C CA . GLU B 1 425 ? -18.281 15.172 3.543 1 98.31 425 GLU B CA 1
ATOM 7779 C C . GLU B 1 425 ? -17.375 16.297 4.008 1 98.31 425 GLU B C 1
ATOM 7781 O O . GLU B 1 425 ? -17.844 17.375 4.391 1 98.31 425 GLU B O 1
ATOM 7786 N N . THR B 1 426 ? -16.078 16.078 3.939 1 97.5 426 THR B N 1
ATOM 7787 C CA . THR B 1 426 ? -15.109 17.125 4.309 1 97.5 426 THR B CA 1
ATOM 7788 C C . THR B 1 426 ? -15.102 18.234 3.271 1 97.5 426 THR B C 1
ATOM 7790 O O . THR B 1 426 ? -15.023 19.422 3.627 1 97.5 426 THR B O 1
ATOM 7793 N N . TYR B 1 427 ? -15.242 17.891 2.008 1 97.75 427 TYR B N 1
ATOM 7794 C CA . TYR B 1 427 ? -15.172 18.844 0.903 1 97.75 427 TYR B CA 1
ATOM 7795 C C . TYR B 1 427 ? -16.328 19.828 0.962 1 97.75 427 TYR B C 1
ATOM 7797 O O . TYR B 1 427 ? -16.156 21.031 0.692 1 97.75 427 TYR B O 1
ATOM 7805 N N . ILE B 1 428 ? -17.484 19.344 1.422 1 98.5 428 ILE B N 1
ATOM 7806 C CA . ILE B 1 428 ? -18.625 20.234 1.379 1 98.5 428 ILE B CA 1
ATOM 7807 C C . ILE B 1 428 ? -19.016 20.656 2.797 1 98.5 428 ILE B C 1
ATOM 7809 O O . ILE B 1 428 ? -19.984 21.375 2.996 1 98.5 428 ILE B O 1
ATOM 7813 N N . GLY B 1 429 ? -18.344 20.141 3.83 1 98.25 429 GLY B N 1
ATOM 7814 C CA . GLY B 1 429 ? -18.422 20.672 5.18 1 98.25 429 GLY B CA 1
ATOM 7815 C C . GLY B 1 429 ? -19.578 20.109 5.984 1 98.25 429 GLY B C 1
ATOM 7816 O O . GLY B 1 429 ? -20.25 20.828 6.719 1 98.25 429 GLY B O 1
ATOM 7817 N N . VAL B 1 430 ? -19.828 18.797 5.812 1 98.56 430 VAL B N 1
ATOM 7818 C CA . VAL B 1 430 ? -20.859 18.141 6.613 1 98.56 430 VAL B CA 1
ATOM 7819 C C . VAL B 1 430 ? -20.297 16.859 7.215 1 98.56 430 VAL B C 1
ATOM 7821 O O . VAL B 1 430 ? -19.109 16.562 7.078 1 98.56 430 VAL B O 1
ATOM 7824 N N . ILE B 1 431 ? -21.156 16.172 8.062 1 98.06 431 ILE B N 1
ATOM 7825 C CA . ILE B 1 431 ? -20.859 14.836 8.578 1 98.06 431 ILE B CA 1
ATOM 7826 C C . ILE B 1 431 ? -21.953 13.867 8.133 1 98.06 431 ILE B C 1
ATOM 7828 O O . ILE B 1 431 ? -23.094 13.961 8.578 1 98.06 431 ILE B O 1
ATOM 7832 N N . PHE B 1 432 ? -21.531 12.992 7.281 1 98.06 432 PHE B N 1
ATOM 7833 C CA . PHE B 1 432 ? -22.484 12.008 6.816 1 98.06 432 PHE B CA 1
ATOM 7834 C C . PHE B 1 432 ? -22.531 10.805 7.758 1 98.06 432 PHE B C 1
ATOM 7836 O O . PHE B 1 432 ? -21.547 10.508 8.438 1 98.06 432 PHE B O 1
ATOM 7843 N N . ALA B 1 433 ? -23.719 10.188 7.777 1 97.38 433 ALA B N 1
ATOM 7844 C CA . ALA B 1 433 ? -23.812 8.914 8.477 1 97.38 433 ALA B CA 1
ATOM 7845 C C . ALA B 1 433 ? -22.891 7.879 7.84 1 97.38 433 ALA B C 1
ATOM 7847 O O . ALA B 1 433 ? -22.234 7.098 8.539 1 97.38 433 ALA B O 1
ATOM 7848 N N . LYS B 1 434 ? -22.859 7.867 6.539 1 96 434 LYS B N 1
ATOM 7849 C CA . LYS B 1 434 ? -21.938 7.059 5.75 1 96 434 LYS B CA 1
ATOM 7850 C C . LYS B 1 434 ? -21.312 7.883 4.625 1 96 434 LYS B C 1
ATOM 7852 O O . LYS B 1 434 ? -21.938 8.102 3.588 1 96 434 LYS B O 1
ATOM 7857 N N . ASN B 1 435 ? -20.062 8.195 4.82 1 96.94 435 ASN B N 1
ATOM 7858 C CA . ASN B 1 435 ? -19.375 9.055 3.865 1 96.94 435 ASN B CA 1
ATOM 7859 C C . ASN B 1 435 ? -19.078 8.32 2.564 1 96.94 435 ASN B C 1
ATOM 7861 O O . ASN B 1 435 ? -19.25 7.105 2.475 1 96.94 435 ASN B O 1
ATOM 7865 N N . PHE B 1 436 ? -18.75 9.086 1.514 1 97.44 436 PHE B N 1
ATOM 7866 C CA . PHE B 1 436 ? -18.391 8.516 0.22 1 97.44 436 PHE B CA 1
ATOM 7867 C C . PHE B 1 436 ? -17.375 9.406 -0.498 1 97.44 436 PHE B C 1
ATOM 7869 O O . PHE B 1 436 ? -17.141 10.547 -0.085 1 97.44 436 PHE B O 1
ATOM 7876 N N . THR B 1 437 ? -16.781 8.969 -1.567 1 97.88 437 THR B N 1
ATOM 7877 C CA . THR B 1 437 ? -15.812 9.703 -2.367 1 97.88 437 THR B CA 1
ATOM 7878 C C . THR B 1 437 ? -16.484 10.328 -3.588 1 97.88 437 THR B C 1
ATOM 7880 O O . THR B 1 437 ? -17.625 10.016 -3.904 1 97.88 437 THR B O 1
ATOM 7883 N N . MET B 1 438 ? -15.766 11.203 -4.23 1 98 438 MET B N 1
ATOM 7884 C CA . MET B 1 438 ? -16.281 11.812 -5.449 1 98 438 MET B CA 1
ATOM 7885 C C . MET B 1 438 ? -16.469 10.766 -6.543 1 98 438 MET B C 1
ATOM 7887 O O . MET B 1 438 ? -17.391 10.867 -7.352 1 98 438 MET B O 1
ATOM 7891 N N . LEU B 1 439 ? -15.633 9.758 -6.512 1 97.69 439 LEU B N 1
ATOM 7892 C CA . LEU B 1 439 ? -15.758 8.648 -7.445 1 97.69 439 LEU B CA 1
ATOM 7893 C C . LEU B 1 439 ? -17.094 7.918 -7.254 1 97.69 439 LEU B C 1
ATOM 7895 O O . LEU B 1 439 ? -17.781 7.617 -8.227 1 97.69 439 LEU B O 1
ATOM 7899 N N . GLU B 1 440 ? -17.406 7.668 -6.086 1 97.5 440 GLU B N 1
ATOM 7900 C CA . GLU B 1 440 ? -18.656 6.992 -5.766 1 97.5 440 GLU B CA 1
ATOM 7901 C C . GLU B 1 440 ? -19.859 7.875 -6.09 1 97.5 440 GLU B C 1
ATOM 7903 O O . GLU B 1 440 ? -20.906 7.375 -6.492 1 97.5 440 GLU B O 1
ATOM 7908 N N . PHE B 1 441 ? -19.703 9.172 -5.941 1 98 441 PHE B N 1
ATOM 7909 C CA . PHE B 1 441 ? -20.75 10.109 -6.332 1 98 441 PHE B CA 1
ATOM 7910 C C . PHE B 1 441 ? -20.969 10.07 -7.84 1 98 441 PHE B C 1
ATOM 7912 O O . PHE B 1 441 ? -22.109 9.984 -8.297 1 98 441 PHE B O 1
ATOM 7919 N N . ARG B 1 442 ? -19.906 10.078 -8.547 1 97.5 442 ARG B N 1
ATOM 7920 C CA . ARG B 1 442 ? -20 9.977 -10 1 97.5 442 ARG B CA 1
ATOM 7921 C C . ARG B 1 442 ? -20.734 8.703 -10.414 1 97.5 442 ARG B C 1
ATOM 7923 O O . ARG B 1 442 ? -21.609 8.727 -11.289 1 97.5 442 ARG B O 1
ATOM 7930 N N . ALA B 1 443 ? -20.375 7.59 -9.75 1 97.56 443 ALA B N 1
ATOM 7931 C CA . ALA B 1 443 ? -21.031 6.32 -10.039 1 97.56 443 ALA B CA 1
ATOM 7932 C C . ALA B 1 443 ? -22.531 6.414 -9.789 1 97.56 443 ALA B C 1
ATOM 7934 O O . ALA B 1 443 ? -23.328 5.969 -10.609 1 97.56 443 ALA B O 1
ATOM 7935 N N . GLN B 1 444 ? -22.922 6.988 -8.703 1 97.44 444 GLN B N 1
ATOM 7936 C CA . GLN B 1 444 ? -24.328 7.156 -8.352 1 97.44 444 GLN B CA 1
ATOM 7937 C C . GLN B 1 444 ? -25.078 7.965 -9.414 1 97.44 444 GLN B C 1
ATOM 7939 O O . GLN B 1 444 ? -26.172 7.594 -9.828 1 97.44 444 GLN B O 1
ATOM 7944 N N . ILE B 1 445 ? -24.469 9.016 -9.859 1 98 445 ILE B N 1
ATOM 7945 C CA . ILE B 1 445 ? -25.141 9.898 -10.82 1 98 445 ILE B CA 1
ATOM 7946 C C . ILE B 1 445 ? -25.25 9.188 -12.172 1 98 445 ILE B C 1
ATOM 7948 O O . ILE B 1 445 ? -26.281 9.305 -12.852 1 98 445 ILE B O 1
ATOM 7952 N N . GLN B 1 446 ? -24.219 8.461 -12.562 1 97.56 446 GLN B N 1
ATOM 7953 C CA . GLN B 1 446 ? -24.281 7.676 -13.789 1 97.56 446 GLN B CA 1
ATOM 7954 C C . GLN B 1 446 ? -25.438 6.668 -13.727 1 97.56 446 GLN B C 1
ATOM 7956 O O . GLN B 1 446 ? -26.125 6.453 -14.727 1 97.56 446 GLN B O 1
ATOM 7961 N N . LEU B 1 447 ? -25.625 6.055 -12.625 1 97.25 447 LEU B N 1
ATOM 7962 C CA . LEU B 1 447 ? -26.703 5.098 -12.453 1 97.25 447 LEU B CA 1
ATOM 7963 C C . LEU B 1 447 ? -28.062 5.777 -12.602 1 97.25 447 LEU B C 1
ATOM 7965 O O . LEU B 1 447 ? -28.984 5.223 -13.211 1 97.25 447 LEU B O 1
ATOM 7969 N N . ILE B 1 448 ? -28.203 6.949 -12.031 1 96.69 448 ILE B N 1
ATOM 7970 C CA . ILE B 1 448 ? -29.453 7.703 -12.141 1 96.69 448 ILE B CA 1
ATOM 7971 C C . ILE B 1 448 ? -29.734 8.008 -13.609 1 96.69 448 ILE B C 1
ATOM 7973 O O . ILE B 1 448 ? -30.891 7.949 -14.055 1 96.69 448 ILE B O 1
ATOM 7977 N N . ARG B 1 449 ? -28.672 8.305 -14.336 1 95 449 ARG B N 1
ATOM 7978 C CA . ARG B 1 449 ? -28.797 8.641 -15.75 1 95 449 ARG B CA 1
ATOM 7979 C C . ARG B 1 449 ? -29.141 7.406 -16.578 1 95 449 ARG B C 1
ATOM 7981 O O . ARG B 1 449 ? -29.5 7.52 -17.75 1 95 449 ARG B O 1
ATOM 7988 N N . GLY B 1 450 ? -28.953 6.223 -15.984 1 92.81 450 GLY B N 1
ATOM 7989 C CA . GLY B 1 450 ? -29.203 4.98 -16.703 1 92.81 450 GLY B CA 1
ATOM 7990 C C . GLY B 1 450 ? -28.016 4.523 -17.531 1 92.81 450 GLY B C 1
ATOM 7991 O O . GLY B 1 450 ? -28.156 3.643 -18.375 1 92.81 450 GLY B O 1
ATOM 7992 N N . ASN B 1 451 ? -26.953 5.266 -17.375 1 92.94 451 ASN B N 1
ATOM 7993 C CA . ASN B 1 451 ? -25.734 4.879 -18.078 1 92.94 451 ASN B CA 1
ATOM 7994 C C . ASN B 1 451 ? -24.922 3.869 -17.266 1 92.94 451 ASN B C 1
ATOM 7996 O O . ASN B 1 451 ? -23.859 4.207 -16.719 1 92.94 451 ASN B O 1
ATOM 8000 N N . ARG B 1 452 ? -25.25 2.703 -17.328 1 94.25 452 ARG B N 1
ATOM 8001 C CA . ARG B 1 452 ? -24.688 1.65 -16.484 1 94.25 452 ARG B CA 1
ATOM 8002 C C . ARG B 1 452 ? -23.25 1.327 -16.891 1 94.25 452 ARG B C 1
ATOM 8004 O O . ARG B 1 452 ? -22.391 1.13 -16.031 1 94.25 452 ARG B O 1
ATOM 8011 N N . GLU B 1 453 ? -22.953 1.381 -18.156 1 92.88 453 GLU B N 1
ATOM 8012 C CA . GLU B 1 453 ? -21.609 1.07 -18.656 1 92.88 453 GLU B CA 1
ATOM 8013 C C . GLU B 1 453 ? -20.594 2.092 -18.156 1 92.88 453 GLU B C 1
ATOM 8015 O O . GLU B 1 453 ? -19.484 1.729 -17.781 1 92.88 453 GLU B O 1
ATOM 8020 N N . ASP B 1 454 ? -21.078 3.299 -18.141 1 94.31 454 ASP B N 1
ATOM 8021 C CA . ASP B 1 454 ? -20.172 4.375 -17.719 1 94.31 454 ASP B CA 1
ATOM 8022 C C . ASP B 1 454 ? -19.969 4.367 -16.219 1 94.31 454 ASP B C 1
ATOM 8024 O O . ASP B 1 454 ? -19 4.949 -15.711 1 94.31 454 ASP B O 1
ATOM 8028 N N . ALA B 1 455 ? -20.844 3.709 -15.484 1 96.5 455 ALA B N 1
ATOM 8029 C CA . ALA B 1 455 ? -20.734 3.635 -14.031 1 96.5 455 ALA B CA 1
ATOM 8030 C C . ALA B 1 455 ? -19.766 2.537 -13.609 1 96.5 455 ALA B C 1
ATOM 8032 O O . ALA B 1 455 ? -19.219 2.574 -12.508 1 96.5 455 ALA B O 1
ATOM 8033 N N . LEU B 1 456 ? -19.5 1.586 -14.438 1 96.06 456 LEU B N 1
ATOM 8034 C CA . LEU B 1 456 ? -18.812 0.344 -14.109 1 96.06 456 LEU B CA 1
ATOM 8035 C C . LEU B 1 456 ? -17.391 0.623 -13.609 1 96.06 456 LEU B C 1
ATOM 8037 O O . LEU B 1 456 ? -17 0.144 -12.539 1 96.06 456 LEU B O 1
ATOM 8041 N N . PRO B 1 457 ? -16.594 1.437 -14.32 1 94.94 457 PRO B N 1
ATOM 8042 C CA . PRO B 1 457 ? -15.234 1.667 -13.844 1 94.94 457 PRO B CA 1
ATOM 8043 C C . PRO B 1 457 ? -15.188 2.266 -12.438 1 94.94 457 PRO B C 1
ATOM 8045 O O . PRO B 1 457 ? -14.375 1.85 -11.609 1 94.94 457 PRO B O 1
ATOM 8048 N N . ALA B 1 458 ? -16.031 3.18 -12.148 1 96 458 ALA B N 1
ATOM 8049 C CA . ALA B 1 458 ? -16.062 3.824 -10.836 1 96 458 ALA B CA 1
ATOM 8050 C C . ALA B 1 458 ? -16.531 2.85 -9.758 1 96 458 ALA B C 1
ATOM 8052 O O . ALA B 1 458 ? -16.016 2.863 -8.633 1 96 458 ALA B O 1
ATOM 8053 N N . LEU B 1 459 ? -17.484 2.047 -10.07 1 97.25 459 LEU B N 1
ATOM 8054 C CA . LEU B 1 459 ? -18 1.056 -9.133 1 97.25 459 LEU B CA 1
ATOM 8055 C C . LEU B 1 459 ? -16.922 0.038 -8.773 1 97.25 459 LEU B C 1
ATOM 8057 O O . LEU B 1 459 ? -16.781 -0.329 -7.605 1 97.25 459 LEU B O 1
ATOM 8061 N N . GLU B 1 460 ? -16.219 -0.323 -9.703 1 94.56 460 GLU B N 1
ATOM 8062 C CA . GLU B 1 460 ? -15.188 -1.34 -9.508 1 94.56 460 GLU B CA 1
ATOM 8063 C C . GLU B 1 460 ? -13.984 -0.771 -8.766 1 94.56 460 GLU B C 1
ATOM 8065 O O . GLU B 1 460 ? -13.328 -1.482 -8 1 94.56 460 GLU B O 1
ATOM 8070 N N . ALA B 1 461 ? -13.703 0.417 -8.969 1 93 461 ALA B N 1
ATOM 8071 C CA . ALA B 1 461 ? -12.555 1.065 -8.344 1 93 461 ALA B CA 1
ATOM 8072 C C . ALA B 1 461 ? -12.883 1.533 -6.93 1 93 461 ALA B C 1
ATOM 8074 O O . ALA B 1 461 ? -11.977 1.796 -6.133 1 93 461 ALA B O 1
ATOM 8075 N N . GLY B 1 462 ? -14.109 1.592 -6.688 1 90.94 462 GLY B N 1
ATOM 8076 C CA . GLY B 1 462 ? -14.508 2.088 -5.383 1 90.94 462 GLY B CA 1
ATOM 8077 C C . GLY B 1 462 ? -14.297 1.078 -4.27 1 90.94 462 GLY B C 1
ATOM 8078 O O . GLY B 1 462 ? -14.078 -0.105 -4.531 1 90.94 462 GLY B O 1
ATOM 8079 N N . THR B 1 463 ? -14.383 1.537 -3.037 1 87.38 463 THR B N 1
ATOM 8080 C CA . THR B 1 463 ? -14.188 0.668 -1.883 1 87.38 463 THR B CA 1
ATOM 8081 C C . THR B 1 463 ? -15.523 0.2 -1.323 1 87.38 463 THR B C 1
ATOM 8083 O O . THR B 1 463 ? -15.57 -0.634 -0.417 1 87.38 463 THR B O 1
ATOM 8086 N N . ASN B 1 464 ? -16.562 0.739 -1.836 1 90.88 464 ASN B N 1
ATOM 8087 C CA . ASN B 1 464 ? -17.906 0.37 -1.41 1 90.88 464 ASN B CA 1
ATOM 8088 C C . ASN B 1 464 ? -18.266 -1.045 -1.853 1 90.88 464 ASN B C 1
ATOM 8090 O O . ASN B 1 464 ? -18.344 -1.323 -3.049 1 90.88 464 ASN B O 1
ATOM 8094 N N . LYS B 1 465 ? -18.609 -1.889 -0.926 1 91.81 465 LYS B N 1
ATOM 8095 C CA . LYS B 1 465 ? -18.922 -3.283 -1.22 1 91.81 465 LYS B CA 1
ATOM 8096 C C . LYS B 1 465 ? -20.188 -3.393 -2.064 1 91.81 465 LYS B C 1
ATOM 8098 O O . LYS B 1 465 ? -20.266 -4.227 -2.967 1 91.81 465 LYS B O 1
ATOM 8103 N N . LEU B 1 466 ? -21.156 -2.6 -1.701 1 95.75 466 LEU B N 1
ATOM 8104 C CA . LEU B 1 466 ? -22.391 -2.609 -2.477 1 95.75 466 LEU B CA 1
ATOM 8105 C C . LEU B 1 466 ? -22.125 -2.219 -3.926 1 95.75 466 LEU B C 1
ATOM 8107 O O . LEU B 1 466 ? -22.75 -2.768 -4.844 1 95.75 466 LEU B O 1
ATOM 8111 N N . GLY B 1 467 ? -21.203 -1.266 -4.039 1 96.94 467 GLY B N 1
ATOM 8112 C CA . GLY B 1 467 ? -20.844 -0.868 -5.387 1 96.94 467 GLY B CA 1
ATOM 8113 C C . GLY B 1 467 ? -20.281 -2.01 -6.211 1 96.94 467 GLY B C 1
ATOM 8114 O O . GLY B 1 467 ? -20.562 -2.117 -7.406 1 96.94 467 GLY B O 1
ATOM 8115 N N . HIS B 1 468 ? -19.594 -2.852 -5.656 1 96.62 468 HIS B N 1
ATOM 8116 C CA . HIS B 1 468 ? -19.016 -4.008 -6.34 1 96.62 468 HIS B CA 1
ATOM 8117 C C . HIS B 1 468 ? -20.109 -4.988 -6.762 1 96.62 468 HIS B C 1
ATOM 8119 O O . HIS B 1 468 ? -20.047 -5.562 -7.852 1 96.62 468 HIS B O 1
ATOM 8125 N N . ILE B 1 469 ? -21.047 -5.168 -5.91 1 98.19 469 ILE B N 1
ATOM 8126 C CA . ILE B 1 469 ? -22.141 -6.066 -6.234 1 98.19 469 ILE B CA 1
ATOM 8127 C C . ILE B 1 469 ? -22.953 -5.496 -7.398 1 98.19 469 ILE B C 1
ATOM 8129 O O . ILE B 1 469 ? -23.312 -6.223 -8.328 1 98.19 469 ILE B O 1
ATOM 8133 N N . VAL B 1 470 ? -23.188 -4.188 -7.348 1 98.31 470 VAL B N 1
ATOM 8134 C CA . VAL B 1 470 ? -23.891 -3.529 -8.445 1 98.31 470 VAL B CA 1
ATOM 8135 C C . VAL B 1 470 ? -23.109 -3.729 -9.75 1 98.31 470 VAL B C 1
ATOM 8137 O O . VAL B 1 470 ? -23.703 -4.016 -10.789 1 98.31 470 VAL B O 1
ATOM 8140 N N . ALA B 1 471 ? -21.828 -3.58 -9.672 1 97.94 471 ALA B N 1
ATOM 8141 C CA . ALA B 1 471 ? -20.984 -3.787 -10.852 1 97.94 471 ALA B CA 1
ATOM 8142 C C . ALA B 1 471 ? -21.172 -5.191 -11.422 1 97.94 471 ALA B C 1
ATOM 8144 O O . ALA B 1 471 ? -21.328 -5.363 -12.633 1 97.94 471 ALA B O 1
ATOM 8145 N N . GLU B 1 472 ? -21.234 -6.152 -10.609 1 98 472 GLU B N 1
ATOM 8146 C CA . GLU B 1 472 ? -21.406 -7.531 -11.055 1 98 472 GLU B CA 1
ATOM 8147 C C . GLU B 1 472 ? -22.781 -7.734 -11.688 1 98 472 GLU B C 1
ATOM 8149 O O . GLU B 1 472 ? -22.906 -8.43 -12.695 1 98 472 GLU B O 1
ATOM 8154 N N . LEU B 1 473 ? -23.781 -7.141 -11.07 1 98 473 LEU B N 1
ATOM 8155 C CA . LEU B 1 473 ? -25.125 -7.246 -11.633 1 98 473 LEU B CA 1
ATOM 8156 C C . LEU B 1 473 ? -25.203 -6.59 -13.008 1 98 473 LEU B C 1
ATOM 8158 O O . LEU B 1 473 ? -25.859 -7.098 -13.906 1 98 473 LEU B O 1
ATOM 8162 N N . ILE B 1 474 ? -24.5 -5.461 -13.156 1 97.69 474 ILE B N 1
ATOM 8163 C CA . ILE B 1 474 ? -24.438 -4.801 -14.453 1 97.69 474 ILE B CA 1
ATOM 8164 C C . ILE B 1 474 ? -23.781 -5.723 -15.477 1 97.69 474 ILE B C 1
ATOM 8166 O O . ILE B 1 474 ? -24.281 -5.883 -16.594 1 97.69 474 ILE B O 1
ATOM 8170 N N . ARG B 1 475 ? -22.734 -6.371 -15.109 1 97.38 475 ARG B N 1
ATOM 8171 C CA . ARG B 1 475 ? -22.047 -7.289 -16.016 1 97.38 475 ARG B CA 1
ATOM 8172 C C . ARG B 1 475 ? -22.938 -8.453 -16.406 1 97.38 475 ARG B C 1
ATOM 8174 O O . ARG B 1 475 ? -22.984 -8.852 -17.562 1 97.38 475 ARG B O 1
ATOM 8181 N N . MET B 1 476 ? -23.672 -8.953 -15.461 1 97.25 476 MET B N 1
ATOM 8182 C CA . MET B 1 476 ? -24.609 -10.039 -15.719 1 97.25 476 MET B CA 1
ATOM 8183 C C . MET B 1 476 ? -25.641 -9.625 -16.75 1 97.25 476 MET B C 1
ATOM 8185 O O . MET B 1 476 ? -25.938 -10.383 -17.688 1 97.25 476 MET B O 1
ATOM 8189 N N . GLU B 1 477 ? -26.141 -8.438 -16.578 1 95.12 477 GLU B N 1
ATOM 8190 C CA . GLU B 1 477 ? -27.141 -7.91 -17.516 1 95.12 477 GLU B CA 1
ATOM 8191 C C . GLU B 1 477 ? -26.547 -7.684 -18.891 1 95.12 477 GLU B C 1
ATOM 8193 O O . GLU B 1 477 ? -27.172 -8.008 -19.906 1 95.12 477 GLU B O 1
ATOM 8198 N N . GLU B 1 478 ? -25.391 -7.117 -18.906 1 94.75 478 GLU B N 1
ATOM 8199 C CA . GLU B 1 478 ? -24.734 -6.84 -20.172 1 94.75 478 GLU B CA 1
ATOM 8200 C C . GLU B 1 478 ? -24.5 -8.125 -20.953 1 94.75 478 GLU B C 1
ATOM 8202 O O . GLU B 1 478 ? -24.547 -8.125 -22.188 1 94.75 478 GLU B O 1
ATOM 8207 N N . ASP B 1 479 ? -24.328 -9.164 -20.281 1 95.31 479 ASP B N 1
ATOM 8208 C CA . ASP B 1 479 ? -24.062 -10.453 -20.922 1 95.31 479 ASP B CA 1
ATOM 8209 C C . ASP B 1 479 ? -25.359 -11.227 -21.156 1 95.31 479 ASP B C 1
ATOM 8211 O O . ASP B 1 479 ? -25.328 -12.383 -21.578 1 95.31 479 ASP B O 1
ATOM 8215 N N . ASN B 1 480 ? -26.469 -10.609 -20.859 1 96.75 480 ASN B N 1
ATOM 8216 C CA . ASN B 1 480 ? -27.812 -11.18 -21.031 1 96.75 480 ASN B CA 1
ATOM 8217 C C . ASN B 1 480 ? -27.938 -12.516 -20.312 1 96.75 480 ASN B C 1
ATOM 8219 O O . ASN B 1 480 ? -28.5 -13.469 -20.859 1 96.75 480 ASN B O 1
ATOM 8223 N N . LEU B 1 481 ? -27.391 -12.609 -19.109 1 97.31 481 LEU B N 1
ATOM 8224 C CA . LEU B 1 481 ? -27.5 -13.805 -18.281 1 97.31 481 LEU B CA 1
ATOM 8225 C C . LEU B 1 481 ? -28.766 -13.758 -17.422 1 97.31 481 LEU B C 1
ATOM 8227 O O . LEU B 1 481 ? -29.062 -12.734 -16.812 1 97.31 481 LEU B O 1
ATOM 8231 N N . PRO B 1 482 ? -29.516 -14.828 -17.406 1 97.06 482 PRO B N 1
ATOM 8232 C CA . PRO B 1 482 ? -30.797 -14.805 -16.688 1 97.06 482 PRO B CA 1
ATOM 8233 C C . PRO B 1 482 ? -30.609 -14.773 -15.172 1 97.06 482 PRO B C 1
ATOM 8235 O O . PRO B 1 482 ? -29.922 -15.625 -14.617 1 97.06 482 PRO B O 1
ATOM 8238 N N . TRP B 1 483 ? -31.281 -13.945 -14.508 1 96.94 483 TRP B N 1
ATOM 8239 C CA . TRP B 1 483 ? -31.266 -13.773 -13.055 1 96.94 483 TRP B CA 1
ATOM 8240 C C . TRP B 1 483 ? -31.578 -15.086 -12.344 1 96.94 483 TRP B C 1
ATOM 8242 O O . TRP B 1 483 ? -30.922 -15.453 -11.375 1 96.94 483 TRP B O 1
ATOM 8252 N N . SER B 1 484 ? -32.531 -15.789 -12.82 1 97.69 484 SER B N 1
ATOM 8253 C CA . SER B 1 484 ? -33.031 -17 -12.172 1 97.69 484 SER B CA 1
ATOM 8254 C C . SER B 1 484 ? -31.938 -18.047 -12.047 1 97.69 484 SER B C 1
ATOM 8256 O O . SER B 1 484 ? -31.953 -18.875 -11.125 1 97.69 484 SER B O 1
ATOM 8258 N N . GLU B 1 485 ? -31.016 -18.016 -12.898 1 98.12 485 GLU B N 1
ATOM 8259 C CA . GLU B 1 485 ? -29.969 -19.047 -12.898 1 98.12 485 GLU B CA 1
ATOM 8260 C C . GLU B 1 485 ? -28.828 -18.688 -11.953 1 98.12 485 GLU B C 1
ATOM 8262 O O . GLU B 1 485 ? -27.984 -19.516 -11.633 1 98.12 485 GLU B O 1
ATOM 8267 N N . TYR B 1 486 ? -28.828 -17.422 -11.508 1 98.5 486 TYR B N 1
ATOM 8268 C CA . TYR B 1 486 ? -27.672 -16.984 -10.734 1 98.5 486 TYR B CA 1
ATOM 8269 C C . TYR B 1 486 ? -28.078 -16.438 -9.375 1 98.5 486 TYR B C 1
ATOM 8271 O O . TYR B 1 486 ? -27.234 -16.141 -8.531 1 98.5 486 TYR B O 1
ATOM 8279 N N . LYS B 1 487 ? -29.375 -16.328 -9.094 1 98.12 487 LYS B N 1
ATOM 8280 C CA . LYS B 1 487 ? -29.906 -15.742 -7.871 1 98.12 487 LYS B CA 1
ATOM 8281 C C . LYS B 1 487 ? -29.328 -16.422 -6.633 1 98.12 487 LYS B C 1
ATOM 8283 O O . LYS B 1 487 ? -28.797 -15.75 -5.742 1 98.12 487 LYS B O 1
ATOM 8288 N N . GLU B 1 488 ? -29.359 -17.734 -6.613 1 97.69 488 GLU B N 1
ATOM 8289 C CA . GLU B 1 488 ? -28.859 -18.484 -5.457 1 97.69 488 GLU B CA 1
ATOM 8290 C C . GLU B 1 488 ? -27.359 -18.281 -5.262 1 97.69 488 GLU B C 1
ATOM 8292 O O . GLU B 1 488 ? -26.891 -18.109 -4.133 1 97.69 488 GLU B O 1
ATOM 8297 N N . ALA B 1 489 ? -26.656 -18.312 -6.363 1 98.19 489 ALA B N 1
ATOM 8298 C CA . ALA B 1 489 ? -25.219 -18.094 -6.301 1 98.19 489 ALA B CA 1
ATOM 8299 C C . ALA B 1 489 ? -24.891 -16.734 -5.707 1 98.19 489 ALA B C 1
ATOM 8301 O O . ALA B 1 489 ? -24.047 -16.609 -4.82 1 98.19 489 ALA B O 1
ATOM 8302 N N . LEU B 1 490 ? -25.531 -15.719 -6.172 1 98.62 490 LEU B N 1
ATOM 8303 C CA . LEU B 1 490 ? -25.328 -14.352 -5.699 1 98.62 490 LEU B CA 1
ATOM 8304 C C . LEU B 1 490 ? -25.688 -14.227 -4.223 1 98.62 490 LEU B C 1
ATOM 8306 O O . LEU B 1 490 ? -24.969 -13.57 -3.459 1 98.62 490 LEU B O 1
ATOM 8310 N N . PHE B 1 491 ? -26.797 -14.883 -3.812 1 98.62 491 PHE B N 1
ATOM 8311 C CA . PHE B 1 491 ? -27.172 -14.883 -2.404 1 98.62 491 PHE B CA 1
ATOM 8312 C C . PHE B 1 491 ? -26.109 -15.578 -1.556 1 98.62 491 PHE B C 1
ATOM 8314 O O . PHE B 1 491 ? -25.766 -15.102 -0.471 1 98.62 491 PHE B O 1
ATOM 8321 N N . ASN B 1 492 ? -25.594 -16.703 -2.051 1 98.25 492 ASN B N 1
ATOM 8322 C CA . ASN B 1 492 ? -24.594 -17.453 -1.312 1 98.25 492 ASN B CA 1
ATOM 8323 C C . ASN B 1 492 ? -23.297 -16.656 -1.153 1 98.25 492 ASN B C 1
ATOM 8325 O O . ASN B 1 492 ? -22.672 -16.703 -0.096 1 98.25 492 ASN B O 1
ATOM 8329 N N . ILE B 1 493 ? -22.891 -15.914 -2.166 1 98.31 493 ILE B N 1
ATOM 8330 C CA . ILE B 1 493 ? -21.625 -15.211 -2.195 1 98.31 493 ILE B CA 1
ATOM 8331 C C . ILE B 1 493 ? -21.734 -13.898 -1.425 1 98.31 493 ILE B C 1
ATOM 8333 O O . ILE B 1 493 ? -20.953 -13.625 -0.521 1 98.31 493 ILE B O 1
ATOM 8337 N N . PHE B 1 494 ? -22.781 -13.086 -1.696 1 98.31 494 PHE B N 1
ATOM 8338 C CA . PHE B 1 494 ? -22.797 -11.711 -1.223 1 98.31 494 PHE B CA 1
ATOM 8339 C C . PHE B 1 494 ? -23.828 -11.531 -0.105 1 98.31 494 PHE B C 1
ATOM 8341 O O . PHE B 1 494 ? -23.859 -10.492 0.55 1 98.31 494 PHE B O 1
ATOM 8348 N N . GLY B 1 495 ? -24.703 -12.547 0.144 1 97.75 495 GLY B N 1
ATOM 8349 C CA . GLY B 1 495 ? -25.812 -12.406 1.072 1 97.75 495 GLY B CA 1
ATOM 8350 C C . GLY B 1 495 ? -27.062 -11.836 0.426 1 97.75 495 GLY B C 1
ATOM 8351 O O . GLY B 1 495 ? -26.984 -10.93 -0.407 1 97.75 495 GLY B O 1
ATOM 8352 N N . ARG B 1 496 ? -28.203 -12.305 0.789 1 98 496 ARG B N 1
ATOM 8353 C CA . ARG B 1 496 ? -29.484 -11.945 0.191 1 98 496 ARG B CA 1
ATOM 8354 C C . ARG B 1 496 ? -29.766 -10.453 0.343 1 98 496 ARG B C 1
ATOM 8356 O O . ARG B 1 496 ? -30.125 -9.781 -0.627 1 98 496 ARG B O 1
ATOM 8363 N N . GLU B 1 497 ? -29.594 -9.922 1.487 1 97.81 497 GLU B N 1
ATOM 8364 C CA . GLU B 1 497 ? -29.906 -8.523 1.764 1 97.81 497 GLU B CA 1
ATOM 8365 C C . GLU B 1 497 ? -29.094 -7.586 0.87 1 97.81 497 GLU B C 1
ATOM 8367 O O . GLU B 1 497 ? -29.656 -6.668 0.26 1 97.81 497 GLU B O 1
ATOM 8372 N N . ASN B 1 498 ? -27.828 -7.863 0.767 1 97.94 498 ASN B N 1
ATOM 8373 C CA . ASN B 1 498 ? -26.953 -7.023 -0.046 1 97.94 498 ASN B CA 1
ATOM 8374 C C . ASN B 1 498 ? -27.328 -7.102 -1.525 1 97.94 498 ASN B C 1
ATOM 8376 O O . ASN B 1 498 ? -27.328 -6.086 -2.223 1 97.94 498 ASN B O 1
ATOM 8380 N N . VAL B 1 499 ? -27.625 -8.266 -2.031 1 98.5 499 VAL B N 1
ATOM 8381 C CA . VAL B 1 499 ? -27.953 -8.453 -3.439 1 98.5 499 VAL B CA 1
ATOM 8382 C C . VAL B 1 499 ? -29.266 -7.75 -3.76 1 98.5 499 VAL B C 1
ATOM 8384 O O . VAL B 1 499 ? -29.375 -7.066 -4.781 1 98.5 499 VAL B O 1
ATOM 8387 N N . GLU B 1 500 ? -30.188 -7.895 -2.895 1 98.31 500 GLU B N 1
ATOM 8388 C CA . GLU B 1 500 ? -31.484 -7.242 -3.109 1 98.31 500 GLU B CA 1
ATOM 8389 C C . GLU B 1 500 ? -31.344 -5.723 -3.092 1 98.31 500 GLU B C 1
ATOM 8391 O O . GLU B 1 500 ? -31.938 -5.031 -3.924 1 98.31 500 GLU B O 1
ATOM 8396 N N . LYS B 1 501 ? -30.578 -5.262 -2.178 1 97.81 501 LYS B N 1
ATOM 8397 C CA . LYS B 1 501 ? -30.312 -3.826 -2.148 1 97.81 501 LYS B CA 1
ATOM 8398 C C . LYS B 1 501 ? -29.625 -3.367 -3.43 1 97.81 501 LYS B C 1
ATOM 8400 O O . LYS B 1 501 ? -29.984 -2.326 -3.992 1 97.81 501 LYS B O 1
ATOM 8405 N N . ALA B 1 502 ? -28.672 -4.105 -3.857 1 98.19 502 ALA B N 1
ATOM 8406 C CA . ALA B 1 502 ? -27.953 -3.779 -5.09 1 98.19 502 ALA B CA 1
ATOM 8407 C C . ALA B 1 502 ? -28.906 -3.773 -6.285 1 98.19 502 ALA B C 1
ATOM 8409 O O . ALA B 1 502 ? -28.797 -2.912 -7.164 1 98.19 502 ALA B O 1
ATOM 8410 N N . ARG B 1 503 ? -29.75 -4.707 -6.355 1 97.69 503 ARG B N 1
ATOM 8411 C CA . ARG B 1 503 ? -30.75 -4.746 -7.418 1 97.69 503 ARG B CA 1
ATOM 8412 C C . ARG B 1 503 ? -31.656 -3.516 -7.367 1 97.69 503 ARG B C 1
ATOM 8414 O O . ARG B 1 503 ? -31.969 -2.93 -8.398 1 97.69 503 ARG B O 1
ATOM 8421 N N . ASP B 1 504 ? -32.094 -3.148 -6.16 1 97.94 504 ASP B N 1
ATOM 8422 C CA . ASP B 1 504 ? -32.906 -1.956 -5.988 1 97.94 504 ASP B CA 1
ATOM 8423 C C . ASP B 1 504 ? -32.188 -0.708 -6.48 1 97.94 504 ASP B C 1
ATOM 8425 O O . ASP B 1 504 ? -32.781 0.175 -7.086 1 97.94 504 ASP B O 1
ATOM 8429 N N . ILE B 1 505 ? -30.906 -0.66 -6.238 1 97 505 ILE B N 1
ATOM 8430 C CA . ILE B 1 505 ? -30.094 0.462 -6.691 1 97 505 ILE B CA 1
ATOM 8431 C C . ILE B 1 505 ? -30.062 0.49 -8.219 1 97 505 ILE B C 1
ATOM 8433 O O . ILE B 1 505 ? -30.266 1.54 -8.828 1 97 505 ILE B O 1
ATOM 8437 N N . LEU B 1 506 ? -29.828 -0.639 -8.805 1 95.5 506 LEU B N 1
ATOM 8438 C CA . LEU B 1 506 ? -29.766 -0.743 -10.258 1 95.5 506 LEU B CA 1
ATOM 8439 C C . LEU B 1 506 ? -31.109 -0.375 -10.891 1 95.5 506 LEU B C 1
ATOM 8441 O O . LEU B 1 506 ? -31.156 0.199 -11.977 1 95.5 506 LEU B O 1
ATOM 8445 N N . GLU B 1 507 ? -32.219 -0.635 -10.211 1 95 507 GLU B N 1
ATOM 8446 C CA . GLU B 1 507 ? -33.531 -0.355 -10.719 1 95 507 GLU B CA 1
ATOM 8447 C C . GLU B 1 507 ? -33.969 1.079 -10.406 1 95 507 GLU B C 1
ATOM 8449 O O . GLU B 1 507 ? -35.031 1.52 -10.82 1 95 507 GLU B O 1
ATOM 8454 N N . GLY B 1 508 ? -33.188 1.769 -9.617 1 94.62 508 GLY B N 1
ATOM 8455 C CA . GLY B 1 508 ? -33.469 3.166 -9.328 1 94.62 508 GLY B CA 1
ATOM 8456 C C . GLY B 1 508 ? -34.344 3.359 -8.125 1 94.62 508 GLY B C 1
ATOM 8457 O O . GLY B 1 508 ? -34.875 4.457 -7.895 1 94.62 508 GLY B O 1
ATOM 8458 N N . LYS B 1 509 ? -34.562 2.303 -7.324 1 96.44 509 LYS B N 1
ATOM 8459 C CA . LYS B 1 509 ? -35.406 2.379 -6.148 1 96.44 509 LYS B CA 1
ATOM 8460 C C . LYS B 1 509 ? -34.625 2.877 -4.93 1 96.44 509 LYS B C 1
ATOM 8462 O O . LYS B 1 509 ? -35.219 3.377 -3.975 1 96.44 509 LYS B O 1
ATOM 8467 N N . GLU B 1 510 ? -33.375 2.607 -4.914 1 96 510 GLU B N 1
ATOM 8468 C CA . GLU B 1 510 ? -32.469 3.051 -3.863 1 96 510 GLU B CA 1
ATOM 8469 C C . GLU B 1 510 ? -31.219 3.672 -4.457 1 96 510 GLU B C 1
ATOM 8471 O O . GLU B 1 510 ? -30.938 3.502 -5.645 1 96 510 GLU B O 1
ATOM 8476 N N . TYR B 1 511 ? -30.547 4.43 -3.672 1 97.31 511 TYR B N 1
ATOM 8477 C CA . TYR B 1 511 ? -29.297 5.02 -4.113 1 97.31 511 TYR B CA 1
ATOM 8478 C C . TYR B 1 511 ? -28.109 4.258 -3.541 1 97.31 511 TYR B C 1
ATOM 8480 O O . TYR B 1 511 ? -28.203 3.646 -2.477 1 97.31 511 TYR B O 1
ATOM 8488 N N . LEU B 1 512 ? -26.984 4.277 -4.266 1 97.25 512 LEU B N 1
ATOM 8489 C CA . LEU B 1 512 ? -25.719 3.697 -3.824 1 97.25 512 LEU B CA 1
ATOM 8490 C C . LEU B 1 512 ? -25.172 4.465 -2.631 1 97.25 512 LEU B C 1
ATOM 8492 O O . LEU B 1 512 ? -24.594 3.865 -1.713 1 97.25 512 LEU B O 1
ATOM 8496 N N . ILE B 1 513 ? -25.312 5.805 -2.643 1 97.25 513 ILE B N 1
ATOM 8497 C CA . ILE B 1 513 ? -24.797 6.664 -1.577 1 97.25 513 ILE B CA 1
ATOM 8498 C C . ILE B 1 513 ? -25.969 7.266 -0.798 1 97.25 513 ILE B C 1
ATOM 8500 O O . ILE B 1 513 ? -27.125 7.172 -1.226 1 97.25 513 ILE B O 1
ATOM 8504 N N . SER B 1 514 ? -25.672 7.809 0.344 1 96.44 514 SER B N 1
ATOM 8505 C CA . SER B 1 514 ? -26.656 8.5 1.166 1 96.44 514 SER B CA 1
ATOM 8506 C C . SER B 1 514 ? -26.125 9.844 1.648 1 96.44 514 SER B C 1
ATOM 8508 O O . SER B 1 514 ? -24.969 9.969 2.027 1 96.44 514 SER B O 1
ATOM 8510 N N . THR B 1 515 ? -26.969 10.844 1.599 1 98 515 THR B N 1
ATOM 8511 C CA . THR B 1 515 ? -26.594 12.164 2.086 1 98 515 THR B CA 1
ATOM 8512 C C . THR B 1 515 ? -27.203 12.43 3.455 1 98 515 THR B C 1
ATOM 8514 O O . THR B 1 515 ? -27.344 13.586 3.867 1 98 515 THR B O 1
ATOM 8517 N N . LYS B 1 516 ? -27.656 11.312 4.066 1 97.69 516 LYS B N 1
ATOM 8518 C CA . LYS B 1 516 ? -28.141 11.453 5.438 1 97.69 516 LYS B CA 1
ATOM 8519 C C . LYS B 1 516 ? -27.031 11.938 6.367 1 97.69 516 LYS B C 1
ATOM 8521 O O . LYS B 1 516 ? -25.922 11.391 6.359 1 97.69 516 LYS B O 1
ATOM 8526 N N . LEU B 1 517 ? -27.328 12.906 7.133 1 98 517 LEU B N 1
ATOM 8527 C CA . LEU B 1 517 ? -26.344 13.508 8.023 1 98 517 LEU B CA 1
ATOM 8528 C C . LEU B 1 517 ? -26.219 12.719 9.32 1 98 517 LEU B C 1
ATOM 8530 O O . LEU B 1 517 ? -27.219 12.164 9.805 1 98 517 LEU B O 1
ATOM 8534 N N . HIS B 1 518 ? -25.078 12.633 9.836 1 97.44 518 HIS B N 1
ATOM 8535 C CA . HIS B 1 518 ? -24.812 11.984 11.117 1 97.44 518 HIS B CA 1
ATOM 8536 C C . HIS B 1 518 ? -25.312 12.844 12.281 1 97.44 518 HIS B C 1
ATOM 8538 O O . HIS B 1 518 ? -25.297 14.078 12.195 1 97.44 518 HIS B O 1
ATOM 8544 N N . ASN B 1 519 ? -25.656 12.227 13.367 1 96.25 519 ASN B N 1
ATOM 8545 C CA . ASN B 1 519 ? -26.141 12.93 14.547 1 96.25 519 ASN B CA 1
ATOM 8546 C C . ASN B 1 519 ? -25.094 13.898 15.094 1 96.25 519 ASN B C 1
ATOM 8548 O O . ASN B 1 519 ? -25.438 14.922 15.688 1 96.25 519 ASN B O 1
ATOM 8552 N N . ASN B 1 520 ? -23.875 13.641 14.898 1 96.25 520 ASN B N 1
ATOM 8553 C CA . ASN B 1 520 ? -22.812 14.539 15.352 1 96.25 520 ASN B CA 1
ATOM 8554 C C . ASN B 1 520 ? -22.922 15.906 14.688 1 96.25 520 ASN B C 1
ATOM 8556 O O . ASN B 1 520 ? -22.594 16.922 15.305 1 96.25 520 ASN B O 1
ATOM 8560 N N . TYR B 1 521 ? -23.328 15.875 13.445 1 97.19 521 TYR B N 1
ATOM 8561 C CA . TYR B 1 521 ? -23.516 17.141 12.758 1 97.19 521 TYR B CA 1
ATOM 8562 C C . TYR B 1 521 ? -24.609 17.969 13.422 1 97.19 521 TYR B C 1
ATOM 8564 O O . TYR B 1 521 ? -24.422 19.172 13.688 1 97.19 521 TYR B O 1
ATOM 8572 N N . ASP B 1 522 ? -25.688 17.344 13.758 1 96.44 522 ASP B N 1
ATOM 8573 C CA . ASP B 1 522 ? -26.781 18 14.461 1 96.44 522 ASP B CA 1
ATOM 8574 C C . ASP B 1 522 ? -26.344 18.5 15.836 1 96.44 522 ASP B C 1
ATOM 8576 O O . ASP B 1 522 ? -26.688 19.609 16.25 1 96.44 522 ASP B O 1
ATOM 8580 N N . SER B 1 523 ? -25.641 17.656 16.453 1 96.12 523 SER B N 1
ATOM 8581 C CA . SER B 1 523 ? -25.141 18.031 17.781 1 96.12 523 SER B CA 1
ATOM 8582 C C . SER B 1 523 ? -24.234 19.25 17.703 1 96.12 523 SER B C 1
ATOM 8584 O O . SER B 1 523 ? -24.297 20.141 18.562 1 96.12 523 SER B O 1
ATOM 8586 N N . MET B 1 524 ? -23.406 19.25 16.766 1 96.19 524 MET B N 1
ATOM 8587 C CA . MET B 1 524 ? -22.516 20.391 16.562 1 96.19 524 MET B CA 1
ATOM 8588 C C . MET B 1 524 ? -23.297 21.656 16.297 1 96.19 524 MET B C 1
ATOM 8590 O O . MET B 1 524 ? -23 22.703 16.875 1 96.19 524 MET B O 1
ATOM 8594 N N . LEU B 1 525 ? -24.359 21.594 15.445 1 97 525 LEU B N 1
ATOM 8595 C CA . LEU B 1 525 ? -25.188 22.75 15.141 1 97 525 LEU B CA 1
ATOM 8596 C C . LEU B 1 525 ? -25.906 23.25 16.391 1 97 525 LEU B C 1
ATOM 8598 O O . LEU B 1 525 ? -26.047 24.453 16.594 1 97 525 LEU B O 1
ATOM 8602 N N . LYS B 1 526 ? -26.359 22.297 17.172 1 96.5 526 LYS B N 1
ATOM 8603 C CA . LYS B 1 526 ? -27.016 22.672 18.422 1 96.5 526 LYS B CA 1
ATOM 8604 C C . LYS B 1 526 ? -26.047 23.406 19.359 1 96.5 526 LYS B C 1
ATOM 8606 O O . LYS B 1 526 ? -26.438 24.359 20.031 1 96.5 526 LYS B O 1
ATOM 8611 N N . MET B 1 527 ? -24.891 22.891 19.406 1 96.19 527 MET B N 1
ATOM 8612 C CA . MET B 1 527 ? -23.859 23.578 20.188 1 96.19 527 MET B CA 1
ATOM 8613 C C . MET B 1 527 ? -23.656 25 19.672 1 96.19 527 MET B C 1
ATOM 8615 O O . MET B 1 527 ? -23.578 25.953 20.453 1 96.19 527 MET B O 1
ATOM 8619 N N . TYR B 1 528 ? -23.578 25.156 18.375 1 97 528 TYR B N 1
ATOM 8620 C CA . TYR B 1 528 ? -23.438 26.469 17.75 1 97 528 TYR B CA 1
ATOM 8621 C C . TYR B 1 528 ? -24.578 27.391 18.141 1 97 528 TYR B C 1
ATOM 8623 O O . TYR B 1 528 ? -24.359 28.562 18.438 1 97 528 TYR B O 1
ATOM 8631 N N . ASP B 1 529 ? -25.797 26.891 18.188 1 97.06 529 ASP B N 1
ATOM 8632 C CA . ASP B 1 529 ? -26.969 27.672 18.547 1 97.06 529 ASP B CA 1
ATOM 8633 C C . ASP B 1 529 ? -26.891 28.188 19.984 1 97.06 529 ASP B C 1
ATOM 8635 O O . ASP B 1 529 ? -27.281 29.312 20.266 1 97.06 529 ASP B O 1
ATOM 8639 N N . ARG B 1 530 ? -26.438 27.328 20.812 1 95.75 530 ARG B N 1
ATOM 8640 C CA . ARG B 1 530 ? -26.266 27.766 22.188 1 95.75 530 ARG B CA 1
ATOM 8641 C C . ARG B 1 530 ? -25.281 28.922 22.281 1 95.75 530 ARG B C 1
ATOM 8643 O O . ARG B 1 530 ? -25.484 29.859 23.062 1 95.75 530 ARG B O 1
ATOM 8650 N N . LEU B 1 531 ? -24.25 28.859 21.547 1 96.38 531 LEU B N 1
ATOM 8651 C CA . LEU B 1 531 ? -23.266 29.922 21.547 1 96.38 531 LEU B CA 1
ATOM 8652 C C . LEU B 1 531 ? -23.859 31.219 20.984 1 96.38 531 LEU B C 1
ATOM 8654 O O . LEU B 1 531 ? -23.531 32.312 21.438 1 96.38 531 LEU B O 1
ATOM 8658 N N . GLU B 1 532 ? -24.656 31.031 19.938 1 95.38 532 GLU B N 1
ATOM 8659 C CA . GLU B 1 532 ? -25.312 32.188 19.328 1 95.38 532 GLU B CA 1
ATOM 8660 C C . GLU B 1 532 ? -26.125 32.969 20.359 1 95.38 532 GLU B C 1
ATOM 8662 O O . GLU B 1 532 ? -26.125 34.188 20.359 1 95.38 532 GLU B O 1
ATOM 8667 N N . LEU B 1 533 ? -26.766 32.281 21.203 1 94.69 533 LEU B N 1
ATOM 8668 C CA . LEU B 1 533 ? -27.547 32.938 22.266 1 94.69 533 LEU B CA 1
ATOM 8669 C C . LEU B 1 533 ? -26.641 33.75 23.188 1 94.69 533 LEU B C 1
ATOM 8671 O O . LEU B 1 533 ? -26.984 34.875 23.562 1 94.69 533 LEU B O 1
ATOM 8675 N N . LYS B 1 534 ? -25.531 33.156 23.469 1 95.56 534 LYS B N 1
ATOM 8676 C CA . LYS B 1 534 ? -24.562 33.844 24.312 1 95.56 534 LYS B CA 1
ATOM 8677 C C . LYS B 1 534 ? -24.016 35.094 23.609 1 95.56 534 LYS B C 1
ATOM 8679 O O . LYS B 1 534 ? -23.828 36.125 24.234 1 95.56 534 LYS B O 1
ATOM 8684 N N . LYS B 1 535 ? -23.781 34.969 22.359 1 96.06 535 LYS B N 1
ATOM 8685 C CA . LYS B 1 535 ? -23.281 36.094 21.562 1 96.06 535 LYS B CA 1
ATOM 8686 C C . LYS B 1 535 ? -24.281 37.25 21.562 1 96.06 535 LYS B C 1
ATOM 8688 O O . LYS B 1 535 ? -23.906 38.406 21.766 1 96.06 535 LYS B O 1
ATOM 8693 N N . GLN B 1 536 ? -25.469 36.938 21.359 1 93.69 536 GLN B N 1
ATOM 8694 C CA . GLN B 1 536 ? -26.531 37.938 21.297 1 93.69 536 GLN B CA 1
ATOM 8695 C C . GLN B 1 536 ? -26.719 38.625 22.641 1 93.69 536 GLN B C 1
ATOM 8697 O O . GLN B 1 536 ? -26.922 39.844 22.719 1 93.69 536 GLN B O 1
ATOM 8702 N N . ALA B 1 537 ? -26.688 37.844 23.641 1 91.19 537 ALA B N 1
ATOM 8703 C CA . ALA B 1 537 ? -26.844 38.406 24.984 1 91.19 537 ALA B CA 1
ATOM 8704 C C . ALA B 1 537 ? -25.734 39.406 25.297 1 91.19 537 ALA B C 1
ATOM 8706 O O . ALA B 1 537 ? -25.984 40.469 25.875 1 91.19 537 ALA B O 1
ATOM 8707 N N . ALA B 1 538 ? -24.578 39 24.953 1 90.38 538 ALA B N 1
ATOM 8708 C CA . ALA B 1 538 ? -23.422 39.875 25.219 1 90.38 538 ALA B CA 1
ATOM 8709 C C . ALA B 1 538 ? -23.516 41.156 24.406 1 90.38 538 ALA B C 1
ATOM 8711 O O . ALA B 1 538 ? -23.141 42.219 24.891 1 90.38 538 ALA B O 1
ATOM 8712 N N . ALA B 1 539 ? -24 41.094 23.203 1 87 539 ALA B N 1
ATOM 8713 C CA . ALA B 1 539 ? -24.141 42.25 22.344 1 87 539 ALA B CA 1
ATOM 8714 C C . ALA B 1 539 ? -25.203 43.219 22.875 1 87 539 ALA B C 1
ATOM 8716 O O . ALA B 1 539 ? -25.062 44.438 22.766 1 87 539 ALA B O 1
ATOM 8717 N N . MET B 1 540 ? -26.266 42.688 23.422 1 84 540 MET B N 1
ATOM 8718 C CA . MET B 1 540 ? -27.344 43.5 23.984 1 84 540 MET B CA 1
ATOM 8719 C C . MET B 1 540 ? -26.906 44.188 25.281 1 84 540 MET B C 1
ATOM 8721 O O . MET B 1 540 ? -27.281 45.312 25.547 1 84 540 MET B O 1
ATOM 8725 N N . GLY B 1 541 ? -26.188 43.438 26.031 1 72.94 541 GLY B N 1
ATOM 8726 C CA . GLY B 1 541 ? -25.688 44 27.266 1 72.94 541 GLY B CA 1
ATOM 8727 C C . GLY B 1 541 ? -24.734 45.156 27.031 1 72.94 541 GLY B C 1
ATOM 8728 O O . GLY B 1 541 ? -24.766 46.156 27.75 1 72.94 541 GLY B O 1
ATOM 8729 N N . LEU B 1 542 ? -23.969 45.062 26.094 1 64.81 542 LEU B N 1
ATOM 8730 C CA . LEU B 1 542 ? -23.047 46.125 25.719 1 64.81 542 LEU B CA 1
ATOM 8731 C C . LEU B 1 542 ? -23.828 47.344 25.234 1 64.81 542 LEU B C 1
ATOM 8733 O O . LEU B 1 542 ? -23.406 48.5 25.438 1 64.81 542 LEU B O 1
ATOM 8737 N N . LYS B 1 543 ? -24.953 47.094 24.5 1 62.97 543 LYS B N 1
ATOM 8738 C CA . LYS B 1 543 ? -25.797 48.188 24.031 1 62.97 543 LYS B CA 1
ATOM 8739 C C . LYS B 1 543 ? -26.438 48.938 25.188 1 62.97 543 LYS B C 1
ATOM 8741 O O . LYS B 1 543 ? -26.594 50.156 25.156 1 62.97 543 LYS B O 1
ATOM 8746 N N . GLU B 1 544 ? -26.734 48.281 26.219 1 59.94 544 GLU B N 1
ATOM 8747 C CA . GLU B 1 544 ? -27.375 48.906 27.375 1 59.94 544 GLU B CA 1
ATOM 8748 C C . GLU B 1 544 ? -26.375 49.719 28.188 1 59.94 544 GLU B C 1
ATOM 8750 O O . GLU B 1 544 ? -26.703 50.812 28.672 1 59.94 544 GLU B O 1
ATOM 8755 N N . GLU B 1 545 ? -25.219 49.219 28.234 1 55.56 545 GLU B N 1
ATOM 8756 C CA . GLU B 1 545 ? -24.188 49.969 28.938 1 55.56 545 GLU B CA 1
ATOM 8757 C C . GLU B 1 545 ? -23.766 51.219 28.172 1 55.56 545 GLU B C 1
ATOM 8759 O O . GLU B 1 545 ? -23.547 52.281 28.75 1 55.56 545 GLU B O 1
ATOM 8764 N N . THR B 1 546 ? -23.703 51.156 26.969 1 53.47 546 THR B N 1
ATOM 8765 C CA . THR B 1 546 ? -23.359 52.312 26.141 1 53.47 546 THR B CA 1
ATOM 8766 C C . THR B 1 546 ? -24.562 53.25 26 1 53.47 546 THR B C 1
ATOM 8768 O O . THR B 1 546 ? -24.391 54.469 25.906 1 53.47 546 THR B O 1
ATOM 8771 N N . GLY B 1 547 ? -25.812 52.875 26.109 1 43.16 547 GLY B N 1
ATOM 8772 C CA . GLY B 1 547 ? -27 53.719 26.109 1 43.16 547 GLY B CA 1
ATOM 8773 C C . GLY B 1 547 ? -27.234 54.406 27.422 1 43.16 547 GLY B C 1
ATOM 8774 O O . GLY B 1 547 ? -27.922 55.438 27.469 1 43.16 547 GLY B O 1
ATOM 8775 N N . LYS B 1 548 ? -26.969 53.75 28.484 1 53.19 548 LYS B N 1
ATOM 8776 C CA . LYS B 1 548 ? -27.109 54.5 29.75 1 53.19 548 LYS B CA 1
ATOM 8777 C C . LYS B 1 548 ? -26.094 55.625 29.844 1 53.19 548 LYS B C 1
ATOM 8779 O O . LYS B 1 548 ? -26.141 56.438 30.781 1 53.19 548 LYS B O 1
ATOM 8784 N N . LYS B 1 549 ? -25.125 55.312 29.203 1 49.91 549 LYS B N 1
ATOM 8785 C CA . LYS B 1 549 ? -24.141 56.406 29.297 1 49.91 549 LYS B CA 1
ATOM 8786 C C . LYS B 1 549 ? -24.484 57.531 28.344 1 49.91 549 LYS B C 1
ATOM 8788 O O . LYS B 1 549 ? -23.812 58.562 28.344 1 49.91 549 LYS B O 1
ATOM 8793 N N . MET B 1 550 ? -25.156 57.438 27.328 1 29.92 550 MET B N 1
ATOM 8794 C CA . MET B 1 550 ? -25.578 58.625 26.562 1 29.92 550 MET B CA 1
ATOM 8795 C C . MET B 1 550 ? -26.812 59.25 27.188 1 29.92 550 MET B C 1
ATOM 8797 O O . MET B 1 550 ? -27.797 58.562 27.484 1 29.92 550 MET B O 1
#

Solvent-accessible surface area (backbone atoms only — not comparable to full-atom values): 57235 Å² total; per-residue (Å²): 128,52,55,88,84,45,92,50,38,62,68,56,48,39,54,50,50,51,48,38,32,53,74,64,69,51,58,70,46,71,51,80,71,43,61,66,44,90,53,28,21,21,32,39,35,26,29,71,68,31,51,93,69,36,64,25,58,13,45,21,62,38,67,63,44,6,50,37,36,13,50,37,43,40,51,27,29,59,70,70,43,57,69,49,68,66,30,52,37,79,91,52,79,91,54,93,76,49,42,76,30,51,73,85,45,86,59,44,52,73,71,52,45,51,68,69,31,72,84,66,75,72,49,62,73,56,34,23,38,47,31,46,77,54,81,72,32,32,42,20,40,65,23,33,29,64,91,78,58,48,77,38,28,45,39,46,26,54,45,62,58,23,28,61,68,52,15,51,22,38,28,94,39,69,43,42,10,50,36,51,10,51,24,48,27,52,28,52,37,43,49,49,52,34,46,51,68,26,48,9,58,21,63,52,56,63,67,64,42,60,72,34,59,71,59,36,53,46,53,50,54,47,38,73,73,62,35,50,72,47,52,28,44,46,16,73,62,51,67,42,57,24,28,31,37,38,40,33,36,48,90,75,27,18,43,45,74,25,57,11,34,28,67,48,60,69,58,6,50,50,43,13,54,24,54,62,42,53,88,36,46,80,88,60,72,76,76,45,27,55,53,40,62,54,53,72,59,27,46,27,67,69,31,53,46,27,50,74,71,74,57,56,27,52,43,31,48,45,37,49,29,66,68,48,72,38,62,74,43,85,75,84,66,79,67,70,56,36,62,40,44,33,51,56,56,52,48,47,35,54,73,70,71,48,62,47,32,42,34,81,39,48,59,68,77,54,38,26,36,39,44,46,32,82,97,48,35,57,70,40,61,67,62,29,54,72,79,61,39,71,37,61,28,47,79,47,32,65,55,63,66,45,43,90,81,48,60,48,67,59,52,52,62,72,50,60,85,54,62,51,78,40,52,42,33,70,50,42,16,56,42,43,65,53,71,55,35,41,32,52,49,52,23,43,40,26,48,73,69,65,39,55,76,77,16,35,65,37,21,62,71,42,88,48,68,61,37,41,51,34,37,40,52,50,44,33,53,74,68,70,52,63,60,84,38,36,49,65,42,47,30,57,32,64,32,55,69,55,50,52,50,26,50,33,30,75,72,65,77,43,69,85,67,57,73,52,64,23,68,42,44,54,41,48,51,51,53,50,51,50,48,48,53,38,44,50,51,43,56,50,53,50,50,50,57,57,49,72,68,100,127,53,54,88,82,44,93,52,38,60,68,56,47,40,53,52,49,52,48,37,33,52,74,64,67,52,59,70,45,72,51,80,71,43,63,66,43,90,52,27,21,21,32,40,35,26,29,70,68,30,49,93,70,36,64,25,58,13,45,21,62,38,67,63,44,6,52,37,37,14,50,38,44,41,50,28,29,58,70,70,43,58,67,48,68,66,29,51,38,79,91,53,80,90,56,92,76,50,43,74,30,52,74,86,45,85,59,44,51,72,71,52,45,51,68,69,31,72,83,66,76,71,51,63,72,57,33,22,39,47,29,46,78,54,80,74,32,31,43,19,41,65,23,33,30,65,91,79,58,46,77,39,27,45,38,47,27,56,46,62,57,25,28,61,69,52,14,51,22,39,28,95,38,70,43,42,10,50,38,51,11,51,24,48,29,51,28,53,36,43,50,50,52,35,45,50,69,24,48,8,58,22,63,52,57,64,67,64,44,60,72,35,58,71,60,37,53,46,53,49,54,47,38,73,74,61,34,50,72,45,54,30,43,48,15,74,62,51,65,42,57,24,27,30,36,38,41,33,35,48,90,73,28,18,43,46,75,26,57,11,36,29,68,48,61,71,58,7,49,49,44,13,53,24,54,62,42,51,89,38,47,79,87,59,72,76,74,46,28,54,55,38,59,55,52,73,59,26,46,27,66,69,31,52,45,28,51,74,72,73,58,55,28,51,42,30,48,45,38,50,30,66,69,47,72,38,61,73,45,84,73,83,65,80,68,69,55,38,63,40,44,33,51,55,56,53,47,47,35,54,75,68,72,47,63,46,32,42,33,78,37,48,59,67,78,51,40,26,36,39,46,47,31,82,96,48,34,56,69,41,62,66,62,30,55,74,78,61,39,71,37,61,27,46,80,47,32,64,55,63,66,45,44,90,81,48,60,48,67,61,52,52,64,71,50,62,87,54,61,51,79,40,52,41,33,68,50,43,14,55,42,43,65,53,72,55,34,41,32,52,48,52,23,42,41,26,48,74,67,64,38,54,76,77,16,35,66,36,20,63,72,41,86,49,66,60,38,41,52,36,36,39,52,50,45,32,54,75,66,69,52,65,61,85,38,37,48,66,44,47,31,56,32,64,31,57,69,54,48,52,51,27,51,33,31,76,71,66,78,42,68,85,67,59,71,52,65,22,69,42,43,54,40,48,51,50,54,50,51,51,49,50,52,37,46,51,52,43,56,51,52,51,50,51,58,57,50,73,68,99

InterPro domains:
  IPR003776 YcaO-like domain [PF02624] (57-376)
  IPR003776 YcaO-like domain [PS51664] (58-413)
  IPR003776 YcaO-like domain [TIGR00702] (8-389)

Sequence (1100 aa):
MNFLSKDASLQESITKMKAVLADAGCETTFSQEKHPLQHCYSVNLTSTEAPEHIYANGKGILSEASMASALGEYIERLQTNNFFTDFHLPNRSYFPDQVAFEFGGPYLNDELRLIYNPTGELEDEDLVDYNSDQEERIIALPFAKKSNGETVHFPLNVLANLYVSNGLASGNTPQEAQVQALSEIFERHAKIEIIKNGYALPKIPDETVQALPRLQSDVLALRKLGYIIEVLDASLGGQFPVTAISLINPKNASLFVSFGAHPILEVALERTMTELMQGRELDNLDAFEVPTFDMNLVSDSFNLESHFVDSNGKIGFGFLRSTKSFSYTPWDYKGEGCEAELKYLTAILDKMGKEIYLREYSYLDFYSCQIIVPEISEVYPIDDLLYNNKNRGKWIRDMVLDFANYDPENILETIDELDDFINVETYIGVIFAKNFTMLEFRAQIQLIRGNREDALPALEAGTNKLGHIVAELIRMEEDNLPWSEYKEALFNIFGRENVEKARDILEGKEYLISTKLHNNYDSMLKMYDRLELKKQAAAMGLKEETGKKMMNFLSKDASLQESITKMKAVLADAGCETTFSQEKHPLQHCYSVNLTSTEAPEHIYANGKGILSEASMASALGEYIERLQTNNFFTDFHLPNRSYFPDQVAFEFGGPYLNDELRLIYNPTGELEDEDLVDYNSDQEERIIALPFAKKSNGETVHFPLNVLANLYVSNGLASGNTPQEAQVQALSEIFERHAKIEIIKNGYALPKIPDETVQALPRLQSDVLALRKLGYIIEVLDASLGGQFPVTAISLINPKNASLFVSFGAHPILEVALERTMTELMQGRELDNLDAFEVPTFDMNLVSDSFNLESHFVDSNGKIGFGFLRSTKSFSYTPWDYKGEGCEAELKYLTAILDKMGKEIYLREYSYLDFYSCQIIVPEISEVYPIDDLLYNNKNRGKWIRDMVLDFANYDPENILETIDELDDFINVETYIGVIFAKNFTMLEFRAQIQLIRGNREDALPALEAGTNKLGHIVAELIRMEEDNLPWSEYKEALFNIFGRENVEKARDILEGKEYLISTKLHNNYDSMLKMYDRLELKKQAAAMGLKEETGKKM

Organism: Desulfotalea psychrophila (strain LSv54 / DSM 12343) (NCBI:txid177439)